Protein AF-A0AAD9YC42-F1 (afdb_monomer_lite)

Structure (mmCIF, N/CA/C/O backbone):
data_AF-A0AAD9YC42-F1
#
_entry.id   AF-A0AAD9YC42-F1
#
loop_
_atom_site.group_PDB
_atom_site.id
_atom_site.type_symbol
_atom_site.label_atom_id
_atom_site.label_alt_id
_atom_site.label_comp_id
_atom_site.label_asym_id
_atom_site.label_entity_id
_atom_site.label_seq_id
_atom_site.pdbx_PDB_ins_code
_atom_site.Cartn_x
_atom_site.Cartn_y
_atom_site.Cartn_z
_atom_site.occupancy
_atom_site.B_iso_or_equiv
_atom_site.auth_seq_id
_atom_site.auth_comp_id
_atom_site.auth_asym_id
_atom_site.auth_atom_id
_atom_site.pdbx_PDB_model_num
ATOM 1 N N . MET A 1 1 ? -56.785 37.568 76.682 1.00 27.95 1 MET A N 1
ATOM 2 C CA . MET A 1 1 ? -55.346 37.255 76.552 1.00 27.95 1 MET A CA 1
ATOM 3 C C . MET A 1 1 ? -55.200 35.738 76.581 1.00 27.95 1 MET A C 1
ATOM 5 O O . MET A 1 1 ? -54.763 35.197 77.586 1.00 27.95 1 MET A O 1
ATOM 9 N N . ASP A 1 2 ? -55.816 34.986 75.665 1.00 27.09 2 ASP A N 1
ATOM 10 C CA . ASP A 1 2 ? -55.742 34.994 74.176 1.00 27.09 2 ASP A CA 1
ATOM 11 C C . ASP A 1 2 ? -54.645 34.018 73.715 1.00 27.09 2 ASP A C 1
ATOM 13 O O . ASP A 1 2 ? -53.563 34.026 74.290 1.00 27.09 2 ASP A O 1
ATOM 17 N N . SER A 1 3 ? -54.828 33.171 72.701 1.00 23.45 3 SER A N 1
ATOM 18 C CA . SER A 1 3 ? -56.046 32.683 72.028 1.00 23.45 3 SER A CA 1
ATOM 19 C C . SER A 1 3 ? -55.670 31.416 71.236 1.00 23.45 3 SER A C 1
ATOM 21 O O . SER A 1 3 ? -54.549 31.303 70.744 1.00 23.45 3 SER A O 1
ATOM 23 N N . HIS A 1 4 ? -56.572 30.435 71.125 1.00 29.48 4 HIS A N 1
ATOM 24 C CA . HIS A 1 4 ? -56.335 29.228 70.316 1.00 29.48 4 HIS A CA 1
ATOM 25 C C . HIS A 1 4 ? -56.480 29.502 68.810 1.00 29.48 4 HIS A C 1
ATOM 27 O O . HIS A 1 4 ? -57.245 30.379 68.417 1.00 29.48 4 HIS A O 1
ATOM 33 N N . GLY A 1 5 ? -55.820 28.687 67.979 1.00 23.06 5 GLY A N 1
ATOM 34 C CA . GLY A 1 5 ? -55.998 28.717 66.525 1.00 23.06 5 GLY A CA 1
ATOM 35 C C . GLY A 1 5 ? -55.047 27.796 65.759 1.00 23.06 5 GLY A C 1
ATOM 36 O O . GLY A 1 5 ? -54.191 28.284 65.033 1.00 23.06 5 GLY A O 1
ATOM 37 N N . ILE A 1 6 ? -55.192 26.473 65.903 1.00 25.25 6 ILE A N 1
ATOM 38 C CA . ILE A 1 6 ? -54.675 25.539 64.888 1.00 25.25 6 ILE A CA 1
ATOM 39 C C . ILE A 1 6 ? -55.717 25.518 63.771 1.00 25.25 6 ILE A C 1
ATOM 41 O O . ILE A 1 6 ? -56.840 25.068 63.997 1.00 25.25 6 ILE A O 1
ATOM 45 N N . ILE A 1 7 ? -55.358 26.036 62.598 1.00 25.20 7 ILE A N 1
ATOM 46 C CA . ILE A 1 7 ? -56.195 25.936 61.402 1.00 25.20 7 ILE A CA 1
ATOM 47 C C . ILE A 1 7 ? -55.996 24.533 60.825 1.00 25.20 7 ILE A C 1
ATOM 49 O O . ILE A 1 7 ? -54.886 24.153 60.459 1.00 25.20 7 ILE A O 1
ATOM 53 N N . LEU A 1 8 ? -57.082 23.762 60.795 1.00 25.58 8 LEU A N 1
ATOM 54 C CA . LEU A 1 8 ? -57.227 22.632 59.886 1.00 25.58 8 LEU A CA 1
ATOM 55 C C . LEU A 1 8 ? -57.531 23.223 58.511 1.00 25.58 8 LEU A C 1
ATOM 57 O O . LEU A 1 8 ? -58.476 24.004 58.406 1.00 25.58 8 LEU A O 1
ATOM 61 N N . ASP A 1 9 ? -56.743 22.873 57.498 1.00 26.53 9 ASP A N 1
ATOM 62 C CA . ASP A 1 9 ? -57.082 23.208 56.115 1.00 26.53 9 ASP A CA 1
ATOM 63 C C . ASP A 1 9 ? -58.060 22.162 55.551 1.00 26.53 9 ASP A C 1
ATOM 65 O O . ASP A 1 9 ? -57.972 20.974 55.883 1.00 26.53 9 ASP A O 1
ATOM 69 N N . ASP A 1 10 ? -59.046 22.612 54.777 1.00 26.47 10 ASP A N 1
ATOM 70 C CA . ASP A 1 10 ? -60.369 21.958 54.687 1.00 26.47 10 ASP A CA 1
ATOM 71 C C . ASP A 1 10 ? -60.655 21.311 53.310 1.00 26.47 10 ASP A C 1
ATOM 73 O O . ASP A 1 10 ? -61.752 20.807 53.056 1.00 26.47 10 ASP A O 1
ATOM 77 N N . ASP A 1 11 ? -59.664 21.271 52.410 1.00 27.06 11 ASP A N 1
ATOM 78 C CA . ASP A 1 11 ? -59.856 20.826 51.017 1.00 27.06 11 ASP A CA 1
ATOM 79 C C . ASP A 1 11 ? -59.804 19.299 50.792 1.00 27.06 11 ASP A C 1
ATOM 81 O O . ASP A 1 11 ? -60.228 18.800 49.748 1.00 27.06 11 ASP A O 1
ATOM 85 N N . ALA A 1 12 ? -59.420 18.501 51.795 1.00 28.16 12 ALA A N 1
ATOM 86 C CA . ALA A 1 12 ? -59.383 17.034 51.687 1.00 28.16 12 ALA A CA 1
ATOM 87 C C . ALA A 1 12 ? -60.769 16.338 51.757 1.00 28.16 12 ALA A C 1
ATOM 89 O O . ALA A 1 12 ? -60.844 15.112 51.854 1.00 28.16 12 ALA A O 1
ATOM 90 N N . ARG A 1 13 ? -61.887 17.086 51.759 1.00 29.00 13 ARG A N 1
ATOM 91 C CA . ARG A 1 13 ? -63.241 16.551 52.044 1.00 29.00 13 ARG A CA 1
ATOM 92 C C . ARG A 1 13 ? -64.279 16.639 50.922 1.00 29.00 13 ARG A C 1
ATOM 94 O O . ARG A 1 13 ? -65.432 16.277 51.153 1.00 29.00 13 ARG A O 1
ATOM 101 N N . ARG A 1 14 ? -63.913 17.044 49.701 1.00 26.34 14 ARG A N 1
ATOM 102 C CA . ARG A 1 14 ? -64.885 17.250 48.601 1.00 26.34 14 ARG A CA 1
ATOM 103 C C . ARG A 1 14 ? -65.164 16.072 47.655 1.00 26.34 14 ARG A C 1
ATOM 105 O O . ARG A 1 14 ? -65.939 16.250 46.723 1.00 26.34 14 ARG A O 1
ATOM 112 N N . LEU A 1 15 ? -64.632 14.873 47.913 1.00 28.23 15 LEU A N 1
ATOM 113 C CA . LEU A 1 15 ? -64.914 13.666 47.104 1.00 28.23 15 LEU A CA 1
ATOM 114 C C . LEU A 1 15 ? -65.457 12.463 47.902 1.00 28.23 15 LEU A C 1
ATOM 116 O O . LEU A 1 15 ? -65.480 11.343 47.403 1.00 28.23 15 LEU A O 1
ATOM 120 N N . ALA A 1 16 ? -65.947 12.681 49.127 1.00 29.05 16 ALA A N 1
ATOM 121 C CA . ALA A 1 16 ? -66.489 11.627 49.994 1.00 29.05 16 ALA A CA 1
ATOM 122 C C . ALA A 1 16 ? -68.022 11.709 50.168 1.00 29.05 16 ALA A C 1
ATOM 124 O O . ALA A 1 16 ? -68.534 11.641 51.286 1.00 29.05 16 ALA A O 1
ATOM 125 N N . SER A 1 17 ? -68.772 11.859 49.069 1.00 27.34 17 SER A N 1
ATOM 126 C CA . SER A 1 17 ? -70.239 11.751 49.093 1.00 27.34 17 SER A CA 1
ATOM 127 C C . SER A 1 17 ? -70.828 11.201 47.786 1.00 27.34 17 SER A C 1
ATOM 129 O O . SER A 1 17 ? -71.165 11.969 46.889 1.00 27.34 17 SER A O 1
ATOM 131 N N . GLY A 1 18 ? -71.019 9.878 47.742 1.00 28.80 18 GLY A N 1
ATOM 132 C CA . GLY A 1 18 ? -71.975 9.202 46.856 1.00 28.80 18 GLY A CA 1
ATOM 133 C C . GLY A 1 18 ? -71.515 8.892 45.428 1.00 28.80 18 GLY A C 1
ATOM 134 O O . GLY A 1 18 ? -71.929 9.587 44.511 1.00 28.80 18 GLY A O 1
ATOM 135 N N . ASP A 1 19 ? -70.763 7.803 45.239 1.00 26.16 19 ASP A N 1
ATOM 136 C CA . ASP A 1 19 ? -71.317 6.565 44.648 1.00 26.16 19 ASP A CA 1
ATOM 137 C C . ASP A 1 19 ? -70.360 5.368 44.870 1.00 26.16 19 ASP A C 1
ATOM 139 O O . ASP A 1 19 ? -69.179 5.563 45.173 1.00 26.16 19 ASP A O 1
ATOM 143 N N . GLU A 1 20 ? -70.845 4.127 44.757 1.00 33.25 20 GLU A N 1
ATOM 144 C CA . GLU A 1 20 ? -70.057 2.901 45.020 1.00 33.25 20 GLU A CA 1
ATOM 145 C C . GLU A 1 20 ? -69.087 2.514 43.875 1.00 33.25 20 GLU A C 1
ATOM 147 O O . GLU A 1 20 ? -69.192 1.438 43.291 1.00 33.25 20 GLU A O 1
ATOM 152 N N . THR A 1 21 ? -68.084 3.350 43.581 1.00 32.50 21 THR A N 1
ATOM 153 C CA . THR A 1 21 ? -66.911 2.968 42.756 1.00 32.50 21 THR A CA 1
ATOM 154 C C . THR A 1 21 ? -65.628 3.685 43.202 1.00 32.50 21 THR A C 1
ATOM 156 O O . THR A 1 21 ? -65.032 4.453 42.445 1.00 32.50 21 THR A O 1
ATOM 159 N N . SER A 1 22 ? -65.170 3.452 44.436 1.00 36.16 22 SER A N 1
ATOM 160 C CA . SER A 1 22 ? -63.857 3.938 44.881 1.00 36.16 22 SER A CA 1
ATOM 161 C C . SER A 1 22 ? -62.729 3.184 44.165 1.00 36.16 22 SER A C 1
ATOM 163 O O . SER A 1 22 ? -62.512 1.991 44.375 1.00 36.16 22 SER A O 1
ATOM 165 N N . CYS A 1 23 ? -61.985 3.884 43.306 1.00 39.91 23 CYS A N 1
ATOM 166 C CA . CYS A 1 23 ? -60.807 3.312 42.664 1.00 39.91 23 CYS A CA 1
ATOM 167 C C . CYS A 1 23 ? -59.734 3.007 43.724 1.00 39.91 23 CYS A C 1
ATOM 169 O O . CYS A 1 23 ? -59.262 3.911 44.420 1.00 39.91 23 CYS A O 1
ATOM 171 N N . SER A 1 24 ? -59.324 1.738 43.810 1.00 46.00 24 SER A N 1
ATOM 172 C CA . SER A 1 24 ? -58.216 1.225 44.636 1.00 46.00 24 SER A CA 1
ATOM 173 C C . SER A 1 24 ? -56.980 2.130 44.586 1.00 46.00 24 SER A C 1
ATOM 175 O O . SER A 1 24 ? -56.369 2.428 45.611 1.00 46.00 24 SER A O 1
ATOM 177 N N . LEU A 1 25 ? -56.656 2.624 43.389 1.00 47.12 25 LEU A N 1
ATOM 178 C CA . LEU A 1 25 ? -55.516 3.488 43.105 1.00 47.12 25 LEU A CA 1
ATOM 179 C C . LEU A 1 25 ? -55.561 4.828 43.860 1.00 47.12 25 LEU A C 1
ATOM 181 O O . LEU A 1 25 ? -54.537 5.271 44.378 1.00 47.12 25 LEU A O 1
ATOM 185 N N . CYS A 1 26 ? -56.738 5.448 43.983 1.00 40.34 26 CYS A N 1
ATOM 186 C CA . CYS A 1 26 ? -56.898 6.713 44.704 1.00 40.34 26 CYS A CA 1
ATOM 187 C C . CYS A 1 26 ? -56.661 6.542 46.213 1.00 40.34 26 CYS A C 1
ATOM 189 O O . CYS A 1 26 ? -56.066 7.416 46.834 1.00 40.34 26 CYS A O 1
ATOM 191 N N . ASN A 1 27 ? -57.050 5.399 46.791 1.00 44.97 27 ASN A N 1
ATOM 192 C CA . ASN A 1 27 ? -56.801 5.083 48.204 1.00 44.97 27 ASN A CA 1
ATOM 193 C C . ASN A 1 27 ? -55.326 4.760 48.501 1.00 44.97 27 ASN A C 1
ATOM 195 O O . ASN A 1 27 ? -54.859 4.982 49.616 1.00 44.97 27 ASN A O 1
ATOM 199 N N . ILE A 1 28 ? -54.572 4.258 47.521 1.00 47.00 28 ILE A N 1
ATOM 200 C CA . ILE A 1 28 ? -53.117 4.070 47.648 1.00 47.00 28 ILE A CA 1
ATOM 201 C C . ILE A 1 28 ? -52.422 5.432 47.663 1.00 47.00 28 ILE A C 1
ATOM 203 O O . ILE A 1 28 ? -51.598 5.706 48.534 1.00 47.00 28 ILE A O 1
ATOM 207 N N . LEU A 1 29 ? -52.779 6.293 46.709 1.00 45.34 29 LEU A N 1
ATOM 208 C CA . LEU A 1 29 ? -52.101 7.566 46.478 1.00 45.34 29 LEU A CA 1
ATOM 209 C C . LEU A 1 29 ? -52.499 8.636 47.511 1.00 45.34 29 LEU A C 1
ATOM 211 O O . LEU A 1 29 ? -51.664 9.463 47.858 1.00 45.34 29 LEU A O 1
ATOM 215 N N . SER A 1 30 ? -53.697 8.565 48.106 1.00 42.91 30 SER A N 1
ATOM 216 C CA . SER A 1 30 ? -54.095 9.432 49.232 1.00 42.91 30 SER A CA 1
ATOM 217 C C . SER A 1 30 ? -53.412 9.090 50.565 1.00 42.91 30 SER A C 1
ATOM 219 O O . SER A 1 30 ? -53.307 9.953 51.435 1.00 42.91 30 SER A O 1
ATOM 221 N N . ASN A 1 31 ? -52.922 7.856 50.734 1.00 40.97 31 ASN A N 1
ATOM 222 C CA . ASN A 1 31 ? -52.145 7.439 51.908 1.00 40.97 31 ASN A CA 1
ATOM 223 C C . ASN A 1 31 ? -50.632 7.692 51.753 1.00 40.97 31 ASN A C 1
ATOM 225 O O . ASN A 1 31 ? -49.897 7.636 52.741 1.00 40.97 31 ASN A O 1
ATOM 229 N N . ALA A 1 32 ? -50.154 7.987 50.540 1.00 39.66 32 ALA A N 1
ATOM 230 C CA . ALA A 1 32 ? -48.786 8.423 50.293 1.00 39.66 32 ALA A CA 1
ATOM 231 C C . ALA A 1 32 ? -48.680 9.941 50.531 1.00 39.66 32 ALA A C 1
ATOM 233 O O . ALA A 1 32 ? -48.994 10.748 49.662 1.00 39.66 32 ALA A O 1
ATOM 234 N N . THR A 1 33 ? -48.236 10.358 51.720 1.00 38.62 33 THR A N 1
ATOM 235 C CA . THR A 1 33 ? -48.042 11.786 52.026 1.00 38.62 33 THR A CA 1
ATOM 236 C C . THR A 1 33 ? -46.946 12.393 51.145 1.00 38.62 33 THR A C 1
ATOM 238 O O . THR A 1 33 ? -45.763 12.127 51.360 1.00 38.62 33 THR A O 1
ATOM 241 N N . PHE A 1 34 ? -47.325 13.253 50.198 1.00 39.59 34 PHE A N 1
ATOM 242 C CA . PHE A 1 34 ? -46.401 13.946 49.287 1.00 39.59 34 PHE A CA 1
ATOM 243 C C . PHE A 1 34 ? -45.515 15.014 49.972 1.00 39.59 34 PHE A C 1
ATOM 245 O O . PHE A 1 34 ? -44.531 15.476 49.396 1.00 39.59 34 PHE A O 1
ATOM 252 N N . SER A 1 35 ? -45.803 15.374 51.225 1.00 32.78 35 SER A N 1
ATOM 253 C CA . SER A 1 35 ? -45.154 16.465 51.960 1.00 32.78 35 SER A CA 1
ATOM 254 C C . SER A 1 35 ? -43.816 16.084 52.627 1.00 32.78 35 SER A C 1
ATOM 256 O O . SER A 1 35 ? -43.756 15.920 53.849 1.00 32.78 35 SER A O 1
ATOM 258 N N . SER A 1 36 ? -42.721 15.989 51.861 1.00 28.77 36 SER A N 1
ATOM 259 C CA . SER A 1 36 ? -41.357 16.143 52.409 1.00 28.77 36 SER A CA 1
ATOM 260 C C . SER A 1 36 ? -40.298 16.424 51.327 1.00 28.77 36 SER A C 1
ATOM 262 O O . SER A 1 36 ? -40.043 15.551 50.495 1.00 28.77 36 SER A O 1
ATOM 264 N N . PRO A 1 37 ? -39.620 17.589 51.349 1.00 29.72 37 PRO A N 1
ATOM 265 C CA . PRO A 1 37 ? -38.417 17.816 50.559 1.00 29.72 37 PRO A CA 1
ATOM 266 C C . PRO A 1 37 ? -37.184 17.297 51.317 1.00 29.72 37 PRO A C 1
ATOM 268 O O . PRO A 1 37 ? -36.712 17.926 52.265 1.00 29.72 37 PRO A O 1
ATOM 271 N N . ILE A 1 38 ? -36.632 16.158 50.891 1.00 30.06 38 ILE A N 1
ATOM 272 C CA . ILE A 1 38 ? -35.315 15.691 51.351 1.00 30.06 38 ILE A CA 1
ATOM 273 C C . ILE A 1 38 ? -34.255 16.228 50.386 1.00 30.06 38 ILE A C 1
ATOM 275 O O . ILE A 1 38 ? -34.182 15.814 49.231 1.00 30.06 38 ILE A O 1
ATOM 279 N N . SER A 1 39 ? -33.434 17.163 50.861 1.00 33.09 39 SER A N 1
ATOM 280 C CA . SER A 1 39 ? -32.326 17.736 50.097 1.00 33.09 39 SER A CA 1
ATOM 281 C C . SER A 1 39 ? -31.078 16.850 50.187 1.00 33.09 39 SER A C 1
ATOM 283 O O . SER A 1 39 ? -30.375 16.902 51.196 1.00 33.09 39 SER A O 1
ATOM 285 N N . ASP A 1 40 ? -30.760 16.098 49.130 1.00 33.41 40 ASP A N 1
ATOM 286 C CA . ASP A 1 40 ? -29.543 15.267 49.059 1.00 33.41 40 ASP A CA 1
ATOM 287 C C . ASP A 1 40 ? -28.684 15.597 47.818 1.00 33.41 40 ASP A C 1
ATOM 289 O O . ASP A 1 40 ? -28.387 14.785 46.943 1.00 33.41 40 ASP A O 1
ATOM 293 N N . SER A 1 41 ? -28.290 16.870 47.722 1.00 35.31 41 SER A N 1
ATOM 294 C CA . SER A 1 41 ? -27.716 17.487 46.515 1.00 35.31 41 SER A CA 1
ATOM 295 C C . SER A 1 41 ? -26.260 17.121 46.189 1.00 35.31 41 SER A C 1
ATOM 297 O O . SER A 1 41 ? -25.701 17.653 45.229 1.00 35.31 41 SER A O 1
ATOM 299 N N . LYS A 1 42 ? -25.607 16.249 46.972 1.00 31.70 42 LYS A N 1
ATOM 300 C CA . LYS A 1 42 ? -24.159 15.971 46.841 1.00 31.70 42 LYS A CA 1
ATOM 301 C C . LYS A 1 42 ? -23.791 14.625 46.221 1.00 31.70 42 LYS A C 1
ATOM 303 O O . LYS A 1 42 ? -22.676 14.514 45.721 1.00 31.70 42 LYS A O 1
ATOM 308 N N . VAL A 1 43 ? -24.689 13.638 46.217 1.00 34.00 43 VAL A N 1
ATOM 309 C CA . VAL A 1 43 ? -24.434 12.326 45.585 1.00 34.00 43 VAL A CA 1
ATOM 310 C C . VAL A 1 43 ? -24.819 12.359 44.100 1.00 34.00 43 VAL A C 1
ATOM 312 O O . VAL A 1 43 ? -24.000 12.030 43.241 1.00 34.00 43 VAL A O 1
ATOM 315 N N . GLN A 1 44 ? -26.000 12.905 43.782 1.00 38.66 44 GLN A N 1
ATOM 316 C CA . GLN A 1 44 ? -26.539 12.959 42.414 1.00 38.66 44 GLN A CA 1
ATOM 317 C C . GLN A 1 44 ? -25.622 13.690 41.409 1.00 38.66 44 GLN A C 1
ATOM 319 O O . GLN A 1 44 ? -25.535 13.310 40.244 1.00 38.66 44 GLN A O 1
ATOM 324 N N . GLY A 1 45 ? -24.884 14.721 41.840 1.00 34.72 45 GLY A N 1
ATOM 325 C CA . GLY A 1 45 ? -24.055 15.550 40.949 1.00 34.72 45 GLY A CA 1
ATOM 326 C C . GLY A 1 45 ? -22.895 14.823 40.248 1.00 34.72 45 GLY A C 1
ATOM 327 O O . GLY A 1 45 ? -22.366 15.340 39.261 1.00 34.72 45 GLY A O 1
ATOM 328 N N . PHE A 1 46 ? -22.493 13.642 40.732 1.00 36.91 46 PHE A N 1
ATOM 329 C CA . PHE A 1 46 ? -21.478 12.801 40.083 1.00 36.91 46 PHE A CA 1
ATOM 330 C C . PHE A 1 46 ? -22.115 11.742 39.170 1.00 36.91 46 PHE A C 1
ATOM 332 O O . PHE A 1 46 ? -21.636 11.524 38.057 1.00 36.91 46 PHE A O 1
ATOM 339 N N . GLU A 1 47 ? -23.236 11.154 39.597 1.00 41.34 47 GLU A N 1
ATOM 340 C CA . GLU A 1 47 ? -24.030 10.191 38.818 1.00 41.34 47 GLU A CA 1
ATOM 341 C C . GLU A 1 47 ? -24.524 10.810 37.502 1.00 41.34 47 GLU A C 1
ATOM 343 O O . GLU A 1 47 ? -24.362 10.208 36.442 1.00 41.34 47 GLU A O 1
ATOM 348 N N . LEU A 1 48 ? -25.003 12.060 37.539 1.00 39.41 48 LEU A N 1
ATOM 349 C CA . LEU A 1 48 ? -25.426 12.822 36.355 1.00 39.41 48 LEU A CA 1
ATOM 350 C C . LEU A 1 48 ? -24.281 13.019 35.340 1.00 39.41 48 LEU A C 1
ATOM 352 O O . LEU A 1 48 ? -24.486 12.917 34.131 1.00 39.41 48 LEU A O 1
ATOM 356 N N . ARG A 1 49 ? -23.040 13.227 35.805 1.00 36.91 49 ARG A N 1
ATOM 357 C CA . ARG A 1 49 ? -21.864 13.339 34.917 1.00 36.91 49 ARG A CA 1
ATOM 358 C C . ARG A 1 49 ? -21.452 11.992 34.333 1.00 36.91 49 ARG A C 1
ATOM 360 O O . ARG A 1 49 ? -21.107 11.931 33.157 1.00 36.91 49 ARG A O 1
ATOM 367 N N . ALA A 1 50 ? -21.513 10.919 35.117 1.00 36.62 50 ALA A N 1
ATOM 368 C CA . ALA A 1 50 ? -21.273 9.567 34.619 1.00 36.62 50 ALA A CA 1
ATOM 369 C C . ALA A 1 50 ? -22.342 9.142 33.589 1.00 36.62 50 ALA A C 1
ATOM 371 O O . ALA A 1 50 ? -22.019 8.498 32.591 1.00 36.62 50 ALA A O 1
ATOM 372 N N . PHE A 1 51 ? -23.592 9.585 33.765 1.00 43.69 51 PHE A N 1
ATOM 373 C CA . PHE A 1 51 ? -24.663 9.391 32.786 1.00 43.69 51 PHE A CA 1
ATOM 374 C C . PHE A 1 51 ? -24.536 10.262 31.541 1.00 43.69 51 PHE A C 1
ATOM 376 O O . PHE A 1 51 ? -24.861 9.785 30.460 1.00 43.69 51 PHE A O 1
ATOM 383 N N . SER A 1 52 ? -23.990 11.475 31.639 1.00 36.97 52 SER A N 1
ATOM 384 C CA . SER A 1 52 ? -23.617 12.263 30.457 1.00 36.97 52 SER A CA 1
ATOM 385 C C . SER A 1 52 ? -22.612 11.508 29.569 1.00 36.97 52 SER A C 1
ATOM 387 O O . SER A 1 52 ? -22.745 11.510 28.346 1.00 36.97 52 SER A O 1
ATOM 389 N N . TYR A 1 53 ? -21.659 10.771 30.154 1.00 36.72 53 TYR A N 1
ATOM 390 C CA . TYR A 1 53 ? -20.781 9.872 29.389 1.00 36.72 53 TYR A CA 1
ATOM 391 C C . TYR A 1 53 ? -21.533 8.683 28.764 1.00 36.72 53 TYR A C 1
ATOM 393 O O . TYR A 1 53 ? -21.239 8.322 27.626 1.00 36.72 53 TYR A O 1
ATOM 401 N N . LEU A 1 54 ? -22.528 8.105 29.450 1.00 37.50 54 LEU A N 1
ATOM 402 C CA . LEU A 1 54 ? -23.376 7.045 28.883 1.00 37.50 54 LEU A CA 1
ATOM 403 C C . LEU A 1 54 ? -24.281 7.563 27.751 1.00 37.50 54 LEU A C 1
ATOM 405 O O . LEU A 1 54 ? -24.354 6.916 26.715 1.00 37.50 54 LEU A O 1
ATOM 409 N N . GLN A 1 55 ? -24.902 8.740 27.881 1.00 38.38 55 GLN A N 1
ATOM 410 C CA . GLN A 1 55 ? -25.704 9.367 26.818 1.00 38.38 55 GLN A CA 1
ATOM 411 C C . GLN A 1 55 ? -24.875 9.712 25.572 1.00 38.38 55 GLN A C 1
ATOM 413 O O . GLN A 1 55 ? -25.375 9.583 24.461 1.00 38.38 55 GLN A O 1
ATOM 418 N N . ASN A 1 56 ? -23.615 10.131 25.732 1.00 36.88 56 ASN A N 1
ATOM 419 C CA . ASN A 1 56 ? -22.726 10.362 24.587 1.00 36.88 56 ASN A CA 1
ATOM 420 C C . ASN A 1 56 ? -22.213 9.047 23.957 1.00 36.88 56 ASN A C 1
ATOM 422 O O . ASN A 1 56 ? -21.841 9.052 22.788 1.00 36.88 56 ASN A O 1
ATOM 426 N N . GLY A 1 57 ? -22.188 7.937 24.708 1.00 34.91 57 GLY A N 1
ATOM 427 C CA . GLY A 1 57 ? -21.744 6.615 24.238 1.00 34.91 57 GLY A CA 1
ATOM 428 C C . GLY A 1 57 ? -22.856 5.668 23.758 1.00 34.91 57 GLY A C 1
ATOM 429 O O . GLY A 1 57 ? -22.557 4.673 23.101 1.00 34.91 57 GLY A O 1
ATOM 430 N N . ILE A 1 58 ? -24.121 5.956 24.078 1.00 36.53 58 ILE A N 1
ATOM 431 C CA . ILE A 1 58 ? -25.320 5.286 23.555 1.00 36.53 58 ILE A CA 1
ATOM 432 C C . ILE A 1 58 ? -25.875 6.197 22.459 1.00 36.53 58 ILE A C 1
ATOM 434 O O . ILE A 1 58 ? -26.591 7.160 22.735 1.00 36.53 58 ILE A O 1
ATOM 438 N N . GLY A 1 59 ? -25.494 5.925 21.211 1.00 34.34 59 GLY A N 1
ATOM 439 C CA . GLY A 1 59 ? -25.755 6.792 20.062 1.00 34.34 59 GLY A CA 1
ATOM 440 C C . GLY A 1 59 ? -27.227 6.889 19.656 1.00 34.34 59 GLY A C 1
ATOM 441 O O . GLY A 1 59 ? -27.625 6.359 18.620 1.00 34.34 59 GLY A O 1
ATOM 442 N N . VAL A 1 60 ? -28.038 7.638 20.406 1.00 35.06 60 VAL A N 1
ATOM 443 C CA . VAL A 1 60 ? -29.391 8.026 19.985 1.00 35.06 60 VAL A CA 1
ATOM 444 C C . VAL A 1 60 ? -29.291 9.132 18.928 1.00 35.06 60 VAL A C 1
ATOM 446 O O . VAL A 1 60 ? -29.472 10.312 19.238 1.00 35.06 60 VAL A O 1
ATOM 449 N N . ARG A 1 61 ? -29.001 8.774 17.664 1.00 31.77 61 ARG A N 1
ATOM 450 C CA . ARG A 1 61 ? -29.303 9.651 16.517 1.00 31.77 61 ARG A CA 1
ATOM 451 C C . ARG A 1 61 ? -29.381 8.975 15.136 1.00 31.77 61 ARG A C 1
ATOM 453 O O . ARG A 1 61 ? -28.447 8.333 14.680 1.00 31.77 61 ARG A O 1
ATOM 460 N N . HIS A 1 62 ? -30.496 9.282 14.466 1.00 30.14 62 HIS A N 1
ATOM 461 C CA . HIS A 1 62 ? -30.795 9.192 13.027 1.00 30.14 62 HIS A CA 1
ATOM 462 C C . HIS A 1 62 ? -30.850 7.814 12.336 1.00 30.14 62 HIS A C 1
ATOM 464 O O . HIS A 1 62 ? -29.874 7.312 11.788 1.00 30.14 62 HIS A O 1
ATOM 470 N N . ALA A 1 63 ? -32.082 7.311 12.196 1.00 25.47 63 ALA A N 1
ATOM 471 C CA . ALA A 1 63 ? -32.475 6.463 11.070 1.00 25.47 63 ALA A CA 1
ATOM 472 C C . ALA A 1 63 ? -32.650 7.298 9.781 1.00 25.47 63 ALA A C 1
ATOM 474 O O . ALA A 1 63 ? -32.958 8.492 9.832 1.00 25.47 63 ALA A O 1
ATOM 475 N N . THR A 1 64 ? -32.475 6.663 8.621 1.00 25.92 64 THR A N 1
ATOM 476 C CA . THR A 1 64 ? -32.522 7.285 7.287 1.00 25.92 64 THR A CA 1
ATOM 477 C C . THR A 1 64 ? -33.939 7.694 6.842 1.00 25.92 64 THR A C 1
ATOM 479 O O . THR A 1 64 ? -34.898 6.945 7.054 1.00 25.92 64 THR A O 1
ATOM 482 N N . PRO A 1 65 ? -34.102 8.838 6.143 1.00 27.41 65 PRO A N 1
ATOM 483 C CA . PRO A 1 65 ? -35.381 9.233 5.557 1.00 27.41 65 PRO A CA 1
ATOM 484 C C . PRO A 1 65 ? -35.687 8.385 4.310 1.00 27.41 65 PRO A C 1
ATOM 486 O O . PRO A 1 65 ? -35.253 8.696 3.204 1.00 27.41 65 PRO A O 1
ATOM 489 N N . GLY A 1 66 ? -36.441 7.297 4.485 1.00 26.48 66 GLY A N 1
ATOM 490 C CA . GLY A 1 66 ? -36.840 6.423 3.370 1.00 26.48 66 GLY A CA 1
ATOM 491 C C . GLY A 1 66 ? -37.779 5.268 3.729 1.00 26.48 66 GLY A C 1
ATOM 492 O O . GLY A 1 66 ? -38.553 4.831 2.881 1.00 26.48 66 GLY A O 1
ATOM 493 N N . ALA A 1 67 ? -37.777 4.800 4.980 1.00 25.77 67 ALA A N 1
ATOM 494 C CA . ALA A 1 67 ? -38.707 3.771 5.443 1.00 25.77 67 ALA A CA 1
ATOM 495 C C . ALA A 1 67 ? -39.995 4.404 6.004 1.00 25.77 67 ALA A C 1
ATOM 497 O O . ALA A 1 67 ? -40.051 4.795 7.171 1.00 25.77 67 ALA A O 1
ATOM 498 N N . GLN A 1 68 ? -41.047 4.501 5.179 1.00 25.86 68 GLN A N 1
ATOM 499 C CA . GLN A 1 68 ? -42.340 5.072 5.602 1.00 25.86 68 GLN A CA 1
ATOM 500 C C . GLN A 1 68 ? -43.046 4.278 6.720 1.00 25.86 68 GLN A C 1
ATOM 502 O O . GLN A 1 68 ? -43.883 4.851 7.410 1.00 25.86 68 GLN A O 1
ATOM 507 N N . ASP A 1 69 ? -42.642 3.029 6.980 1.00 28.11 69 ASP A N 1
ATOM 508 C CA . ASP A 1 69 ? -43.143 2.199 8.090 1.00 28.11 69 ASP A CA 1
ATOM 509 C C . ASP A 1 69 ? -42.265 2.254 9.365 1.00 28.11 69 ASP A C 1
ATOM 511 O O . ASP A 1 69 ? -42.479 1.486 10.301 1.00 28.11 69 ASP A O 1
ATOM 515 N N . SER A 1 70 ? -41.259 3.138 9.436 1.00 27.94 70 SER A N 1
ATOM 516 C CA . SER A 1 70 ? -40.325 3.236 10.584 1.00 27.94 70 SER A CA 1
ATOM 517 C C . SER A 1 70 ? -40.399 4.558 11.360 1.00 27.94 70 SER A C 1
ATOM 519 O O . SER A 1 70 ? -39.630 4.776 12.292 1.00 27.94 70 SER A O 1
ATOM 521 N N . LEU A 1 71 ? -41.340 5.439 11.016 1.00 25.03 71 LEU A N 1
ATOM 522 C CA . LEU A 1 71 ? -41.469 6.799 11.564 1.00 25.03 71 LEU A CA 1
ATOM 523 C C . LEU A 1 71 ? -42.161 6.878 12.946 1.00 25.03 71 LEU A C 1
ATOM 525 O O . LEU A 1 71 ? -42.705 7.918 13.313 1.00 25.03 71 LEU A O 1
ATOM 529 N N . MET A 1 72 ? -42.140 5.793 13.728 1.00 24.95 72 MET A N 1
ATOM 530 C CA . MET A 1 72 ? -42.769 5.720 15.051 1.00 24.95 72 MET A CA 1
ATOM 531 C C . MET A 1 72 ? -41.778 5.318 16.166 1.00 24.95 72 MET A C 1
ATOM 533 O O . MET A 1 72 ? -41.387 4.161 16.302 1.00 24.95 72 MET A O 1
ATOM 537 N N . PHE A 1 73 ? -41.473 6.305 17.020 1.00 30.03 73 PHE A N 1
ATOM 538 C CA . PHE A 1 73 ? -40.883 6.212 18.373 1.00 30.03 73 PHE A CA 1
ATOM 539 C C . PHE A 1 73 ? -39.363 6.050 18.521 1.00 30.03 73 PHE A C 1
ATOM 541 O O . PHE A 1 73 ? -38.849 4.998 18.920 1.00 30.03 73 PHE A O 1
ATOM 548 N N . LEU A 1 74 ? -38.690 7.200 18.394 1.00 31.56 74 LEU A N 1
ATOM 549 C CA . LEU A 1 74 ? -37.491 7.562 19.172 1.00 31.56 74 LEU A CA 1
ATOM 550 C C . LEU A 1 74 ? -37.812 8.040 20.608 1.00 31.56 74 LEU A C 1
ATOM 552 O O . LEU A 1 74 ? -36.914 8.337 21.383 1.00 31.56 74 LEU A O 1
ATOM 556 N N . VAL A 1 75 ? -39.101 8.159 20.921 1.00 36.91 75 VAL A N 1
ATOM 557 C CA . VAL A 1 75 ? -39.682 8.937 22.017 1.00 36.91 75 VAL A CA 1
ATOM 558 C C . VAL A 1 75 ? -41.009 8.239 22.336 1.00 36.91 75 VAL A C 1
ATOM 560 O O . VAL A 1 75 ? -41.830 8.091 21.430 1.00 36.91 75 VAL A O 1
ATOM 563 N N . THR A 1 76 ? -41.182 7.658 23.525 1.00 34.91 76 THR A N 1
ATOM 564 C CA . THR A 1 76 ? -42.295 6.734 23.811 1.00 34.91 76 THR A CA 1
ATOM 565 C C . THR A 1 76 ? -43.302 7.320 24.791 1.00 34.91 76 THR A C 1
ATOM 567 O O . THR A 1 76 ? -43.004 7.416 25.978 1.00 34.91 76 THR A O 1
ATOM 570 N N . LEU A 1 77 ? -44.569 7.436 24.352 1.00 43.62 77 LEU A N 1
ATOM 571 C CA . LEU A 1 77 ? -45.757 7.763 25.176 1.00 43.62 77 LEU A CA 1
ATOM 572 C C . LEU A 1 77 ? -46.004 6.847 26.392 1.00 43.62 77 LEU A C 1
ATOM 574 O O . LEU A 1 77 ? -47.011 6.984 27.093 1.00 43.62 77 LEU A O 1
ATOM 578 N N . LYS A 1 78 ? -45.122 5.876 26.632 1.00 47.16 78 LYS A N 1
ATOM 579 C CA . LYS A 1 78 ? -45.179 5.004 27.793 1.00 47.16 78 LYS A CA 1
ATOM 580 C C . LYS A 1 78 ? -44.702 5.690 29.069 1.00 47.16 78 LYS A C 1
ATOM 582 O O . LYS A 1 78 ? -45.191 5.267 30.109 1.00 47.16 78 LYS A O 1
ATOM 587 N N . ASN A 1 79 ? -43.864 6.730 28.996 1.00 51.59 79 ASN A N 1
ATOM 588 C CA . ASN A 1 79 ? -43.496 7.535 30.160 1.00 51.59 79 ASN A CA 1
ATOM 589 C C . ASN A 1 79 ? -44.007 8.975 30.051 1.00 51.59 79 ASN A C 1
ATOM 591 O O . ASN A 1 79 ? -43.761 9.666 29.069 1.00 51.59 79 ASN A O 1
ATOM 595 N N . GLN A 1 80 ? -44.774 9.406 31.054 1.00 57.44 80 GLN A N 1
ATOM 596 C CA . GLN A 1 80 ? -45.426 10.719 31.075 1.00 57.44 80 GLN A CA 1
ATOM 597 C C . GLN A 1 80 ? -45.230 11.350 32.453 1.00 57.44 80 GLN A C 1
ATOM 599 O O . GLN A 1 80 ? -45.429 10.689 33.474 1.00 57.44 80 GLN A O 1
ATOM 604 N N . VAL A 1 81 ? -44.780 12.601 32.486 1.00 49.72 81 VAL A N 1
ATOM 605 C CA . VAL A 1 81 ? -44.188 13.221 33.677 1.00 49.72 81 VAL A CA 1
ATOM 606 C C . VAL A 1 81 ? -45.101 14.307 34.233 1.00 49.72 81 VAL A C 1
ATOM 608 O O . VAL A 1 81 ? -45.478 15.237 33.525 1.00 49.72 81 VAL A O 1
ATOM 611 N N . ILE A 1 82 ? -45.449 14.196 35.511 1.00 52.78 82 ILE A N 1
ATOM 612 C CA . ILE A 1 82 ? -46.241 15.189 36.241 1.00 52.78 82 ILE A CA 1
ATOM 613 C C . ILE A 1 82 ? -45.309 16.260 36.827 1.00 52.78 82 ILE A C 1
ATOM 615 O O . ILE A 1 82 ? -44.272 15.916 37.397 1.00 52.78 82 ILE A O 1
ATOM 619 N N . PHE A 1 83 ? -45.700 17.534 36.733 1.00 53.00 83 PHE A N 1
ATOM 620 C CA . PHE A 1 83 ? -44.983 18.676 37.321 1.00 53.00 83 PHE A CA 1
ATOM 621 C C . PHE A 1 83 ? -45.894 19.546 38.204 1.00 53.00 83 PHE A C 1
ATOM 623 O O . PHE A 1 83 ? -47.113 19.580 38.014 1.00 53.00 83 PHE A O 1
ATOM 630 N N . ASP A 1 84 ? -45.273 20.259 39.145 1.00 48.50 84 ASP A N 1
ATOM 631 C CA . ASP A 1 84 ? -45.889 21.266 40.023 1.00 48.50 84 ASP A CA 1
ATOM 632 C C . ASP A 1 84 ? -45.606 22.699 39.509 1.00 48.50 84 ASP A C 1
ATOM 634 O O . ASP A 1 84 ? -44.715 22.891 38.675 1.00 48.50 84 ASP A O 1
ATOM 638 N N . GLU A 1 85 ? -46.353 23.704 39.982 1.00 45.66 85 GLU A N 1
ATOM 639 C CA . GLU A 1 85 ? -46.311 25.092 39.474 1.00 45.66 85 GLU A CA 1
ATOM 640 C C . GLU A 1 85 ? -44.927 25.759 39.613 1.00 45.66 85 GLU A C 1
ATOM 642 O O . GLU A 1 85 ? -44.498 26.472 38.701 1.00 45.66 85 GLU A O 1
ATOM 647 N N . ASP A 1 86 ? -44.195 25.489 40.698 1.00 44.88 86 ASP A N 1
ATOM 648 C CA . ASP A 1 86 ? -42.925 26.165 41.012 1.00 44.88 86 ASP A CA 1
ATOM 649 C C . ASP A 1 86 ? -41.760 25.799 40.065 1.00 44.88 86 ASP A C 1
ATOM 651 O O . ASP A 1 86 ? -40.841 26.598 39.873 1.00 44.88 86 ASP A O 1
ATOM 655 N N . PHE A 1 87 ? -41.780 24.622 39.422 1.00 48.16 87 PHE A N 1
ATOM 656 C CA . PHE A 1 87 ? -40.647 24.136 38.611 1.00 48.16 87 PHE A CA 1
ATOM 657 C C . PHE A 1 87 ? -40.356 25.008 37.375 1.00 48.16 87 PHE A C 1
ATOM 659 O O . PHE A 1 87 ? -39.211 25.110 36.929 1.00 48.16 87 PHE A O 1
ATOM 666 N N . PHE A 1 88 ? -41.383 25.651 36.815 1.00 47.91 88 PHE A N 1
ATOM 667 C CA . PHE A 1 88 ? -41.271 26.376 35.546 1.00 47.91 88 PHE A CA 1
ATOM 668 C C . PHE A 1 88 ? -40.627 27.765 35.675 1.00 47.91 88 PHE A C 1
ATOM 670 O O . PHE A 1 88 ? -40.103 28.275 34.684 1.00 47.91 88 PHE A O 1
ATOM 677 N N . TYR A 1 89 ? -40.616 28.361 36.874 1.00 43.34 89 TYR A N 1
ATOM 678 C CA . TYR A 1 89 ? -40.045 29.696 37.100 1.00 43.34 89 TYR A CA 1
ATOM 679 C C . TYR A 1 89 ? -38.514 29.693 37.252 1.00 43.34 89 TYR A C 1
ATOM 681 O O . TYR A 1 89 ? -37.857 30.596 36.734 1.00 43.34 89 TYR A O 1
ATOM 689 N N . ASP A 1 90 ? -37.930 28.682 37.902 1.00 40.78 90 ASP A N 1
ATOM 690 C CA . ASP A 1 90 ? -36.488 28.662 38.221 1.00 40.78 90 ASP A CA 1
ATOM 691 C C . ASP A 1 90 ? -35.579 28.268 37.037 1.00 40.78 90 ASP A C 1
ATOM 693 O O . ASP A 1 90 ? -34.383 28.565 37.049 1.00 40.78 90 ASP A O 1
ATOM 697 N N . TYR A 1 91 ? -36.121 27.625 35.995 1.00 43.03 91 TYR A N 1
ATOM 698 C CA . TYR A 1 91 ? -35.337 27.083 34.869 1.00 43.03 91 TYR A CA 1
ATOM 699 C C . TYR A 1 91 ? -35.363 27.919 33.576 1.00 43.03 91 TYR A C 1
ATOM 701 O O . TYR A 1 91 ? -34.778 27.510 32.574 1.00 43.03 91 TYR A O 1
ATOM 709 N N . GLY A 1 92 ? -35.979 29.107 33.589 1.00 39.66 92 GLY A N 1
ATOM 710 C CA . GLY A 1 92 ? -35.884 30.062 32.475 1.00 39.66 92 GLY A CA 1
ATOM 711 C C . GLY A 1 92 ? -36.599 29.630 31.189 1.00 39.66 92 GLY A C 1
ATOM 712 O O . GLY A 1 92 ? -36.173 30.002 30.097 1.00 39.66 92 GLY A O 1
ATOM 713 N N . TYR A 1 93 ? -37.684 28.861 31.306 1.00 44.81 93 TYR A N 1
ATOM 714 C CA . TYR A 1 93 ? -38.514 28.405 30.186 1.00 44.81 93 TYR A CA 1
ATOM 715 C C . TYR A 1 93 ? -39.432 29.514 29.616 1.00 44.81 93 TYR A C 1
ATOM 717 O O . TYR A 1 93 ? -40.637 29.334 29.432 1.00 44.81 93 TYR A O 1
ATOM 725 N N . GLU A 1 94 ? -38.864 30.683 29.303 1.00 35.03 94 GLU A N 1
ATOM 726 C CA . GLU A 1 94 ? -39.553 31.731 28.542 1.00 35.03 94 GLU A CA 1
ATOM 727 C C . GLU A 1 94 ? -39.535 31.410 27.038 1.00 35.03 94 GLU A C 1
ATOM 729 O O . GLU A 1 94 ? -38.660 31.851 26.293 1.00 35.03 94 GLU A O 1
ATOM 734 N N . GLY A 1 95 ? -40.550 30.674 26.581 1.00 38.19 95 GLY A N 1
ATOM 735 C CA . GLY A 1 95 ? -40.864 30.526 25.158 1.00 38.19 95 GLY A CA 1
ATOM 736 C C . GLY A 1 95 ? -40.818 29.091 24.633 1.00 38.19 95 GLY A C 1
ATOM 737 O O . GLY A 1 95 ? -39.769 28.462 24.593 1.00 38.19 95 GLY A O 1
ATOM 738 N N . ASN A 1 96 ? -41.973 28.672 24.105 1.00 33.88 96 ASN A N 1
ATOM 739 C CA . ASN A 1 96 ? -42.257 27.445 23.353 1.00 33.88 96 ASN A CA 1
ATOM 740 C C . ASN A 1 96 ? -42.281 26.114 24.140 1.00 33.88 96 ASN A C 1
ATOM 742 O O . ASN A 1 96 ? -41.365 25.772 24.877 1.00 33.88 96 ASN A O 1
ATOM 746 N N . SER A 1 97 ? -43.356 25.352 23.874 1.00 36.22 97 SER A N 1
ATOM 747 C CA . SER A 1 97 ? -43.590 23.934 24.221 1.00 36.22 97 SER A CA 1
ATOM 748 C C . SER A 1 97 ? -44.263 23.590 25.569 1.00 36.22 97 SER A C 1
ATOM 750 O O . SER A 1 97 ? -43.797 22.709 26.289 1.00 36.22 97 SER A O 1
ATOM 752 N N . TYR A 1 98 ? -45.446 24.170 25.857 1.00 43.22 98 TYR A N 1
ATOM 753 C CA . TYR A 1 98 ? -46.300 23.760 26.995 1.00 43.22 98 TYR A CA 1
ATOM 754 C C . TYR A 1 98 ? -47.774 23.507 26.625 1.00 43.22 98 TYR A C 1
ATOM 756 O O . TYR A 1 98 ? -48.451 24.388 26.105 1.00 43.22 98 TYR A O 1
ATOM 764 N N . VAL A 1 99 ? -48.253 22.313 27.009 1.00 39.84 99 VAL A N 1
ATOM 765 C CA . VAL A 1 99 ? -49.635 21.779 26.950 1.00 39.84 99 VAL A CA 1
ATOM 766 C C . VAL A 1 99 ? -50.205 21.455 25.556 1.00 39.84 99 VAL A C 1
ATOM 768 O O . VAL A 1 99 ? -50.451 22.331 24.736 1.00 39.84 99 VAL A O 1
ATOM 771 N N . VAL A 1 100 ? -50.552 20.175 25.357 1.00 37.12 100 VAL A N 1
ATOM 772 C CA . VAL A 1 100 ? -51.498 19.686 24.334 1.00 37.12 100 VAL A CA 1
ATOM 773 C C . VAL A 1 100 ? -52.338 18.557 24.964 1.00 37.12 100 VAL A C 1
ATOM 775 O O . VAL A 1 100 ? -51.774 17.564 25.406 1.00 37.12 100 VAL A O 1
ATOM 778 N N . CYS A 1 101 ? -53.670 18.606 25.032 1.00 35.78 101 CYS A N 1
ATOM 779 C CA . CYS A 1 101 ? -54.573 19.735 24.811 1.00 35.78 101 CYS A CA 1
ATOM 780 C C . CYS A 1 101 ? -55.990 19.402 25.315 1.00 35.78 101 CYS A C 1
ATOM 782 O O . CYS A 1 101 ? -56.409 18.246 25.282 1.00 35.78 101 CYS A O 1
ATOM 784 N N . ALA A 1 102 ? -56.754 20.441 25.634 1.00 29.28 102 ALA A N 1
ATOM 785 C CA . ALA A 1 102 ? -58.004 20.690 24.923 1.00 29.28 102 ALA A CA 1
ATOM 786 C C . ALA A 1 102 ? -57.814 22.081 24.271 1.00 29.28 102 ALA A C 1
ATOM 788 O O . ALA A 1 102 ? -57.675 23.053 25.004 1.00 29.28 102 ALA A O 1
ATOM 789 N N . ASP A 1 103 ? -57.597 22.253 22.960 1.00 34.66 103 ASP A N 1
ATOM 790 C CA . ASP A 1 103 ? -57.649 21.291 21.851 1.00 34.66 103 ASP A CA 1
ATOM 791 C C . ASP A 1 103 ? -56.736 21.711 20.664 1.00 34.66 103 ASP A C 1
ATOM 793 O O . ASP A 1 103 ? -56.797 22.833 20.169 1.00 34.66 103 ASP A O 1
ATOM 797 N N . GLY A 1 104 ? -55.923 20.788 20.140 1.00 45.53 104 GLY A N 1
ATOM 798 C CA . GLY A 1 104 ? -55.493 20.789 18.732 1.00 45.53 104 GLY A CA 1
ATOM 799 C C . GLY A 1 104 ? -54.390 21.731 18.201 1.00 45.53 104 GLY A C 1
ATOM 800 O O . GLY A 1 104 ? -53.828 21.367 17.165 1.00 45.53 104 GLY A O 1
ATOM 801 N N . GLN A 1 105 ? -54.031 22.874 18.809 1.00 30.66 105 GLN A N 1
ATOM 802 C CA . GLN A 1 105 ? -52.973 23.789 18.293 1.00 30.66 105 GLN A CA 1
ATOM 803 C C . GLN A 1 105 ? -52.149 24.493 19.400 1.00 30.66 105 GLN A C 1
ATOM 805 O O . GLN A 1 105 ? -52.648 24.660 20.509 1.00 30.66 105 GLN A O 1
ATOM 810 N N . PRO A 1 106 ? -50.890 24.913 19.127 1.00 34.00 106 PRO A N 1
ATOM 811 C CA . PRO A 1 106 ? -49.975 25.416 20.156 1.00 34.00 106 PRO A CA 1
ATOM 812 C C . PRO A 1 106 ? -50.277 26.869 20.567 1.00 34.00 106 PRO A C 1
ATOM 814 O O . PRO A 1 106 ? -49.909 27.820 19.878 1.00 34.00 106 PRO A O 1
ATOM 817 N N . GLY A 1 107 ? -50.904 27.037 21.731 1.00 34.59 107 GLY A N 1
ATOM 818 C CA . GLY A 1 107 ? -51.127 28.333 22.373 1.00 34.59 107 GLY A CA 1
ATOM 819 C C . GLY A 1 107 ? -51.814 28.186 23.733 1.00 34.59 107 GLY A C 1
ATOM 820 O O . GLY A 1 107 ? -52.772 27.432 23.869 1.00 34.59 107 GLY A O 1
ATOM 821 N N . LEU A 1 108 ? -51.324 28.907 24.746 1.00 40.91 108 LEU A N 1
ATOM 822 C CA . LEU A 1 108 ? -51.860 28.898 26.115 1.00 40.91 108 LEU A CA 1
ATOM 823 C C . LEU A 1 108 ? -53.326 29.375 26.155 1.00 40.91 108 LEU A C 1
ATOM 825 O O . LEU A 1 108 ? -53.589 30.547 25.886 1.00 40.91 108 LEU A O 1
ATOM 829 N N . LEU A 1 109 ? -54.261 28.510 26.568 1.00 34.25 109 LEU A N 1
ATOM 830 C CA . LEU A 1 109 ? -55.681 28.847 26.761 1.00 34.25 109 LEU A CA 1
ATOM 831 C C . LEU A 1 109 ? -56.235 28.342 28.102 1.00 34.25 109 LEU A C 1
ATOM 833 O O . LEU A 1 109 ? -55.678 27.444 28.734 1.00 34.25 109 LEU A O 1
ATOM 837 N N . LYS A 1 110 ? -57.319 28.977 28.569 1.00 32.22 110 LYS A N 1
ATOM 838 C CA . LYS A 1 110 ? -57.914 28.769 29.904 1.00 32.22 110 LYS A CA 1
ATOM 839 C C . LYS A 1 110 ? -59.216 27.947 29.841 1.00 32.22 110 LYS A C 1
ATOM 841 O O . LYS A 1 110 ? -59.869 27.940 28.803 1.00 32.22 110 LYS A O 1
ATOM 846 N N . PRO A 1 111 ? -59.658 27.300 30.945 1.00 33.03 111 PRO A N 1
ATOM 847 C CA . PRO A 1 111 ? -60.646 26.202 30.913 1.00 33.03 111 PRO A CA 1
ATOM 848 C C . PRO A 1 111 ? -62.106 26.533 30.527 1.00 33.03 111 PRO A C 1
ATOM 850 O O . PRO A 1 111 ? -63.002 25.752 30.836 1.00 33.03 111 PRO A O 1
ATOM 853 N N . GLN A 1 112 ? -62.386 27.689 29.925 1.00 34.59 112 GLN A N 1
ATOM 854 C CA . GLN A 1 112 ? -63.746 28.206 29.703 1.00 34.59 112 GLN A CA 1
ATOM 855 C C . GLN A 1 112 ? -64.233 28.067 28.246 1.00 34.59 112 GLN A C 1
ATOM 857 O O . GLN A 1 112 ? -65.403 28.322 27.978 1.00 34.59 112 GLN A O 1
ATOM 862 N N . GLU A 1 113 ? -63.369 27.622 27.326 1.00 35.91 113 GLU A N 1
ATOM 863 C CA . GLU A 1 113 ? -63.593 27.648 25.862 1.00 35.91 113 GLU A CA 1
ATOM 864 C C . GLU A 1 113 ? -63.700 26.237 25.225 1.00 35.91 113 GLU A C 1
ATOM 866 O O . GLU A 1 113 ? -63.725 26.080 24.010 1.00 35.91 113 GLU A O 1
ATOM 871 N N . ILE A 1 114 ? -63.812 25.200 26.062 1.00 39.12 114 ILE A N 1
ATOM 872 C CA . ILE A 1 114 ? -63.725 23.759 25.728 1.00 39.12 114 ILE A CA 1
ATOM 873 C C . ILE A 1 114 ? -64.773 23.189 24.717 1.00 39.12 114 ILE A C 1
ATOM 875 O O . ILE A 1 114 ? -64.468 22.175 24.091 1.00 39.12 114 ILE A O 1
ATOM 879 N N . PRO A 1 115 ? -66.002 23.722 24.516 1.00 33.97 115 PRO A N 1
ATOM 880 C CA . PRO A 1 115 ? -67.018 22.991 23.734 1.00 33.97 115 PRO A CA 1
ATOM 881 C C . PRO A 1 115 ? -66.835 22.834 22.207 1.00 33.97 115 PRO A C 1
ATOM 883 O O . PRO A 1 115 ? -67.568 22.029 21.634 1.00 33.97 115 PRO A O 1
ATOM 886 N N . GLU A 1 116 ? -65.957 23.582 21.521 1.00 32.62 116 GLU A N 1
ATOM 887 C CA . GLU A 1 116 ? -66.050 23.753 20.046 1.00 32.62 116 GLU A CA 1
ATOM 888 C C . GLU A 1 116 ? -64.970 23.065 19.175 1.00 32.62 116 GLU A C 1
ATOM 890 O O . GLU A 1 116 ? -65.048 23.145 17.950 1.00 32.62 116 GLU A O 1
ATOM 895 N N . LEU A 1 117 ? -63.980 22.362 19.738 1.00 36.00 117 LEU A N 1
ATOM 896 C CA . LEU A 1 117 ? -62.762 21.975 18.990 1.00 36.00 117 LEU A CA 1
ATOM 897 C C . LEU A 1 117 ? -62.594 20.476 18.626 1.00 36.00 117 LEU A C 1
ATOM 899 O O . LEU A 1 117 ? -61.572 20.088 18.059 1.00 36.00 117 LEU A O 1
ATOM 903 N N . PHE A 1 118 ? -63.584 19.618 18.884 1.00 41.47 118 PHE A N 1
ATOM 904 C CA . PHE A 1 118 ? -63.449 18.151 18.761 1.00 41.47 118 PHE A CA 1
ATOM 905 C C . PHE A 1 118 ? -63.406 17.553 17.329 1.00 41.47 118 PHE A C 1
ATOM 907 O O . PHE A 1 118 ? -63.414 16.329 17.193 1.00 41.47 118 PHE A O 1
ATOM 914 N N . ASP A 1 119 ? -63.367 18.351 16.254 1.00 36.34 119 ASP A N 1
ATOM 915 C CA . ASP A 1 119 ? -63.694 17.852 14.902 1.00 36.34 119 ASP A CA 1
ATOM 916 C C . ASP A 1 119 ? -62.489 17.379 14.038 1.00 36.34 119 ASP A C 1
ATOM 918 O O . ASP A 1 119 ? -62.636 16.446 13.250 1.00 36.34 119 ASP A O 1
ATOM 922 N N . HIS A 1 120 ? -61.279 17.968 14.111 1.00 34.56 120 HIS A N 1
ATOM 923 C CA . HIS A 1 120 ? -60.280 17.790 13.022 1.00 34.56 120 HIS A CA 1
ATOM 924 C C . HIS A 1 120 ? -58.855 17.291 13.400 1.00 34.56 120 HIS A C 1
ATOM 926 O O . HIS A 1 120 ? -57.930 18.054 13.669 1.00 34.56 120 HIS A O 1
ATOM 932 N N . SER A 1 121 ? -58.622 15.995 13.142 1.00 38.41 121 SER A N 1
ATOM 933 C CA . SER A 1 121 ? -57.382 15.400 12.568 1.00 38.41 121 SER A CA 1
ATOM 934 C C . SER A 1 121 ? -56.111 15.101 13.400 1.00 38.41 121 SER A C 1
ATOM 936 O O . SER A 1 121 ? -55.170 14.543 12.832 1.00 38.41 121 SER A O 1
ATOM 938 N N . ARG A 1 122 ? -56.058 15.319 14.722 1.00 44.03 122 ARG A N 1
ATOM 939 C CA . ARG A 1 122 ? -55.026 14.690 15.591 1.00 44.03 122 ARG A CA 1
ATOM 940 C C . ARG A 1 122 ? -55.658 14.008 16.807 1.00 44.03 122 ARG A C 1
ATOM 942 O O . ARG A 1 122 ? -55.810 14.618 17.859 1.00 44.03 122 ARG A O 1
ATOM 949 N N . ALA A 1 123 ? -56.016 12.733 16.663 1.00 48.78 123 ALA A N 1
ATOM 950 C CA . ALA A 1 123 ? -56.523 11.932 17.775 1.00 48.78 123 ALA A CA 1
ATOM 951 C C . ALA A 1 123 ? -55.408 11.664 18.803 1.00 48.78 123 ALA A C 1
ATOM 953 O O . ALA A 1 123 ? -54.365 11.107 18.455 1.00 48.78 123 ALA A O 1
ATOM 954 N N . CYS A 1 124 ? -55.633 12.028 20.069 1.00 53.34 124 CYS A N 1
ATOM 955 C CA . CYS A 1 124 ? -54.800 11.532 21.165 1.00 53.34 124 CYS A CA 1
ATOM 956 C C . CYS A 1 124 ? -54.948 10.010 21.294 1.00 53.34 124 CYS A C 1
ATOM 958 O O . CYS A 1 124 ? -56.021 9.450 21.073 1.00 53.34 124 CYS A O 1
ATOM 960 N N . LEU A 1 125 ? -53.853 9.344 21.647 1.00 64.94 125 LEU A N 1
ATOM 961 C CA . LEU A 1 125 ? -53.775 7.885 21.729 1.00 64.94 125 LEU A CA 1
ATOM 962 C C . LEU A 1 125 ? -54.077 7.398 23.150 1.00 64.94 125 LEU A C 1
ATOM 964 O O . LEU A 1 125 ? -53.881 8.141 24.116 1.00 64.94 125 LEU A O 1
ATOM 968 N N . GLY A 1 126 ? -54.548 6.152 23.269 1.00 68.19 126 GLY A N 1
ATOM 969 C CA . GLY A 1 126 ? -55.127 5.602 24.499 1.00 68.19 126 GLY A CA 1
ATOM 970 C C . GLY A 1 126 ? -54.284 5.849 25.750 1.00 68.19 126 GLY A C 1
ATOM 971 O O . GLY A 1 126 ? -54.785 6.398 26.728 1.00 68.19 126 GLY A O 1
ATOM 972 N N . SER A 1 127 ? -52.985 5.529 25.723 1.00 73.44 127 SER A N 1
ATOM 973 C CA . SER A 1 127 ? -52.128 5.683 26.911 1.00 73.44 127 SER A CA 1
ATOM 974 C C . SER A 1 127 ? -51.920 7.147 27.332 1.00 73.44 127 SER A C 1
ATOM 976 O O . SER A 1 127 ? -51.666 7.402 28.507 1.00 73.44 127 SER A O 1
ATOM 978 N N . THR A 1 128 ? -52.055 8.122 26.426 1.00 71.69 128 THR A N 1
ATOM 979 C CA . THR A 1 128 ? -52.008 9.557 26.771 1.00 71.69 128 THR A CA 1
ATOM 980 C C . THR A 1 128 ? -53.341 10.062 27.301 1.00 71.69 128 THR A C 1
ATOM 982 O O . THR A 1 128 ? -53.349 10.794 28.284 1.00 71.69 128 THR A O 1
ATOM 985 N N . ILE A 1 129 ? -54.469 9.648 26.715 1.00 72.06 129 ILE A N 1
ATOM 986 C CA . ILE A 1 129 ? -55.802 10.000 27.239 1.00 72.06 129 ILE A CA 1
ATOM 987 C C . ILE A 1 129 ? -55.933 9.524 28.690 1.00 72.06 129 ILE A C 1
ATOM 989 O O . ILE A 1 129 ? -56.368 10.274 29.566 1.00 72.06 129 ILE A O 1
ATOM 993 N N . ASP A 1 130 ? -55.501 8.296 28.957 1.00 78.00 130 ASP A N 1
ATOM 994 C CA . ASP A 1 130 ? -55.601 7.695 30.280 1.00 78.00 130 ASP A CA 1
ATOM 995 C C . ASP A 1 130 ? -54.648 8.360 31.279 1.00 78.00 130 ASP A C 1
ATOM 997 O O . ASP A 1 130 ? -55.036 8.626 32.413 1.00 78.00 130 ASP A O 1
ATOM 1001 N N . ALA A 1 131 ? -53.430 8.714 30.866 1.00 77.31 131 ALA A N 1
ATOM 1002 C CA . ALA A 1 131 ? -52.508 9.473 31.707 1.00 77.31 131 ALA A CA 1
ATOM 1003 C C . ALA A 1 131 ? -53.009 10.900 32.001 1.00 77.31 131 ALA A C 1
ATOM 1005 O O . ALA A 1 131 ? -52.913 11.338 33.141 1.00 77.31 131 ALA A O 1
ATOM 1006 N N . ILE A 1 132 ? -53.622 11.600 31.036 1.00 70.81 132 ILE A N 1
ATOM 1007 C CA . ILE A 1 132 ? -54.287 12.897 31.276 1.00 70.81 132 ILE A CA 1
ATOM 1008 C C . ILE A 1 132 ? -55.405 12.738 32.316 1.00 70.81 132 ILE A C 1
ATOM 1010 O O . ILE A 1 132 ? -55.531 13.564 33.223 1.00 70.81 132 ILE A O 1
ATOM 1014 N N . THR A 1 133 ? -56.205 11.674 32.209 1.00 72.25 133 THR A N 1
ATOM 1015 C CA . THR A 1 133 ? -57.236 11.334 33.200 1.00 72.25 133 THR A CA 1
ATOM 1016 C C . THR A 1 133 ? -56.621 11.078 34.578 1.00 72.25 133 THR A C 1
ATOM 1018 O O . THR A 1 133 ? -57.091 11.637 35.567 1.00 72.25 133 THR A O 1
ATOM 1021 N N . LEU A 1 134 ? -55.538 10.301 34.655 1.00 73.00 134 LEU A N 1
ATOM 1022 C CA . LEU A 1 134 ? -54.827 10.005 35.898 1.00 73.00 134 LEU A CA 1
ATOM 1023 C C . LEU A 1 134 ? -54.244 11.265 36.555 1.00 73.00 134 LEU A C 1
ATOM 1025 O O . LEU A 1 134 ? -54.441 11.464 37.749 1.00 73.00 134 LEU A O 1
ATOM 1029 N N . THR A 1 135 ? -53.576 12.134 35.795 1.00 69.88 135 THR A N 1
ATOM 1030 C CA . THR A 1 135 ? -52.996 13.388 36.303 1.00 69.88 135 THR A CA 1
ATOM 1031 C C . THR A 1 135 ? -54.071 14.295 36.903 1.00 69.88 135 THR A C 1
ATOM 1033 O O . THR A 1 135 ? -53.890 14.808 38.008 1.00 69.88 135 THR A O 1
ATOM 1036 N N . LYS A 1 136 ? -55.237 14.401 36.246 1.00 65.00 136 LYS A N 1
ATOM 1037 C CA . LYS A 1 136 ? -56.409 15.119 36.776 1.00 65.00 136 LYS A CA 1
ATOM 1038 C C . LYS A 1 136 ? -56.966 14.475 38.049 1.00 65.00 136 LYS A C 1
ATOM 1040 O O . LYS A 1 136 ? -57.278 15.191 38.996 1.00 65.00 136 LYS A O 1
ATOM 1045 N N . LEU A 1 137 ? -57.068 13.143 38.099 1.00 68.06 137 LEU A N 1
ATOM 1046 C CA . LEU A 1 137 ? -57.497 12.404 39.298 1.00 68.06 137 LEU A CA 1
ATOM 1047 C C . LEU A 1 137 ? -56.517 12.549 40.474 1.00 68.06 137 LEU A C 1
ATOM 1049 O O . LEU A 1 137 ? -56.928 12.406 41.623 1.00 68.06 137 LEU A O 1
ATOM 1053 N N . LEU A 1 138 ? -55.246 12.848 40.195 1.00 63.69 138 LEU A N 1
ATOM 1054 C CA . LEU A 1 138 ? -54.216 13.136 41.196 1.00 63.69 138 LEU A CA 1
ATOM 1055 C C . LEU A 1 138 ? -54.148 14.613 41.609 1.00 63.69 138 LEU A C 1
ATOM 1057 O O . LEU A 1 138 ? -53.348 14.954 42.473 1.00 63.69 138 LEU A O 1
ATOM 1061 N N . GLY A 1 139 ? -54.986 15.480 41.031 1.00 61.84 139 GLY A N 1
ATOM 1062 C CA . GLY A 1 139 ? -55.050 16.904 41.371 1.00 61.84 139 GLY A CA 1
ATOM 1063 C C . GLY A 1 139 ? -53.982 17.781 40.711 1.00 61.84 139 GLY A C 1
ATOM 1064 O O . GLY A 1 139 ? -53.928 18.973 41.001 1.00 61.84 139 GLY A O 1
ATOM 1065 N N . TYR A 1 140 ? -53.163 17.236 39.807 1.00 62.38 140 TYR A N 1
ATOM 1066 C CA . TYR A 1 140 ? -52.120 17.994 39.114 1.00 62.38 140 TYR A CA 1
ATOM 1067 C C . TYR A 1 140 ? -52.627 18.610 37.805 1.00 62.38 140 TYR A C 1
ATOM 1069 O O . TYR A 1 140 ? -53.476 18.049 37.109 1.00 62.38 140 TYR A O 1
ATOM 1077 N N . GLN A 1 141 ? -52.072 19.772 37.453 1.00 58.03 141 GLN A N 1
ATOM 1078 C CA . GLN A 1 141 ? -52.453 20.523 36.251 1.00 58.03 141 GLN A CA 1
ATOM 1079 C C . GLN A 1 141 ? -51.558 20.223 35.037 1.00 58.03 141 GLN A C 1
ATOM 1081 O O . GLN A 1 141 ? -52.025 20.316 33.901 1.00 58.03 141 GLN A O 1
ATOM 1086 N N . TYR A 1 142 ? -50.294 19.840 35.256 1.00 61.38 142 TYR A N 1
ATOM 1087 C CA . TYR A 1 142 ? -49.290 19.707 34.197 1.00 61.38 142 TYR A CA 1
ATOM 1088 C C . TYR A 1 142 ? -48.896 18.251 33.953 1.00 61.38 142 TYR A C 1
ATOM 1090 O O . TYR A 1 142 ? -48.525 17.523 34.874 1.00 61.38 142 TYR A O 1
ATOM 1098 N N . LEU A 1 143 ? -48.937 17.855 32.681 1.00 66.12 143 LEU A N 1
ATOM 1099 C CA . LEU A 1 143 ? -48.428 16.584 32.182 1.00 66.12 143 LEU A CA 1
ATOM 1100 C C . LEU A 1 143 ? -47.498 16.864 31.002 1.00 66.12 143 LEU A C 1
ATOM 1102 O O . LEU A 1 143 ? -47.929 17.394 29.977 1.00 66.12 143 LEU A O 1
ATOM 1106 N N . TRP A 1 144 ? -46.229 16.509 31.154 1.00 72.69 144 TRP A N 1
ATOM 1107 C CA . TRP A 1 144 ? -45.238 16.540 30.091 1.00 72.69 144 TRP A CA 1
ATOM 1108 C C . TRP A 1 144 ? -45.176 15.175 29.412 1.00 72.69 144 TRP A C 1
ATOM 1110 O O . TRP A 1 144 ? -45.115 14.130 30.067 1.00 72.69 144 TRP A O 1
ATOM 1120 N N . VAL A 1 145 ? -45.214 15.195 28.084 1.00 71.50 145 VAL A N 1
ATOM 1121 C CA . VAL A 1 145 ? -45.256 14.001 27.246 1.00 71.50 145 VAL A CA 1
ATOM 1122 C C . VAL A 1 145 ? -44.263 14.191 26.115 1.00 71.50 145 VAL A C 1
ATOM 1124 O O . VAL A 1 145 ? -44.484 14.993 25.208 1.00 71.50 145 VAL A O 1
ATOM 1127 N N . ASP A 1 146 ? -43.174 13.441 26.186 1.00 65.25 146 ASP A N 1
ATOM 1128 C CA . ASP A 1 146 ? -41.993 13.511 25.328 1.00 65.25 146 ASP A CA 1
ATOM 1129 C C . ASP A 1 146 ? -42.299 13.714 23.820 1.00 65.25 146 ASP A C 1
ATOM 1131 O O . ASP A 1 146 ? -41.754 14.618 23.186 1.00 65.25 146 ASP A O 1
ATOM 1135 N N . LYS A 1 147 ? -43.245 12.953 23.256 1.00 64.44 147 LYS A N 1
ATOM 1136 C CA . LYS A 1 147 ? -43.667 12.994 21.838 1.00 64.44 147 LYS A CA 1
ATOM 1137 C C . LYS A 1 147 ? -44.367 14.291 21.422 1.00 64.44 147 LYS A C 1
ATOM 1139 O O . LYS A 1 147 ? -44.354 14.627 20.239 1.00 64.44 147 LYS A O 1
ATOM 1144 N N . TYR A 1 148 ? -45.032 14.971 22.355 1.00 65.62 148 TYR A N 1
ATOM 1145 C CA . TYR A 1 148 ? -45.841 16.167 22.084 1.00 65.62 148 TYR A CA 1
ATOM 1146 C C . TYR A 1 148 ? -45.195 17.456 22.602 1.00 65.62 148 TYR A C 1
ATOM 1148 O O . TYR A 1 148 ? -45.490 18.527 22.080 1.00 65.62 148 TYR A O 1
ATOM 1156 N N . CYS A 1 149 ? -44.326 17.355 23.610 1.00 62.69 149 CYS A N 1
ATOM 1157 C CA . CYS A 1 149 ? -43.615 18.478 24.220 1.00 62.69 149 CYS A CA 1
ATOM 1158 C C . CYS A 1 149 ? -42.228 18.738 23.609 1.00 62.69 149 CYS A C 1
ATOM 1160 O O . CYS A 1 149 ? -41.598 19.726 23.969 1.00 62.69 149 CYS A O 1
ATOM 1162 N N . ILE A 1 150 ? -41.749 17.876 22.707 1.00 60.34 150 ILE A N 1
ATOM 1163 C CA . ILE A 1 150 ? -40.510 18.073 21.944 1.00 60.34 150 ILE A CA 1
ATOM 1164 C C . ILE A 1 150 ? -40.847 18.022 20.453 1.00 60.34 150 ILE A C 1
ATOM 1166 O O . ILE A 1 150 ? -41.410 17.021 19.992 1.00 60.34 150 ILE A O 1
ATOM 1170 N N . ASP A 1 151 ? -40.462 19.046 19.684 1.00 63.34 151 ASP A N 1
ATOM 1171 C CA . ASP A 1 151 ? -40.577 19.001 18.224 1.00 63.34 151 ASP A CA 1
ATOM 1172 C C . ASP A 1 151 ? -39.634 17.939 17.629 1.00 63.34 151 ASP A C 1
ATOM 1174 O O . ASP A 1 151 ? -38.434 18.141 17.445 1.00 63.34 151 ASP A O 1
ATOM 1178 N N . GLN A 1 152 ? -40.217 16.789 17.282 1.00 55.62 152 GLN A N 1
ATOM 1179 C CA . GLN A 1 152 ? -39.531 15.648 16.669 1.00 55.62 152 GLN A CA 1
ATOM 1180 C C . GLN A 1 152 ? -38.937 15.956 15.281 1.00 55.62 152 GLN A C 1
ATOM 1182 O O . GLN A 1 152 ? -38.131 15.173 14.778 1.00 55.62 152 GLN A O 1
ATOM 1187 N N . SER A 1 153 ? -39.344 17.058 14.640 1.00 53.41 153 SER A N 1
ATOM 1188 C CA . SER A 1 153 ? -38.812 17.508 13.349 1.00 53.41 153 SER A CA 1
ATOM 1189 C C . SER A 1 153 ? -37.639 18.487 13.484 1.00 53.41 153 SER A C 1
ATOM 1191 O O . SER A 1 153 ? -36.823 18.601 12.567 1.00 53.41 153 SER A O 1
ATOM 1193 N N . ASN A 1 154 ? -37.493 19.135 14.644 1.00 58.84 154 ASN A N 1
ATOM 1194 C CA . ASN A 1 154 ? -36.421 20.078 14.937 1.00 58.84 154 ASN A CA 1
ATOM 1195 C C . ASN A 1 154 ? -35.253 19.372 15.642 1.00 58.84 154 ASN A C 1
ATOM 1197 O O . ASN A 1 154 ? -35.204 19.261 16.866 1.00 58.84 154 ASN A O 1
ATOM 1201 N N . VAL A 1 155 ? -34.263 18.925 14.863 1.00 55.91 155 VAL A N 1
ATOM 1202 C CA . VAL A 1 155 ? -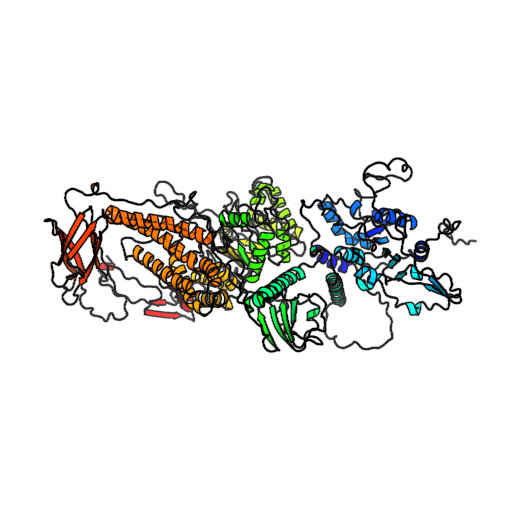33.094 18.179 15.373 1.00 55.91 155 VAL A CA 1
ATOM 1203 C C . VAL A 1 155 ? -32.313 18.948 16.451 1.00 55.91 155 VAL A C 1
ATOM 1205 O O . VAL A 1 155 ? -31.746 18.321 17.345 1.00 55.91 155 VAL A O 1
ATOM 1208 N N . SER A 1 156 ? -32.292 20.286 16.410 1.00 52.78 156 SER A N 1
ATOM 1209 C CA . SER A 1 156 ? -31.584 21.097 17.411 1.00 52.78 156 SER A CA 1
ATOM 1210 C C . SER A 1 156 ? -32.339 21.175 18.740 1.00 52.78 156 SER A C 1
ATOM 1212 O O . SER A 1 156 ? -31.719 21.080 19.795 1.00 52.78 156 SER A O 1
ATOM 1214 N N . GLU A 1 157 ? -33.663 21.317 18.703 1.00 54.00 157 GLU A N 1
ATOM 1215 C CA . GLU A 1 157 ? -34.510 21.317 19.904 1.00 54.00 157 GLU A CA 1
ATOM 1216 C C . GLU A 1 157 ? -34.593 19.917 20.514 1.00 54.00 157 GLU A C 1
ATOM 1218 O O . GLU A 1 157 ? -34.366 19.756 21.709 1.00 54.00 157 GLU A O 1
ATOM 1223 N N . LEU A 1 158 ? -34.790 18.884 19.688 1.00 54.44 158 LEU A N 1
ATOM 1224 C CA . LEU A 1 158 ? -34.718 17.484 20.105 1.00 54.44 158 LEU A CA 1
ATOM 1225 C C . LEU A 1 158 ? -33.374 17.169 20.783 1.00 54.44 158 LEU A C 1
ATOM 1227 O O . LEU A 1 158 ? -33.344 16.512 21.820 1.00 54.44 158 LEU A O 1
ATOM 1231 N N . SER A 1 159 ? -32.264 17.679 20.241 1.00 51.47 159 SER A N 1
ATOM 1232 C CA . SER A 1 159 ? -30.929 17.552 20.837 1.00 51.47 159 SER A CA 1
ATOM 1233 C C . SER A 1 159 ? -30.825 18.204 22.218 1.00 51.47 159 SER A C 1
ATOM 1235 O O . SER A 1 159 ? -30.299 17.588 23.145 1.00 51.47 159 SER A O 1
ATOM 1237 N N . ASP A 1 160 ? -31.296 19.444 22.350 1.00 58.28 160 ASP A N 1
ATOM 1238 C CA . ASP A 1 160 ? -31.265 20.204 23.602 1.00 58.28 160 ASP A CA 1
ATOM 1239 C C . ASP A 1 160 ? -32.154 19.550 24.676 1.00 58.28 160 ASP A C 1
ATOM 1241 O O . ASP A 1 160 ? -31.701 19.322 25.798 1.00 58.28 160 ASP A O 1
ATOM 1245 N N . GLN A 1 161 ? -33.366 19.123 24.313 1.00 60.72 161 GLN A N 1
ATOM 1246 C CA . GLN A 1 161 ? -34.291 18.425 25.211 1.00 60.72 161 GLN A CA 1
ATOM 1247 C C . GLN A 1 161 ? -33.756 17.049 25.646 1.00 60.72 161 GLN A C 1
ATOM 1249 O O . GLN A 1 161 ? -33.815 16.719 26.829 1.00 60.72 161 GLN A O 1
ATOM 1254 N N . ILE A 1 162 ? -33.139 16.269 24.744 1.00 59.69 162 ILE A N 1
ATOM 1255 C CA . ILE A 1 162 ? -32.462 15.003 25.101 1.00 59.69 162 ILE A CA 1
ATOM 1256 C C . ILE A 1 162 ? -31.330 15.239 26.117 1.00 59.69 162 ILE A C 1
ATOM 1258 O O . ILE A 1 162 ? -31.167 14.449 27.051 1.00 59.69 162 ILE A O 1
ATOM 1262 N N . SER A 1 163 ? -30.586 16.343 25.980 1.00 55.31 163 SER A N 1
ATOM 1263 C CA . SER A 1 163 ? -29.507 16.715 26.910 1.00 55.31 163 SER A CA 1
ATOM 1264 C C . SER A 1 163 ? -29.985 17.179 28.294 1.00 55.31 163 SER A C 1
ATOM 1266 O O . SER A 1 163 ? -29.160 17.344 29.186 1.00 55.31 163 SER A O 1
ATOM 1268 N N . LYS A 1 164 ? -31.303 17.366 28.469 1.00 62.44 164 LYS A N 1
ATOM 1269 C CA . LYS A 1 164 ? -31.972 17.788 29.714 1.00 62.44 164 LYS A CA 1
ATOM 1270 C C . LYS A 1 164 ? -32.877 16.702 30.311 1.00 62.44 164 LYS A C 1
ATOM 1272 O O . LYS A 1 164 ? -33.561 16.951 31.303 1.00 62.44 164 LYS A O 1
ATOM 1277 N N . MET A 1 165 ? -32.910 15.501 29.726 1.00 65.06 165 MET A N 1
ATOM 1278 C CA . MET A 1 165 ? -33.759 14.388 30.188 1.00 65.06 165 MET A CA 1
ATOM 1279 C C . MET A 1 165 ? -33.497 14.011 31.648 1.00 65.06 165 MET A C 1
ATOM 1281 O O . MET A 1 165 ? -34.407 13.618 32.372 1.00 65.06 165 MET A O 1
ATOM 1285 N N . ASP A 1 166 ? -32.257 14.161 32.100 1.00 57.44 166 ASP A N 1
ATOM 1286 C CA . ASP A 1 166 ? -31.864 13.976 33.488 1.00 57.44 166 ASP A CA 1
ATOM 1287 C C . ASP A 1 166 ? -32.545 14.973 34.439 1.00 57.44 166 ASP A C 1
ATOM 1289 O O . ASP A 1 166 ? -33.091 14.569 35.467 1.00 57.44 166 ASP A O 1
ATOM 1293 N N . LEU A 1 167 ? -32.598 16.252 34.062 1.00 65.06 167 LEU A N 1
ATOM 1294 C CA . LEU A 1 167 ? -33.309 17.297 34.795 1.00 65.06 167 LEU A CA 1
ATOM 1295 C C . LEU A 1 167 ? -34.827 17.082 34.756 1.00 65.06 167 LEU A C 1
ATOM 1297 O O . LEU A 1 167 ? -35.484 17.281 35.776 1.00 65.06 167 LEU A O 1
ATOM 1301 N N . ILE A 1 168 ? -35.376 16.654 33.616 1.00 69.50 168 ILE A N 1
ATOM 1302 C CA . ILE A 1 168 ? -36.813 16.390 33.436 1.00 69.50 168 ILE A CA 1
ATOM 1303 C C . ILE A 1 168 ? -37.267 15.252 34.364 1.00 69.50 168 ILE A C 1
ATOM 1305 O O . ILE A 1 168 ? -38.181 15.443 35.166 1.00 69.50 168 ILE A O 1
ATOM 1309 N N . TYR A 1 169 ? -36.603 14.091 34.325 1.00 70.81 169 TYR A N 1
ATOM 1310 C CA . TYR A 1 169 ? -36.990 12.939 35.149 1.00 70.81 169 TYR A CA 1
ATOM 1311 C C . TYR A 1 169 ? -36.633 13.096 36.634 1.00 70.81 169 TYR A C 1
ATOM 1313 O O . TYR A 1 169 ? -37.393 12.629 37.483 1.00 70.81 169 TYR A O 1
ATOM 1321 N N . ASN A 1 170 ? -35.532 13.774 36.985 1.00 67.25 170 ASN A N 1
ATOM 1322 C CA . ASN A 1 170 ? -35.195 13.993 38.396 1.00 67.25 170 ASN A CA 1
ATOM 1323 C C . ASN A 1 170 ? -36.120 15.028 39.056 1.00 67.25 170 ASN A C 1
ATOM 1325 O O . ASN A 1 170 ? -36.455 14.862 40.223 1.00 67.25 170 ASN A O 1
ATOM 1329 N N . ASN A 1 171 ? -36.584 16.062 38.342 1.00 68.12 171 ASN A N 1
ATOM 1330 C CA . ASN A 1 171 ? -37.489 17.071 38.916 1.00 68.12 171 ASN A CA 1
ATOM 1331 C C . ASN A 1 171 ? -38.984 16.751 38.749 1.00 68.12 171 ASN A C 1
ATOM 1333 O O . ASN A 1 171 ? -39.809 17.398 39.391 1.00 68.12 171 ASN A O 1
ATOM 1337 N N . ALA A 1 172 ? -39.329 15.717 37.975 1.00 69.88 172 ALA A N 1
ATOM 1338 C CA . ALA A 1 172 ? -40.650 15.093 37.950 1.00 69.88 172 ALA A CA 1
ATOM 1339 C C . ALA A 1 172 ? -41.250 14.940 39.355 1.00 69.88 172 ALA A C 1
ATOM 1341 O O . ALA A 1 172 ? -40.574 14.454 40.272 1.00 69.88 172 ALA A O 1
ATOM 1342 N N . GLU A 1 173 ? -42.532 15.262 39.522 1.00 71.62 173 GLU A N 1
ATOM 1343 C CA . GLU A 1 173 ? -43.246 14.926 40.753 1.00 71.62 173 GLU A CA 1
ATOM 1344 C C . GLU A 1 173 ? -43.619 13.439 40.770 1.00 71.62 173 GLU A C 1
ATOM 1346 O O . GLU A 1 173 ? -43.393 12.763 41.778 1.00 71.62 173 GLU A O 1
ATOM 1351 N N . ALA A 1 174 ? -44.055 12.901 39.622 1.00 73.31 174 ALA A N 1
ATOM 1352 C CA . ALA A 1 174 ? -44.111 11.465 39.347 1.00 73.31 174 ALA A CA 1
ATOM 1353 C C . ALA A 1 174 ? -44.037 11.152 37.841 1.00 73.31 174 ALA A C 1
ATOM 1355 O O . ALA A 1 174 ? -44.591 11.881 37.019 1.00 73.31 174 ALA A O 1
ATOM 1356 N N . THR A 1 175 ? -43.421 10.018 37.498 1.00 82.56 175 THR A N 1
ATOM 1357 C CA . THR A 1 175 ? -43.399 9.457 36.137 1.00 82.56 175 THR A CA 1
ATOM 1358 C C . THR A 1 175 ? -44.396 8.302 36.027 1.00 82.56 175 THR A C 1
ATOM 1360 O O . THR A 1 175 ? -44.274 7.289 36.718 1.00 82.56 175 THR A O 1
ATOM 1363 N N . ILE A 1 176 ? -45.394 8.441 35.160 1.00 83.00 176 ILE A N 1
ATOM 1364 C CA . ILE A 1 176 ? -46.382 7.406 34.830 1.00 83.00 176 ILE A CA 1
ATOM 1365 C C . ILE A 1 176 ? -45.746 6.432 33.835 1.00 83.00 176 ILE A C 1
ATOM 1367 O O . ILE A 1 176 ? -45.331 6.886 32.779 1.00 83.00 176 ILE A O 1
ATOM 1371 N N . VAL A 1 177 ? -45.706 5.128 34.134 1.00 84.56 177 VAL A N 1
ATOM 1372 C CA . VAL A 1 177 ? -45.075 4.082 33.304 1.00 84.56 177 VAL A CA 1
ATOM 1373 C C . VAL A 1 177 ? -46.114 3.091 32.761 1.00 84.56 177 VAL A C 1
ATOM 1375 O O . VAL A 1 177 ? -46.655 2.258 33.493 1.00 84.56 177 VAL A O 1
ATOM 1378 N N . ALA A 1 178 ? -46.368 3.117 31.454 1.00 84.50 178 ALA A N 1
ATOM 1379 C CA . ALA A 1 178 ? -47.267 2.198 30.748 1.00 84.50 178 ALA A CA 1
ATOM 1380 C C . ALA A 1 178 ? -46.562 0.878 30.370 1.00 84.50 178 ALA A C 1
ATOM 1382 O O . ALA A 1 178 ? -46.232 0.626 29.205 1.00 84.50 178 ALA A O 1
ATOM 1383 N N . ALA A 1 179 ? -46.319 0.016 31.360 1.00 82.94 179 ALA A N 1
ATOM 1384 C CA . ALA A 1 179 ? -45.648 -1.271 31.158 1.00 82.94 179 ALA A CA 1
ATOM 1385 C C . ALA A 1 179 ? -46.524 -2.344 30.470 1.00 82.94 179 ALA A C 1
ATOM 1387 O O . ALA A 1 179 ? -45.989 -3.291 29.895 1.00 82.94 179 ALA A O 1
ATOM 1388 N N . ALA A 1 180 ? -47.849 -2.200 30.512 1.00 82.81 180 ALA A N 1
ATOM 1389 C CA . ALA A 1 180 ? -48.815 -3.025 29.785 1.00 82.81 180 ALA A CA 1
ATOM 1390 C C . ALA A 1 180 ? -48.839 -2.736 28.270 1.00 82.81 180 ALA A C 1
ATOM 1392 O O . ALA A 1 180 ? -48.438 -1.655 27.832 1.00 82.81 180 ALA A O 1
ATOM 1393 N N . GLY A 1 181 ? -49.357 -3.676 27.478 1.00 79.31 181 GLY A N 1
ATOM 1394 C CA . GLY A 1 181 ? -49.681 -3.473 26.066 1.00 79.31 181 GLY A CA 1
ATOM 1395 C C . GLY A 1 181 ? -48.509 -3.414 25.071 1.00 79.31 181 GLY A C 1
ATOM 1396 O O . GLY A 1 181 ? -47.387 -3.013 25.416 1.00 79.31 181 GLY A O 1
ATOM 1397 N N . PRO A 1 182 ? -48.764 -3.754 23.790 1.00 70.62 182 PRO A N 1
ATOM 1398 C CA . PRO A 1 182 ? -47.750 -3.732 22.737 1.00 70.62 182 PRO A CA 1
ATOM 1399 C C . PRO A 1 182 ? -47.309 -2.311 22.342 1.00 70.62 182 PRO A C 1
ATOM 1401 O O . PRO A 1 182 ? -46.161 -2.124 21.934 1.00 70.62 182 PRO A O 1
ATOM 1404 N N . ASP A 1 183 ? -48.177 -1.310 22.464 1.00 70.75 183 ASP A N 1
ATOM 1405 C CA . ASP A 1 183 ? -47.943 0.056 21.987 1.00 70.75 183 ASP A CA 1
ATOM 1406 C C . ASP A 1 183 ? -48.822 1.084 22.730 1.00 70.75 183 ASP A C 1
ATOM 1408 O O . ASP A 1 183 ? -49.502 0.763 23.703 1.00 70.75 183 ASP A O 1
ATOM 1412 N N . GLU A 1 184 ? -48.746 2.340 22.295 1.00 67.50 184 GLU A N 1
ATOM 1413 C CA . GLU A 1 184 ? -49.420 3.518 22.860 1.00 67.50 184 GLU A CA 1
ATOM 1414 C C . GLU A 1 184 ? -50.943 3.583 22.633 1.00 67.50 184 GLU A C 1
ATOM 1416 O O . GLU A 1 184 ? -51.628 4.389 23.270 1.00 67.50 184 GLU A O 1
ATOM 1421 N N . THR A 1 185 ? -51.500 2.746 21.749 1.00 75.44 185 THR A N 1
ATOM 1422 C CA . THR A 1 185 ? -52.959 2.649 21.567 1.00 75.44 185 THR A CA 1
ATOM 1423 C C . THR A 1 185 ? -53.627 1.888 22.710 1.00 75.44 185 THR A C 1
ATOM 1425 O O . THR A 1 185 ? -54.827 2.041 22.925 1.00 75.44 185 THR A O 1
ATOM 1428 N N . TYR A 1 186 ? -52.853 1.104 23.471 1.00 80.88 186 TYR A N 1
ATOM 1429 C CA . TYR A 1 186 ? -53.371 0.144 24.443 1.00 80.88 186 TYR A CA 1
ATOM 1430 C C . TYR A 1 186 ? -54.009 0.766 25.693 1.00 80.88 186 TYR A C 1
ATOM 1432 O O . TYR A 1 186 ? -54.781 0.089 26.364 1.00 80.88 186 TYR A O 1
ATOM 1440 N N . GLY A 1 187 ? -53.715 2.026 26.030 1.00 78.44 187 GLY A N 1
ATOM 1441 C CA . GLY A 1 187 ? -54.218 2.662 27.257 1.00 78.44 187 GLY A CA 1
ATOM 1442 C C . GLY A 1 187 ? -53.412 2.317 28.511 1.00 78.44 187 GLY A C 1
ATOM 1443 O O . GLY A 1 187 ? -52.349 1.693 28.440 1.00 78.44 187 GLY A O 1
ATOM 1444 N N . LEU A 1 188 ? -53.903 2.761 29.668 1.00 84.00 188 LEU A N 1
ATOM 1445 C CA . LEU A 1 188 ? -53.420 2.359 30.990 1.00 84.00 188 LEU A CA 1
ATOM 1446 C C . LEU A 1 188 ? -54.489 1.449 31.619 1.00 84.00 188 LEU A C 1
ATOM 1448 O O . LEU A 1 188 ? -55.556 1.946 31.997 1.00 84.00 188 LEU A O 1
ATOM 1452 N N . PRO A 1 189 ? -54.249 0.127 31.754 1.00 85.69 189 PRO A N 1
ATOM 1453 C CA . PRO A 1 189 ? -55.260 -0.794 32.266 1.00 85.69 189 PRO A CA 1
ATOM 1454 C C . PRO A 1 189 ? -55.827 -0.331 33.604 1.00 85.69 189 PRO A C 1
ATOM 1456 O O . PRO A 1 189 ? -55.066 -0.127 34.544 1.00 85.69 189 PRO A O 1
ATOM 1459 N N . GLY A 1 190 ? -57.146 -0.192 33.717 1.00 77.81 190 GLY A N 1
ATOM 1460 C CA . GLY A 1 190 ? -57.844 0.214 34.940 1.00 77.81 190 GLY A CA 1
ATOM 1461 C C . GLY A 1 190 ? -57.940 1.723 35.196 1.00 77.81 190 GLY A C 1
ATOM 1462 O O . GLY A 1 190 ? -58.347 2.093 36.292 1.00 77.81 190 GLY A O 1
ATOM 1463 N N . VAL A 1 191 ? -57.576 2.586 34.238 1.00 77.50 191 VAL A N 1
ATOM 1464 C CA . VAL A 1 191 ? -57.775 4.047 34.362 1.00 77.50 191 VAL A CA 1
ATOM 1465 C C . VAL A 1 191 ? -59.030 4.533 33.628 1.00 77.50 191 VAL A C 1
ATOM 1467 O O . VAL A 1 191 ? -59.731 5.403 34.136 1.00 77.50 191 VAL A O 1
ATOM 1470 N N . ASN A 1 192 ? -59.327 3.977 32.450 1.00 77.44 192 ASN A N 1
ATOM 1471 C CA . ASN A 1 192 ? -60.441 4.411 31.599 1.00 77.44 192 ASN A CA 1
ATOM 1472 C C . ASN A 1 192 ? -60.970 3.241 30.737 1.00 77.44 192 ASN A C 1
ATOM 1474 O O . ASN A 1 192 ? -61.521 2.289 31.286 1.00 77.44 192 ASN A O 1
ATOM 1478 N N . THR A 1 193 ? -60.800 3.263 29.407 1.00 69.12 193 THR A N 1
ATOM 1479 C CA . THR A 1 193 ? -61.391 2.262 28.498 1.00 69.12 193 THR A CA 1
ATOM 1480 C C . THR A 1 193 ? -60.696 0.904 28.544 1.00 69.12 193 THR A C 1
ATOM 1482 O O . THR A 1 193 ? -61.321 -0.117 28.258 1.00 69.12 193 THR A O 1
ATOM 1485 N N . THR A 1 194 ? -59.411 0.867 28.898 1.00 80.44 194 THR A N 1
ATOM 1486 C CA . THR A 1 194 ? -58.636 -0.377 28.956 1.00 80.44 194 THR A CA 1
ATOM 1487 C C . THR A 1 194 ? -58.935 -1.114 30.252 1.00 80.44 194 THR A C 1
ATOM 1489 O O . THR A 1 194 ? -58.504 -0.716 31.333 1.00 80.44 194 THR A O 1
ATOM 1492 N N . THR A 1 195 ? -59.681 -2.212 30.163 1.00 78.00 195 THR A N 1
ATOM 1493 C CA . THR A 1 195 ? -60.039 -3.033 31.325 1.00 78.00 195 THR A CA 1
ATOM 1494 C C . THR A 1 195 ? -58.819 -3.759 31.890 1.00 78.00 195 THR A C 1
ATOM 1496 O O . THR A 1 195 ? -58.131 -4.470 31.160 1.00 78.00 195 THR A O 1
ATOM 1499 N N . ARG A 1 196 ? -58.585 -3.641 33.200 1.00 77.62 196 ARG A N 1
ATOM 1500 C CA . ARG A 1 196 ? -57.580 -4.440 33.920 1.00 77.62 196 ARG A CA 1
ATOM 1501 C C . ARG A 1 196 ? -58.070 -5.879 34.109 1.00 77.62 196 ARG A C 1
ATOM 1503 O O . ARG A 1 196 ? -59.267 -6.106 34.294 1.00 77.62 196 ARG A O 1
ATOM 1510 N N . SER A 1 197 ? -57.153 -6.847 34.097 1.00 69.75 197 SER A N 1
ATOM 1511 C CA . SER A 1 197 ? -57.483 -8.246 34.402 1.00 69.75 197 SER A CA 1
ATOM 1512 C C . SER A 1 197 ? -58.046 -8.360 35.821 1.00 69.75 197 SER A C 1
ATOM 1514 O O . SER A 1 197 ? -57.448 -7.850 36.766 1.00 69.75 197 SER A O 1
ATOM 1516 N N . LYS A 1 198 ? -59.199 -9.018 35.987 1.00 63.91 198 LYS A N 1
ATOM 1517 C CA . LYS A 1 198 ? -59.860 -9.115 37.295 1.00 63.91 198 LYS A CA 1
ATOM 1518 C C . LYS A 1 198 ? -59.043 -9.985 38.252 1.00 63.91 198 LYS A C 1
ATOM 1520 O O . LYS A 1 198 ? -58.710 -11.119 37.926 1.00 63.91 198 LYS A O 1
ATOM 1525 N N . GLN A 1 199 ? -58.779 -9.466 39.447 1.00 69.94 199 GLN A N 1
ATOM 1526 C CA . GLN A 1 199 ? -58.122 -10.213 40.512 1.00 69.94 199 GLN A CA 1
ATOM 1527 C C . GLN A 1 199 ? -59.091 -11.231 41.134 1.00 69.94 199 GLN A C 1
ATOM 1529 O O . GLN A 1 199 ? -60.185 -10.869 41.575 1.00 69.94 199 GLN A O 1
ATOM 1534 N N . ASP A 1 200 ? -58.697 -12.506 41.174 1.00 70.31 200 ASP A N 1
ATOM 1535 C CA . ASP A 1 200 ? -59.472 -13.549 41.850 1.00 70.31 200 ASP A CA 1
ATOM 1536 C C . ASP A 1 200 ? -59.388 -13.375 43.369 1.00 70.31 200 ASP A C 1
ATOM 1538 O O . ASP A 1 200 ? -58.290 -13.313 43.928 1.00 70.31 200 ASP A O 1
ATOM 1542 N N . VAL A 1 201 ? -60.547 -13.342 44.036 1.00 72.25 201 VAL A N 1
ATOM 1543 C CA . VAL A 1 201 ? -60.668 -13.261 45.499 1.00 72.25 201 VAL A CA 1
ATOM 1544 C C . VAL A 1 201 ? -61.613 -14.353 45.996 1.00 72.25 201 VAL A C 1
ATOM 1546 O O . VAL A 1 201 ? -62.780 -14.409 45.606 1.00 72.25 201 VAL A O 1
ATOM 1549 N N . VAL A 1 202 ? -61.121 -15.206 46.891 1.00 76.81 202 VAL A N 1
ATOM 1550 C CA . VAL A 1 202 ? -61.862 -16.298 47.529 1.00 76.81 202 VAL A CA 1
ATOM 1551 C C . VAL A 1 202 ? -61.955 -16.019 49.024 1.00 76.81 202 VAL A C 1
ATOM 1553 O O . VAL A 1 202 ? -60.948 -15.758 49.674 1.00 76.81 202 VAL A O 1
ATOM 1556 N N . HIS A 1 203 ? -63.161 -16.093 49.585 1.00 75.44 203 HIS A N 1
ATOM 1557 C CA . HIS A 1 203 ? -63.381 -15.917 51.019 1.00 75.44 203 HIS A CA 1
ATOM 1558 C C . HIS A 1 203 ? -63.532 -17.284 51.695 1.00 75.44 203 HIS A C 1
ATOM 1560 O O . HIS A 1 203 ? -64.415 -18.058 51.325 1.00 75.44 203 HIS A O 1
ATOM 1566 N N . VAL A 1 204 ? -62.688 -17.573 52.687 1.00 78.06 204 VAL A N 1
ATOM 1567 C CA . VAL A 1 204 ? -62.705 -18.814 53.481 1.00 78.06 204 VAL A CA 1
ATOM 1568 C C . VAL A 1 204 ? -62.703 -18.435 54.960 1.00 78.06 204 VAL A C 1
ATOM 1570 O O . VAL A 1 204 ? -61.800 -17.734 55.407 1.00 78.06 204 VAL A O 1
ATOM 1573 N N . ASP A 1 205 ? -63.729 -18.846 55.708 1.00 70.94 205 ASP A N 1
ATOM 1574 C CA . ASP A 1 205 ? -63.875 -18.612 57.157 1.00 70.94 205 ASP A CA 1
ATOM 1575 C C . ASP A 1 205 ? -63.582 -17.164 57.613 1.00 70.94 205 ASP A C 1
ATOM 1577 O O . ASP A 1 205 ? -62.914 -16.912 58.614 1.00 70.94 205 ASP A O 1
ATOM 1581 N N . GLY A 1 206 ? -64.077 -16.183 56.848 1.00 72.31 206 GLY A N 1
ATOM 1582 C CA . GLY A 1 206 ? -63.884 -14.751 57.121 1.00 72.31 206 GLY A CA 1
ATOM 1583 C C . GLY A 1 206 ? -62.532 -14.177 56.677 1.00 72.31 206 GLY A C 1
ATOM 1584 O O . GLY A 1 206 ? -62.310 -12.980 56.831 1.00 72.31 206 GLY A O 1
ATOM 1585 N N . THR A 1 207 ? -61.653 -14.992 56.091 1.00 66.38 207 THR A N 1
ATOM 1586 C CA . THR A 1 207 ? -60.372 -14.571 55.507 1.00 66.38 207 THR A CA 1
ATOM 1587 C C . THR A 1 207 ? -60.513 -14.415 53.994 1.00 66.38 207 THR A C 1
ATOM 1589 O O . THR A 1 207 ? -60.957 -15.341 53.315 1.00 66.38 207 THR A O 1
ATOM 1592 N N . ALA A 1 208 ? -60.119 -13.261 53.452 1.00 70.06 208 ALA A N 1
ATOM 1593 C CA . ALA A 1 208 ? -60.012 -13.050 52.010 1.00 70.06 208 ALA A CA 1
ATOM 1594 C C . ALA A 1 208 ? -58.633 -13.513 51.510 1.00 70.06 208 ALA A C 1
ATOM 1596 O O . ALA A 1 208 ? -57.603 -13.014 51.959 1.00 70.06 208 ALA A O 1
ATOM 1597 N N . ILE A 1 209 ? -58.618 -14.460 50.573 1.00 69.81 209 ILE A N 1
ATOM 1598 C CA . ILE A 1 209 ? -57.429 -14.934 49.860 1.00 69.81 209 ILE A CA 1
ATOM 1599 C C . ILE A 1 209 ? -57.522 -14.396 48.434 1.00 69.81 209 ILE A C 1
ATOM 1601 O O . ILE A 1 209 ? -58.498 -14.675 47.740 1.00 69.81 209 ILE A O 1
ATOM 1605 N N . PHE A 1 210 ? -56.522 -13.643 47.987 1.00 70.62 210 PHE A N 1
ATOM 1606 C CA . PHE A 1 210 ? -56.511 -13.017 46.665 1.00 70.62 210 PHE A CA 1
ATOM 1607 C C . PHE A 1 210 ? -55.258 -13.386 45.866 1.00 70.62 210 PHE A C 1
ATOM 1609 O O . PHE A 1 210 ? -54.172 -13.573 46.417 1.00 70.62 210 PHE A O 1
ATOM 1616 N N . ASN A 1 211 ? -55.413 -13.513 44.550 1.00 70.56 211 ASN A N 1
ATOM 1617 C CA . ASN A 1 211 ? -54.314 -13.826 43.642 1.00 70.56 211 ASN A CA 1
ATOM 1618 C C . ASN A 1 211 ? -53.476 -12.566 43.363 1.00 70.56 211 ASN A C 1
ATOM 1620 O O . ASN A 1 211 ? -53.900 -11.701 42.606 1.00 70.56 211 ASN A O 1
ATOM 1624 N N . MET A 1 212 ? -52.272 -12.468 43.932 1.00 62.47 212 MET A N 1
ATOM 1625 C CA . MET A 1 212 ? -51.350 -11.325 43.757 1.00 62.47 212 MET A CA 1
ATOM 1626 C C . MET A 1 212 ? -50.888 -11.071 42.304 1.00 62.47 212 MET A C 1
ATOM 1628 O O . MET A 1 212 ? -50.279 -10.033 42.037 1.00 62.47 212 MET A O 1
ATOM 1632 N N . GLY A 1 213 ? -51.134 -12.003 41.375 1.00 65.19 213 GLY A N 1
ATOM 1633 C CA . GLY A 1 213 ? -50.607 -11.948 40.011 1.00 65.19 213 GLY A CA 1
ATOM 1634 C C . GLY A 1 213 ? -49.081 -12.136 39.945 1.00 65.19 213 GLY A C 1
ATOM 1635 O O . GLY A 1 213 ? -48.440 -12.454 40.952 1.00 65.19 213 GLY A O 1
ATOM 1636 N N . PRO A 1 214 ? -48.463 -11.969 38.760 1.00 66.12 214 PRO A N 1
ATOM 1637 C CA . PRO A 1 214 ? -47.010 -11.948 38.643 1.00 66.12 214 PRO A CA 1
ATOM 1638 C C . PRO A 1 214 ? -46.424 -10.736 39.383 1.00 66.12 214 PRO A C 1
ATOM 1640 O O . PRO A 1 214 ? -46.969 -9.631 39.345 1.00 66.12 214 PRO A O 1
ATOM 1643 N N . HIS A 1 215 ? -45.279 -10.943 40.038 1.00 66.00 215 HIS A N 1
ATOM 1644 C CA . HIS A 1 215 ? -44.565 -9.886 40.754 1.00 66.00 215 HIS A CA 1
ATOM 1645 C C . HIS A 1 215 ? -44.198 -8.734 39.795 1.00 66.00 215 HIS A C 1
ATOM 1647 O O . HIS A 1 215 ? -43.636 -9.019 38.733 1.00 66.00 215 HIS A O 1
ATOM 1653 N N . PRO A 1 216 ? -44.439 -7.450 40.135 1.00 65.62 216 PRO A N 1
ATOM 1654 C CA . PRO A 1 216 ? -44.367 -6.369 39.150 1.00 65.62 216 PRO A CA 1
ATOM 1655 C C . PRO A 1 216 ? -43.015 -6.228 38.438 1.00 65.62 216 PRO A C 1
ATOM 1657 O O . PRO A 1 216 ? -42.983 -6.086 37.218 1.00 65.62 216 PRO A O 1
ATOM 1660 N N . ALA A 1 217 ? -41.898 -6.366 39.162 1.00 62.34 217 ALA A N 1
ATOM 1661 C CA . ALA A 1 217 ? -40.561 -6.348 38.560 1.00 62.34 217 ALA A CA 1
ATOM 1662 C C . ALA A 1 217 ? -40.342 -7.503 37.559 1.00 62.34 217 ALA A C 1
ATOM 1664 O O . ALA A 1 217 ? -39.778 -7.291 36.491 1.00 62.34 217 ALA A O 1
ATOM 1665 N N . VAL A 1 218 ? -40.863 -8.701 37.858 1.00 67.69 218 VAL A N 1
ATOM 1666 C CA . VAL A 1 218 ? -40.741 -9.896 36.999 1.00 67.69 218 VAL A CA 1
ATOM 1667 C C . VAL A 1 218 ? -41.618 -9.761 35.753 1.00 67.69 218 VAL A C 1
ATOM 1669 O O . VAL A 1 218 ? -41.208 -10.158 34.664 1.00 67.69 218 VAL A O 1
ATOM 1672 N N . TYR A 1 219 ? -42.810 -9.171 35.895 1.00 74.62 219 TYR A N 1
ATOM 1673 C CA . TYR A 1 219 ? -43.660 -8.828 34.755 1.00 74.62 219 TYR A CA 1
ATOM 1674 C C . TYR A 1 219 ? -42.961 -7.818 33.832 1.00 74.62 219 TYR A C 1
ATOM 1676 O O . TYR A 1 219 ? -42.939 -7.992 32.617 1.00 74.62 219 TYR A O 1
ATOM 1684 N N . ILE A 1 220 ? -42.352 -6.774 34.400 1.00 75.38 220 ILE A N 1
ATOM 1685 C CA . ILE A 1 220 ? -41.676 -5.728 33.625 1.00 75.38 220 ILE A CA 1
ATOM 1686 C C . ILE A 1 220 ? -40.451 -6.276 32.895 1.00 75.38 220 ILE A C 1
ATOM 1688 O O . ILE A 1 220 ? -40.325 -6.050 31.697 1.00 75.38 220 ILE A O 1
ATOM 1692 N N . GLU A 1 221 ? -39.601 -7.040 33.578 1.00 70.81 221 GLU A N 1
ATOM 1693 C CA . GLU A 1 221 ? -38.406 -7.648 32.988 1.00 70.81 221 GLU A CA 1
ATOM 1694 C C . GLU A 1 221 ? -38.738 -8.533 31.770 1.00 70.81 221 GLU A C 1
ATOM 1696 O O . GLU A 1 221 ? -38.067 -8.471 30.735 1.00 70.81 221 GLU A O 1
ATOM 1701 N N . ARG A 1 222 ? -39.787 -9.357 31.888 1.00 73.94 222 ARG A N 1
ATOM 1702 C CA . ARG A 1 222 ? -40.109 -10.410 30.913 1.00 73.94 222 ARG A CA 1
ATOM 1703 C C . ARG A 1 222 ? -41.071 -9.960 29.825 1.00 73.94 222 ARG A C 1
ATOM 1705 O O . ARG A 1 222 ? -40.814 -10.214 28.647 1.00 73.94 222 ARG A O 1
ATOM 1712 N N . GLU A 1 223 ? -42.144 -9.272 30.198 1.00 78.69 223 GLU A N 1
ATOM 1713 C CA . GLU A 1 223 ? -43.287 -8.999 29.320 1.00 78.69 223 GLU A CA 1
ATOM 1714 C C . GLU A 1 223 ? -43.311 -7.552 28.806 1.00 78.69 223 GLU A C 1
ATOM 1716 O O . GLU A 1 223 ? -43.738 -7.301 27.677 1.00 78.69 223 GLU A O 1
ATOM 1721 N N . SER A 1 224 ? -42.812 -6.581 29.581 1.00 79.81 224 SER A N 1
ATOM 1722 C CA . SER A 1 224 ? -42.917 -5.168 29.202 1.00 79.81 224 SER A CA 1
ATOM 1723 C C . SER A 1 224 ? -41.981 -4.788 28.054 1.00 79.81 224 SER A C 1
ATOM 1725 O O . SER A 1 224 ? -40.757 -4.884 28.147 1.00 79.81 224 SER A O 1
ATOM 1727 N N . ARG A 1 225 ? -42.558 -4.233 26.981 1.00 77.69 225 ARG A N 1
ATOM 1728 C CA . ARG A 1 225 ? -41.796 -3.579 25.902 1.00 77.69 225 ARG A CA 1
ATOM 1729 C C . ARG A 1 225 ? -41.045 -2.327 26.359 1.00 77.69 225 ARG A C 1
ATOM 1731 O O . ARG A 1 225 ? -40.080 -1.960 25.701 1.00 77.69 225 ARG A O 1
ATOM 1738 N N . TRP A 1 226 ? -41.460 -1.691 27.459 1.00 79.75 226 TRP A N 1
ATOM 1739 C CA . TRP A 1 226 ? -40.737 -0.550 28.029 1.00 79.75 226 TRP A CA 1
ATOM 1740 C C . TRP A 1 226 ? -39.340 -0.992 28.490 1.00 79.75 226 TRP A C 1
ATOM 1742 O O . TRP A 1 226 ? -38.349 -0.473 27.995 1.00 79.75 226 TRP A O 1
ATOM 1752 N N . TRP A 1 227 ? -39.240 -2.060 29.290 1.00 76.94 227 TRP A N 1
ATOM 1753 C CA . TRP A 1 227 ? -37.959 -2.580 29.805 1.00 76.94 227 TRP A CA 1
ATOM 1754 C C . TRP A 1 227 ? -36.928 -2.929 28.715 1.00 76.94 227 TRP A C 1
ATOM 1756 O O . TRP A 1 227 ? -35.719 -2.868 28.942 1.00 76.94 227 TRP A O 1
ATOM 1766 N N . LYS A 1 228 ? -37.408 -3.273 27.515 1.00 74.38 228 LYS A N 1
ATOM 1767 C CA . LYS A 1 228 ? -36.614 -3.742 26.371 1.00 74.38 228 LYS A CA 1
ATOM 1768 C C . LYS A 1 228 ? -36.118 -2.612 25.453 1.00 74.38 228 LYS A C 1
ATOM 1770 O O . LYS A 1 228 ? -35.731 -2.887 24.320 1.00 74.38 228 LYS A O 1
ATOM 1775 N N . ARG A 1 229 ? -36.132 -1.349 25.892 1.00 74.62 229 ARG A N 1
ATOM 1776 C CA . ARG A 1 229 ? -35.547 -0.194 25.172 1.00 74.62 229 ARG A CA 1
ATOM 1777 C C . ARG A 1 229 ? -34.462 0.462 26.020 1.00 74.62 229 ARG A C 1
ATOM 1779 O O . ARG A 1 229 ? -34.647 0.614 27.226 1.00 74.62 229 ARG A O 1
ATOM 1786 N N . GLY A 1 230 ? -33.361 0.879 25.401 1.00 66.25 230 GLY A N 1
ATOM 1787 C CA . GLY A 1 230 ? -32.184 1.409 26.094 1.00 66.25 230 GLY A CA 1
ATOM 1788 C C . GLY A 1 230 ? -32.495 2.642 26.938 1.00 66.25 230 GLY A C 1
ATOM 1789 O O . GLY A 1 230 ? -32.292 2.636 28.150 1.00 66.25 230 GLY A O 1
ATOM 1790 N N . TRP A 1 231 ? -33.053 3.683 26.322 1.00 69.38 231 TRP A N 1
ATOM 1791 C CA . TRP A 1 231 ? -33.337 4.961 26.989 1.00 69.38 231 TRP A CA 1
ATOM 1792 C C . TRP A 1 231 ? -34.266 4.850 28.201 1.00 69.38 231 TRP A C 1
ATOM 1794 O O . TRP A 1 231 ? -34.106 5.602 29.156 1.00 69.38 231 TRP A O 1
ATOM 1804 N N . THR A 1 232 ? -35.162 3.862 28.243 1.00 71.69 232 THR A N 1
ATOM 1805 C CA . THR A 1 232 ? -36.047 3.636 29.402 1.00 71.69 232 THR A CA 1
ATOM 1806 C C . THR A 1 232 ? -35.295 3.306 30.691 1.00 71.69 232 THR A C 1
ATOM 1808 O O . THR A 1 232 ? -35.852 3.430 31.781 1.00 71.69 232 THR A O 1
ATOM 1811 N N . PHE A 1 233 ? -34.021 2.906 30.598 1.00 71.56 233 PHE A N 1
ATOM 1812 C CA . PHE A 1 233 ? -33.143 2.801 31.760 1.00 71.56 233 PHE A CA 1
ATOM 1813 C C . PHE A 1 233 ? -32.926 4.169 32.411 1.00 71.56 233 PHE A C 1
ATOM 1815 O O . PHE A 1 233 ? -33.033 4.268 33.627 1.00 71.56 233 PHE A O 1
ATOM 1822 N N . GLN A 1 234 ? -32.712 5.224 31.616 1.00 66.50 234 GLN A N 1
ATOM 1823 C CA . GLN A 1 234 ? -32.588 6.603 32.096 1.00 66.50 234 GLN A CA 1
ATOM 1824 C C . GLN A 1 234 ? -33.902 7.085 32.722 1.00 66.50 234 GLN A C 1
ATOM 1826 O O . GLN A 1 234 ? -33.898 7.561 33.855 1.00 66.50 234 GLN A O 1
ATOM 1831 N N . GLU A 1 235 ? -35.024 6.915 32.016 1.00 73.00 235 GLU A N 1
ATOM 1832 C CA . GLU A 1 235 ? -36.349 7.327 32.502 1.00 73.00 235 GLU A CA 1
ATOM 1833 C C . GLU A 1 235 ? -36.682 6.642 33.836 1.00 73.00 235 GLU A C 1
ATOM 1835 O O . GLU A 1 235 ? -37.106 7.277 34.800 1.00 73.00 235 GLU A O 1
ATOM 1840 N N . GLY A 1 236 ? -36.453 5.327 33.903 1.00 71.00 236 GLY A N 1
ATOM 1841 C CA . GLY A 1 236 ? -36.688 4.520 35.087 1.00 71.00 236 GLY A CA 1
ATOM 1842 C C . GLY A 1 236 ? -35.771 4.906 36.243 1.00 71.00 236 GLY A C 1
ATOM 1843 O O . GLY A 1 236 ? -36.271 5.149 37.340 1.00 71.00 236 GLY A O 1
ATOM 1844 N N . LEU A 1 237 ? -34.456 4.972 36.012 1.00 70.94 237 LEU A N 1
ATOM 1845 C CA . LEU A 1 237 ? -33.451 5.274 37.034 1.00 70.94 237 LEU A CA 1
ATOM 1846 C C . LEU A 1 237 ? -33.639 6.669 37.635 1.00 70.94 237 LEU A C 1
ATOM 1848 O O . LEU A 1 237 ? -33.640 6.790 38.859 1.00 70.94 237 LEU A O 1
ATOM 1852 N N . LEU A 1 238 ? -33.779 7.701 36.797 1.00 70.88 238 LEU A N 1
ATOM 1853 C CA . LEU A 1 238 ? -33.732 9.101 37.235 1.00 70.88 238 LEU A CA 1
ATOM 1854 C C . LEU A 1 238 ? -35.063 9.604 37.816 1.00 70.88 238 LEU A C 1
ATOM 1856 O O . LEU A 1 238 ? -35.077 10.606 38.525 1.00 70.88 238 LEU A O 1
ATOM 1860 N N . SER A 1 239 ? -36.170 8.892 37.588 1.00 73.44 239 SER A N 1
ATOM 1861 C CA . SER A 1 239 ? -37.469 9.219 38.187 1.00 73.44 239 SER A CA 1
ATOM 1862 C C . SER A 1 239 ? -37.487 8.972 39.701 1.00 73.44 239 SER A C 1
ATOM 1864 O O . SER A 1 239 ? -37.513 7.820 40.143 1.00 73.44 239 SER A O 1
ATOM 1866 N N . ARG A 1 240 ? -37.575 10.046 40.504 1.00 72.56 240 ARG A N 1
ATOM 1867 C CA . ARG A 1 240 ? -37.711 9.985 41.982 1.00 72.56 240 ARG A CA 1
ATOM 1868 C C . ARG A 1 240 ? -38.958 9.229 42.455 1.00 72.56 240 ARG A C 1
ATOM 1870 O O . ARG A 1 240 ? -38.963 8.653 43.546 1.00 72.56 240 ARG A O 1
ATOM 1877 N N . ARG A 1 241 ? -40.030 9.282 41.658 1.00 72.56 241 ARG A N 1
ATOM 1878 C CA . ARG A 1 241 ? -41.320 8.626 41.906 1.00 72.56 241 ARG A CA 1
ATOM 1879 C C . ARG A 1 241 ? -41.883 8.063 40.600 1.00 72.56 241 ARG A C 1
ATOM 1881 O O . ARG A 1 241 ? -41.822 8.724 39.567 1.00 72.56 241 ARG A O 1
ATOM 1888 N N . ARG A 1 242 ? -42.435 6.850 40.644 1.00 78.62 242 ARG A N 1
ATOM 1889 C CA . ARG A 1 242 ? -42.926 6.089 39.484 1.00 78.62 242 ARG A CA 1
ATOM 1890 C C . ARG A 1 242 ? -44.319 5.525 39.774 1.00 78.62 242 ARG A C 1
ATOM 1892 O O . ARG A 1 242 ? -44.504 4.897 40.812 1.00 78.62 242 ARG A O 1
ATOM 1899 N N . ILE A 1 243 ? -45.278 5.692 38.862 1.00 79.56 243 ILE A N 1
ATOM 1900 C CA . ILE A 1 243 ? -46.608 5.052 38.914 1.00 79.56 243 ILE A CA 1
ATOM 1901 C C . ILE A 1 243 ? -46.708 4.104 37.721 1.00 79.56 243 ILE A C 1
ATOM 1903 O O . ILE A 1 243 ? -46.889 4.549 36.592 1.00 79.56 243 ILE A O 1
ATOM 1907 N N . THR A 1 244 ? -46.569 2.800 37.941 1.00 80.56 244 THR A N 1
ATOM 1908 C CA . THR A 1 244 ? -46.438 1.822 36.853 1.00 80.56 244 THR A CA 1
ATOM 1909 C C . THR A 1 244 ? -47.690 0.966 36.687 1.00 80.56 244 THR A C 1
ATOM 1911 O O . THR A 1 244 ? -48.213 0.415 37.655 1.00 80.56 244 THR A O 1
ATOM 1914 N N . PHE A 1 245 ? -48.144 0.822 35.441 1.00 84.19 245 PHE A N 1
ATOM 1915 C CA . PHE A 1 245 ? -49.352 0.098 35.044 1.00 84.19 245 PHE A CA 1
ATOM 1916 C C . PHE A 1 245 ? -49.005 -1.188 34.289 1.00 84.19 245 PHE A C 1
ATOM 1918 O O . PHE A 1 245 ? -48.396 -1.144 33.220 1.00 84.19 245 PHE A O 1
ATOM 1925 N N . THR A 1 246 ? -49.425 -2.333 34.831 1.00 81.94 246 THR A N 1
ATOM 1926 C CA . THR A 1 246 ? -49.321 -3.664 34.202 1.00 81.94 246 THR A CA 1
ATOM 1927 C C . THR A 1 246 ? -50.713 -4.200 33.839 1.00 81.94 246 THR A C 1
ATOM 1929 O O . THR A 1 246 ? -51.723 -3.604 34.209 1.00 81.94 246 THR A O 1
ATOM 1932 N N . GLU A 1 247 ? -50.790 -5.336 33.139 1.00 82.56 247 GLU A N 1
ATOM 1933 C CA . GLU A 1 247 ? -52.065 -5.972 32.740 1.00 82.56 247 GLU A CA 1
ATOM 1934 C C . GLU A 1 247 ? -52.948 -6.395 33.927 1.00 82.56 247 GLU A C 1
ATOM 1936 O O . GLU A 1 247 ? -54.170 -6.525 33.794 1.00 82.56 247 GLU A O 1
ATOM 1941 N N . THR A 1 248 ? -52.329 -6.646 35.086 1.00 75.62 248 THR A N 1
ATOM 1942 C CA . THR A 1 248 ? -52.992 -7.219 36.266 1.00 75.62 248 THR A CA 1
ATOM 1943 C C . THR A 1 248 ? -53.097 -6.257 37.441 1.00 75.62 248 THR A C 1
ATOM 1945 O O . THR A 1 248 ? -54.032 -6.388 38.219 1.00 75.62 248 THR A O 1
ATOM 1948 N N . GLN A 1 249 ? -52.164 -5.310 37.598 1.00 75.81 249 GLN A N 1
ATOM 1949 C CA . GLN A 1 249 ? -52.172 -4.342 38.703 1.00 75.81 249 GLN A CA 1
ATOM 1950 C C . GLN A 1 249 ? -51.395 -3.058 38.389 1.00 75.81 249 GLN A C 1
ATOM 1952 O O . GLN A 1 249 ? -50.522 -3.035 37.515 1.00 75.81 249 GLN A O 1
ATOM 1957 N N . ALA A 1 250 ? -51.674 -2.001 39.148 1.00 77.81 250 ALA A N 1
ATOM 1958 C CA . ALA A 1 250 ? -50.819 -0.819 39.226 1.00 77.81 250 ALA A CA 1
ATOM 1959 C C . ALA A 1 250 ? -50.052 -0.777 40.551 1.00 77.81 250 ALA A C 1
ATOM 1961 O O . ALA A 1 250 ? -50.475 -1.343 41.564 1.00 77.81 250 ALA A O 1
ATOM 1962 N N . PHE A 1 251 ? -48.910 -0.101 40.538 1.00 74.31 251 PHE A N 1
ATOM 1963 C CA . PHE A 1 251 ? -48.096 0.105 41.727 1.00 74.31 251 PHE A CA 1
ATOM 1964 C C . PHE A 1 251 ? -47.362 1.443 41.668 1.00 74.31 251 PHE A C 1
ATOM 1966 O O . PHE A 1 251 ? -47.022 1.943 40.595 1.00 74.31 251 PHE A O 1
ATOM 1973 N N . PHE A 1 252 ? -47.135 2.018 42.840 1.00 73.94 252 PHE A N 1
ATOM 1974 C CA . PHE A 1 252 ? -46.406 3.260 43.038 1.00 73.94 252 PHE A CA 1
ATOM 1975 C C . PHE A 1 252 ? -45.094 2.972 43.765 1.00 73.94 252 PHE A C 1
ATOM 1977 O O . PHE A 1 252 ? -45.042 2.128 44.660 1.00 73.94 252 PHE A O 1
ATOM 1984 N N . GLU A 1 253 ? -44.031 3.669 43.388 1.00 67.38 253 GLU A N 1
ATOM 1985 C CA . GLU A 1 253 ? -42.713 3.501 43.984 1.00 67.38 253 GLU A CA 1
ATOM 1986 C C . GLU A 1 253 ? -41.968 4.831 44.057 1.00 67.38 253 GLU A C 1
ATOM 1988 O O . GLU A 1 253 ? -41.963 5.604 43.100 1.00 67.38 253 GLU A O 1
ATOM 1993 N N . CYS A 1 254 ? -41.291 5.070 45.174 1.00 65.69 254 CYS A N 1
ATOM 1994 C CA . CYS A 1 254 ? -40.339 6.158 45.354 1.00 65.69 254 CYS A CA 1
ATOM 1995 C C . CYS A 1 254 ? -39.041 5.629 45.984 1.00 65.69 254 CYS A C 1
ATOM 1997 O O . CYS A 1 254 ? -38.955 4.467 46.382 1.00 65.69 254 CYS A O 1
ATOM 1999 N N . ASN A 1 255 ? -38.038 6.495 46.134 1.00 58.03 255 ASN A N 1
ATOM 2000 C CA . ASN A 1 255 ? -36.730 6.138 46.705 1.00 58.03 255 ASN A CA 1
ATOM 2001 C C . ASN A 1 255 ? -36.756 5.669 48.181 1.00 58.03 255 ASN A C 1
ATOM 2003 O O . ASN A 1 255 ? -35.704 5.365 48.738 1.00 58.03 255 ASN A O 1
ATOM 2007 N N . THR A 1 256 ? -37.920 5.613 48.840 1.00 50.66 256 THR A N 1
ATOM 2008 C CA . THR A 1 256 ? -38.056 5.193 50.249 1.00 50.66 256 THR A CA 1
ATOM 2009 C C . THR A 1 256 ? -39.121 4.123 50.505 1.00 50.66 256 THR A C 1
ATOM 2011 O O . THR A 1 256 ? -39.127 3.551 51.595 1.00 50.66 256 THR A O 1
ATOM 2014 N N . ALA A 1 257 ? -40.013 3.838 49.550 1.00 58.19 257 ALA A N 1
ATOM 2015 C CA . ALA A 1 257 ? -41.111 2.885 49.722 1.00 58.19 257 ALA A CA 1
ATOM 2016 C C . ALA A 1 257 ? -41.758 2.475 48.384 1.00 58.19 257 ALA A C 1
ATOM 2018 O O . ALA A 1 257 ? -41.665 3.179 47.378 1.00 58.19 257 ALA A O 1
ATOM 2019 N N . SER A 1 258 ? -42.461 1.339 48.394 1.00 61.97 258 SER A N 1
ATOM 2020 C CA . SER A 1 258 ? -43.303 0.881 47.287 1.00 61.97 258 SER A CA 1
ATOM 2021 C C . SER A 1 258 ? -44.679 0.436 47.789 1.00 61.97 258 SER A C 1
ATOM 2023 O O . SER A 1 258 ? -44.817 -0.078 48.900 1.00 61.97 258 SER A O 1
ATOM 2025 N N . TRP A 1 259 ? -45.704 0.640 46.964 1.00 66.94 259 TRP A N 1
ATOM 2026 C CA . TRP A 1 259 ? -47.092 0.286 47.244 1.00 66.94 259 TRP A CA 1
ATOM 2027 C C . TRP A 1 259 ? -47.693 -0.405 46.026 1.00 66.94 259 TRP A C 1
ATOM 2029 O O . TRP A 1 259 ? -47.693 0.147 44.928 1.00 66.94 259 TRP A O 1
ATOM 2039 N N . THR A 1 260 ? -48.240 -1.603 46.219 1.00 66.69 260 THR A N 1
ATOM 2040 C CA . THR A 1 260 ? -48.924 -2.364 45.166 1.00 66.69 260 THR A CA 1
ATOM 2041 C C . THR A 1 260 ? -50.422 -2.384 45.425 1.00 66.69 260 THR A C 1
ATOM 2043 O O . THR A 1 260 ? -50.861 -2.467 46.574 1.00 66.69 260 THR A O 1
ATOM 2046 N N . GLU A 1 261 ? -51.219 -2.332 44.360 1.00 67.62 261 GLU A N 1
ATOM 2047 C CA . GLU A 1 261 ? -52.680 -2.362 44.460 1.00 67.62 261 GLU A CA 1
ATOM 2048 C C . GLU A 1 261 ? -53.210 -3.561 45.243 1.00 67.62 261 GLU A C 1
ATOM 2050 O O . GLU A 1 261 ? -54.050 -3.386 46.126 1.00 67.62 261 GLU A O 1
ATOM 2055 N N . SER A 1 262 ? -52.649 -4.746 44.996 1.00 61.22 262 SER A N 1
ATOM 2056 C CA . SER A 1 262 ? -53.032 -5.979 45.689 1.00 61.22 262 SER A CA 1
ATOM 2057 C C . SER A 1 262 ? -52.893 -5.893 47.219 1.00 61.22 262 SER A C 1
ATOM 2059 O O . SER A 1 262 ? -53.584 -6.608 47.934 1.00 61.22 262 SER A O 1
ATOM 2061 N N . LEU A 1 263 ? -52.020 -5.023 47.745 1.00 56.00 263 LEU A N 1
ATOM 2062 C CA . LEU A 1 263 ? -51.814 -4.835 49.189 1.00 56.00 263 LEU A CA 1
ATOM 2063 C C . LEU A 1 263 ? -52.550 -3.608 49.759 1.00 56.00 263 LEU A C 1
ATOM 2065 O O . LEU A 1 263 ? -52.698 -3.500 50.975 1.00 56.00 263 LEU A O 1
ATOM 2069 N N . GLY A 1 264 ? -53.036 -2.698 48.908 1.00 48.09 264 GLY A N 1
ATOM 2070 C CA . GLY A 1 264 ? -53.743 -1.480 49.324 1.00 48.09 264 GLY A CA 1
ATOM 2071 C C . GLY A 1 264 ? -55.174 -1.708 49.829 1.00 48.09 264 GLY A C 1
ATOM 2072 O O . GLY A 1 264 ? -55.727 -0.842 50.499 1.00 48.09 264 GLY A O 1
ATOM 2073 N N . GLY A 1 265 ? -55.774 -2.869 49.540 1.00 41.38 265 GLY A N 1
ATOM 2074 C CA . GLY A 1 265 ? -57.166 -3.198 49.884 1.00 41.38 265 GLY A CA 1
ATOM 2075 C C . GLY A 1 265 ? -57.414 -3.741 51.301 1.00 41.38 265 GLY A C 1
ATOM 2076 O O . GLY A 1 265 ? -58.519 -4.200 51.587 1.00 41.38 265 GLY A O 1
ATOM 2077 N N . ILE A 1 266 ? -56.418 -3.744 52.196 1.00 38.75 266 ILE A N 1
ATOM 2078 C CA . ILE A 1 266 ? -56.539 -4.346 53.539 1.00 38.75 266 ILE A CA 1
ATOM 2079 C C . ILE A 1 266 ? -57.223 -3.373 54.525 1.00 38.75 266 ILE A C 1
ATOM 2081 O O . ILE A 1 266 ? -56.616 -2.885 55.475 1.00 38.75 266 ILE A O 1
ATOM 2085 N N . GLU A 1 267 ? -58.523 -3.118 54.340 1.00 38.28 267 GLU A N 1
ATOM 2086 C CA . GLU A 1 267 ? -59.336 -2.308 55.274 1.00 38.28 267 GLU A CA 1
ATOM 2087 C C . GLU A 1 267 ? -59.776 -3.058 56.554 1.00 38.28 267 GLU A C 1
ATOM 2089 O O . GLU A 1 267 ? -60.386 -2.470 57.449 1.00 38.28 267 GLU A O 1
ATOM 2094 N N . PHE A 1 268 ? -59.438 -4.346 56.704 1.00 34.88 268 PHE A N 1
ATOM 2095 C CA . PHE A 1 268 ? -59.869 -5.183 57.836 1.00 34.88 268 PHE A CA 1
ATOM 2096 C C . PHE A 1 268 ? -58.727 -5.702 58.726 1.00 34.88 268 PHE A C 1
ATOM 2098 O O . PHE A 1 268 ? -58.623 -6.894 59.006 1.00 34.88 268 PHE A O 1
ATOM 2105 N N . VAL A 1 269 ? -57.932 -4.788 59.293 1.00 33.38 269 VAL A N 1
ATOM 2106 C CA . VAL A 1 269 ? -57.191 -5.050 60.544 1.00 33.38 269 VAL A CA 1
ATOM 2107 C C . VAL A 1 269 ? -57.522 -3.955 61.558 1.00 33.38 269 VAL A C 1
ATOM 2109 O O . VAL A 1 269 ? -56.921 -2.885 61.572 1.00 33.38 269 VAL A O 1
ATOM 2112 N N . LYS A 1 270 ? -58.499 -4.228 62.436 1.00 32.91 270 LYS A N 1
ATOM 2113 C CA . LYS A 1 270 ? -58.966 -3.286 63.478 1.00 32.91 270 LYS A CA 1
ATOM 2114 C C . LYS A 1 270 ? -57.944 -2.991 64.583 1.00 32.91 270 LYS A C 1
ATOM 2116 O O . LYS A 1 270 ? -58.224 -2.157 65.440 1.00 32.91 270 LYS A O 1
ATOM 2121 N N . ASP A 1 271 ? -56.789 -3.651 64.572 1.00 33.59 271 ASP A N 1
ATOM 2122 C CA . ASP A 1 271 ? -55.775 -3.529 65.613 1.00 33.59 271 ASP A CA 1
ATOM 2123 C C . ASP A 1 271 ? -54.424 -3.074 65.037 1.00 33.59 271 ASP A C 1
ATOM 2125 O O . ASP A 1 271 ? -53.597 -3.870 64.584 1.00 33.59 271 ASP A O 1
ATOM 2129 N N . ARG A 1 272 ? -54.197 -1.752 65.056 1.00 32.78 272 ARG A N 1
ATOM 2130 C CA . ARG A 1 272 ? -52.952 -1.117 64.582 1.00 32.78 272 ARG A CA 1
ATOM 2131 C C . ARG A 1 272 ? -51.703 -1.541 65.374 1.00 32.78 272 ARG A C 1
ATOM 2133 O O . ARG A 1 272 ? -50.608 -1.174 64.960 1.00 32.78 272 ARG A O 1
ATOM 2140 N N . GLN A 1 273 ? -51.833 -2.281 66.481 1.00 35.84 273 GLN A N 1
ATOM 2141 C CA . GLN A 1 273 ? -50.695 -2.719 67.301 1.00 35.84 273 GLN A CA 1
ATOM 2142 C C . GLN A 1 273 ? -50.105 -4.080 66.892 1.00 35.84 273 GLN A C 1
ATOM 2144 O O . GLN A 1 273 ? -49.021 -4.423 67.358 1.00 35.84 273 GLN A O 1
ATOM 2149 N N . LEU A 1 274 ? -50.770 -4.848 66.017 1.00 33.81 274 LEU A N 1
ATOM 2150 C CA . LEU A 1 274 ? -50.300 -6.179 65.590 1.00 33.81 274 LEU A CA 1
ATOM 2151 C C . LEU A 1 274 ? -49.546 -6.192 64.250 1.00 33.81 274 LEU A C 1
ATOM 2153 O O . LEU A 1 274 ? -48.864 -7.170 63.945 1.00 33.81 274 LEU A O 1
ATOM 2157 N N . LEU A 1 275 ? -49.605 -5.106 63.473 1.00 36.44 275 LEU A N 1
ATOM 2158 C CA . LEU A 1 275 ? -48.728 -4.912 62.317 1.00 36.44 275 LEU A CA 1
ATOM 2159 C C . LEU A 1 275 ? -47.405 -4.295 62.776 1.00 36.44 275 LEU A C 1
ATOM 2161 O O . LEU A 1 275 ? -47.242 -3.079 62.856 1.00 36.44 275 LEU A O 1
ATOM 2165 N N . ASP A 1 276 ? -46.445 -5.167 63.072 1.00 33.97 276 ASP A N 1
ATOM 2166 C CA . ASP A 1 276 ? -45.050 -4.795 63.290 1.00 33.97 276 ASP A CA 1
ATOM 2167 C C . ASP A 1 276 ? -44.400 -4.383 61.958 1.00 33.97 276 ASP A C 1
ATOM 2169 O O . ASP A 1 276 ? -43.684 -5.152 61.310 1.00 33.97 276 ASP A O 1
ATOM 2173 N N . TRP A 1 277 ? -44.649 -3.137 61.549 1.00 34.66 277 TRP A N 1
ATOM 2174 C CA . TRP A 1 277 ? -44.053 -2.527 60.357 1.00 34.66 277 TRP A CA 1
ATOM 2175 C C . TRP A 1 277 ? -42.516 -2.518 60.396 1.00 34.66 277 TRP A C 1
ATOM 2177 O O . TRP A 1 277 ? -41.886 -2.385 59.350 1.00 34.66 277 TRP A O 1
ATOM 2187 N N . THR A 1 278 ? -41.882 -2.715 61.562 1.00 31.28 278 THR A N 1
ATOM 2188 C CA . THR A 1 278 ? -40.418 -2.823 61.646 1.00 31.28 278 THR A CA 1
ATOM 2189 C C . THR A 1 278 ? -39.885 -4.172 61.163 1.00 31.28 278 THR A C 1
ATOM 2191 O O . THR A 1 278 ? -38.749 -4.225 60.703 1.00 31.28 278 THR A O 1
ATOM 2194 N N . LYS A 1 279 ? -40.713 -5.226 61.118 1.00 29.72 279 LYS A N 1
ATOM 2195 C CA . LYS A 1 279 ? -40.377 -6.495 60.438 1.00 29.72 279 LYS A CA 1
ATOM 2196 C C . LYS A 1 279 ? -40.549 -6.451 58.919 1.00 29.72 279 LYS A C 1
ATOM 2198 O O . LYS A 1 279 ? -39.985 -7.294 58.232 1.00 29.72 279 LYS A O 1
ATOM 2203 N N . TRP A 1 280 ? -41.271 -5.461 58.394 1.00 33.16 280 TRP A N 1
ATOM 2204 C CA . TRP A 1 280 ? -41.386 -5.195 56.953 1.00 33.16 280 TRP A CA 1
ATOM 2205 C C . TRP A 1 280 ? -40.405 -4.123 56.445 1.00 33.16 280 TRP A C 1
ATOM 2207 O O . TRP A 1 280 ? -40.420 -3.795 55.262 1.00 33.16 280 TRP A O 1
ATOM 2217 N N . LYS A 1 281 ? -39.481 -3.629 57.286 1.00 28.80 281 LYS A N 1
ATOM 2218 C CA . LYS A 1 281 ? -38.447 -2.653 56.879 1.00 28.80 281 LYS A CA 1
ATOM 2219 C C . LYS A 1 281 ? -37.404 -3.170 55.876 1.00 28.80 281 LYS A C 1
ATOM 2221 O O . LYS A 1 281 ? -36.649 -2.362 55.353 1.00 28.80 281 LYS A O 1
ATOM 2226 N N . ASN A 1 282 ? -37.412 -4.465 55.554 1.00 33.66 282 ASN A N 1
ATOM 2227 C CA . ASN A 1 282 ? -36.606 -5.055 54.475 1.00 33.66 282 ASN A CA 1
ATOM 2228 C C . ASN A 1 282 ? -37.452 -5.365 53.215 1.00 33.66 282 ASN A C 1
ATOM 2230 O O . ASN A 1 282 ? -37.075 -6.201 52.395 1.00 33.66 282 ASN A O 1
ATOM 2234 N N . GLY A 1 283 ? -38.627 -4.738 53.078 1.00 31.22 283 GLY A N 1
ATOM 2235 C CA . GLY A 1 283 ? -39.575 -4.939 51.980 1.00 31.22 283 GLY A CA 1
ATOM 2236 C C . GLY A 1 283 ? -39.134 -4.331 50.645 1.00 31.22 283 GLY A C 1
ATOM 2237 O O . GLY A 1 283 ? -39.673 -3.311 50.239 1.00 31.22 283 GLY A O 1
ATOM 2238 N N . VAL A 1 284 ? -38.174 -4.991 49.989 1.00 37.56 284 VAL A N 1
ATOM 2239 C CA . VAL A 1 284 ? -37.857 -4.981 48.543 1.00 37.56 284 VAL A CA 1
ATOM 2240 C C . VAL A 1 284 ? -38.223 -3.698 47.771 1.00 37.56 284 VAL A C 1
ATOM 2242 O O . VAL A 1 284 ? -39.351 -3.506 47.321 1.00 37.56 284 VAL A O 1
ATOM 2245 N N . PHE A 1 285 ? -37.207 -2.883 47.494 1.00 42.56 285 PHE A N 1
ATOM 2246 C CA . PHE A 1 285 ? -37.229 -1.783 46.525 1.00 42.56 285 PHE A CA 1
ATOM 2247 C C . PHE A 1 285 ? -37.477 -2.305 45.088 1.00 42.56 285 PHE A C 1
ATOM 2249 O O . PHE A 1 285 ? -36.540 -2.677 44.387 1.00 42.56 285 PHE A O 1
ATOM 2256 N N . LEU A 1 286 ? -38.741 -2.402 44.655 1.00 52.53 286 LEU A N 1
ATOM 2257 C CA . LEU A 1 286 ? -39.160 -3.276 43.540 1.00 52.53 286 LEU A CA 1
ATOM 2258 C C . LEU A 1 286 ? -38.478 -2.991 42.189 1.00 52.53 286 LEU A C 1
ATOM 2260 O O . LEU A 1 286 ? -37.926 -3.915 41.595 1.00 52.53 286 LEU A O 1
ATOM 2264 N N . LEU A 1 287 ? -38.500 -1.750 41.697 1.00 48.50 287 LEU A N 1
ATOM 2265 C CA . LEU A 1 287 ? -37.796 -1.330 40.477 1.00 48.50 287 LEU A CA 1
ATOM 2266 C C . LEU A 1 287 ? -36.443 -0.678 40.797 1.00 48.50 287 LEU A C 1
ATOM 2268 O O . LEU A 1 287 ? -35.500 -0.802 40.023 1.00 48.50 287 LEU A O 1
ATOM 2272 N N . SER A 1 288 ? -36.321 -0.017 41.947 1.00 49.22 288 SER A N 1
ATOM 2273 C CA . SER A 1 288 ? -35.115 0.692 42.402 1.00 49.22 288 SER A CA 1
ATOM 2274 C C . SER A 1 288 ? -33.949 -0.233 42.764 1.00 49.22 288 SER A C 1
ATOM 2276 O O . SER A 1 288 ? -32.808 0.138 42.507 1.00 49.22 288 SER A O 1
ATOM 2278 N N . HIS A 1 289 ? -34.191 -1.450 43.261 1.00 47.97 289 HIS A N 1
ATOM 2279 C CA . HIS A 1 289 ? -33.140 -2.463 43.448 1.00 47.97 289 HIS A CA 1
ATOM 2280 C C . HIS A 1 289 ? -32.659 -3.025 42.094 1.00 47.97 289 HIS A C 1
ATOM 2282 O O . HIS A 1 289 ? -31.461 -3.207 41.883 1.00 47.97 289 HIS A O 1
ATOM 2288 N N . TYR A 1 290 ? -33.581 -3.216 41.139 1.00 49.31 290 TYR A N 1
ATOM 2289 C CA . TYR A 1 290 ? -33.291 -3.717 39.785 1.00 49.31 290 TYR A CA 1
ATOM 2290 C C . TYR A 1 290 ? -32.655 -2.678 38.845 1.00 49.31 290 TYR A C 1
ATOM 2292 O O . TYR A 1 290 ? -31.912 -3.058 37.946 1.00 49.31 290 TYR A O 1
ATOM 2300 N N . MET A 1 291 ? -32.944 -1.386 39.032 1.00 48.78 291 MET A N 1
ATOM 2301 C CA . MET A 1 291 ? -32.360 -0.271 38.265 1.00 48.78 291 MET A CA 1
ATOM 2302 C C . MET A 1 291 ? -31.278 0.493 39.031 1.00 48.78 291 MET A C 1
ATOM 2304 O O . MET A 1 291 ? -30.686 1.414 38.490 1.00 48.78 291 MET A O 1
ATOM 2308 N N . GLY A 1 292 ? -31.017 0.118 40.281 1.00 48.41 292 GLY A N 1
ATOM 2309 C CA . GLY A 1 292 ? -29.788 0.464 40.975 1.00 48.41 292 GLY A CA 1
ATOM 2310 C C . GLY A 1 292 ? -29.732 1.822 41.678 1.00 48.41 292 GLY A C 1
ATOM 2311 O O . GLY A 1 292 ? -28.655 2.405 41.758 1.00 48.41 292 GLY A O 1
ATOM 2312 N N . GLN A 1 293 ? -30.825 2.293 42.278 1.00 47.00 293 GLN A N 1
ATOM 2313 C CA . GLN A 1 293 ? -30.762 3.424 43.220 1.00 47.00 293 GLN A CA 1
ATOM 2314 C C . GLN A 1 293 ? -29.895 3.079 44.461 1.00 47.00 293 GLN A C 1
ATOM 2316 O O . GLN A 1 293 ? -29.814 1.898 44.826 1.00 47.00 293 GLN A O 1
ATOM 2321 N N . PRO A 1 294 ? -29.234 4.058 45.116 1.00 36.12 294 PRO A N 1
ATOM 2322 C CA . PRO A 1 294 ? -28.442 3.813 46.323 1.00 36.12 294 PRO A CA 1
ATOM 2323 C C . PRO A 1 294 ? -29.303 3.367 47.512 1.00 36.12 294 PRO A C 1
ATOM 2325 O O . PRO A 1 294 ? -30.336 3.966 47.815 1.00 36.12 294 PRO A O 1
ATOM 2328 N N . GLU A 1 295 ? -28.847 2.356 48.254 1.00 39.53 295 GLU A N 1
ATOM 2329 C CA . GLU A 1 295 ? -29.456 2.008 49.539 1.00 39.53 295 GLU A CA 1
ATOM 2330 C C . GLU A 1 295 ? -29.070 3.055 50.596 1.00 39.53 295 GLU A C 1
ATOM 2332 O O . GLU A 1 295 ? -27.928 3.090 51.068 1.00 39.53 295 GLU A O 1
ATOM 2337 N N . ASN A 1 296 ? -30.034 3.890 50.998 1.00 37.03 296 ASN A N 1
ATOM 2338 C CA . ASN A 1 296 ? -29.900 4.823 52.121 1.00 37.03 296 ASN A CA 1
ATOM 2339 C C . ASN A 1 296 ? -29.889 4.071 53.467 1.00 37.03 296 ASN A C 1
ATOM 2341 O O . ASN A 1 296 ? -30.829 4.135 54.264 1.00 37.03 296 ASN A O 1
ATOM 2345 N N . HIS A 1 297 ? -28.792 3.358 53.733 1.00 33.50 297 HIS A N 1
ATOM 2346 C CA . HIS A 1 297 ? -28.499 2.748 55.030 1.00 33.50 297 HIS A CA 1
ATOM 2347 C C . HIS A 1 297 ? -28.209 3.824 56.075 1.00 33.50 297 HIS A C 1
ATOM 2349 O O . HIS A 1 297 ? -27.061 4.203 56.316 1.00 33.50 297 HIS A O 1
ATOM 2355 N N . ALA A 1 298 ? -29.263 4.287 56.746 1.00 28.80 298 ALA A N 1
ATOM 2356 C CA . ALA A 1 298 ? -29.121 4.887 58.064 1.00 28.80 298 ALA A CA 1
ATOM 2357 C C . ALA A 1 298 ? -28.443 3.864 58.993 1.00 28.80 298 ALA A C 1
ATOM 2359 O O . ALA A 1 298 ? -28.870 2.713 59.062 1.00 28.80 298 ALA A O 1
ATOM 2360 N N . ALA A 1 299 ? -27.376 4.280 59.677 1.00 28.14 299 ALA A N 1
ATOM 2361 C CA . ALA A 1 299 ? -26.483 3.384 60.405 1.00 28.14 299 ALA A CA 1
ATOM 2362 C C . ALA A 1 299 ? -27.220 2.463 61.398 1.00 28.14 299 ALA A C 1
ATOM 2364 O O . ALA A 1 299 ? -27.695 2.909 62.443 1.00 28.14 299 ALA A O 1
ATOM 2365 N N . THR A 1 300 ? -27.252 1.164 61.099 1.00 25.88 300 THR A N 1
ATOM 2366 C CA . THR A 1 300 ? -27.639 0.116 62.047 1.00 25.88 300 THR A CA 1
ATOM 2367 C C . THR A 1 300 ? -26.404 -0.618 62.542 1.00 25.88 300 THR A C 1
ATOM 2369 O O . THR A 1 300 ? -25.840 -1.470 61.854 1.00 25.88 300 THR A O 1
ATOM 2372 N N . GLU A 1 301 ? -25.998 -0.294 63.768 1.00 31.73 301 GLU A N 1
ATOM 2373 C CA . GLU A 1 301 ? -25.130 -1.163 64.556 1.00 31.73 301 GLU A CA 1
ATOM 2374 C C . GLU A 1 301 ? -25.805 -2.528 64.798 1.00 31.73 301 GLU A C 1
ATOM 2376 O O . GLU A 1 301 ? -27.030 -2.642 64.823 1.00 31.73 301 GLU A O 1
ATOM 2381 N N . ALA A 1 302 ? -24.980 -3.549 65.049 1.00 32.22 302 ALA A N 1
ATOM 2382 C CA . ALA A 1 302 ? -25.359 -4.900 65.472 1.00 32.22 302 ALA A CA 1
ATOM 2383 C C . ALA A 1 302 ? -26.106 -5.797 64.455 1.00 32.22 302 ALA A C 1
ATOM 2385 O O . ALA A 1 302 ? -27.298 -6.070 64.564 1.00 32.22 302 ALA A O 1
ATOM 2386 N N . THR A 1 303 ? -25.333 -6.487 63.613 1.00 27.06 303 THR A N 1
ATOM 2387 C CA . THR A 1 303 ? -25.219 -7.962 63.713 1.00 27.06 303 THR A CA 1
ATOM 2388 C C . THR A 1 303 ? -23.922 -8.434 63.044 1.00 27.06 303 THR A C 1
ATOM 2390 O O . THR A 1 303 ? -23.680 -8.169 61.873 1.00 27.06 303 THR A O 1
ATOM 2393 N N . GLY A 1 304 ? -23.035 -9.085 63.804 1.00 30.55 304 GLY A N 1
ATOM 2394 C CA . GLY A 1 304 ? -21.725 -9.517 63.300 1.00 30.55 304 GLY A CA 1
ATOM 2395 C C . GLY A 1 304 ? -21.818 -10.786 62.448 1.00 30.55 304 GLY A C 1
ATOM 2396 O O . GLY A 1 304 ? -22.454 -11.749 62.871 1.00 30.55 304 GLY A O 1
ATOM 2397 N N . GLY A 1 305 ? -21.167 -10.803 61.278 1.00 26.09 305 GLY A N 1
ATOM 2398 C CA . GLY A 1 305 ? -21.339 -11.907 60.324 1.00 26.09 305 GLY A CA 1
ATOM 2399 C C . GLY A 1 305 ? -20.417 -11.950 59.098 1.00 26.09 305 GLY A C 1
ATOM 2400 O O . GLY A 1 305 ? -20.849 -12.432 58.063 1.00 26.09 305 GLY A O 1
ATOM 2401 N N . GLY A 1 306 ? -19.163 -11.494 59.201 1.00 30.36 306 GLY A N 1
ATOM 2402 C CA . GLY A 1 306 ? -18.078 -11.972 58.327 1.00 30.36 306 GLY A CA 1
ATOM 2403 C C . GLY A 1 306 ? -18.013 -11.483 56.870 1.00 30.36 306 GLY A C 1
ATOM 2404 O O . GLY A 1 306 ? -18.201 -12.274 55.954 1.00 30.36 306 GLY A O 1
ATOM 2405 N N . VAL A 1 307 ? -17.539 -10.250 56.661 1.00 28.88 307 VAL A N 1
ATOM 2406 C CA . VAL A 1 307 ? -16.629 -9.927 55.542 1.00 28.88 307 VAL A CA 1
ATOM 2407 C C . VAL A 1 307 ? -15.574 -8.956 56.075 1.00 28.88 307 VAL A C 1
ATOM 2409 O O . VAL A 1 307 ? -15.920 -7.837 56.439 1.00 28.88 307 VAL A O 1
ATOM 2412 N N . ASN A 1 308 ? -14.313 -9.384 56.192 1.00 27.11 308 ASN A N 1
ATOM 2413 C CA . ASN A 1 308 ? -13.188 -8.487 56.486 1.00 27.11 308 ASN A CA 1
ATOM 2414 C C . ASN A 1 308 ? -11.842 -9.186 56.231 1.00 27.11 308 ASN A C 1
ATOM 2416 O O . ASN A 1 308 ? -11.236 -9.726 57.150 1.00 27.11 308 ASN A O 1
ATOM 2420 N N . GLU A 1 309 ? -11.381 -9.175 54.979 1.00 30.16 309 GLU A N 1
ATOM 2421 C CA . GLU A 1 309 ? -9.961 -9.357 54.640 1.00 30.16 309 GLU A CA 1
ATOM 2422 C C . GLU A 1 309 ? -9.705 -8.864 53.202 1.00 30.16 309 GLU A C 1
ATOM 2424 O O . GLU A 1 309 ? -9.693 -9.650 52.263 1.00 30.16 309 GLU A O 1
ATOM 2429 N N . LEU A 1 310 ? -9.601 -7.536 53.028 1.00 29.73 310 LEU A N 1
ATOM 2430 C CA . LEU A 1 310 ? -9.009 -6.833 51.866 1.00 29.73 310 LEU A CA 1
ATOM 2431 C C . LEU A 1 310 ? -9.060 -5.302 52.096 1.00 29.73 310 LEU A C 1
ATOM 2433 O O . LEU A 1 310 ? -9.797 -4.582 51.427 1.00 29.73 310 LEU A O 1
ATOM 2437 N N . ALA A 1 311 ? -8.322 -4.787 53.090 1.00 30.84 311 ALA A N 1
ATOM 2438 C CA . ALA A 1 311 ? -8.311 -3.345 53.391 1.00 30.84 311 ALA A CA 1
ATOM 2439 C C . ALA A 1 311 ? -7.012 -2.832 54.051 1.00 30.84 311 ALA A C 1
ATOM 2441 O O . ALA A 1 311 ? -7.047 -2.209 55.107 1.00 30.84 311 ALA A O 1
ATOM 2442 N N . GLU A 1 312 ? -5.875 -3.026 53.382 1.00 32.66 312 GLU A N 1
ATOM 2443 C CA . GLU A 1 312 ? -4.649 -2.234 53.572 1.00 32.66 312 GLU A CA 1
ATOM 2444 C C . GLU A 1 312 ? -3.907 -2.134 52.226 1.00 32.66 312 GLU A C 1
ATOM 2446 O O . GLU A 1 312 ? -3.829 -3.138 51.524 1.00 32.66 312 GLU A O 1
ATOM 2451 N N . THR A 1 313 ? -3.298 -1.029 51.778 1.00 30.31 313 THR A N 1
ATOM 2452 C CA . THR A 1 313 ? -3.468 0.440 51.962 1.00 30.31 313 THR A CA 1
ATOM 2453 C C . THR A 1 313 ? -2.856 1.116 50.696 1.00 30.31 313 THR A C 1
ATOM 2455 O O . THR A 1 313 ? -2.235 0.395 49.909 1.00 30.31 313 THR A O 1
ATOM 2458 N N . PRO A 1 314 ? -2.900 2.452 50.456 1.00 38.22 314 PRO A N 1
ATOM 2459 C CA . PRO A 1 314 ? -3.727 3.537 51.010 1.00 38.22 314 PRO A CA 1
ATOM 2460 C C . PRO A 1 314 ? -4.469 4.396 49.941 1.00 38.22 314 PRO A C 1
ATOM 2462 O O . PRO A 1 314 ? -4.082 4.466 48.781 1.00 38.22 314 PRO A O 1
ATOM 2465 N N . ALA A 1 315 ? -5.460 5.176 50.393 1.00 35.00 315 ALA A N 1
ATOM 2466 C CA . ALA A 1 315 ? -5.870 6.471 49.814 1.00 35.00 315 ALA A CA 1
ATOM 2467 C C . ALA A 1 315 ? -6.223 6.560 48.305 1.00 35.00 315 ALA A C 1
ATOM 2469 O O . ALA A 1 315 ? -5.713 7.421 47.589 1.00 35.00 315 ALA A O 1
ATOM 2470 N N . VAL A 1 316 ? -7.226 5.795 47.862 1.00 32.28 316 VAL A N 1
ATOM 2471 C CA . VAL A 1 316 ? -8.217 6.345 46.914 1.00 32.28 316 VAL A CA 1
ATOM 2472 C C . VAL A 1 316 ? -9.374 6.888 47.749 1.00 32.28 316 VAL A C 1
ATOM 2474 O O . VAL A 1 316 ? -9.784 6.245 48.716 1.00 32.28 316 VAL A O 1
ATOM 2477 N N . ASP A 1 317 ? -9.871 8.079 47.413 1.00 39.19 317 ASP A N 1
ATOM 2478 C CA . ASP A 1 317 ? -11.016 8.686 48.093 1.00 39.19 317 ASP A CA 1
ATOM 2479 C C . ASP A 1 317 ? -12.200 7.702 48.103 1.00 39.19 317 ASP A C 1
ATOM 2481 O O . ASP A 1 317 ? -12.632 7.216 47.054 1.00 39.19 317 ASP A O 1
ATOM 2485 N N . SER A 1 318 ? -12.712 7.385 49.296 1.00 47.91 318 SER A N 1
ATOM 2486 C CA . SER A 1 318 ? -13.796 6.411 49.475 1.00 47.91 318 SER A CA 1
ATOM 2487 C C . SER A 1 318 ? -15.077 6.777 48.715 1.00 47.91 318 SER A C 1
ATOM 2489 O O . SER A 1 318 ? -15.863 5.887 48.394 1.00 47.91 318 SER A O 1
ATOM 2491 N N . SER A 1 319 ? -15.262 8.059 48.375 1.00 39.19 319 SER A N 1
ATOM 2492 C CA . SER A 1 319 ? -16.332 8.507 47.482 1.00 39.19 319 SER A CA 1
ATOM 2493 C C . SER A 1 319 ? -16.108 8.041 46.040 1.00 39.19 319 SER A C 1
ATOM 2495 O O . SER A 1 319 ? -17.018 7.480 45.445 1.00 39.19 319 SER A O 1
ATOM 2497 N N . ILE A 1 320 ? -14.890 8.164 45.500 1.00 37.69 320 ILE A N 1
ATOM 2498 C CA . ILE A 1 320 ? -14.542 7.752 44.128 1.00 37.69 320 ILE A CA 1
ATOM 2499 C C . ILE A 1 320 ? -14.663 6.235 43.969 1.00 37.69 320 ILE A C 1
ATOM 2501 O O . ILE A 1 320 ? -15.236 5.766 42.988 1.00 37.69 320 ILE A O 1
ATOM 2505 N N . ALA A 1 321 ? -14.169 5.459 44.938 1.00 39.97 321 ALA A N 1
ATOM 2506 C CA . ALA A 1 321 ? -14.281 3.999 44.903 1.00 39.97 321 ALA A CA 1
ATOM 2507 C C . ALA A 1 321 ? -15.751 3.531 44.896 1.00 39.97 321 ALA A C 1
ATOM 2509 O O . ALA A 1 321 ? -16.097 2.593 44.177 1.00 39.97 321 ALA A O 1
ATOM 2510 N N . ARG A 1 322 ? -16.622 4.219 45.648 1.00 44.53 322 ARG A N 1
ATOM 2511 C CA . ARG A 1 322 ? -18.063 3.944 45.691 1.00 44.53 322 ARG A CA 1
ATOM 2512 C C . ARG A 1 322 ? -18.768 4.383 44.403 1.00 44.53 322 ARG A C 1
ATOM 2514 O O . ARG A 1 322 ? -19.466 3.574 43.809 1.00 44.53 322 ARG A O 1
ATOM 2521 N N . SER A 1 323 ? -18.475 5.581 43.893 1.00 42.22 323 SER A N 1
ATOM 2522 C CA . SER A 1 323 ? -18.992 6.063 42.603 1.00 42.22 323 SER A CA 1
ATOM 2523 C C . SER A 1 323 ? -18.605 5.163 41.425 1.00 42.22 323 SER A C 1
ATOM 2525 O O . SER A 1 323 ? -19.408 4.959 40.520 1.00 42.22 323 SER A O 1
ATOM 2527 N N . LEU A 1 324 ? -17.389 4.601 41.423 1.00 40.66 324 LEU A N 1
ATOM 2528 C CA . LEU A 1 324 ? -16.965 3.623 40.415 1.00 40.66 324 LEU A CA 1
ATOM 2529 C C . LEU A 1 324 ? -17.739 2.306 40.547 1.00 40.66 324 LEU A C 1
ATOM 2531 O O . LEU A 1 324 ? -18.171 1.756 39.537 1.00 40.66 324 LEU A O 1
ATOM 2535 N N . PHE A 1 325 ? -17.946 1.813 41.771 1.00 45.22 325 PHE A N 1
ATOM 2536 C CA . PHE A 1 325 ? -18.742 0.610 42.021 1.00 45.22 325 PHE A CA 1
ATOM 2537 C C . PHE A 1 325 ? -20.191 0.773 41.532 1.00 45.22 325 PHE A C 1
ATOM 2539 O O . PHE A 1 325 ? -20.702 -0.095 40.824 1.00 45.22 325 PHE A O 1
ATOM 2546 N N . ASP A 1 326 ? -20.823 1.909 41.834 1.00 48.44 326 ASP A N 1
ATOM 2547 C CA . ASP A 1 326 ? -22.176 2.217 41.368 1.00 48.44 326 ASP A CA 1
ATOM 2548 C C . ASP A 1 326 ? -22.241 2.403 39.843 1.00 48.44 326 ASP A C 1
ATOM 2550 O O . ASP A 1 326 ? -23.126 1.843 39.199 1.00 48.44 326 ASP A O 1
ATOM 2554 N N . PHE A 1 327 ? -21.253 3.058 39.226 1.00 47.19 327 PHE A N 1
ATOM 2555 C CA . PHE A 1 327 ? -21.150 3.160 37.765 1.00 47.19 327 PHE A CA 1
ATOM 2556 C C . PHE A 1 327 ? -21.052 1.790 37.071 1.00 47.19 327 PHE A C 1
ATOM 2558 O O . PHE A 1 327 ? -21.800 1.520 36.128 1.00 47.19 327 PHE A O 1
ATOM 2565 N N . PHE A 1 328 ? -20.184 0.890 37.549 1.00 47.25 328 PHE A N 1
ATOM 2566 C CA . PHE A 1 328 ? -20.061 -0.457 36.979 1.00 47.25 328 PHE A CA 1
ATOM 2567 C C . PHE A 1 328 ? -21.325 -1.301 37.185 1.00 47.25 328 PHE A C 1
ATOM 2569 O O . PHE A 1 328 ? -21.708 -2.053 36.288 1.00 47.25 328 PHE A O 1
ATOM 2576 N N . ARG A 1 329 ? -22.012 -1.142 38.324 1.00 52.91 329 ARG A N 1
ATOM 2577 C CA . ARG A 1 329 ? -23.300 -1.793 38.608 1.00 52.91 329 ARG A CA 1
ATOM 2578 C C . ARG A 1 329 ? -24.399 -1.328 37.647 1.00 52.91 329 ARG A C 1
ATOM 2580 O O . ARG A 1 329 ? -25.144 -2.161 37.135 1.00 52.91 329 ARG A O 1
ATOM 2587 N N . LEU A 1 330 ? -24.462 -0.030 37.347 1.00 53.09 330 LEU A N 1
ATOM 2588 C CA . LEU A 1 330 ? -25.420 0.537 36.391 1.00 53.09 330 LEU A CA 1
ATOM 2589 C C . LEU A 1 330 ? -25.113 0.097 34.950 1.00 53.09 330 LEU A C 1
ATOM 2591 O O . LEU A 1 330 ? -26.036 -0.265 34.223 1.00 53.09 330 LEU A O 1
ATOM 2595 N N . ILE A 1 331 ? -23.834 0.014 34.555 1.00 53.94 331 ILE A N 1
ATOM 2596 C CA . ILE A 1 331 ? -23.438 -0.597 33.273 1.00 53.94 331 ILE A CA 1
ATOM 2597 C C . ILE A 1 331 ? -23.879 -2.063 33.203 1.00 53.94 331 ILE A C 1
ATOM 2599 O O . ILE A 1 331 ? -24.491 -2.456 32.215 1.00 53.94 331 ILE A O 1
ATOM 2603 N N . GLN A 1 332 ? -23.633 -2.863 34.244 1.00 51.75 332 GLN A N 1
ATOM 2604 C CA . GLN A 1 332 ? -24.030 -4.274 34.277 1.00 51.75 332 GLN A CA 1
ATOM 2605 C C . GLN A 1 332 ? -25.554 -4.450 34.156 1.00 51.75 332 GLN A C 1
ATOM 2607 O O . GLN A 1 332 ? -26.023 -5.326 33.427 1.00 51.75 332 GLN A O 1
ATOM 2612 N N . GLN A 1 333 ? -26.339 -3.614 34.841 1.00 55.91 333 GLN A N 1
ATOM 2613 C CA . GLN A 1 333 ? -27.804 -3.611 34.737 1.00 55.91 333 GLN A CA 1
ATOM 2614 C C . GLN A 1 333 ? -28.291 -3.163 33.353 1.00 55.91 333 GLN A C 1
ATOM 2616 O O . GLN A 1 333 ? -29.291 -3.681 32.861 1.00 55.91 333 GLN A O 1
ATOM 2621 N N . TYR A 1 334 ? -27.577 -2.246 32.698 1.00 59.66 334 TYR A N 1
ATOM 2622 C CA . TYR A 1 334 ? -27.874 -1.841 31.329 1.00 59.66 334 TYR A CA 1
ATOM 2623 C C . TYR A 1 334 ? -27.589 -2.959 30.319 1.00 59.66 334 TYR A C 1
ATOM 2625 O O . TYR A 1 334 ? -28.454 -3.306 29.516 1.00 59.66 334 TYR A O 1
ATOM 2633 N N . THR A 1 335 ? -26.398 -3.567 30.374 1.00 56.44 335 THR A N 1
ATOM 2634 C CA . THR A 1 335 ? -25.962 -4.572 29.389 1.00 56.44 335 THR A CA 1
ATOM 2635 C C . THR A 1 335 ? -26.699 -5.902 29.504 1.00 56.44 335 THR A C 1
ATOM 2637 O O . THR A 1 335 ? -26.794 -6.612 28.509 1.00 56.44 335 THR A O 1
ATOM 2640 N N . THR A 1 336 ? -27.247 -6.227 30.679 1.00 58.44 336 THR A N 1
ATOM 2641 C CA . THR A 1 336 ? -28.049 -7.446 30.904 1.00 58.44 336 THR A CA 1
ATOM 2642 C C . THR A 1 336 ? -29.501 -7.336 30.422 1.00 58.44 336 THR A C 1
ATOM 2644 O O . THR A 1 336 ? -30.223 -8.335 30.424 1.00 58.44 336 THR A O 1
ATOM 2647 N N . ARG A 1 337 ? -29.957 -6.159 29.964 1.00 62.91 337 ARG A N 1
ATOM 2648 C CA . ARG A 1 337 ? -31.290 -6.008 29.358 1.00 62.91 337 ARG A CA 1
ATOM 2649 C C . ARG A 1 337 ? -31.365 -6.709 28.000 1.00 62.91 337 ARG 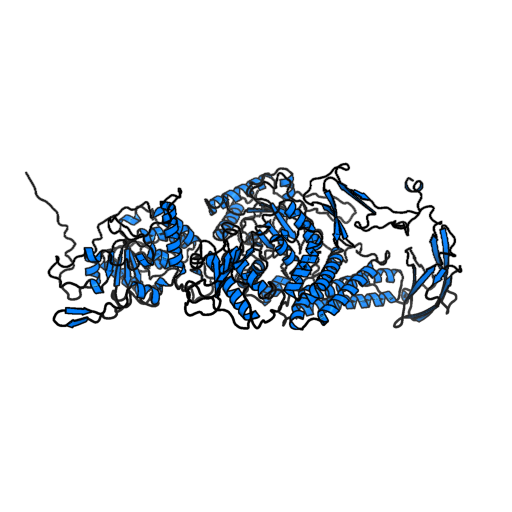A C 1
ATOM 2651 O O . ARG A 1 337 ? -30.491 -6.568 27.149 1.00 62.91 337 ARG A O 1
ATOM 2658 N N . SER A 1 338 ? -32.478 -7.399 27.751 1.00 67.50 338 SER A N 1
ATOM 2659 C CA . SER A 1 338 ? -32.824 -7.914 26.420 1.00 67.50 338 SER A CA 1
ATOM 2660 C C . SER A 1 338 ? -33.384 -6.771 25.563 1.00 67.50 338 SER A C 1
ATOM 2662 O O . SER A 1 338 ? -34.593 -6.549 25.506 1.00 67.50 338 SER A O 1
ATOM 2664 N N . LEU A 1 339 ? -32.479 -5.984 24.982 1.00 67.38 339 LEU A N 1
ATOM 2665 C CA . LEU A 1 339 ? -32.794 -4.783 24.207 1.00 67.38 339 LEU A CA 1
ATOM 2666 C C . LEU A 1 339 ? -33.402 -5.130 22.836 1.00 67.38 339 LEU A C 1
ATOM 2668 O O . LEU A 1 339 ? -33.049 -6.130 22.218 1.00 67.38 339 LEU A O 1
ATOM 2672 N N . THR A 1 340 ? -34.333 -4.294 22.369 1.00 59.78 340 THR A N 1
ATOM 2673 C CA . THR A 1 340 ? -35.099 -4.504 21.122 1.00 59.78 340 THR A CA 1
ATOM 2674 C C . THR A 1 340 ? -34.356 -3.994 19.881 1.00 59.78 340 THR A C 1
ATOM 2676 O O . THR A 1 340 ? -34.667 -4.424 18.774 1.00 59.78 340 THR A O 1
ATOM 2679 N N . TYR A 1 341 ? -33.393 -3.083 20.054 1.00 52.09 341 TYR A N 1
ATOM 2680 C CA . TYR A 1 341 ? -32.616 -2.465 18.977 1.00 52.09 341 TYR A CA 1
ATOM 2681 C C . TYR A 1 341 ? -31.125 -2.490 19.330 1.00 52.09 341 TYR A C 1
ATOM 2683 O O . TYR A 1 341 ? -30.752 -2.127 20.442 1.00 52.09 341 TYR A O 1
ATOM 2691 N N . ASP A 1 342 ? -30.265 -2.873 18.383 1.00 46.12 342 ASP A N 1
ATOM 2692 C CA . ASP A 1 342 ? -28.813 -2.976 18.616 1.00 46.12 342 ASP A CA 1
ATOM 2693 C C . ASP A 1 342 ? -28.145 -1.614 18.895 1.00 46.12 342 ASP A C 1
ATOM 2695 O O . ASP A 1 342 ? -27.132 -1.552 19.596 1.00 46.12 342 ASP A O 1
ATOM 2699 N N . SER A 1 343 ? -28.756 -0.518 18.419 1.00 46.84 343 SER A N 1
ATOM 2700 C CA . SER A 1 343 ? -28.382 0.876 18.719 1.00 46.84 343 SER A CA 1
ATOM 2701 C C . SER A 1 343 ? -28.443 1.228 20.206 1.00 46.84 343 SER A C 1
ATOM 2703 O O . SER A 1 343 ? -27.841 2.207 20.633 1.00 46.84 343 SER A O 1
ATOM 2705 N N . ASP A 1 344 ? -29.174 0.438 20.993 1.00 43.00 344 ASP A N 1
ATOM 2706 C CA . ASP A 1 344 ? -29.285 0.607 22.438 1.00 43.00 344 ASP A CA 1
ATOM 2707 C C . ASP A 1 344 ? -28.092 -0.052 23.176 1.00 43.00 344 ASP A C 1
ATOM 2709 O O . ASP A 1 344 ? -28.081 -0.112 24.399 1.00 43.00 344 ASP A O 1
ATOM 2713 N N . SER A 1 345 ? -27.088 -0.603 22.481 1.00 52.34 345 SER A N 1
ATOM 2714 C CA . SER A 1 345 ? -25.922 -1.239 23.114 1.00 52.34 345 SER A CA 1
ATOM 2715 C C . SER A 1 345 ? -24.714 -0.298 23.249 1.00 52.34 345 SER A C 1
ATOM 2717 O O . SER A 1 345 ? -24.536 0.632 22.472 1.00 52.34 345 SER A O 1
ATOM 2719 N N . LEU A 1 346 ? -23.852 -0.534 24.248 1.00 55.91 346 LEU A N 1
ATOM 2720 C CA . LEU A 1 346 ? -22.621 0.249 24.434 1.00 55.91 346 LEU A CA 1
ATOM 2721 C C . LEU A 1 346 ? -21.597 -0.070 23.327 1.00 55.91 346 LEU A C 1
ATOM 2723 O O . LEU A 1 346 ? -21.168 -1.224 23.217 1.00 55.91 346 LEU A O 1
ATOM 2727 N N . ASN A 1 347 ? -21.120 0.944 22.590 1.00 49.09 347 ASN A N 1
ATOM 2728 C CA . ASN A 1 347 ? -20.165 0.792 21.471 1.00 49.09 347 ASN A CA 1
ATOM 2729 C C . ASN A 1 347 ? -18.919 -0.052 21.818 1.00 49.09 347 ASN A C 1
ATOM 2731 O O . ASN A 1 347 ? -18.424 -0.817 20.990 1.00 49.09 347 ASN A O 1
ATOM 2735 N N . ALA A 1 348 ? -18.429 0.024 23.063 1.00 49.78 348 ALA A N 1
ATOM 2736 C CA . ALA A 1 348 ? -17.292 -0.772 23.539 1.00 49.78 348 ALA A CA 1
ATOM 2737 C C . ALA A 1 348 ? -17.537 -2.295 23.502 1.00 49.78 348 ALA A C 1
ATOM 2739 O O . ALA A 1 348 ? -16.597 -3.064 23.299 1.00 49.78 348 ALA A O 1
ATOM 2740 N N . ALA A 1 349 ? -18.787 -2.735 23.675 1.00 63.78 349 ALA A N 1
ATOM 2741 C CA . ALA A 1 349 ? -19.182 -4.133 23.542 1.00 63.78 349 ALA A CA 1
ATOM 2742 C C . ALA A 1 349 ? -19.507 -4.504 22.086 1.00 63.78 349 ALA A C 1
ATOM 2744 O O . ALA A 1 349 ? -19.279 -5.645 21.688 1.00 63.78 349 ALA A O 1
ATOM 2745 N N . ALA A 1 350 ? -20.018 -3.564 21.287 1.00 71.75 350 ALA A N 1
ATOM 2746 C CA . ALA A 1 350 ? -20.479 -3.813 19.923 1.00 71.75 350 ALA A CA 1
ATOM 2747 C C . ALA A 1 350 ? -19.364 -4.340 18.993 1.00 71.75 350 ALA A C 1
ATOM 2749 O O . ALA A 1 350 ? -19.536 -5.399 18.384 1.00 71.75 350 ALA A O 1
ATOM 2750 N N . ALA A 1 351 ? -18.181 -3.709 18.986 1.00 80.31 351 ALA A N 1
ATOM 2751 C CA . ALA A 1 351 ? -17.010 -4.180 18.229 1.00 80.31 351 ALA A CA 1
ATOM 2752 C C . ALA A 1 351 ? -16.650 -5.643 18.551 1.00 80.31 351 ALA A C 1
ATOM 2754 O O . ALA A 1 351 ? -16.439 -6.471 17.662 1.00 80.31 351 ALA A O 1
ATOM 2755 N N . VAL A 1 352 ? -16.625 -5.973 19.848 1.00 85.81 352 VAL A N 1
ATOM 2756 C CA . VAL A 1 352 ? -16.279 -7.305 20.362 1.00 85.81 352 VAL A CA 1
ATOM 2757 C C . VAL A 1 352 ? -17.359 -8.328 19.999 1.00 85.81 352 VAL A C 1
ATOM 2759 O O . VAL A 1 352 ? -17.027 -9.429 19.564 1.00 85.81 352 VAL A O 1
ATOM 2762 N N . LYS A 1 353 ? -18.646 -7.963 20.098 1.00 83.44 353 LYS A N 1
ATOM 2763 C CA . LYS A 1 353 ? -19.783 -8.796 19.664 1.00 83.44 353 LYS A CA 1
ATOM 2764 C C . LYS A 1 353 ? -19.727 -9.095 18.163 1.00 83.44 353 LYS A C 1
ATOM 2766 O O . LYS A 1 353 ? -19.902 -10.250 17.766 1.00 83.44 353 LYS A O 1
ATOM 2771 N N . ARG A 1 354 ? -19.429 -8.091 17.327 1.00 86.25 354 ARG A N 1
ATOM 2772 C CA . ARG A 1 354 ? -19.254 -8.263 15.875 1.00 86.25 354 ARG A CA 1
ATOM 2773 C C . ARG A 1 354 ? -18.078 -9.181 15.564 1.00 86.25 354 ARG A C 1
ATOM 2775 O O . ARG A 1 354 ? -18.278 -10.184 14.888 1.00 86.25 354 ARG A O 1
ATOM 2782 N N . ALA A 1 355 ? -16.895 -8.918 16.119 1.0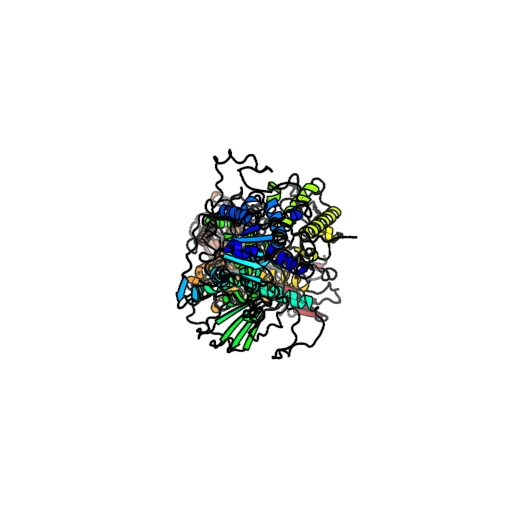0 92.62 355 ALA A N 1
ATOM 2783 C CA . ALA A 1 355 ? -15.719 -9.762 15.911 1.00 92.62 355 ALA A CA 1
ATOM 2784 C C . ALA A 1 355 ? -15.943 -11.211 16.392 1.00 92.62 355 ALA A C 1
ATOM 2786 O O . ALA A 1 355 ? -15.591 -12.151 15.683 1.00 92.62 355 ALA A O 1
ATOM 2787 N N . ALA A 1 356 ? -16.584 -11.423 17.548 1.00 90.06 356 ALA A N 1
ATOM 2788 C CA . ALA A 1 356 ? -16.929 -12.761 18.038 1.00 90.06 356 ALA A CA 1
ATOM 2789 C C . ALA A 1 356 ? -17.940 -13.485 17.125 1.00 90.06 356 ALA A C 1
ATOM 2791 O O . ALA A 1 356 ? -17.853 -14.700 16.940 1.00 90.06 356 ALA A O 1
ATOM 2792 N N . THR A 1 357 ? -18.861 -12.744 16.503 1.00 88.19 357 THR A N 1
ATOM 2793 C CA . THR A 1 357 ? -19.784 -13.274 15.487 1.00 88.19 357 THR A CA 1
ATOM 2794 C C . THR A 1 357 ? -19.041 -13.637 14.196 1.00 88.19 357 THR A C 1
ATOM 2796 O O . THR A 1 357 ? -19.259 -14.720 13.656 1.00 88.19 357 THR A O 1
ATOM 2799 N N . SER A 1 358 ? -18.096 -12.805 13.743 1.00 92.44 358 SER A N 1
ATOM 2800 C CA . SER A 1 358 ? -17.194 -13.130 12.628 1.00 92.44 358 SER A CA 1
ATOM 2801 C C . SER A 1 358 ? -16.378 -14.394 12.912 1.00 92.44 358 SER A C 1
ATOM 2803 O O . SER A 1 358 ? -16.335 -15.283 12.068 1.00 92.44 358 SER A O 1
ATOM 2805 N N . LEU A 1 359 ? -15.822 -14.539 14.121 1.00 95.50 359 LEU A N 1
ATOM 2806 C CA . LEU A 1 359 ? -15.110 -15.748 14.549 1.00 95.50 359 LEU A CA 1
ATOM 2807 C C . LEU A 1 359 ? -16.028 -16.986 14.582 1.00 95.50 359 LEU A C 1
ATOM 2809 O O . LEU A 1 359 ? -15.601 -18.077 14.215 1.00 95.50 359 LEU A O 1
ATOM 2813 N N . SER A 1 360 ? -17.298 -16.845 14.978 1.00 94.00 360 SER A N 1
ATOM 2814 C CA . SER A 1 360 ? -18.288 -17.933 14.895 1.00 94.00 360 SER A CA 1
ATOM 2815 C C . SER A 1 360 ? -18.522 -18.396 13.452 1.00 94.00 360 SER A C 1
ATOM 2817 O O . SER A 1 360 ? -18.585 -19.601 13.194 1.00 94.00 360 SER A O 1
ATOM 2819 N N . ILE A 1 361 ? -18.583 -17.458 12.502 1.00 94.94 361 ILE A N 1
ATOM 2820 C CA . ILE A 1 361 ? -18.667 -17.755 11.067 1.00 94.94 361 ILE A CA 1
ATOM 2821 C C . ILE A 1 361 ? -17.350 -18.367 10.560 1.00 94.94 361 ILE A C 1
ATOM 2823 O O . ILE A 1 361 ? -17.390 -19.291 9.750 1.00 94.94 361 ILE A O 1
ATOM 2827 N N . ASP A 1 362 ? -16.196 -17.935 11.070 1.00 97.19 362 ASP A N 1
ATOM 2828 C CA . ASP A 1 362 ? -14.881 -18.498 10.738 1.00 97.19 362 ASP A CA 1
ATOM 2829 C C . ASP A 1 362 ? -14.734 -19.950 11.229 1.00 97.19 362 ASP A C 1
ATOM 2831 O O . ASP A 1 362 ? -14.299 -20.810 10.463 1.00 97.19 362 ASP A O 1
ATOM 2835 N N . PHE A 1 363 ? -15.236 -20.289 12.423 1.00 94.69 363 PHE A N 1
ATOM 2836 C CA . PHE A 1 363 ? -15.418 -21.691 12.825 1.00 94.69 363 PHE A CA 1
ATOM 2837 C C . PHE A 1 363 ? -16.363 -22.447 11.881 1.00 94.69 363 PHE A C 1
ATOM 2839 O O . PHE A 1 363 ? -16.119 -23.615 11.589 1.00 94.69 363 PHE A O 1
ATOM 2846 N N . GLY A 1 364 ? -17.402 -21.795 11.353 1.00 95.19 364 GLY A N 1
ATOM 2847 C CA . GLY A 1 364 ? -18.264 -22.357 10.310 1.00 95.19 364 GLY A CA 1
ATOM 2848 C C . GLY A 1 364 ? -17.520 -22.693 9.017 1.00 95.19 364 GLY A C 1
ATOM 2849 O O . GLY A 1 364 ? -17.730 -23.767 8.457 1.00 95.19 364 GLY A O 1
ATOM 2850 N N . ARG A 1 365 ? -16.610 -21.813 8.583 1.00 95.25 365 ARG A N 1
ATOM 2851 C CA . ARG A 1 365 ? -15.759 -21.993 7.394 1.00 95.25 365 ARG A CA 1
ATOM 2852 C C . ARG A 1 365 ? -14.755 -23.139 7.572 1.00 95.25 365 ARG A C 1
ATOM 2854 O O . ARG A 1 365 ? -14.552 -23.903 6.636 1.00 95.25 365 ARG A O 1
ATOM 2861 N N . VAL A 1 366 ? -14.174 -23.287 8.766 1.00 96.62 366 VAL A N 1
ATOM 2862 C CA . VAL A 1 366 ? -13.148 -24.307 9.064 1.00 96.62 366 VAL A CA 1
ATOM 2863 C C . VAL A 1 366 ? -13.749 -25.669 9.442 1.00 96.62 366 VAL A C 1
ATOM 2865 O O . VAL A 1 366 ? -13.319 -26.693 8.922 1.00 96.62 366 VAL A O 1
ATOM 2868 N N . LEU A 1 367 ? -14.734 -25.708 10.345 1.00 94.62 367 LEU A N 1
ATOM 2869 C CA . LEU A 1 367 ? -15.304 -26.942 10.919 1.00 94.62 367 LEU A CA 1
ATOM 2870 C C . LEU A 1 367 ? -16.623 -27.385 10.257 1.00 94.62 367 LEU A C 1
ATOM 2872 O O . LEU A 1 367 ? -17.203 -28.397 10.650 1.00 94.62 367 LEU A O 1
ATOM 2876 N N . GLY A 1 368 ? -17.157 -26.610 9.309 1.00 93.69 368 GLY A N 1
ATOM 2877 C CA . GLY A 1 368 ? -18.447 -26.872 8.658 1.00 93.69 368 GLY A CA 1
ATOM 2878 C C . GLY A 1 368 ? -19.687 -26.537 9.502 1.00 93.69 368 GLY A C 1
ATOM 2879 O O . GLY A 1 368 ? -20.809 -26.801 9.066 1.00 93.69 368 GLY A O 1
ATOM 2880 N N . LYS A 1 369 ? -19.525 -25.962 10.704 1.00 89.38 369 LYS A N 1
ATOM 2881 C CA . LYS A 1 369 ? -20.635 -25.505 11.556 1.00 89.38 369 LYS A CA 1
ATOM 2882 C C . LYS A 1 369 ? -20.228 -24.316 12.427 1.00 89.38 369 LYS A C 1
ATOM 2884 O O . LYS A 1 369 ? -19.245 -24.394 13.157 1.00 89.38 369 LYS A O 1
ATOM 2889 N N . ASN A 1 370 ? -21.024 -23.247 12.391 1.00 89.69 370 ASN A N 1
ATOM 2890 C CA . ASN A 1 370 ? -20.813 -22.061 13.222 1.00 89.69 370 ASN A CA 1
ATOM 2891 C C . ASN A 1 370 ? -20.864 -22.406 14.721 1.00 89.69 370 ASN A C 1
ATOM 2893 O O . ASN A 1 370 ? -21.691 -23.219 15.153 1.00 89.69 370 ASN A O 1
ATOM 2897 N N . SER A 1 371 ? -20.028 -21.746 15.524 1.00 86.25 371 SER A N 1
ATOM 2898 C CA . SER A 1 371 ? -20.115 -21.826 16.987 1.00 86.25 371 SER A CA 1
ATOM 2899 C C . SER A 1 371 ? -21.273 -20.973 17.524 1.00 86.25 371 SER A C 1
ATOM 2901 O O . SER A 1 371 ? -21.744 -20.046 16.863 1.00 86.25 371 SER A O 1
ATOM 2903 N N . THR A 1 372 ? -21.758 -21.266 18.730 1.00 84.12 372 THR A N 1
ATOM 2904 C CA . THR A 1 372 ? -22.794 -20.449 19.381 1.00 84.12 372 THR A CA 1
ATOM 2905 C C . THR A 1 372 ? -22.141 -19.355 20.219 1.00 84.12 372 THR A C 1
ATOM 2907 O O . THR A 1 372 ? -21.386 -19.659 21.139 1.00 84.12 372 THR A O 1
ATOM 2910 N N . VAL A 1 373 ? -22.451 -18.091 19.922 1.00 82.81 373 VAL A N 1
ATOM 2911 C CA . VAL A 1 373 ? -22.074 -16.946 20.764 1.00 82.81 373 VAL A CA 1
ATOM 2912 C C . VAL A 1 373 ? -23.169 -16.741 21.813 1.00 82.81 373 VAL A C 1
ATOM 2914 O O . VAL A 1 373 ? -24.351 -16.721 21.474 1.00 82.81 373 VAL A O 1
ATOM 2917 N N . VAL A 1 374 ? -22.782 -16.615 23.083 1.00 77.00 374 VAL A N 1
ATOM 2918 C CA . VAL A 1 374 ? -23.689 -16.392 24.220 1.00 77.00 374 VAL A CA 1
ATOM 2919 C C . VAL A 1 374 ? -23.154 -15.222 25.040 1.00 77.00 374 VAL A C 1
ATOM 2921 O O . VAL A 1 374 ? -21.941 -15.085 25.201 1.00 77.00 374 VAL A O 1
ATOM 2924 N N . TYR A 1 375 ? -24.056 -14.387 25.551 1.00 72.00 375 TYR A N 1
ATOM 2925 C CA . TYR A 1 375 ? -23.733 -13.218 26.368 1.00 72.00 375 TYR A CA 1
ATOM 2926 C C . TYR A 1 375 ? -24.233 -13.417 27.803 1.00 72.00 375 TYR A C 1
ATOM 2928 O O . TYR A 1 375 ? -25.297 -14.006 28.012 1.00 72.00 375 TYR A O 1
ATOM 2936 N N . ASP A 1 376 ? -23.440 -12.948 28.770 1.00 54.16 376 ASP A N 1
ATOM 2937 C CA . ASP A 1 376 ? -23.740 -12.765 30.204 1.00 54.16 376 ASP A CA 1
ATOM 2938 C C . ASP A 1 376 ? -24.238 -13.979 31.018 1.00 54.16 376 ASP A C 1
ATOM 2940 O O . ASP A 1 376 ? -24.328 -13.912 32.242 1.00 54.16 376 ASP A O 1
ATOM 2944 N N . THR A 1 377 ? -24.504 -15.120 30.380 1.00 55.78 377 THR A N 1
ATOM 2945 C CA . THR A 1 377 ? -25.035 -16.333 31.011 1.00 55.78 377 THR A CA 1
ATOM 2946 C C . THR A 1 377 ? -24.243 -17.568 30.594 1.00 55.78 377 THR A C 1
ATOM 2948 O O . THR A 1 377 ? -24.017 -17.831 29.414 1.00 55.78 377 THR A O 1
ATOM 2951 N N . LEU A 1 378 ? -23.822 -18.355 31.584 1.00 61.62 378 LEU A N 1
ATOM 2952 C CA . LEU A 1 378 ? -23.074 -19.593 31.384 1.00 61.62 378 LEU A CA 1
ATOM 2953 C C . LEU A 1 378 ? -23.983 -20.783 31.697 1.00 61.62 378 LEU A C 1
ATOM 2955 O O . LEU A 1 378 ? -24.359 -21.008 32.847 1.00 61.62 378 LEU A O 1
ATOM 2959 N N . ASN A 1 379 ? -24.350 -21.555 30.673 1.00 56.41 379 ASN A N 1
ATOM 2960 C CA . ASN A 1 379 ? -25.123 -22.774 30.876 1.00 56.41 379 ASN A CA 1
ATOM 2961 C C . ASN A 1 379 ? -24.202 -23.880 31.424 1.00 56.41 379 ASN A C 1
ATOM 2963 O O . ASN A 1 379 ? -23.402 -24.468 30.693 1.00 56.41 379 ASN A O 1
ATOM 2967 N N . THR A 1 380 ? -24.338 -24.172 32.718 1.00 55.50 380 THR A N 1
ATOM 2968 C CA . THR A 1 380 ? -23.499 -25.107 33.493 1.00 55.50 380 THR A CA 1
ATOM 2969 C C . THR A 1 380 ? -23.652 -26.585 33.108 1.00 55.50 380 THR A C 1
ATOM 2971 O O . THR A 1 380 ? -22.968 -27.437 33.666 1.00 55.50 380 THR A O 1
ATOM 2974 N N . SER A 1 381 ? -24.504 -26.907 32.128 1.00 58.56 381 SER A N 1
ATOM 2975 C CA . SER A 1 381 ? -24.601 -28.244 31.516 1.00 58.56 381 SER A CA 1
ATOM 2976 C C . SER A 1 381 ? -23.562 -28.513 30.408 1.00 58.56 381 SER A C 1
ATOM 2978 O O . SER A 1 381 ? -23.540 -29.600 29.831 1.00 58.56 381 SER A O 1
ATOM 2980 N N . THR A 1 382 ? -22.693 -27.545 30.104 1.00 62.47 382 THR A N 1
ATOM 2981 C CA . THR A 1 382 ? -21.696 -27.629 29.023 1.00 62.47 382 THR A CA 1
ATOM 2982 C C . THR A 1 382 ? -20.484 -28.475 29.431 1.00 62.47 382 THR A C 1
ATOM 2984 O O . THR A 1 382 ? -19.706 -28.065 30.285 1.00 62.47 382 THR A O 1
ATOM 2987 N N . THR A 1 383 ? -20.282 -29.635 28.795 1.00 64.88 383 THR A N 1
ATOM 2988 C CA . THR A 1 383 ? -19.180 -30.577 29.108 1.00 64.88 383 THR A CA 1
ATOM 2989 C C . THR A 1 383 ? -18.002 -30.528 28.124 1.00 64.88 383 THR A C 1
ATOM 2991 O O . THR A 1 383 ? -17.205 -31.464 28.071 1.00 64.88 383 THR A O 1
ATOM 2994 N N . PHE A 1 384 ? -17.915 -29.493 27.287 1.00 72.00 384 PHE A N 1
ATOM 2995 C CA . PHE A 1 384 ? -16.877 -29.324 26.263 1.00 72.00 384 PHE A CA 1
ATOM 2996 C C . PHE A 1 384 ? -16.143 -27.981 26.432 1.00 72.00 384 PHE A C 1
ATOM 2998 O O . PHE A 1 384 ? -16.689 -27.081 27.074 1.00 72.00 384 PHE A O 1
ATOM 3005 N N . PRO A 1 385 ? -14.914 -27.826 25.895 1.00 80.62 385 PRO A N 1
ATOM 3006 C CA . PRO A 1 385 ? -14.150 -26.590 26.045 1.00 80.62 385 PRO A CA 1
ATOM 3007 C C . PRO A 1 385 ? -14.863 -25.381 25.433 1.00 80.62 385 PRO A C 1
ATOM 3009 O O . PRO A 1 385 ? -15.456 -25.489 24.358 1.00 80.62 385 PRO A O 1
ATOM 3012 N N . ILE A 1 386 ? -14.767 -24.228 26.096 1.00 86.75 386 ILE A N 1
ATOM 3013 C CA . ILE A 1 386 ? -15.382 -22.970 25.640 1.00 86.75 386 ILE A CA 1
ATOM 3014 C C . ILE A 1 386 ? -14.336 -21.901 25.298 1.00 86.75 386 ILE A C 1
ATOM 3016 O O . ILE A 1 386 ? -13.165 -22.004 25.665 1.00 86.75 386 ILE A O 1
ATOM 3020 N N . LEU A 1 387 ? -14.784 -20.842 24.628 1.00 90.06 387 LEU A N 1
ATOM 3021 C CA . LEU A 1 387 ? -14.045 -19.590 24.486 1.00 90.06 387 LEU A CA 1
ATOM 3022 C C . LEU A 1 387 ? -14.624 -18.562 25.458 1.00 90.06 387 LEU A C 1
ATOM 3024 O O . LEU A 1 387 ? -15.841 -18.397 25.519 1.00 90.06 387 LEU A O 1
ATOM 3028 N N . VAL A 1 388 ? -13.762 -17.866 26.197 1.00 90.06 388 VAL A N 1
ATOM 3029 C CA . VAL A 1 388 ? -14.144 -16.735 27.052 1.00 90.06 388 VAL A CA 1
ATOM 3030 C C . VAL A 1 388 ? -13.498 -15.488 26.471 1.00 90.06 388 VAL A C 1
ATOM 3032 O O . VAL A 1 388 ? -12.279 -15.392 26.421 1.00 90.06 388 VAL A O 1
ATOM 3035 N N . ILE A 1 389 ? -14.304 -14.545 25.996 1.00 90.44 389 ILE A N 1
ATOM 3036 C CA . ILE A 1 389 ? -13.828 -13.339 25.311 1.00 90.44 389 ILE A CA 1
ATOM 3037 C C . ILE A 1 389 ? -14.204 -12.126 26.163 1.00 90.44 389 ILE A C 1
ATOM 3039 O O . ILE A 1 389 ? -15.335 -12.040 26.645 1.00 90.44 389 ILE A O 1
ATOM 3043 N N . GLY A 1 390 ? -13.289 -11.174 26.349 1.00 87.25 390 GLY A N 1
ATOM 3044 C CA . GLY A 1 390 ? -13.630 -9.933 27.039 1.00 87.25 390 GLY A CA 1
ATOM 3045 C C . GLY A 1 390 ? -12.530 -8.880 27.075 1.00 87.25 390 GLY A C 1
ATOM 3046 O O . GLY A 1 390 ? -11.349 -9.168 26.901 1.00 87.25 390 GLY A O 1
ATOM 3047 N N . THR A 1 391 ? -12.940 -7.651 27.369 1.00 86.75 391 THR A N 1
ATOM 3048 C CA . THR A 1 391 ? -12.044 -6.510 27.579 1.00 86.75 391 THR A CA 1
ATOM 3049 C C . THR A 1 391 ? -11.809 -6.298 29.075 1.00 86.75 391 THR A C 1
ATOM 3051 O O . THR A 1 391 ? -12.757 -6.358 29.871 1.00 86.75 391 THR A O 1
ATOM 3054 N N . LEU A 1 392 ? -10.565 -6.017 29.476 1.00 82.38 392 LEU A N 1
ATOM 3055 C CA . LEU A 1 392 ? -10.234 -5.659 30.859 1.00 82.38 392 LEU A CA 1
ATOM 3056 C C . LEU A 1 392 ? -11.059 -4.463 31.349 1.00 82.38 392 LEU A C 1
ATOM 3058 O O . LEU A 1 392 ? -11.227 -3.479 30.639 1.00 82.38 392 LEU A O 1
ATOM 3062 N N . GLY A 1 393 ? -11.572 -4.553 32.578 1.00 71.94 393 GLY A N 1
ATOM 3063 C CA . GLY A 1 393 ? -12.407 -3.512 33.191 1.00 71.94 393 GLY A CA 1
ATOM 3064 C C . GLY A 1 393 ? -13.868 -3.474 32.722 1.00 71.94 393 GLY A C 1
ATOM 3065 O O . GLY A 1 393 ? -14.667 -2.810 33.371 1.00 71.94 393 GLY A O 1
ATOM 3066 N N . TYR A 1 394 ? -14.241 -4.209 31.664 1.00 71.88 394 TYR A N 1
ATOM 3067 C CA . TYR A 1 394 ? -15.598 -4.175 31.089 1.00 71.88 394 TYR A CA 1
ATOM 3068 C C . TYR A 1 394 ? -16.330 -5.528 31.076 1.00 71.88 394 TYR A C 1
ATOM 3070 O O . TYR A 1 394 ? -17.523 -5.556 30.792 1.00 71.88 394 TYR A O 1
ATOM 3078 N N . SER A 1 395 ? -15.658 -6.649 31.368 1.00 71.06 395 SER A N 1
ATOM 3079 C CA . SER A 1 395 ? -16.274 -7.987 31.351 1.00 71.06 395 SER A CA 1
ATOM 3080 C C . SER A 1 395 ? -16.330 -8.627 32.749 1.00 71.06 395 SER A C 1
ATOM 3082 O O . SER A 1 395 ? -15.297 -9.090 33.247 1.00 71.06 395 SER A O 1
ATOM 3084 N N . PRO A 1 396 ? -17.521 -8.725 33.380 1.00 69.75 396 PRO A N 1
ATOM 3085 C CA . PRO A 1 396 ? -17.700 -9.424 34.655 1.00 69.75 396 PRO A CA 1
ATOM 3086 C C . PRO A 1 396 ? -17.324 -10.911 34.596 1.00 69.75 396 PRO A C 1
ATOM 3088 O O . PRO A 1 396 ? -16.876 -11.466 35.592 1.00 69.75 396 PRO A O 1
ATOM 3091 N N . LEU A 1 397 ? -17.432 -11.557 33.428 1.00 71.69 397 LEU A N 1
ATOM 3092 C CA . LEU A 1 397 ? -17.027 -12.958 33.246 1.00 71.69 397 LEU A CA 1
ATOM 3093 C C . LEU A 1 397 ? -15.528 -13.185 33.503 1.00 71.69 397 LEU A C 1
ATOM 3095 O O . LEU A 1 397 ? -15.138 -14.285 33.888 1.00 71.69 397 LEU A O 1
ATOM 3099 N N . LEU A 1 398 ? -14.689 -12.157 33.323 1.00 76.81 398 LEU A N 1
ATOM 3100 C CA . LEU A 1 398 ? -13.253 -12.249 33.588 1.00 76.81 398 LEU A CA 1
ATOM 3101 C C . LEU A 1 398 ? -12.911 -12.140 35.082 1.00 76.81 398 LEU A C 1
ATOM 3103 O O . LEU A 1 398 ? -11.881 -12.666 35.491 1.00 76.81 398 LEU A O 1
ATOM 3107 N N . SER A 1 399 ? -13.746 -11.504 35.916 1.00 69.88 399 SER A N 1
ATOM 3108 C CA . SER A 1 399 ? -13.423 -11.291 37.341 1.00 69.88 399 SER A CA 1
ATOM 3109 C C . SER A 1 399 ? -13.484 -12.574 38.179 1.00 69.88 399 SER A C 1
ATOM 3111 O O . SER A 1 399 ? -12.818 -12.667 39.209 1.00 69.88 399 SER A O 1
ATOM 3113 N N . GLY A 1 400 ? -14.230 -13.585 37.721 1.00 71.25 400 GLY A N 1
ATOM 3114 C CA . GLY A 1 400 ? -14.250 -14.923 38.318 1.00 71.25 400 GLY A CA 1
ATOM 3115 C C . GLY A 1 400 ? -13.050 -15.805 37.944 1.00 71.25 400 GLY A C 1
ATOM 3116 O O . GLY A 1 400 ? -12.907 -16.895 38.497 1.00 71.25 400 GLY A O 1
ATOM 3117 N N . LEU A 1 401 ? -12.194 -15.365 37.015 1.00 82.19 401 LEU A N 1
ATOM 3118 C CA . LEU A 1 401 ? -11.114 -16.165 36.439 1.00 82.19 401 LEU A CA 1
ATOM 3119 C C . LEU A 1 401 ? -9.736 -15.693 36.918 1.00 82.19 401 LEU A C 1
ATOM 3121 O O . LEU A 1 401 ? -9.438 -14.502 36.979 1.00 82.19 401 LEU A O 1
ATOM 3125 N N . LYS A 1 402 ? -8.849 -16.648 37.216 1.00 84.88 402 LYS A N 1
ATOM 3126 C CA . LYS A 1 402 ? -7.440 -16.368 37.528 1.00 84.88 402 LYS A CA 1
ATOM 3127 C C . LYS A 1 402 ? -6.656 -16.246 36.222 1.00 84.88 402 LYS A C 1
ATOM 3129 O O . LYS A 1 402 ? -6.254 -17.261 35.665 1.00 84.88 402 LYS A O 1
ATOM 3134 N N . LEU A 1 403 ? -6.494 -15.011 35.751 1.00 86.94 403 LEU A N 1
ATOM 3135 C CA . LEU A 1 403 ? -5.910 -14.663 34.452 1.00 86.94 403 LEU A CA 1
ATOM 3136 C C . LEU A 1 403 ? -4.569 -13.927 34.593 1.00 86.94 403 LEU A C 1
ATOM 3138 O O . LEU A 1 403 ? -4.383 -13.124 35.509 1.00 86.94 403 LEU A O 1
ATOM 3142 N N . GLN A 1 404 ? -3.654 -14.142 33.649 1.00 88.88 404 GLN A N 1
ATOM 3143 C CA . GLN A 1 404 ? -2.342 -13.490 33.586 1.00 88.88 404 GLN A CA 1
ATOM 3144 C C . GLN A 1 404 ? -2.370 -12.237 32.696 1.00 88.88 404 GLN A C 1
ATOM 3146 O O . GLN A 1 404 ? -1.842 -12.221 31.588 1.00 88.88 404 GLN A O 1
ATOM 3151 N N . THR A 1 405 ? -2.996 -11.166 33.190 1.00 90.38 405 THR A N 1
ATOM 3152 C CA . THR A 1 405 ? -3.301 -9.948 32.406 1.00 90.38 405 THR A CA 1
ATOM 3153 C C . THR A 1 405 ? -2.467 -8.712 32.763 1.00 90.38 405 THR A C 1
ATOM 3155 O O . THR A 1 405 ? -2.630 -7.653 32.154 1.00 90.38 405 THR A O 1
ATOM 3158 N N . SER A 1 406 ? -1.544 -8.815 33.723 1.00 90.38 406 SER A N 1
ATOM 3159 C CA . SER A 1 406 ? -0.713 -7.687 34.183 1.00 90.38 406 SER A CA 1
ATOM 3160 C C . SER A 1 406 ? 0.211 -7.112 33.099 1.00 90.38 406 SER A C 1
ATOM 3162 O O . SER A 1 406 ? 0.571 -5.939 33.160 1.00 90.38 406 SER A O 1
ATOM 3164 N N . SER A 1 407 ? 0.565 -7.909 32.088 1.00 91.75 407 SER A N 1
ATOM 3165 C CA . SER A 1 407 ? 1.360 -7.501 30.922 1.00 91.75 407 SER A CA 1
ATOM 3166 C C . SER A 1 407 ? 0.626 -6.533 29.985 1.00 91.75 407 SER A C 1
ATOM 3168 O O . SER A 1 407 ? 1.277 -5.706 29.343 1.00 91.75 407 SER A O 1
ATOM 3170 N N . ILE A 1 408 ? -0.708 -6.617 29.921 1.00 93.81 408 ILE A N 1
ATOM 3171 C CA . ILE A 1 408 ? -1.561 -5.849 28.999 1.00 93.81 408 ILE A CA 1
ATOM 3172 C C . ILE A 1 408 ? -2.376 -4.745 29.694 1.00 93.81 408 ILE A C 1
ATOM 3174 O O . ILE A 1 408 ? -2.945 -3.885 29.026 1.00 93.81 408 ILE A O 1
ATOM 3178 N N . GLN A 1 409 ? -2.440 -4.724 31.028 1.00 90.00 409 GLN A N 1
ATOM 3179 C CA . GLN A 1 409 ? -3.225 -3.729 31.762 1.00 90.00 409 GLN A CA 1
ATOM 3180 C C . GLN A 1 409 ? -2.738 -2.294 31.485 1.00 90.00 409 GLN A C 1
ATOM 3182 O O . GLN A 1 409 ? -1.561 -1.971 31.653 1.00 90.00 409 GLN A O 1
ATOM 3187 N N . GLY A 1 410 ? -3.657 -1.423 31.053 1.00 83.50 410 GLY A N 1
ATOM 3188 C CA . GLY A 1 410 ? -3.353 -0.031 30.696 1.00 83.50 410 GLY A CA 1
ATOM 3189 C C . GLY A 1 410 ? -2.487 0.134 29.439 1.00 83.50 410 GLY A C 1
ATOM 3190 O O . GLY A 1 410 ? -1.978 1.226 29.192 1.00 83.50 410 GLY A O 1
ATOM 3191 N N . LYS A 1 411 ? -2.281 -0.933 28.655 1.00 93.44 411 LYS A N 1
ATOM 3192 C CA . LYS A 1 411 ? -1.576 -0.880 27.371 1.00 93.44 411 LYS A CA 1
ATOM 3193 C C . LYS A 1 411 ? -2.536 -0.561 26.231 1.00 93.44 411 LYS A C 1
ATOM 3195 O O . LYS A 1 411 ? -3.699 -0.951 26.261 1.00 93.44 411 LYS A O 1
ATOM 3200 N N . TRP A 1 412 ? -2.021 0.106 25.205 1.00 94.56 412 TRP A N 1
ATOM 3201 C CA . TRP A 1 412 ? -2.744 0.333 23.957 1.00 94.56 412 TRP A CA 1
ATOM 3202 C C . TRP A 1 412 ? -2.794 -0.966 23.149 1.00 94.56 412 TRP A C 1
ATOM 3204 O O . TRP A 1 412 ? -1.751 -1.591 22.936 1.00 94.56 412 TRP A O 1
ATOM 3214 N N . GLU A 1 413 ? -3.990 -1.366 22.722 1.00 96.88 413 GLU A N 1
ATOM 3215 C CA . GLU A 1 413 ? -4.264 -2.396 21.713 1.00 96.88 413 GLU A CA 1
ATOM 3216 C C . GLU A 1 413 ? -3.602 -3.769 21.945 1.00 96.88 413 GLU A C 1
ATOM 3218 O O . GLU A 1 413 ? -3.322 -4.510 21.003 1.00 96.88 413 GLU A O 1
ATOM 3223 N N . SER A 1 414 ? -3.348 -4.126 23.203 1.00 96.56 414 SER A N 1
ATOM 3224 C CA . SER A 1 414 ? -2.671 -5.371 23.584 1.00 96.56 414 SER A CA 1
ATOM 3225 C C . SER A 1 414 ? -3.678 -6.474 23.905 1.00 96.56 414 SER A C 1
ATOM 3227 O O . SER A 1 414 ? -4.810 -6.192 24.308 1.00 96.56 414 SER A O 1
ATOM 3229 N N . CYS A 1 415 ? -3.279 -7.740 23.779 1.00 96.81 415 CYS A N 1
ATOM 3230 C CA . CYS A 1 415 ? -4.134 -8.859 24.177 1.00 96.81 415 CYS A CA 1
ATOM 3231 C C . CYS A 1 415 ? -3.360 -10.073 24.688 1.00 96.81 415 CYS A C 1
ATOM 3233 O O . CYS A 1 415 ? -2.172 -10.242 24.415 1.00 96.81 415 CYS A O 1
ATOM 3235 N N . THR A 1 416 ? -4.057 -10.939 25.415 1.00 96.50 416 THR A N 1
ATOM 3236 C CA . THR A 1 416 ? -3.536 -12.205 25.923 1.00 96.50 416 THR A CA 1
ATOM 3237 C C . THR A 1 416 ? -4.516 -13.334 25.626 1.00 96.50 416 THR A C 1
ATOM 3239 O O . THR A 1 416 ? -5.706 -13.248 25.937 1.00 96.50 416 THR A O 1
ATOM 3242 N N . HIS A 1 417 ? -3.986 -14.419 25.069 1.00 96.38 417 HIS A N 1
ATOM 3243 C CA . HIS A 1 417 ? -4.633 -15.721 24.961 1.00 96.38 417 HIS A CA 1
ATOM 3244 C C . HIS A 1 417 ? -4.127 -16.616 26.096 1.00 96.38 417 HIS A C 1
ATOM 3246 O O . HIS A 1 417 ? -2.917 -16.796 26.231 1.00 96.38 417 HIS A O 1
ATOM 3252 N N . GLU A 1 418 ? -5.018 -17.193 26.901 1.00 95.00 418 GLU A N 1
ATOM 3253 C CA . GLU A 1 418 ? -4.647 -18.092 28.009 1.00 95.00 418 GLU A CA 1
ATOM 3254 C C . GLU A 1 418 ? -5.558 -19.323 28.053 1.00 95.00 418 GLU A C 1
ATOM 3256 O O . GLU A 1 418 ? -6.784 -19.196 28.075 1.00 95.00 418 GLU A O 1
ATOM 3261 N N . VAL A 1 419 ? -4.974 -20.526 28.087 1.00 93.62 419 VAL A N 1
ATOM 3262 C CA . VAL A 1 419 ? -5.746 -21.766 28.273 1.00 93.62 419 VAL A CA 1
ATOM 3263 C C . VAL A 1 419 ? -5.929 -22.041 29.764 1.00 93.62 419 VAL A C 1
ATOM 3265 O O . VAL A 1 419 ? -5.001 -22.475 30.449 1.00 93.62 419 VAL A O 1
ATOM 3268 N N . ILE A 1 420 ? -7.145 -21.835 30.261 1.00 91.38 420 ILE A N 1
ATOM 3269 C CA . ILE A 1 420 ? -7.524 -22.045 31.661 1.00 91.38 420 ILE A CA 1
ATOM 3270 C C . ILE A 1 420 ? -8.020 -23.479 31.852 1.00 91.38 420 ILE A C 1
ATOM 3272 O O . ILE A 1 420 ? -8.770 -24.003 31.024 1.00 91.38 420 ILE A O 1
ATOM 3276 N N . LYS A 1 421 ? -7.652 -24.099 32.976 1.00 89.44 421 LYS A N 1
ATOM 3277 C CA . LYS A 1 421 ? -8.219 -25.371 33.439 1.00 89.44 421 LYS A CA 1
ATOM 3278 C C . LYS A 1 421 ? -9.300 -25.125 34.490 1.00 89.44 421 LYS A C 1
ATOM 3280 O O . LYS A 1 421 ? -9.122 -24.262 35.343 1.00 89.44 421 LYS A O 1
ATOM 3285 N N . ASP A 1 422 ? -10.369 -25.917 34.448 1.00 86.31 422 ASP A N 1
ATOM 3286 C CA . ASP A 1 422 ? -11.483 -25.883 35.402 1.00 86.31 422 ASP A CA 1
ATOM 3287 C C . ASP A 1 422 ? -12.060 -24.450 35.630 1.00 86.31 422 ASP A C 1
ATOM 3289 O O . ASP A 1 422 ? -12.272 -24.056 36.778 1.00 86.31 422 ASP A O 1
ATOM 3293 N N . PRO A 1 423 ? -12.279 -23.629 34.569 1.00 85.25 423 PRO A N 1
ATOM 3294 C CA . PRO A 1 423 ? -12.585 -22.193 34.687 1.00 85.25 423 PRO A CA 1
ATOM 3295 C C . PRO A 1 423 ? -13.916 -21.890 35.385 1.00 85.25 423 PRO A C 1
ATOM 3297 O O . PRO A 1 423 ? -14.044 -20.875 36.063 1.00 85.25 423 PRO A O 1
ATOM 3300 N N . PHE A 1 424 ? -14.907 -22.766 35.217 1.00 83.25 424 PHE A N 1
ATOM 3301 C CA . PHE A 1 424 ? -16.232 -22.664 35.821 1.00 83.25 424 PHE A CA 1
ATOM 3302 C C . PHE A 1 424 ? -16.714 -24.069 36.216 1.00 83.25 424 PHE A C 1
ATOM 3304 O O . PHE A 1 424 ? -16.320 -25.045 35.569 1.00 83.25 424 PHE A O 1
ATOM 3311 N N . PRO A 1 425 ? -17.590 -24.215 37.229 1.00 80.56 425 PRO A N 1
ATOM 3312 C CA . PRO A 1 425 ? -18.149 -25.513 37.602 1.00 80.56 425 PRO A CA 1
ATOM 3313 C C . PRO A 1 425 ? -18.780 -26.243 36.404 1.00 80.56 425 PRO A C 1
ATOM 3315 O O . PRO A 1 425 ? -19.658 -25.705 35.735 1.00 80.56 425 PRO A O 1
ATOM 3318 N N . GLY A 1 426 ? -18.326 -27.474 36.147 1.00 79.00 426 GLY A N 1
ATOM 3319 C CA . GLY A 1 426 ? -18.781 -28.318 35.032 1.00 79.00 426 GLY A CA 1
ATOM 3320 C C . GLY A 1 426 ? -17.941 -28.225 33.750 1.00 79.00 426 GLY A C 1
ATOM 3321 O O . GLY A 1 426 ? -17.993 -29.147 32.939 1.00 79.00 426 GLY A O 1
ATOM 3322 N N . ILE A 1 427 ? -17.115 -27.186 33.591 1.00 82.62 427 ILE A N 1
ATOM 3323 C CA . ILE A 1 427 ? -16.283 -26.966 32.398 1.00 82.62 427 ILE A CA 1
ATOM 3324 C C . ILE A 1 427 ? -14.831 -27.328 32.705 1.00 82.62 427 ILE A C 1
ATOM 3326 O O . ILE A 1 427 ? -14.230 -26.769 33.615 1.00 82.62 427 ILE A O 1
ATOM 3330 N N . THR A 1 428 ? -14.240 -28.234 31.923 1.00 83.50 428 THR A N 1
ATOM 3331 C CA . THR A 1 428 ? -12.869 -28.734 32.153 1.00 83.50 428 THR A CA 1
ATOM 3332 C C . THR A 1 428 ? -11.773 -27.780 31.680 1.00 83.50 428 THR A C 1
ATOM 3334 O O . THR A 1 428 ? -10.664 -27.789 32.217 1.00 83.50 428 THR A O 1
ATOM 3337 N N . SER A 1 429 ? -12.043 -26.974 30.651 1.00 88.00 429 SER A N 1
ATOM 3338 C CA . SER A 1 429 ? -11.083 -26.013 30.101 1.00 88.00 429 SER A CA 1
ATOM 3339 C C . SER A 1 429 ? -11.754 -24.907 29.286 1.00 88.00 429 SER A C 1
ATOM 3341 O O . SER A 1 429 ? -12.851 -25.083 28.754 1.00 88.00 429 SER A O 1
ATOM 3343 N N . ALA A 1 430 ? -11.075 -23.768 29.165 1.00 89.62 430 ALA A N 1
ATOM 3344 C CA . ALA A 1 430 ? -11.448 -22.697 28.248 1.00 89.62 430 ALA A CA 1
ATOM 3345 C C . ALA A 1 430 ? -10.213 -22.041 27.626 1.00 89.62 430 ALA A C 1
ATOM 3347 O O . ALA A 1 430 ? -9.161 -21.978 28.261 1.00 89.62 430 ALA A O 1
ATOM 3348 N N . LEU A 1 431 ? -10.363 -21.501 26.416 1.00 93.56 431 LEU A N 1
ATOM 3349 C CA . LEU A 1 431 ? -9.437 -20.509 25.874 1.00 93.56 431 LEU A CA 1
ATOM 3350 C C . LEU A 1 431 ? -9.977 -19.114 26.190 1.00 93.56 431 LEU A C 1
ATOM 3352 O O . LEU A 1 431 ? -11.028 -18.722 25.685 1.00 93.56 431 LEU A O 1
ATOM 3356 N N . SER A 1 432 ? -9.259 -18.377 27.028 1.00 93.75 432 SER A N 1
ATOM 3357 C CA . SER A 1 432 ? -9.531 -16.969 27.292 1.00 93.75 432 SER A CA 1
ATOM 3358 C C . SER A 1 432 ? -8.875 -16.095 26.227 1.00 93.75 432 SER A C 1
ATOM 3360 O O . SER A 1 432 ? -7.725 -16.341 25.863 1.00 93.75 432 SER A O 1
ATOM 3362 N N . VAL A 1 433 ? -9.589 -15.079 25.748 1.00 95.38 433 VAL A N 1
ATOM 3363 C CA . VAL A 1 433 ? -9.110 -14.036 24.834 1.00 95.38 433 VAL A CA 1
ATOM 3364 C C . VAL A 1 433 ? -9.402 -12.692 25.491 1.00 95.38 433 VAL A C 1
ATOM 3366 O O . VAL A 1 433 ? -10.550 -12.244 25.525 1.00 95.38 433 VAL A O 1
ATOM 3369 N N . VAL A 1 434 ? -8.364 -12.073 26.052 1.00 94.81 434 VAL A N 1
ATOM 3370 C CA . VAL A 1 434 ? -8.492 -10.865 26.873 1.00 94.81 434 VAL A CA 1
ATOM 3371 C C . VAL A 1 434 ? -7.757 -9.704 26.225 1.00 94.81 434 VAL A C 1
ATOM 3373 O O . VAL A 1 434 ? -6.541 -9.771 26.062 1.00 94.81 434 VAL A O 1
ATOM 3376 N N . GLY A 1 435 ? -8.466 -8.632 25.880 1.00 94.81 435 GLY A N 1
ATOM 3377 C CA . GLY A 1 435 ? -7.847 -7.392 25.409 1.00 94.81 435 GLY A CA 1
ATOM 3378 C C . GLY A 1 435 ? -7.689 -6.341 26.504 1.00 94.81 435 GLY A C 1
ATOM 3379 O O . GLY A 1 435 ? -8.468 -6.289 27.459 1.00 94.81 435 GLY A O 1
ATOM 3380 N N . SER A 1 436 ? -6.694 -5.469 26.342 1.00 92.75 436 SER A N 1
ATOM 3381 C CA . SER A 1 436 ? -6.511 -4.278 27.178 1.00 92.75 436 SER A CA 1
ATOM 3382 C C . SER A 1 436 ? -7.593 -3.220 26.941 1.00 92.75 436 SER A C 1
ATOM 3384 O O . SER A 1 436 ? -7.975 -2.514 27.871 1.00 92.75 436 SER A O 1
ATOM 3386 N N . ASP A 1 437 ? -8.102 -3.147 25.709 1.00 86.75 437 ASP A N 1
ATOM 3387 C CA . ASP A 1 437 ? -9.143 -2.232 25.244 1.00 86.75 437 ASP A CA 1
ATOM 3388 C C . ASP A 1 437 ? -10.024 -2.872 24.140 1.00 86.75 437 ASP A C 1
ATOM 3390 O O . ASP A 1 437 ? -9.896 -4.064 23.819 1.00 86.75 437 ASP A O 1
ATOM 3394 N N . LYS A 1 438 ? -10.948 -2.074 23.575 1.00 86.69 438 LYS A N 1
ATOM 3395 C CA . LYS A 1 438 ? -11.878 -2.447 22.490 1.00 86.69 438 LYS A CA 1
ATOM 3396 C C . LYS A 1 438 ? -11.152 -3.153 21.336 1.00 86.69 438 LYS A C 1
ATOM 3398 O O . LYS A 1 438 ? -11.551 -4.246 20.938 1.00 86.69 438 LYS A O 1
ATOM 3403 N N . ARG A 1 439 ? -10.066 -2.559 20.830 1.00 95.12 439 ARG A N 1
ATOM 3404 C CA . ARG A 1 439 ? -9.327 -3.056 19.660 1.00 95.12 439 ARG A CA 1
ATOM 3405 C C . ARG A 1 439 ? -8.362 -4.181 20.010 1.00 95.12 439 ARG A C 1
ATOM 3407 O O . ARG A 1 439 ? -8.296 -5.143 19.254 1.00 95.12 439 ARG A O 1
ATOM 3414 N N . GLY A 1 440 ? -7.715 -4.141 21.176 1.00 96.56 440 GLY A N 1
ATOM 3415 C CA . GLY A 1 440 ? -6.923 -5.268 21.679 1.00 96.56 440 GLY A CA 1
ATOM 3416 C C . GLY A 1 440 ? -7.740 -6.566 21.717 1.00 96.56 440 GLY A C 1
ATOM 3417 O O . GLY A 1 440 ? -7.290 -7.604 21.234 1.00 96.56 440 GLY A O 1
ATOM 3418 N N . THR A 1 441 ? -8.991 -6.503 22.186 1.00 95.44 441 THR A N 1
ATOM 3419 C CA . THR A 1 441 ? -9.887 -7.674 22.205 1.00 95.44 441 THR A CA 1
ATOM 3420 C C . THR A 1 441 ? -10.229 -8.144 20.786 1.00 95.44 441 THR A C 1
ATOM 3422 O O . THR A 1 441 ? -10.160 -9.339 20.503 1.00 95.44 441 THR A O 1
ATOM 3425 N N . VAL A 1 442 ? -10.528 -7.217 19.867 1.00 97.00 442 VAL A N 1
ATOM 3426 C CA . VAL A 1 442 ? -10.798 -7.522 18.449 1.00 97.00 442 VAL A CA 1
ATOM 3427 C C . VAL A 1 442 ? -9.590 -8.166 17.753 1.00 97.00 442 VAL A C 1
ATOM 3429 O O . VAL A 1 442 ? -9.763 -9.169 17.059 1.00 97.00 442 VAL A O 1
ATOM 3432 N N . TYR A 1 443 ? -8.365 -7.681 17.977 1.00 98.19 443 TYR A N 1
ATOM 3433 C CA . TYR A 1 443 ? -7.158 -8.317 17.434 1.00 98.19 443 TYR A CA 1
ATOM 3434 C C . TYR A 1 443 ? -6.916 -9.700 18.032 1.00 98.19 443 TYR A C 1
ATOM 3436 O O . TYR A 1 443 ? -6.533 -10.606 17.299 1.00 98.19 443 TYR A O 1
ATOM 3444 N N . GLY A 1 444 ? -7.209 -9.910 19.319 1.00 97.44 444 GLY A N 1
ATOM 3445 C CA . GLY A 1 444 ? -7.167 -11.242 19.927 1.00 97.44 444 GLY A CA 1
ATOM 3446 C C . GLY A 1 444 ? -8.115 -12.235 19.240 1.00 97.44 444 GLY A C 1
ATOM 3447 O O . GLY A 1 444 ? -7.745 -13.387 19.000 1.00 97.44 444 GLY A O 1
ATOM 3448 N N . ILE A 1 445 ? -9.312 -11.782 18.860 1.00 97.62 445 ILE A N 1
ATOM 3449 C CA . ILE A 1 445 ? -10.314 -12.580 18.137 1.00 97.62 445 ILE A CA 1
ATOM 3450 C C . ILE A 1 445 ? -9.869 -12.870 16.693 1.00 97.62 445 ILE A C 1
ATOM 3452 O O . ILE A 1 445 ? -9.920 -14.020 16.245 1.00 97.62 445 ILE A O 1
ATOM 3456 N N . TYR A 1 446 ? -9.392 -11.862 15.956 1.00 98.06 446 TYR A N 1
ATOM 3457 C CA . TYR A 1 446 ? -8.940 -12.065 14.576 1.00 98.06 446 TYR A CA 1
ATOM 3458 C C . TYR A 1 446 ? -7.596 -12.797 14.477 1.00 98.06 446 TYR A C 1
ATOM 3460 O O . TYR A 1 446 ? -7.407 -13.559 13.535 1.00 98.06 446 TYR A O 1
ATOM 3468 N N . ALA A 1 447 ? -6.714 -12.698 15.475 1.00 96.25 447 ALA A N 1
ATOM 3469 C CA . ALA A 1 447 ? -5.520 -13.538 15.570 1.00 96.25 447 ALA A CA 1
ATOM 3470 C C . ALA A 1 447 ? -5.875 -15.023 15.762 1.00 96.25 447 ALA A C 1
ATOM 3472 O O . ALA A 1 447 ? -5.212 -15.884 15.190 1.00 96.25 447 ALA A O 1
ATOM 3473 N N . LEU A 1 448 ? -6.943 -15.338 16.507 1.00 95.38 448 LEU A N 1
ATOM 3474 C CA . LEU A 1 448 ? -7.462 -16.707 16.568 1.00 95.38 448 LEU A CA 1
ATOM 3475 C C . LEU A 1 448 ? -8.071 -17.135 15.221 1.00 95.38 448 LEU A C 1
ATOM 3477 O O . LEU A 1 448 ? -7.866 -18.268 14.801 1.00 95.38 448 LEU A O 1
ATOM 3481 N N . SER A 1 449 ? -8.758 -16.226 14.522 1.00 96.94 449 SER A N 1
ATOM 3482 C CA . SER A 1 449 ? -9.308 -16.480 13.177 1.00 96.94 449 SER A CA 1
ATOM 3483 C C . SER A 1 449 ? -8.199 -16.810 12.158 1.00 96.94 449 SER A C 1
ATOM 3485 O O . SER A 1 449 ? -8.317 -17.769 11.398 1.00 96.94 449 SER A O 1
ATOM 3487 N N . GLU A 1 450 ? -7.085 -16.071 12.208 1.00 95.69 450 GLU A N 1
ATOM 3488 C CA . GLU A 1 450 ? -5.860 -16.325 11.438 1.00 95.69 450 GLU A CA 1
ATOM 3489 C C . GLU A 1 450 ? -5.258 -17.699 11.798 1.00 95.69 450 GLU A C 1
ATOM 3491 O O . GLU A 1 450 ? -4.970 -18.502 10.912 1.00 95.69 450 GLU A O 1
ATOM 3496 N N . GLN A 1 451 ? -5.136 -18.017 13.096 1.00 94.00 451 GLN A N 1
ATOM 3497 C CA . GLN A 1 451 ? -4.579 -19.290 13.582 1.00 94.00 451 GLN A CA 1
ATOM 3498 C C . GLN A 1 451 ? -5.401 -20.529 13.199 1.00 94.00 451 GLN A C 1
ATOM 3500 O O . GLN A 1 451 ? -4.814 -21.593 13.008 1.00 94.00 451 GLN A O 1
ATOM 3505 N N . ILE A 1 452 ? -6.730 -20.423 13.078 1.00 94.62 452 ILE A N 1
ATOM 3506 C CA . ILE A 1 452 ? -7.578 -21.539 12.616 1.00 94.62 452 ILE A CA 1
ATOM 3507 C C . ILE A 1 452 ? -7.614 -21.677 11.083 1.00 94.62 452 ILE A C 1
ATOM 3509 O O . ILE A 1 452 ? -8.260 -22.593 10.583 1.00 94.62 452 ILE A O 1
ATOM 3513 N N . GLY A 1 453 ? -6.912 -20.807 10.345 1.00 93.88 453 GLY A N 1
ATOM 3514 C CA . GLY A 1 453 ? -6.746 -20.895 8.891 1.00 93.88 453 GLY A CA 1
ATOM 3515 C C . GLY A 1 453 ? -7.607 -19.937 8.062 1.00 93.88 453 GLY A C 1
ATOM 3516 O O . GLY A 1 453 ? -7.715 -20.131 6.853 1.00 93.88 453 GLY A O 1
ATOM 3517 N N . VAL A 1 454 ? -8.221 -18.905 8.658 1.00 97.31 454 VAL A N 1
ATOM 3518 C CA . VAL A 1 454 ? -8.949 -17.872 7.898 1.00 97.31 454 VAL A CA 1
ATOM 3519 C C . VAL A 1 454 ? -8.055 -16.660 7.645 1.00 97.31 454 VAL A C 1
ATOM 3521 O O . VAL A 1 454 ? -7.847 -15.816 8.517 1.00 97.31 454 VAL A O 1
ATOM 3524 N N . SER A 1 455 ? -7.551 -16.554 6.414 1.00 97.50 455 SER A N 1
ATOM 3525 C CA . SER A 1 455 ? -6.766 -15.403 5.956 1.00 97.50 455 SER A CA 1
ATOM 3526 C C . SER A 1 455 ? -7.571 -14.091 6.023 1.00 97.50 455 SER A C 1
ATOM 3528 O O . SER A 1 455 ? -8.750 -14.090 5.657 1.00 97.50 455 SER A O 1
ATOM 3530 N N . PRO A 1 456 ? -6.951 -12.939 6.364 1.00 97.88 456 PRO A N 1
ATOM 3531 C CA . PRO A 1 456 ? -7.547 -11.608 6.168 1.00 97.88 456 PRO A CA 1
ATOM 3532 C C . PRO A 1 456 ? -8.102 -11.380 4.752 1.00 97.88 456 PRO A C 1
ATOM 3534 O O . PRO A 1 456 ? -9.059 -10.632 4.560 1.00 97.88 456 PRO A O 1
ATOM 3537 N N . TRP A 1 457 ? -7.533 -12.075 3.765 1.00 98.25 457 TRP A N 1
ATOM 3538 C CA . TRP A 1 457 ? -7.852 -11.957 2.346 1.00 98.25 457 TRP A CA 1
ATOM 3539 C C . TRP A 1 457 ? -8.937 -12.930 1.857 1.00 98.25 457 TRP A C 1
ATOM 3541 O O . TRP A 1 457 ? -9.199 -12.973 0.655 1.00 98.25 457 TRP A O 1
ATOM 3551 N N . TYR A 1 458 ? -9.609 -13.673 2.750 1.00 97.75 458 TYR A N 1
ATOM 3552 C CA . TYR A 1 458 ? -10.652 -14.643 2.369 1.00 97.75 458 TYR A CA 1
ATOM 3553 C C . TYR A 1 458 ? -11.748 -14.020 1.483 1.00 97.75 458 TYR A C 1
ATOM 3555 O O . TYR A 1 458 ? -12.215 -14.624 0.519 1.00 97.75 458 TYR A O 1
ATOM 3563 N N . PHE A 1 459 ? -12.141 -12.776 1.786 1.00 97.31 459 PHE A N 1
ATOM 3564 C CA . PHE A 1 459 ? -13.056 -12.009 0.950 1.00 97.31 459 PHE A CA 1
ATOM 3565 C C . PHE A 1 459 ? -12.306 -11.189 -0.100 1.00 97.31 459 PHE A C 1
ATOM 3567 O O . PHE A 1 459 ? -12.657 -11.256 -1.276 1.00 97.31 459 PHE A O 1
ATOM 3574 N N . TRP A 1 460 ? -11.293 -10.414 0.293 1.00 98.19 460 TRP A N 1
ATOM 3575 C CA . TRP A 1 460 ? -10.699 -9.403 -0.587 1.00 98.19 460 TRP A CA 1
ATOM 3576 C C . TRP A 1 460 ? -9.766 -9.945 -1.677 1.00 98.19 460 TRP A C 1
ATOM 3578 O O . TRP A 1 460 ? -9.515 -9.225 -2.640 1.00 98.19 460 TRP A O 1
ATOM 3588 N N . ALA A 1 461 ? -9.312 -11.199 -1.594 1.00 98.19 461 ALA A N 1
ATOM 3589 C CA . ALA A 1 461 ? -8.574 -11.864 -2.670 1.00 98.19 461 ALA A CA 1
ATOM 3590 C C . ALA A 1 461 ? -8.877 -13.372 -2.802 1.00 98.19 461 ALA A C 1
ATOM 3592 O O . ALA A 1 461 ? -8.006 -14.145 -3.186 1.00 98.19 461 ALA A O 1
ATOM 3593 N N . ASP A 1 462 ? -10.107 -13.785 -2.470 1.00 97.94 462 ASP A N 1
ATOM 3594 C CA . ASP A 1 462 ? -10.626 -15.158 -2.645 1.00 97.94 462 ASP A CA 1
ATOM 3595 C C . ASP A 1 462 ? -9.784 -16.275 -2.011 1.00 97.94 462 ASP A C 1
ATOM 3597 O O . ASP A 1 462 ? -9.833 -17.416 -2.464 1.00 97.94 462 ASP A O 1
ATOM 3601 N N . VAL A 1 463 ? -9.006 -15.971 -0.968 1.00 97.94 463 VAL A N 1
ATOM 3602 C CA . VAL A 1 463 ? -8.155 -16.977 -0.320 1.00 97.94 463 VAL A CA 1
ATOM 3603 C C . VAL A 1 463 ? -9.044 -18.052 0.321 1.00 97.94 463 VAL A C 1
ATOM 3605 O O . VAL A 1 463 ? -9.825 -17.724 1.222 1.00 97.94 463 VAL A O 1
ATOM 3608 N N . PRO A 1 464 ? -8.974 -19.320 -0.126 1.00 95.75 464 PRO A N 1
ATOM 3609 C CA . PRO A 1 464 ? -9.844 -20.365 0.386 1.00 95.75 464 PRO A CA 1
ATOM 3610 C C . PRO A 1 464 ? -9.496 -20.694 1.841 1.00 95.75 464 PRO A C 1
ATOM 3612 O O . PRO A 1 464 ? -8.357 -20.559 2.285 1.00 95.75 464 PRO A O 1
ATOM 3615 N N . VAL A 1 465 ? -10.498 -21.153 2.588 1.00 95.31 465 VAL A N 1
ATOM 3616 C CA . VAL A 1 465 ? -10.320 -21.652 3.955 1.00 95.31 465 VAL A CA 1
ATOM 3617 C C . VAL A 1 465 ? -10.215 -23.170 3.895 1.00 95.31 465 VAL A C 1
ATOM 3619 O O . VAL A 1 465 ? -11.144 -23.830 3.430 1.00 95.31 465 VAL A O 1
ATOM 3622 N N . THR A 1 466 ? -9.103 -23.726 4.371 1.00 91.69 466 THR A N 1
ATOM 3623 C CA . THR A 1 466 ? -8.902 -25.179 4.442 1.00 91.69 466 THR A CA 1
ATOM 3624 C C . THR A 1 466 ? -9.800 -25.784 5.529 1.00 91.69 466 THR A C 1
ATOM 3626 O O . THR A 1 466 ? -9.653 -25.417 6.698 1.00 91.69 466 THR A O 1
ATOM 3629 N N . PRO A 1 467 ? -10.705 -26.728 5.204 1.00 93.50 467 PRO A N 1
ATOM 3630 C CA . PRO A 1 467 ? -11.521 -27.389 6.215 1.00 93.50 467 PRO A CA 1
ATOM 3631 C C . PRO A 1 467 ? -10.671 -28.260 7.148 1.00 93.50 467 PRO A C 1
ATOM 3633 O O . PRO A 1 467 ? -9.777 -28.977 6.697 1.00 93.50 467 PRO A O 1
ATOM 3636 N N . SER A 1 468 ? -10.995 -28.265 8.440 1.00 94.50 468 SER A N 1
ATOM 3637 C CA . SER A 1 468 ? -10.376 -29.140 9.438 1.00 94.50 468 SER A CA 1
ATOM 3638 C C . SER A 1 468 ? -11.435 -29.978 10.163 1.00 94.50 468 SER A C 1
ATOM 3640 O O . SER A 1 468 ? -12.464 -29.439 10.569 1.00 94.50 468 SER A O 1
ATOM 3642 N N . PRO A 1 469 ? -11.204 -31.283 10.406 1.00 92.12 469 PRO A N 1
ATOM 3643 C CA . PRO A 1 469 ? -12.133 -32.112 11.174 1.00 92.12 469 PRO A CA 1
ATOM 3644 C C . PRO A 1 469 ? -12.129 -31.793 12.679 1.00 92.12 469 PRO A C 1
ATOM 3646 O O . PRO A 1 469 ? -13.036 -32.213 13.395 1.00 92.12 469 PRO A O 1
ATOM 3649 N N . SER A 1 470 ? -11.099 -31.106 13.190 1.00 91.00 470 SER A N 1
ATOM 3650 C CA . SER A 1 470 ? -10.979 -30.765 14.612 1.00 91.00 470 SER A CA 1
ATOM 3651 C C . SER A 1 470 ? -9.998 -29.618 14.849 1.00 91.00 470 SER A C 1
ATOM 3653 O O . SER A 1 470 ? -9.048 -29.435 14.090 1.00 91.00 470 SER A O 1
ATOM 3655 N N . LEU A 1 471 ? -10.186 -28.891 15.948 1.00 90.88 471 LEU A N 1
ATOM 3656 C CA . LEU A 1 471 ? -9.228 -27.920 16.472 1.00 90.88 471 LEU A CA 1
ATOM 3657 C C . LEU A 1 471 ? -8.907 -28.295 17.921 1.00 90.88 471 LEU A C 1
ATOM 3659 O O . LEU A 1 471 ? -9.774 -28.792 18.641 1.00 90.88 471 LEU A O 1
ATOM 3663 N N . HIS A 1 472 ? -7.660 -28.078 18.334 1.00 89.94 472 HIS A N 1
ATOM 3664 C CA . HIS A 1 472 ? -7.143 -28.504 19.636 1.00 89.94 472 HIS A CA 1
ATOM 3665 C C . HIS A 1 472 ? -6.564 -27.305 20.378 1.00 89.94 472 HIS A C 1
ATOM 3667 O O . HIS A 1 472 ? -5.884 -26.474 19.780 1.00 89.94 472 HIS A O 1
ATOM 3673 N N . LEU A 1 473 ? -6.828 -27.218 21.682 1.00 88.38 473 LEU A N 1
ATOM 3674 C CA . LEU A 1 473 ? -6.214 -26.206 22.537 1.00 88.38 473 LEU A CA 1
ATOM 3675 C C . LEU A 1 473 ? -4.797 -26.634 22.935 1.00 88.38 473 LEU A C 1
ATOM 3677 O O . LEU A 1 473 ? -4.541 -27.815 23.181 1.00 88.38 473 LEU A O 1
ATOM 3681 N N . SER A 1 474 ? -3.903 -25.656 23.073 1.00 89.69 474 SER A N 1
ATOM 3682 C CA . SER A 1 474 ? -2.612 -25.836 23.745 1.00 89.69 474 SER A CA 1
ATOM 3683 C C . SER A 1 474 ? -2.797 -26.328 25.194 1.00 89.69 474 SER A C 1
ATOM 3685 O O . SER A 1 474 ? -3.879 -26.169 25.765 1.00 89.69 474 SER A O 1
ATOM 3687 N N . PRO A 1 475 ? -1.761 -26.901 25.837 1.00 90.25 475 PRO A N 1
ATOM 3688 C CA . PRO A 1 475 ? -1.839 -27.322 27.236 1.00 90.25 475 PRO A CA 1
ATOM 3689 C C . PRO A 1 475 ? -2.294 -26.197 28.178 1.00 90.25 475 PRO A C 1
ATOM 3691 O O . PRO A 1 475 ? -1.952 -25.030 27.978 1.00 90.25 475 PRO A O 1
ATOM 3694 N N . ALA A 1 476 ? -3.032 -26.541 29.236 1.00 86.56 476 ALA A N 1
ATOM 3695 C CA . ALA A 1 476 ? -3.474 -25.560 30.226 1.00 86.56 476 ALA A CA 1
ATOM 3696 C C . ALA A 1 476 ? -2.288 -24.833 30.887 1.00 86.56 476 ALA A C 1
ATOM 3698 O O . ALA A 1 476 ? -1.251 -25.439 31.157 1.00 86.56 476 ALA A O 1
ATOM 3699 N N . GLY A 1 477 ? -2.451 -23.533 31.139 1.00 85.25 477 GLY A N 1
ATOM 3700 C CA . GLY A 1 477 ? -1.374 -22.634 31.560 1.00 85.25 477 GLY A CA 1
ATOM 3701 C C . GLY A 1 477 ? -0.504 -22.108 30.410 1.00 85.25 477 GLY A C 1
ATOM 3702 O O . GLY A 1 477 ? 0.407 -21.324 30.664 1.00 85.25 477 GLY A O 1
ATOM 3703 N N . THR A 1 478 ? -0.770 -22.491 29.153 1.00 91.94 478 THR A N 1
ATOM 3704 C CA . THR A 1 478 ? -0.169 -21.810 27.994 1.00 91.94 478 THR A CA 1
ATOM 3705 C C . THR A 1 478 ? -0.735 -20.397 27.900 1.00 91.94 478 THR A C 1
ATOM 3707 O O . THR A 1 478 ? -1.948 -20.229 27.758 1.00 91.94 478 THR A O 1
ATOM 3710 N N . VAL A 1 479 ? 0.155 -19.404 27.939 1.00 93.31 479 VAL A N 1
ATOM 3711 C CA . VAL A 1 479 ? -0.154 -17.980 27.775 1.00 93.31 479 VAL A CA 1
ATOM 3712 C C . VAL A 1 479 ? 0.590 -17.449 26.556 1.00 93.31 479 VAL A C 1
ATOM 3714 O O . VAL A 1 479 ? 1.795 -17.656 26.423 1.00 93.31 479 VAL A O 1
ATOM 3717 N N . HIS A 1 480 ? -0.113 -16.729 25.689 1.00 94.75 480 HIS A N 1
ATOM 3718 C CA . HIS A 1 480 ? 0.463 -15.990 24.572 1.00 94.75 480 HIS A CA 1
ATOM 3719 C C . HIS A 1 480 ? -0.009 -14.536 24.650 1.00 94.75 480 HIS A C 1
ATOM 3721 O O . HIS A 1 480 ? -1.204 -14.272 24.577 1.00 94.75 480 HIS A O 1
ATOM 3727 N N . THR A 1 481 ? 0.915 -13.588 24.814 1.00 95.06 481 THR A N 1
ATOM 3728 C CA . THR A 1 481 ? 0.597 -12.153 24.893 1.00 95.06 481 THR A CA 1
ATOM 3729 C C . THR A 1 481 ? 1.094 -11.432 23.647 1.00 95.06 481 THR A C 1
ATOM 3731 O O . THR A 1 481 ? 2.263 -11.552 23.292 1.00 95.06 481 THR A O 1
ATOM 3734 N N . GLN A 1 482 ? 0.217 -10.648 23.027 1.00 94.88 482 GLN A N 1
ATOM 3735 C CA . GLN A 1 482 ? 0.548 -9.642 22.024 1.00 94.88 482 GLN A CA 1
ATOM 3736 C C . GLN A 1 482 ? 0.661 -8.288 22.738 1.00 94.88 482 GLN A C 1
ATOM 3738 O O . GLN A 1 482 ? -0.273 -7.861 23.422 1.00 94.88 482 GLN A O 1
ATOM 3743 N N . GLY A 1 483 ? 1.827 -7.647 22.628 1.00 94.62 483 GLY A N 1
ATOM 3744 C CA . GLY A 1 483 ? 2.078 -6.328 23.215 1.00 94.62 483 GLY A CA 1
ATOM 3745 C C . GLY A 1 483 ? 1.406 -5.191 22.440 1.00 94.62 483 GLY A C 1
ATOM 3746 O O . GLY A 1 483 ? 0.661 -5.422 21.490 1.00 94.62 483 GLY A O 1
ATOM 3747 N N . SER A 1 484 ? 1.695 -3.948 22.834 1.00 97.00 484 SER A N 1
ATOM 3748 C CA . SER A 1 484 ? 1.232 -2.779 22.082 1.00 97.00 484 SER A CA 1
ATOM 3749 C C . SER A 1 484 ? 1.858 -2.744 20.684 1.00 97.00 484 SER A C 1
ATOM 3751 O O . SER A 1 484 ? 3.061 -2.999 20.573 1.00 97.00 484 SER A O 1
ATOM 3753 N N . PRO A 1 485 ? 1.092 -2.368 19.644 1.00 98.38 485 PRO A N 1
ATOM 3754 C CA . PRO A 1 485 ? 1.622 -2.182 18.300 1.00 98.38 485 PRO A CA 1
ATOM 3755 C C . PRO A 1 485 ? 2.799 -1.199 18.243 1.00 98.38 485 PRO A C 1
ATOM 3757 O O . PRO A 1 485 ? 2.855 -0.220 18.991 1.00 98.38 485 PRO A O 1
ATOM 3760 N N . SER A 1 486 ? 3.721 -1.439 17.312 1.00 98.56 486 SER A N 1
ATOM 3761 C CA . SER A 1 486 ? 4.924 -0.625 17.086 1.00 98.56 486 SER A CA 1
ATOM 3762 C C . SER A 1 486 ? 4.625 0.801 16.620 1.00 98.56 486 SER A C 1
ATOM 3764 O O . SER A 1 486 ? 5.430 1.705 16.859 1.00 98.56 486 SER A O 1
ATOM 3766 N N . VAL A 1 487 ? 3.477 0.992 15.967 1.00 98.75 487 VAL A N 1
ATOM 3767 C CA . VAL A 1 487 ? 2.930 2.280 15.537 1.00 98.75 487 VAL A CA 1
ATOM 3768 C C . VAL A 1 487 ? 1.485 2.387 16.022 1.00 98.75 487 VAL A C 1
ATOM 3770 O O . VAL A 1 487 ? 0.709 1.438 15.899 1.00 98.75 487 VAL A O 1
ATOM 3773 N N . LYS A 1 488 ? 1.104 3.533 16.592 1.00 98.38 488 LYS A N 1
ATOM 3774 C CA . LYS A 1 488 ? -0.161 3.682 17.334 1.00 98.38 488 LYS A CA 1
ATOM 3775 C C . LYS A 1 488 ? -1.404 3.780 16.442 1.00 98.38 488 LYS A C 1
ATOM 3777 O O . LYS A 1 488 ? -2.384 3.086 16.712 1.00 98.38 488 LYS A O 1
ATOM 3782 N N . TYR A 1 489 ? -1.354 4.584 15.381 1.00 98.88 489 TYR A N 1
ATOM 3783 C CA . TYR A 1 489 ? -2.373 4.645 14.330 1.00 98.88 489 TYR A CA 1
ATOM 3784 C C . TYR A 1 489 ? -1.808 4.057 13.036 1.00 98.88 489 TYR A C 1
ATOM 3786 O O . TYR A 1 489 ? -0.771 4.502 12.545 1.00 98.88 489 TYR A O 1
ATOM 3794 N N . ARG A 1 490 ? -2.469 3.032 12.498 1.00 98.81 490 ARG A N 1
ATOM 3795 C CA . ARG A 1 490 ? -1.988 2.203 11.383 1.00 98.81 490 ARG A CA 1
ATOM 3796 C C . ARG A 1 490 ? -3.114 2.060 10.379 1.00 98.81 490 ARG A C 1
ATOM 3798 O O . ARG A 1 490 ? -4.167 1.522 10.729 1.00 98.81 490 ARG A O 1
ATOM 3805 N N . GLY A 1 491 ? -2.926 2.558 9.165 1.00 98.56 491 GLY A N 1
ATOM 3806 C CA . GLY A 1 491 ? -4.059 2.726 8.269 1.00 98.56 491 GLY A CA 1
ATOM 3807 C C . GLY A 1 491 ? -3.764 2.755 6.789 1.00 98.56 491 GLY A C 1
ATOM 3808 O O . GLY A 1 491 ? -2.619 2.741 6.337 1.00 98.56 491 GLY A O 1
ATOM 3809 N N . ILE A 1 492 ? -4.860 2.837 6.047 1.00 98.81 492 ILE A N 1
ATOM 3810 C CA . ILE A 1 492 ? -4.881 2.966 4.596 1.00 98.81 492 ILE A CA 1
ATOM 3811 C C . ILE A 1 492 ? -5.614 4.245 4.199 1.00 98.81 492 ILE A C 1
ATOM 3813 O O . ILE A 1 492 ? -6.487 4.727 4.922 1.00 98.81 492 ILE A O 1
ATOM 3817 N N . PHE A 1 493 ? -5.266 4.774 3.036 1.00 98.81 493 PHE A N 1
ATOM 3818 C CA . PHE A 1 493 ? -6.017 5.805 2.343 1.00 98.81 493 PHE A CA 1
ATOM 3819 C C . PHE A 1 493 ? -6.567 5.199 1.055 1.00 98.81 493 PHE A C 1
ATOM 3821 O O . PHE A 1 493 ? -5.794 4.812 0.174 1.00 98.81 493 PHE A O 1
ATOM 3828 N N . ILE A 1 494 ? -7.896 5.098 0.979 1.00 98.56 494 ILE A N 1
ATOM 3829 C CA . ILE A 1 494 ? -8.599 4.829 -0.274 1.00 98.56 494 ILE A CA 1
ATOM 3830 C C . ILE A 1 494 ? -8.627 6.153 -1.030 1.00 98.56 494 ILE A C 1
ATOM 3832 O O . ILE A 1 494 ? -9.358 7.070 -0.668 1.00 98.56 494 ILE A O 1
ATOM 3836 N N . ASN A 1 495 ? -7.793 6.242 -2.049 1.00 95.44 495 ASN A N 1
ATOM 3837 C CA . ASN A 1 495 ? -7.666 7.385 -2.938 1.00 95.44 495 ASN A CA 1
ATOM 3838 C C . ASN A 1 495 ? -7.630 6.853 -4.363 1.00 95.44 495 ASN A C 1
ATOM 3840 O O . ASN A 1 495 ? -7.592 5.644 -4.572 1.00 95.44 495 ASN A O 1
ATOM 3844 N N . ASP A 1 496 ? -7.591 7.747 -5.341 1.00 92.00 496 ASP A N 1
ATOM 3845 C CA . ASP A 1 496 ? -7.411 7.365 -6.735 1.00 92.00 496 ASP A CA 1
ATOM 3846 C C . ASP A 1 496 ? -8.502 6.383 -7.230 1.00 92.00 496 ASP A C 1
ATOM 3848 O O . ASP A 1 496 ? -8.353 5.699 -8.227 1.00 92.00 496 ASP A O 1
ATOM 3852 N N . GLU A 1 497 ? -9.668 6.411 -6.566 1.00 93.88 497 GLU A N 1
ATOM 3853 C CA . GLU A 1 497 ? -10.734 5.401 -6.612 1.00 93.88 497 GLU A CA 1
ATOM 3854 C C . GLU A 1 497 ? -11.685 5.509 -7.820 1.00 93.88 497 GLU A C 1
ATOM 3856 O O . GLU A 1 497 ? -12.660 4.757 -7.959 1.00 93.88 497 GLU A O 1
ATOM 3861 N N . GLU A 1 498 ? -11.451 6.514 -8.659 1.00 91.12 498 GLU A N 1
ATOM 3862 C CA . GLU A 1 498 ? -12.163 6.770 -9.905 1.00 91.12 498 GLU A CA 1
ATOM 3863 C C . GLU A 1 498 ? -11.188 6.448 -11.047 1.00 91.12 498 GLU A C 1
ATOM 3865 O O . GLU A 1 498 ? -10.187 7.137 -11.191 1.00 91.12 498 GLU A O 1
ATOM 3870 N N . THR A 1 499 ? -11.437 5.445 -11.891 1.00 90.81 499 THR A N 1
ATOM 3871 C CA . THR A 1 499 ? -12.768 4.866 -12.174 1.00 90.81 499 THR A CA 1
ATOM 3872 C C . THR A 1 499 ? -13.032 3.486 -11.544 1.00 90.81 499 THR A C 1
ATOM 3874 O O . THR A 1 499 ? -14.198 3.107 -11.400 1.00 90.81 499 THR A O 1
ATOM 3877 N N . CYS A 1 500 ? -12.016 2.700 -11.181 1.00 95.38 500 CYS A N 1
ATOM 3878 C CA . CYS A 1 500 ? -12.182 1.241 -11.107 1.00 95.38 500 CYS A CA 1
ATOM 3879 C C . CYS A 1 500 ? -12.835 0.711 -9.828 1.00 95.38 500 CYS A C 1
ATOM 3881 O O . CYS A 1 500 ? -13.823 -0.026 -9.922 1.00 95.38 500 CYS A O 1
ATOM 3883 N N . LEU A 1 501 ? -12.384 1.123 -8.643 1.00 97.50 501 LEU A N 1
ATOM 3884 C CA . LEU A 1 501 ? -13.041 0.777 -7.382 1.00 97.50 501 LEU A CA 1
ATOM 3885 C C . LEU A 1 501 ? -14.472 1.317 -7.358 1.00 97.50 501 LEU A C 1
ATOM 3887 O O . LEU A 1 501 ? -15.394 0.594 -6.979 1.00 97.50 501 LEU A O 1
ATOM 3891 N N . THR A 1 502 ? -14.687 2.543 -7.846 1.00 95.81 502 THR A N 1
ATOM 3892 C CA . THR A 1 502 ? -16.031 3.121 -7.989 1.00 95.81 502 THR A CA 1
ATOM 3893 C C . THR A 1 502 ? -16.912 2.298 -8.943 1.00 95.81 502 THR A C 1
ATOM 3895 O O . THR A 1 502 ? -18.086 2.066 -8.649 1.00 95.81 502 THR A O 1
ATOM 3898 N N . SER A 1 503 ? -16.374 1.827 -10.072 1.00 94.44 503 SER A N 1
ATOM 3899 C CA . SER A 1 503 ? -17.087 0.987 -11.049 1.00 94.44 503 SER A CA 1
ATOM 3900 C C . SER A 1 503 ? -17.484 -0.370 -10.459 1.00 94.44 503 SER A C 1
ATOM 3902 O O . SER A 1 503 ? -18.656 -0.753 -10.516 1.00 94.44 503 SER A O 1
ATOM 3904 N N . TRP A 1 504 ? -16.537 -1.057 -9.813 1.00 97.19 504 TRP A N 1
ATOM 3905 C CA . TRP A 1 504 ? -16.780 -2.318 -9.112 1.00 97.19 504 TRP A CA 1
ATOM 3906 C C . TRP A 1 504 ? -17.822 -2.158 -7.995 1.00 97.19 504 TRP A C 1
ATOM 3908 O O . TRP A 1 504 ? -18.804 -2.902 -7.940 1.00 97.19 504 TRP A O 1
ATOM 3918 N N . ALA A 1 505 ? -17.659 -1.145 -7.139 1.00 96.69 505 ALA A N 1
ATOM 3919 C CA . ALA A 1 505 ? -18.538 -0.920 -6.000 1.00 96.69 505 ALA A CA 1
ATOM 3920 C C . ALA A 1 505 ? -19.972 -0.556 -6.438 1.00 96.69 505 ALA A C 1
ATOM 3922 O O . ALA A 1 505 ? -20.931 -1.079 -5.868 1.00 96.69 505 ALA A O 1
ATOM 3923 N N . ARG A 1 506 ? -20.145 0.242 -7.508 1.00 94.06 506 ARG A N 1
ATOM 3924 C CA . ARG A 1 506 ? -21.463 0.525 -8.124 1.00 94.06 506 ARG A CA 1
ATOM 3925 C C . ARG A 1 506 ? -22.197 -0.735 -8.582 1.00 94.06 506 ARG A C 1
ATOM 3927 O O . ARG A 1 506 ? -23.422 -0.763 -8.557 1.00 94.06 506 ARG A O 1
ATOM 3934 N N . GLY A 1 507 ? -21.469 -1.768 -9.004 1.00 91.50 507 GLY A N 1
ATOM 3935 C CA . GLY A 1 507 ? -22.049 -3.055 -9.389 1.00 91.50 507 GLY A CA 1
ATOM 3936 C C . GLY A 1 507 ? -22.433 -3.957 -8.211 1.00 91.50 507 GLY A C 1
ATOM 3937 O O . GLY A 1 507 ? -23.037 -5.005 -8.443 1.00 91.50 507 GLY A O 1
ATOM 3938 N N . ARG A 1 508 ? -22.066 -3.599 -6.969 1.00 91.75 508 ARG A N 1
ATOM 3939 C CA . ARG A 1 508 ? -22.065 -4.532 -5.829 1.00 91.75 508 ARG A CA 1
ATOM 3940 C C . ARG A 1 508 ? -22.762 -4.043 -4.557 1.00 91.75 508 ARG A C 1
ATOM 3942 O O . ARG A 1 508 ? -23.212 -4.900 -3.787 1.00 91.75 508 ARG A O 1
ATOM 3949 N N . PHE A 1 509 ? -22.855 -2.731 -4.342 1.00 92.44 509 PHE A N 1
ATOM 3950 C CA . PHE A 1 509 ? -23.401 -2.109 -3.130 1.00 92.44 509 PHE A CA 1
ATOM 3951 C C . PHE A 1 509 ? -24.561 -1.151 -3.440 1.00 92.44 509 PHE A C 1
ATOM 3953 O O . PHE A 1 509 ? -24.645 -0.638 -4.559 1.00 92.44 509 PHE A O 1
ATOM 3960 N N . PRO A 1 510 ? -25.450 -0.878 -2.464 1.00 88.69 510 PRO A N 1
ATOM 3961 C CA . PRO A 1 510 ? -26.411 0.213 -2.569 1.00 88.69 510 PRO A CA 1
ATOM 3962 C C . PRO A 1 510 ? -25.697 1.545 -2.811 1.00 88.69 510 PRO A C 1
ATOM 3964 O O . PRO A 1 510 ? -24.645 1.809 -2.221 1.00 88.69 510 PRO A O 1
ATOM 3967 N N . LEU A 1 511 ? -26.289 2.386 -3.658 1.00 91.06 511 LEU A N 1
ATOM 3968 C CA . LEU A 1 511 ? -25.821 3.752 -3.865 1.00 91.06 511 LEU A CA 1
ATOM 3969 C C . LEU A 1 511 ? -26.337 4.656 -2.740 1.00 91.06 511 LEU A C 1
ATOM 3971 O O . LEU A 1 511 ? -27.469 4.507 -2.280 1.00 91.06 511 LEU A O 1
ATOM 3975 N N . ALA A 1 512 ? -25.497 5.601 -2.338 1.00 84.88 512 ALA A N 1
ATOM 3976 C CA . ALA A 1 512 ? -25.817 6.714 -1.464 1.00 84.88 512 ALA A CA 1
ATOM 3977 C C . ALA A 1 512 ? -27.048 7.481 -1.959 1.00 84.88 512 ALA A C 1
ATOM 3979 O O . ALA A 1 512 ? -27.190 7.720 -3.158 1.00 84.88 512 ALA A O 1
ATOM 3980 N N . SER A 1 513 ? -27.875 7.957 -1.028 1.00 71.31 513 SER A N 1
ATOM 3981 C CA . SER A 1 513 ? -28.974 8.888 -1.318 1.00 71.31 513 SER A CA 1
ATOM 3982 C C . SER A 1 513 ? -28.503 10.332 -1.551 1.00 71.31 513 SER A C 1
ATOM 3984 O O . SER A 1 513 ? -29.334 11.231 -1.675 1.00 71.31 513 SER A O 1
ATOM 3986 N N . SER A 1 514 ? -27.187 10.574 -1.570 1.00 70.12 514 SER A N 1
ATOM 3987 C CA . SER A 1 514 ? -26.595 11.866 -1.913 1.00 70.12 514 SER A CA 1
ATOM 3988 C C . SER A 1 514 ? -26.805 12.209 -3.392 1.00 70.12 514 SER A C 1
ATOM 3990 O O . SER A 1 514 ? -26.992 11.341 -4.248 1.00 70.12 514 SER A O 1
ATOM 3992 N N . ASP A 1 515 ? -26.703 13.498 -3.714 1.00 67.81 515 ASP A N 1
ATOM 3993 C CA . ASP A 1 515 ? -26.787 14.058 -5.070 1.00 67.81 515 ASP A CA 1
ATOM 3994 C C . ASP A 1 515 ? -25.831 13.390 -6.080 1.00 67.81 515 ASP A C 1
ATOM 3996 O O . ASP A 1 515 ? -26.077 13.412 -7.289 1.00 67.81 515 ASP A O 1
ATOM 4000 N N . ARG A 1 516 ? -24.757 12.757 -5.589 1.00 73.69 516 ARG A N 1
ATOM 4001 C CA . ARG A 1 516 ? -23.707 12.120 -6.397 1.00 73.69 516 ARG A CA 1
ATOM 4002 C C . ARG A 1 516 ? -23.864 10.601 -6.573 1.00 73.69 516 ARG A C 1
ATOM 4004 O O . ARG A 1 516 ? -23.061 10.020 -7.307 1.00 73.69 516 ARG A O 1
ATOM 4011 N N . ASN A 1 517 ? -24.871 9.960 -5.959 1.00 81.56 517 ASN A N 1
ATOM 4012 C CA . ASN A 1 517 ? -25.172 8.518 -6.073 1.00 81.56 517 ASN A CA 1
ATOM 4013 C C . ASN A 1 517 ? -23.916 7.616 -5.953 1.00 81.56 517 ASN A C 1
ATOM 4015 O O . ASN A 1 517 ? -23.598 6.817 -6.846 1.00 81.56 517 ASN A O 1
ATOM 4019 N N . ARG A 1 518 ? -23.137 7.794 -4.879 1.00 90.38 518 ARG A N 1
ATOM 4020 C CA . ARG A 1 518 ? -21.845 7.112 -4.673 1.00 90.38 518 ARG A CA 1
ATOM 4021 C C . ARG A 1 518 ? -22.001 5.716 -4.064 1.00 90.38 518 ARG A C 1
ATOM 4023 O O . ARG A 1 518 ? -22.873 5.521 -3.230 1.00 90.38 518 ARG A O 1
ATOM 4030 N N . PRO A 1 519 ? -21.167 4.729 -4.436 1.00 93.94 519 PRO A N 1
ATOM 4031 C CA . PRO A 1 519 ? -21.302 3.355 -3.940 1.00 93.94 519 PRO A CA 1
ATOM 4032 C C . PRO A 1 519 ? -20.668 3.127 -2.556 1.00 93.94 519 PRO A C 1
ATOM 4034 O O . PRO A 1 519 ? -20.749 2.027 -2.013 1.00 93.94 519 PRO A O 1
ATOM 4037 N N . PHE A 1 520 ? -20.008 4.142 -1.992 1.00 96.06 520 PHE A N 1
ATOM 4038 C CA . PHE A 1 520 ? -19.245 4.064 -0.745 1.00 96.06 520 PHE A CA 1
ATOM 4039 C C . PHE A 1 520 ? -20.146 4.276 0.483 1.00 96.06 520 PHE A C 1
ATOM 4041 O O . PHE A 1 520 ? -19.976 5.204 1.273 1.00 96.06 520 PHE A O 1
ATOM 4048 N N . THR A 1 521 ? -21.151 3.413 0.601 1.00 91.56 521 THR A N 1
ATOM 4049 C CA . THR A 1 521 ? -22.090 3.361 1.728 1.00 91.56 521 THR A CA 1
ATOM 4050 C C . THR A 1 521 ? -21.537 2.514 2.878 1.00 91.56 521 THR A C 1
ATOM 4052 O O . THR A 1 521 ? -20.520 1.827 2.738 1.00 91.56 521 THR A O 1
ATOM 4055 N N . SER A 1 522 ? -22.239 2.495 4.008 1.00 89.44 522 SER A N 1
ATOM 4056 C CA . SER A 1 522 ? -21.886 1.701 5.195 1.00 89.44 522 SER A CA 1
ATOM 4057 C C . SER A 1 522 ? -21.718 0.208 4.887 1.00 89.44 522 SER A C 1
ATOM 4059 O O . SER A 1 522 ? -20.864 -0.461 5.467 1.00 89.44 522 SER A O 1
ATOM 4061 N N . SER A 1 523 ? -22.454 -0.308 3.896 1.00 88.88 523 SER A N 1
ATOM 4062 C CA . SER A 1 523 ? -22.326 -1.686 3.400 1.00 88.88 523 SER A CA 1
ATOM 4063 C C . SER A 1 523 ? -20.996 -1.971 2.688 1.00 88.88 523 SER A C 1
ATOM 4065 O O . SER A 1 523 ? -20.490 -3.089 2.773 1.00 88.88 523 SER A O 1
ATOM 4067 N N . PHE A 1 524 ? -20.426 -0.983 1.991 1.00 97.00 524 PHE A N 1
ATOM 4068 C CA . PHE A 1 524 ? -19.077 -1.074 1.425 1.00 97.00 524 PHE A CA 1
ATOM 4069 C C . PHE A 1 524 ? -18.034 -0.966 2.544 1.00 97.00 524 PHE A C 1
ATOM 4071 O O . PHE A 1 524 ? -17.155 -1.822 2.666 1.00 97.00 524 PHE A O 1
ATOM 4078 N N . TYR A 1 525 ? -18.163 0.051 3.402 1.00 97.81 525 TYR A N 1
ATOM 4079 C CA . TYR A 1 525 ? -17.172 0.320 4.440 1.00 97.81 525 TYR A CA 1
ATOM 4080 C C . TYR A 1 525 ? -17.101 -0.763 5.521 1.00 97.81 525 TYR A C 1
ATOM 4082 O O . TYR A 1 525 ? -16.005 -1.026 6.001 1.00 97.81 525 TYR A O 1
ATOM 4090 N N . ALA A 1 526 ? -18.182 -1.493 5.818 1.00 94.69 526 ALA A N 1
ATOM 4091 C CA . ALA A 1 526 ? -18.142 -2.664 6.703 1.00 94.69 526 ALA A CA 1
ATOM 4092 C C . ALA A 1 526 ? -17.062 -3.693 6.298 1.00 94.69 526 ALA A C 1
ATOM 4094 O O . ALA A 1 526 ? -16.346 -4.217 7.152 1.00 94.69 526 ALA A O 1
ATOM 4095 N N . LEU A 1 527 ? -16.902 -3.948 4.992 1.00 97.69 527 LEU A N 1
ATOM 4096 C CA . LEU A 1 527 ? -15.898 -4.879 4.459 1.00 97.69 527 LEU A CA 1
ATOM 4097 C C . LEU A 1 527 ? -14.481 -4.292 4.484 1.00 97.69 527 LEU A C 1
ATOM 4099 O O . LEU A 1 527 ? -13.509 -5.040 4.600 1.00 97.69 527 LEU A O 1
ATOM 4103 N N . VAL A 1 528 ? -14.355 -2.966 4.383 1.00 98.81 528 VAL A N 1
ATOM 4104 C CA . VAL A 1 528 ? -13.082 -2.245 4.547 1.00 98.81 528 VAL A CA 1
ATOM 4105 C C . VAL A 1 528 ? -12.651 -2.260 6.016 1.00 98.81 528 VAL A C 1
ATOM 4107 O O . VAL A 1 528 ? -11.496 -2.555 6.309 1.00 98.81 528 VAL A O 1
ATOM 4110 N N . PHE A 1 529 ? -13.573 -2.017 6.951 1.00 98.50 529 PHE A N 1
ATOM 4111 C CA . PHE A 1 529 ? -13.307 -2.063 8.387 1.00 98.50 529 PHE A CA 1
ATOM 4112 C C . PHE A 1 529 ? -12.919 -3.474 8.848 1.00 98.50 529 PHE A C 1
ATOM 4114 O O . PHE A 1 529 ? -11.950 -3.620 9.592 1.00 98.50 529 PHE A O 1
ATOM 4121 N N . GLU A 1 530 ? -13.608 -4.522 8.370 1.00 98.25 530 GLU A N 1
ATOM 4122 C CA . GLU A 1 530 ? -13.206 -5.912 8.633 1.00 98.25 530 GLU A CA 1
ATOM 4123 C C . GLU A 1 530 ? -11.781 -6.188 8.121 1.00 98.25 530 GLU A C 1
ATOM 4125 O O . GLU A 1 530 ? -10.976 -6.758 8.858 1.00 98.25 530 GLU A O 1
ATOM 4130 N N . LEU A 1 531 ? -11.442 -5.749 6.901 1.00 98.75 531 LEU A N 1
ATOM 4131 C CA . LEU A 1 531 ? -10.100 -5.924 6.336 1.00 98.75 531 LEU A CA 1
ATOM 4132 C C . LEU A 1 531 ? -9.028 -5.225 7.181 1.00 98.75 531 LEU A C 1
ATOM 4134 O O . LEU A 1 531 ? -8.039 -5.856 7.546 1.00 98.75 531 LEU A O 1
ATOM 4138 N N . ILE A 1 532 ? -9.237 -3.950 7.523 1.00 98.81 532 ILE A N 1
ATOM 4139 C CA . ILE A 1 532 ? -8.307 -3.156 8.339 1.00 98.81 532 ILE A CA 1
ATOM 4140 C C . ILE A 1 532 ? -8.050 -3.847 9.683 1.00 98.81 532 ILE A C 1
ATOM 4142 O O . ILE A 1 532 ? -6.894 -4.046 10.051 1.00 98.81 532 ILE A O 1
ATOM 4146 N N . LEU A 1 533 ? -9.103 -4.290 10.379 1.00 98.62 533 LEU A N 1
ATOM 4147 C CA . LEU A 1 533 ? -8.981 -4.939 11.688 1.00 98.62 533 LEU A CA 1
ATOM 4148 C C . LEU A 1 533 ? -8.360 -6.344 11.606 1.00 98.62 533 LEU A C 1
ATOM 4150 O O . LEU A 1 533 ? -7.589 -6.714 12.493 1.00 98.62 533 LEU A O 1
ATOM 4154 N N . ARG A 1 534 ? -8.633 -7.122 10.547 1.00 98.56 534 ARG A N 1
ATOM 4155 C CA . ARG A 1 534 ? -7.963 -8.417 10.306 1.00 98.56 534 ARG A CA 1
ATOM 4156 C C . ARG A 1 534 ? -6.478 -8.251 9.958 1.00 98.56 534 ARG A C 1
ATOM 4158 O O . ARG A 1 534 ? -5.679 -9.100 10.341 1.00 98.56 534 ARG A O 1
ATOM 4165 N N . LEU A 1 535 ? -6.104 -7.147 9.308 1.00 98.31 535 LEU A N 1
ATOM 4166 C CA . LEU A 1 535 ? -4.713 -6.712 9.098 1.00 98.31 535 LEU A CA 1
ATOM 4167 C C . LEU A 1 535 ? -4.134 -5.930 10.295 1.00 98.31 535 LEU A C 1
ATOM 4169 O O . LEU A 1 535 ? -3.059 -5.346 10.190 1.00 98.31 535 LEU A O 1
ATOM 4173 N N . LYS A 1 536 ? -4.840 -5.902 11.437 1.00 98.19 536 LYS A N 1
ATOM 4174 C CA . LYS A 1 536 ? -4.419 -5.277 12.707 1.00 98.19 536 LYS A CA 1
ATOM 4175 C C . LYS A 1 536 ? -4.146 -3.766 12.599 1.00 98.19 536 LYS A C 1
ATOM 4177 O O . LYS A 1 536 ? -3.516 -3.168 13.477 1.00 98.19 536 LYS A O 1
ATOM 4182 N N . GLY A 1 537 ? -4.654 -3.132 11.544 1.00 98.62 537 GLY A N 1
ATOM 4183 C CA . GLY A 1 537 ? -4.784 -1.687 11.422 1.00 98.62 537 GLY A CA 1
ATOM 4184 C C . GLY A 1 537 ? -5.973 -1.158 12.227 1.00 98.62 537 GLY A C 1
ATOM 4185 O O . GLY A 1 537 ? -6.846 -1.913 12.651 1.00 98.62 537 GLY A O 1
ATOM 4186 N N . ASN A 1 538 ? -6.007 0.158 12.423 1.00 98.62 538 ASN A N 1
ATOM 4187 C CA . ASN A 1 538 ? -7.072 0.862 13.140 1.00 98.62 538 ASN A CA 1
ATOM 4188 C C . ASN A 1 538 ? -7.472 2.202 12.520 1.00 98.62 538 ASN A C 1
ATOM 4190 O O . ASN A 1 538 ? -8.321 2.867 13.098 1.00 98.62 538 ASN A O 1
ATOM 4194 N N . TYR A 1 539 ? -6.871 2.624 11.407 1.00 98.88 539 TYR A N 1
ATOM 4195 C CA . TYR A 1 539 ? -7.024 3.980 10.881 1.00 98.88 539 TYR A CA 1
ATOM 4196 C C . TYR A 1 539 ? -7.421 3.975 9.399 1.00 98.88 539 TYR A C 1
ATOM 4198 O O . TYR A 1 539 ? -6.936 3.148 8.623 1.00 98.88 539 TYR A O 1
ATOM 4206 N N . LEU A 1 540 ? -8.297 4.896 8.994 1.00 98.88 540 LEU A N 1
ATOM 4207 C CA . LEU A 1 540 ? -8.757 5.025 7.608 1.00 98.88 540 LEU A CA 1
ATOM 4208 C C . LEU A 1 540 ? -8.852 6.493 7.180 1.00 98.88 540 LEU A C 1
ATOM 4210 O O . LEU A 1 540 ? -9.512 7.296 7.840 1.00 98.88 540 LEU A O 1
ATOM 4214 N N . TRP A 1 541 ? -8.279 6.805 6.016 1.00 98.81 541 TRP A N 1
ATOM 4215 C CA . TRP A 1 541 ? -8.732 7.921 5.182 1.00 98.81 541 TRP A CA 1
ATOM 4216 C C . TRP A 1 541 ? -9.666 7.365 4.089 1.00 98.81 541 TRP A C 1
ATOM 4218 O O . TRP A 1 541 ? -9.251 6.484 3.327 1.00 98.81 541 TRP A O 1
ATOM 4228 N N . PRO A 1 542 ? -10.936 7.799 4.037 1.00 98.44 542 PRO A N 1
ATOM 4229 C CA . PRO A 1 542 ? -11.934 7.255 3.121 1.00 98.44 542 PRO A CA 1
ATOM 4230 C C . PRO A 1 542 ? -11.792 7.812 1.697 1.00 98.44 542 PRO A C 1
ATOM 4232 O O . PRO A 1 542 ? -11.142 8.835 1.484 1.00 98.44 542 PRO A O 1
ATOM 4235 N N . ALA A 1 543 ? -12.482 7.170 0.747 1.00 97.19 543 ALA A N 1
ATOM 4236 C CA . ALA A 1 543 ? -12.647 7.667 -0.619 1.00 97.19 543 ALA A CA 1
ATOM 4237 C C . ALA A 1 543 ? -13.179 9.111 -0.616 1.00 97.19 543 ALA A C 1
ATOM 4239 O O . ALA A 1 543 ? -14.163 9.409 0.072 1.00 97.19 543 ALA A O 1
ATOM 4240 N N . MET A 1 544 ? -12.539 9.993 -1.387 1.00 94.44 544 MET A N 1
ATOM 4241 C CA . MET A 1 544 ? -12.731 11.445 -1.286 1.00 94.44 544 MET A CA 1
ATOM 4242 C C . MET A 1 544 ? -12.662 12.217 -2.611 1.00 94.44 544 MET A C 1
ATOM 4244 O O . MET A 1 544 ? -13.137 13.357 -2.662 1.00 94.44 544 MET A O 1
ATOM 4248 N N . LYS A 1 545 ? -12.162 11.630 -3.717 1.00 90.25 545 LYS A N 1
ATOM 4249 C CA . LYS A 1 545 ? -12.031 12.353 -5.003 1.00 90.25 545 LYS A CA 1
ATOM 4250 C C . LYS A 1 545 ? -13.365 12.891 -5.479 1.00 90.25 545 LYS A C 1
ATOM 4252 O O . LYS A 1 545 ? -13.431 13.920 -6.154 1.00 90.25 545 LYS A O 1
ATOM 4257 N N . ASN A 1 546 ? -14.431 12.167 -5.170 1.00 90.38 546 ASN A N 1
ATOM 4258 C CA . ASN A 1 546 ? -15.766 12.412 -5.691 1.00 90.38 546 ASN A CA 1
ATOM 4259 C C . ASN A 1 546 ? -16.882 12.064 -4.685 1.00 90.38 546 ASN A C 1
ATOM 4261 O O . ASN A 1 546 ? -18.063 12.080 -5.049 1.00 90.38 546 ASN A O 1
ATOM 4265 N N . SER A 1 547 ? -16.484 11.790 -3.442 1.00 92.69 547 SER A N 1
ATOM 4266 C CA . SER A 1 547 ? -17.252 11.126 -2.386 1.00 92.69 547 SER A CA 1
ATOM 4267 C C . SER A 1 547 ? -17.078 11.881 -1.062 1.00 92.69 547 SER A C 1
ATOM 4269 O O . SER A 1 547 ? -16.146 12.670 -0.910 1.00 92.69 547 SER A O 1
ATOM 4271 N N . MET A 1 548 ? -17.999 11.694 -0.119 1.00 94.38 548 MET A N 1
ATOM 4272 C CA . MET A 1 548 ? -18.085 12.456 1.131 1.00 94.38 548 MET A CA 1
ATOM 4273 C C . MET A 1 548 ? -18.506 11.518 2.263 1.00 94.38 548 MET A C 1
ATOM 4275 O O . MET A 1 548 ? -19.694 11.371 2.533 1.00 94.38 548 MET A O 1
ATOM 4279 N N . PHE A 1 549 ? -17.538 10.878 2.925 1.00 95.75 549 PHE A N 1
ATOM 4280 C CA . PHE A 1 549 ? -17.761 9.774 3.873 1.00 95.75 549 PHE A CA 1
ATOM 4281 C C . PHE A 1 549 ? -18.934 9.976 4.848 1.00 95.75 549 PHE A C 1
ATOM 4283 O O . PHE A 1 549 ? -19.830 9.142 4.888 1.00 95.75 549 PHE A O 1
ATOM 4290 N N . TYR A 1 550 ? -18.980 11.095 5.577 1.00 92.38 550 TYR A N 1
ATOM 4291 C CA . TYR A 1 550 ? -20.028 11.373 6.573 1.00 92.38 550 TYR A CA 1
ATOM 4292 C C . TYR A 1 550 ? -21.393 11.794 5.992 1.00 92.38 550 TYR A C 1
ATOM 4294 O O . TYR A 1 550 ? -22.303 12.098 6.761 1.00 92.38 550 TYR A O 1
ATOM 4302 N N . VAL A 1 551 ? -21.532 11.886 4.664 1.00 92.75 551 VAL A N 1
ATOM 4303 C CA . VAL A 1 551 ? -22.718 12.462 4.001 1.00 92.75 551 VAL A CA 1
ATOM 4304 C C . VAL A 1 551 ? -23.294 11.571 2.901 1.00 92.75 551 VAL A C 1
ATOM 4306 O O . VAL A 1 551 ? -24.508 11.545 2.724 1.00 92.75 551 VAL A O 1
ATOM 4309 N N . ASP A 1 552 ? -22.458 10.809 2.192 1.00 91.69 552 ASP A N 1
ATOM 4310 C CA . ASP A 1 552 ? -22.926 9.776 1.259 1.00 91.69 552 ASP A CA 1
ATOM 4311 C C . ASP A 1 552 ? -23.734 8.690 1.997 1.00 91.69 552 ASP A C 1
ATOM 4313 O O . ASP A 1 552 ? -24.744 8.206 1.489 1.00 91.69 552 ASP A O 1
ATOM 4317 N N . ASP A 1 553 ? -23.344 8.360 3.229 1.00 87.19 553 ASP A N 1
ATOM 4318 C CA . ASP A 1 553 ? -24.161 7.578 4.155 1.00 87.19 553 ASP A CA 1
ATOM 4319 C C . ASP A 1 553 ? -23.898 8.053 5.591 1.00 87.19 553 ASP A C 1
ATOM 4321 O O . ASP A 1 553 ? -22.773 7.977 6.087 1.00 87.19 553 ASP A O 1
ATOM 4325 N N . VAL A 1 554 ? -24.935 8.542 6.275 1.00 85.88 554 VAL A N 1
ATOM 4326 C CA . VAL A 1 554 ? -24.828 9.037 7.660 1.00 85.88 554 VAL A CA 1
ATOM 4327 C C . VAL A 1 554 ? -24.436 7.938 8.654 1.00 85.88 554 VAL A C 1
ATOM 4329 O O . VAL A 1 554 ? -23.873 8.240 9.706 1.00 85.88 554 VAL A O 1
ATOM 4332 N N . ALA A 1 555 ? -24.661 6.663 8.316 1.00 84.06 555 ALA A N 1
ATOM 4333 C CA . ALA A 1 555 ? -24.248 5.533 9.140 1.00 84.06 555 ALA A CA 1
ATOM 4334 C C . ALA A 1 555 ? -22.730 5.269 9.091 1.00 84.06 555 ALA A C 1
ATOM 4336 O O . ALA A 1 555 ? -22.215 4.590 9.977 1.00 84.06 555 ALA A O 1
ATOM 4337 N N . ASN A 1 556 ? -21.995 5.808 8.106 1.00 86.75 556 ASN A N 1
ATOM 4338 C CA . ASN A 1 556 ? -20.558 5.552 7.930 1.00 86.75 556 ASN A CA 1
ATOM 4339 C C . ASN A 1 556 ? -19.724 5.896 9.178 1.00 86.75 556 ASN A C 1
ATOM 4341 O O . ASN A 1 556 ? -18.880 5.101 9.589 1.00 86.75 556 ASN A O 1
ATOM 4345 N N . GLY A 1 557 ? -19.973 7.058 9.796 1.00 86.19 557 GLY A N 1
ATOM 4346 C CA . GLY A 1 557 ? -19.234 7.513 10.981 1.00 86.19 557 GLY A CA 1
ATOM 4347 C C . GLY A 1 557 ? -19.503 6.659 12.218 1.00 86.19 557 GLY A C 1
ATOM 4348 O O . GLY A 1 557 ? -18.568 6.175 12.853 1.00 86.19 557 GLY A O 1
ATOM 4349 N N . ALA A 1 558 ? -20.781 6.405 12.510 1.00 82.31 558 ALA A N 1
ATOM 4350 C CA . ALA A 1 558 ? -21.183 5.560 13.631 1.00 82.31 558 ALA A CA 1
ATOM 4351 C C . ALA A 1 558 ? -20.681 4.115 13.469 1.00 82.31 558 ALA A C 1
ATOM 4353 O O . ALA A 1 558 ? -20.167 3.539 14.423 1.00 82.31 558 ALA A O 1
ATOM 4354 N N . LEU A 1 559 ? -20.758 3.551 12.257 1.00 84.12 559 LEU A N 1
ATOM 4355 C CA . LEU A 1 559 ? -20.286 2.195 11.979 1.00 84.12 559 LEU A CA 1
ATOM 4356 C C . LEU A 1 559 ? -18.762 2.064 12.129 1.00 84.12 559 LEU A C 1
ATOM 4358 O O . LEU A 1 559 ? -18.291 1.027 12.594 1.00 84.12 559 LEU A O 1
ATOM 4362 N N . ALA A 1 560 ? -17.992 3.097 11.772 1.00 88.81 560 ALA A N 1
ATOM 4363 C CA . ALA A 1 560 ? -16.546 3.111 11.987 1.00 88.81 560 ALA A CA 1
ATOM 4364 C C . ALA A 1 560 ? -16.205 3.034 13.484 1.00 88.81 560 ALA A C 1
ATOM 4366 O O . ALA A 1 560 ? -15.460 2.141 13.896 1.00 88.81 560 ALA A O 1
ATOM 4367 N N . ASP A 1 561 ? -16.816 3.894 14.309 1.00 84.62 561 ASP A N 1
ATOM 4368 C CA . ASP A 1 561 ? -16.625 3.890 15.766 1.00 84.62 561 ASP A CA 1
ATOM 4369 C C . ASP A 1 561 ? -17.060 2.560 16.409 1.00 84.62 561 ASP A C 1
ATOM 4371 O O . ASP A 1 561 ? -16.353 2.014 17.268 1.00 84.62 561 ASP A O 1
ATOM 4375 N N . GLU A 1 562 ? -18.175 1.997 15.930 1.00 80.81 562 GLU A N 1
ATOM 4376 C CA . GLU A 1 562 ? -18.730 0.719 16.379 1.00 80.81 562 GLU A CA 1
ATOM 4377 C C . GLU A 1 562 ? -17.826 -0.474 16.029 1.00 80.81 562 GLU A C 1
ATOM 4379 O O . GLU A 1 562 ? -17.655 -1.375 16.846 1.00 80.81 562 GLU A O 1
ATOM 4384 N N . PHE A 1 563 ? -17.198 -0.485 14.848 1.00 87.81 563 PHE A N 1
ATOM 4385 C CA . PHE A 1 563 ? -16.129 -1.439 14.516 1.00 87.81 563 PHE A CA 1
ATOM 4386 C C . PHE A 1 563 ? -14.840 -1.156 15.307 1.00 87.81 563 PHE A C 1
ATOM 4388 O O . PHE A 1 563 ? -14.016 -2.049 15.507 1.00 87.81 563 PHE A O 1
ATOM 4395 N N . GLY A 1 564 ? -14.662 0.084 15.762 1.00 87.94 564 GLY A N 1
ATOM 4396 C CA . GLY A 1 564 ? -13.444 0.587 16.379 1.00 87.94 564 GLY A CA 1
ATOM 4397 C C . GLY A 1 564 ? -12.403 1.087 15.381 1.00 87.94 564 GLY A C 1
ATOM 4398 O O . GLY A 1 564 ? -11.257 1.257 15.782 1.00 87.94 564 GLY A O 1
ATOM 4399 N N . VAL A 1 565 ? -12.752 1.331 14.117 1.00 97.44 565 VAL A N 1
ATOM 4400 C CA . VAL A 1 565 ? -11.852 1.985 13.157 1.00 97.44 565 VAL A CA 1
ATOM 4401 C C . VAL A 1 565 ? -11.882 3.492 13.397 1.00 97.44 565 VAL A C 1
ATOM 4403 O O . VAL A 1 565 ? -12.917 4.138 13.275 1.00 97.44 565 VAL A O 1
ATOM 4406 N N . VAL A 1 566 ? -10.722 4.043 13.740 1.00 98.12 566 VAL A N 1
ATOM 4407 C CA . VAL A 1 566 ? -10.494 5.474 13.925 1.00 98.12 566 VAL A CA 1
ATOM 4408 C C . VAL A 1 566 ? -10.527 6.151 12.557 1.00 98.12 566 VAL A C 1
ATOM 4410 O O . VAL A 1 566 ? -9.813 5.748 11.634 1.00 98.12 566 VAL A O 1
ATOM 4413 N N . MET A 1 567 ? -11.331 7.198 12.417 1.00 98.56 567 MET A N 1
ATOM 4414 C CA . MET A 1 567 ? -11.461 7.918 11.152 1.00 98.56 567 MET A CA 1
ATOM 4415 C C . MET A 1 567 ? -10.498 9.100 11.068 1.00 98.56 567 MET A C 1
ATOM 4417 O O . MET A 1 567 ? -10.218 9.777 12.056 1.00 98.56 567 MET A O 1
ATOM 4421 N N . GLY A 1 568 ? -10.013 9.377 9.864 1.00 98.25 568 GLY A N 1
ATOM 4422 C CA . GLY A 1 568 ? -9.298 10.602 9.528 1.00 98.25 568 GLY A CA 1
ATOM 4423 C C . GLY A 1 568 ? -9.647 11.071 8.119 1.00 98.25 568 GLY A C 1
ATOM 4424 O O . GLY A 1 568 ? -10.446 10.455 7.415 1.00 98.25 568 GLY A O 1
ATOM 4425 N N . THR A 1 569 ? -9.022 12.162 7.702 1.00 97.88 569 THR A N 1
ATOM 4426 C CA . THR A 1 569 ? -9.188 12.776 6.379 1.00 97.88 569 THR A CA 1
ATOM 4427 C C . THR A 1 569 ? -7.823 13.155 5.811 1.00 97.88 569 THR A C 1
ATOM 4429 O O . THR A 1 569 ? -6.873 13.359 6.575 1.00 97.88 569 THR A O 1
ATOM 4432 N N . SER A 1 570 ? -7.689 13.257 4.486 1.00 95.25 570 SER A N 1
ATOM 4433 C CA . SER A 1 570 ? -6.391 13.563 3.878 1.00 95.25 570 SER A CA 1
ATOM 4434 C C . SER A 1 570 ? -5.893 14.965 4.256 1.00 95.25 570 SER A C 1
ATOM 4436 O O . SER A 1 570 ? -6.625 15.828 4.738 1.00 95.25 570 SER A O 1
ATOM 4438 N N . HIS A 1 571 ? -4.614 15.233 4.012 1.00 92.69 571 HIS A N 1
ATOM 4439 C CA . HIS A 1 571 ? -3.906 16.444 4.452 1.00 92.69 571 HIS A CA 1
ATOM 4440 C C . HIS A 1 571 ? -4.442 17.804 3.958 1.00 92.69 571 HIS A C 1
ATOM 4442 O O . HIS A 1 571 ? -3.888 18.841 4.324 1.00 92.69 571 HIS A O 1
ATOM 4448 N N . HIS A 1 572 ? -5.443 17.828 3.076 1.00 92.19 572 HIS A N 1
ATOM 4449 C CA . HIS A 1 572 ? -6.085 19.059 2.598 1.00 92.19 572 HIS A CA 1
ATOM 4450 C C . HIS A 1 572 ? -7.582 19.135 2.961 1.00 92.19 572 HIS A C 1
ATOM 4452 O O . HIS A 1 572 ? -8.307 19.992 2.455 1.00 92.19 572 HIS A O 1
ATOM 4458 N N . GLU A 1 573 ? -8.023 18.259 3.864 1.00 96.06 573 GLU A N 1
ATOM 4459 C CA . GLU A 1 573 ? -9.405 18.051 4.297 1.00 96.06 573 GLU A CA 1
ATOM 4460 C C . GLU A 1 573 ? -9.513 18.245 5.824 1.00 96.06 573 GLU A C 1
ATOM 4462 O O . GLU A 1 573 ? -9.693 17.280 6.571 1.00 96.06 573 GLU A O 1
ATOM 4467 N N . PRO A 1 574 ? -9.296 19.466 6.345 1.00 96.62 574 PRO A N 1
ATOM 4468 C CA . PRO A 1 574 ? -9.181 19.678 7.782 1.00 96.62 574 PRO A CA 1
ATOM 4469 C C . PRO A 1 574 ? -10.508 19.462 8.522 1.00 96.62 574 PRO A C 1
ATOM 4471 O O . PRO A 1 574 ? -11.590 19.613 7.958 1.00 96.62 574 PRO A O 1
ATOM 4474 N N . MET A 1 575 ? -10.419 19.172 9.823 1.00 97.50 575 MET A N 1
ATOM 4475 C CA . MET A 1 575 ? -11.565 19.177 10.749 1.00 97.50 575 MET A CA 1
ATOM 4476 C C . MET A 1 575 ? -12.736 18.253 10.349 1.00 97.50 575 MET A C 1
ATOM 4478 O O . MET A 1 575 ? -13.901 18.634 10.444 1.00 97.50 575 MET A O 1
ATOM 4482 N N . ALA A 1 576 ? -12.427 17.027 9.909 1.00 96.75 576 ALA A N 1
ATOM 4483 C CA . ALA A 1 576 ? -13.410 15.992 9.548 1.00 96.75 576 ALA A CA 1
ATOM 4484 C C . ALA A 1 576 ? -14.391 16.392 8.415 1.00 96.75 576 ALA A C 1
ATOM 4486 O O . ALA A 1 576 ? -15.516 15.880 8.330 1.00 96.75 576 ALA A O 1
ATOM 4487 N N . ARG A 1 577 ? -13.951 17.295 7.525 1.00 96.75 577 ARG A N 1
ATOM 4488 C CA . ARG A 1 577 ? -14.658 17.717 6.308 1.00 96.75 577 ARG A CA 1
ATOM 4489 C C . ARG A 1 577 ? -13.994 17.150 5.061 1.00 96.75 577 ARG A C 1
ATOM 4491 O O . ARG A 1 577 ? -12.850 17.492 4.779 1.00 96.75 577 ARG A O 1
ATOM 4498 N N . ALA A 1 578 ? -14.723 16.347 4.290 1.00 94.56 578 ALA A N 1
ATOM 4499 C CA . ALA A 1 578 ? -14.238 15.855 3.003 1.00 94.56 578 ALA A CA 1
ATOM 4500 C C . ALA A 1 578 ? -14.154 16.993 1.969 1.00 94.56 578 ALA A C 1
ATOM 4502 O O . ALA A 1 578 ? -14.946 17.938 2.003 1.00 94.56 578 ALA A O 1
ATOM 4503 N N . TYR A 1 579 ? -13.234 16.889 1.009 1.00 91.56 579 TYR A N 1
ATOM 4504 C CA . TYR A 1 579 ? -12.972 17.918 -0.003 1.00 91.56 579 TYR A CA 1
ATOM 4505 C C . TYR A 1 579 ? -14.247 18.359 -0.736 1.00 91.56 579 TYR A C 1
ATOM 4507 O O . TYR A 1 579 ? -14.518 19.553 -0.851 1.00 91.56 579 TYR A O 1
ATOM 4515 N N . ARG A 1 580 ? -15.084 17.409 -1.169 1.00 92.12 580 ARG A N 1
ATOM 4516 C CA . ARG A 1 580 ? -16.321 17.712 -1.908 1.00 92.12 580 ARG A CA 1
ATOM 4517 C C . ARG A 1 580 ? -17.417 18.380 -1.073 1.00 92.12 580 ARG A C 1
ATOM 4519 O O . ARG A 1 580 ? -18.350 18.922 -1.655 1.00 92.12 580 ARG A O 1
ATOM 4526 N N . GLU A 1 581 ? -17.289 18.430 0.254 1.00 93.81 581 GLU A N 1
ATOM 4527 C CA . GLU A 1 581 ? -18.175 19.254 1.084 1.00 93.81 581 GLU A CA 1
ATOM 4528 C C . GLU A 1 581 ? -17.911 20.755 0.893 1.00 93.81 581 GLU A C 1
ATOM 4530 O O . GLU A 1 581 ? -18.827 21.549 1.084 1.00 93.81 581 GLU A O 1
ATOM 4535 N N . GLN A 1 582 ? -16.709 21.156 0.454 1.00 92.69 582 GLN A N 1
ATOM 4536 C CA . GLN A 1 582 ? -16.399 22.559 0.139 1.00 92.69 582 GLN A CA 1
ATOM 4537 C C . GLN A 1 582 ? -17.281 23.083 -1.004 1.00 92.69 582 GLN A C 1
ATOM 4539 O O . GLN A 1 582 ? -17.741 24.215 -0.956 1.00 92.69 582 GLN A O 1
ATOM 4544 N N . GLU A 1 583 ? -17.577 22.251 -2.008 1.00 88.50 583 GLU A N 1
ATOM 4545 C CA . GLU A 1 583 ? -18.459 22.612 -3.131 1.00 88.50 583 GLU A CA 1
ATOM 4546 C C . GLU A 1 583 ? -19.944 22.685 -2.740 1.00 88.50 583 GLU A C 1
ATOM 4548 O O . GLU A 1 583 ? -20.742 23.246 -3.491 1.00 88.50 583 GLU A O 1
ATOM 4553 N N . ARG A 1 584 ? -20.327 22.058 -1.618 1.00 89.75 584 ARG A N 1
ATOM 4554 C CA . ARG A 1 584 ? -21.725 21.848 -1.215 1.00 89.75 584 ARG A CA 1
ATOM 4555 C C . ARG A 1 584 ? -22.168 22.777 -0.084 1.00 89.75 584 ARG A C 1
ATOM 4557 O O . ARG A 1 584 ? -23.264 23.321 -0.161 1.00 89.75 584 ARG A O 1
ATOM 4564 N N . ASP A 1 585 ? -21.330 22.942 0.941 1.00 92.38 585 ASP A N 1
ATOM 4565 C CA . ASP A 1 585 ? -21.701 23.598 2.204 1.00 92.38 585 ASP A CA 1
ATOM 4566 C C . ASP A 1 585 ? -20.981 24.932 2.444 1.00 92.38 585 ASP A C 1
ATOM 4568 O O . ASP A 1 585 ? -21.469 25.755 3.217 1.00 92.38 585 ASP A O 1
ATOM 4572 N N . LEU A 1 586 ? -19.804 25.158 1.845 1.00 94.94 586 LEU A N 1
ATOM 4573 C CA . LEU A 1 586 ? -19.043 26.381 2.101 1.00 94.94 586 LEU A CA 1
ATOM 4574 C C . LEU A 1 586 ? -19.576 27.540 1.254 1.00 94.94 586 LEU A C 1
ATOM 4576 O O . LEU A 1 586 ? -19.419 27.559 0.035 1.00 94.94 586 LEU A O 1
ATOM 4580 N N . ASP A 1 587 ? -20.108 28.566 1.915 1.00 93.19 587 ASP A N 1
ATOM 4581 C CA . ASP A 1 587 ? -20.322 29.861 1.274 1.00 93.19 587 ASP A CA 1
ATOM 4582 C C . ASP A 1 587 ? -18.982 30.596 1.079 1.00 93.19 587 ASP A C 1
ATOM 4584 O O . ASP A 1 587 ? -18.173 30.725 2.005 1.00 93.19 587 ASP A O 1
ATOM 4588 N N . GLY A 1 588 ? -18.742 31.101 -0.131 1.00 91.88 588 GLY A N 1
ATOM 4589 C CA . GLY A 1 588 ? -17.511 31.791 -0.522 1.00 91.88 588 GLY A CA 1
ATOM 4590 C C . GLY A 1 588 ? -16.372 30.874 -0.998 1.00 91.88 588 GLY A C 1
ATOM 4591 O O . GLY A 1 588 ? -16.557 29.713 -1.343 1.00 91.88 588 GLY A O 1
ATOM 4592 N N . ARG A 1 589 ? -15.154 31.426 -1.101 1.00 91.00 589 ARG A N 1
ATOM 4593 C CA . ARG A 1 589 ? -13.976 30.708 -1.637 1.00 91.00 589 ARG A CA 1
ATOM 4594 C C . ARG A 1 589 ? -13.162 30.022 -0.539 1.00 91.00 589 ARG A C 1
ATOM 4596 O O . ARG A 1 589 ? -13.103 30.516 0.585 1.00 91.00 589 ARG A O 1
ATOM 4603 N N . TRP A 1 590 ? -12.405 28.984 -0.901 1.00 92.94 590 TRP A N 1
ATOM 4604 C CA . TRP A 1 590 ? -11.406 28.322 -0.043 1.00 92.94 590 TRP A CA 1
ATOM 4605 C C . TRP A 1 590 ? -10.133 29.181 0.184 1.00 92.94 590 TRP A C 1
ATOM 4607 O O . TRP A 1 590 ? -9.001 28.739 -0.004 1.00 92.94 590 TRP A O 1
ATOM 4617 N N . PHE A 1 591 ? -10.301 30.454 0.564 1.00 91.81 591 PHE A N 1
ATOM 4618 C CA . PHE A 1 591 ? -9.220 31.417 0.799 1.00 91.81 591 PHE A CA 1
ATOM 4619 C C . PHE A 1 591 ? -9.369 32.077 2.174 1.00 91.81 591 PHE A C 1
ATOM 4621 O O . PHE A 1 591 ? -10.198 32.970 2.352 1.00 91.81 591 PHE A O 1
ATOM 4628 N N . TRP A 1 592 ? -8.512 31.697 3.127 1.00 93.69 592 TRP A N 1
ATOM 4629 C CA . TRP A 1 592 ? -8.541 32.205 4.507 1.00 93.69 592 TRP A CA 1
ATOM 4630 C C . TRP A 1 592 ? -8.586 33.737 4.605 1.00 93.69 592 TRP A C 1
ATOM 4632 O O . TRP A 1 592 ? -9.404 34.292 5.326 1.00 93.69 592 TRP A O 1
ATOM 4642 N N . SER A 1 593 ? -7.779 34.435 3.802 1.00 91.56 593 SER A N 1
ATOM 4643 C CA . SER A 1 593 ? -7.699 35.902 3.793 1.00 91.56 593 SER A CA 1
ATOM 4644 C C . SER A 1 593 ? -8.949 36.632 3.285 1.00 91.56 593 SER A C 1
ATOM 4646 O O . SER A 1 593 ? -8.981 37.856 3.352 1.00 91.56 593 SER A O 1
ATOM 4648 N N . LEU A 1 594 ? -9.920 35.921 2.700 1.00 91.88 594 LEU A N 1
ATOM 4649 C CA . LEU A 1 594 ? -11.126 36.501 2.093 1.00 91.88 594 LEU A CA 1
ATOM 4650 C C . LEU A 1 594 ? -12.435 35.896 2.620 1.00 91.88 594 LEU A C 1
ATOM 4652 O O . LEU A 1 594 ? -13.494 36.416 2.286 1.00 91.88 594 LEU A O 1
ATOM 4656 N N . ASN A 1 595 ? -12.374 34.791 3.369 1.00 95.12 595 ASN A N 1
ATOM 4657 C CA . ASN A 1 595 ? -13.546 33.993 3.737 1.00 95.12 595 ASN A CA 1
ATOM 4658 C C . ASN A 1 595 ? -13.404 33.325 5.121 1.00 95.12 595 ASN A C 1
ATOM 4660 O O . ASN A 1 595 ? -13.879 32.210 5.339 1.00 95.12 595 ASN A O 1
ATOM 4664 N N . LYS A 1 596 ? -12.667 33.966 6.039 1.00 96.06 596 LYS A N 1
ATOM 4665 C CA . LYS A 1 596 ? -12.277 33.407 7.344 1.00 96.06 596 LYS A CA 1
ATOM 4666 C C . LYS A 1 596 ? -13.477 32.934 8.163 1.00 96.06 596 LYS A C 1
ATOM 4668 O O . LYS A 1 596 ? -13.437 31.848 8.740 1.00 96.06 596 LYS A O 1
ATOM 4673 N N . GLU A 1 597 ? -14.529 33.739 8.221 1.00 97.44 597 GLU A N 1
ATOM 4674 C CA . GLU A 1 597 ? -15.714 33.511 9.045 1.00 97.44 597 GLU A CA 1
ATOM 4675 C C . GLU A 1 597 ? -16.452 32.242 8.596 1.00 97.44 597 GLU A C 1
ATOM 4677 O O . GLU A 1 597 ? -16.632 31.322 9.395 1.00 97.44 597 GLU A O 1
ATOM 4682 N N . ASN A 1 598 ? -16.773 32.138 7.303 1.00 98.00 598 ASN A N 1
ATOM 4683 C CA . ASN A 1 598 ? -17.445 30.970 6.728 1.00 98.00 598 ASN A CA 1
ATOM 4684 C C . ASN A 1 598 ? -16.571 29.708 6.813 1.00 98.00 598 ASN A C 1
ATOM 4686 O O . ASN A 1 598 ? -17.067 28.642 7.167 1.00 98.00 598 ASN A O 1
ATOM 4690 N N . LEU A 1 599 ? -15.256 29.821 6.579 1.00 97.19 599 LEU A N 1
ATOM 4691 C CA . LEU A 1 599 ? -14.310 28.710 6.763 1.00 97.19 599 LEU A CA 1
ATOM 4692 C C . LEU A 1 599 ? -14.262 28.216 8.217 1.00 97.19 599 LEU A C 1
ATOM 4694 O O . LEU A 1 599 ? -14.163 27.014 8.456 1.00 97.19 599 LEU A O 1
ATOM 4698 N N . THR A 1 600 ? -14.359 29.129 9.187 1.00 98.06 600 THR A N 1
ATOM 4699 C CA . THR A 1 600 ? -14.394 28.805 10.621 1.00 98.06 600 THR A CA 1
ATOM 4700 C C . THR A 1 600 ? -15.684 28.070 10.994 1.00 98.06 600 THR A C 1
ATOM 4702 O O . THR A 1 600 ? -15.627 27.084 11.727 1.00 98.06 600 THR A O 1
ATOM 4705 N N . VAL A 1 601 ? -16.837 28.501 10.468 1.00 98.12 601 VAL A N 1
ATOM 4706 C CA . VAL A 1 601 ? -18.129 27.811 10.661 1.00 98.12 601 VAL A CA 1
ATOM 4707 C C . VAL A 1 601 ? -18.104 26.422 10.017 1.00 98.12 601 VAL A C 1
ATOM 4709 O O . VAL A 1 601 ? -18.357 25.432 10.700 1.00 98.12 601 VAL A O 1
ATOM 4712 N N . PHE A 1 602 ? -17.682 26.326 8.753 1.00 98.06 602 PHE A N 1
ATOM 4713 C CA . PHE A 1 602 ? -17.557 25.064 8.020 1.00 98.06 602 PHE A CA 1
ATOM 4714 C C . PHE A 1 602 ? -16.683 24.039 8.765 1.00 98.06 602 PHE A C 1
ATOM 4716 O O . PHE A 1 602 ? -17.074 22.877 8.912 1.00 98.06 602 PHE A O 1
ATOM 4723 N N . MET A 1 603 ? -15.526 24.466 9.286 1.00 98.19 603 MET A N 1
ATOM 4724 C CA . MET A 1 603 ? -14.641 23.617 10.094 1.00 98.19 603 MET A CA 1
ATOM 4725 C C . MET A 1 603 ? -15.245 23.233 11.454 1.00 98.19 603 MET A C 1
ATOM 4727 O O . MET A 1 603 ? -15.032 22.108 11.908 1.00 98.19 603 MET A O 1
ATOM 4731 N N . ARG A 1 604 ? -16.013 24.123 12.098 1.00 98.44 604 ARG A N 1
ATOM 4732 C CA . ARG A 1 604 ? -16.690 23.831 13.371 1.00 98.44 604 ARG A CA 1
ATOM 4733 C C . ARG A 1 604 ? -17.751 22.749 13.213 1.00 98.44 604 ARG A C 1
ATOM 4735 O O . ARG A 1 604 ? -17.702 21.760 13.933 1.00 98.44 604 ARG A O 1
ATOM 4742 N N . GLU A 1 605 ? -18.640 22.896 12.237 1.00 97.81 605 GLU A N 1
ATOM 4743 C CA . GLU A 1 605 ? -19.701 21.924 11.941 1.00 97.81 605 GLU A CA 1
ATOM 4744 C C . GLU A 1 605 ? -19.142 20.518 11.650 1.00 97.81 605 GLU A C 1
ATOM 4746 O O . GLU A 1 605 ? -19.735 19.513 12.038 1.00 97.81 605 GLU A O 1
ATOM 4751 N N . GLY A 1 606 ? -17.972 20.430 11.001 1.00 96.81 606 GLY A N 1
ATOM 4752 C CA . GLY A 1 606 ? -17.278 19.158 10.774 1.00 96.81 606 GLY A CA 1
ATOM 4753 C C . GLY A 1 606 ? -16.829 18.494 12.079 1.00 96.81 606 GLY A C 1
ATOM 4754 O O . GLY A 1 606 ? -17.101 17.312 12.299 1.00 96.81 606 GLY A O 1
ATOM 4755 N N . ALA A 1 607 ? -16.212 19.272 12.974 1.00 95.88 607 ALA A N 1
ATOM 4756 C CA . ALA A 1 607 ? -15.778 18.801 14.286 1.00 95.88 607 ALA A CA 1
ATOM 4757 C C . ALA A 1 607 ? -16.947 18.458 15.224 1.00 95.88 607 ALA A C 1
ATOM 4759 O O . ALA A 1 607 ? -16.861 17.482 15.968 1.00 95.88 607 ALA A O 1
ATOM 4760 N N . GLU A 1 608 ? -18.040 19.224 15.174 1.00 94.81 608 GLU A N 1
ATOM 4761 C CA . GLU A 1 608 ? -19.280 18.958 15.912 1.00 94.81 608 GLU A CA 1
ATOM 4762 C C . GLU A 1 608 ? -19.949 17.666 15.435 1.00 94.81 608 GLU A C 1
ATOM 4764 O O . GLU A 1 608 ? -20.327 16.835 16.260 1.00 94.81 608 GLU A O 1
ATOM 4769 N N . ARG A 1 609 ? -20.017 17.444 14.115 1.00 92.88 609 ARG A N 1
ATOM 4770 C CA . ARG A 1 609 ? -20.556 16.213 13.521 1.00 92.88 609 ARG A CA 1
ATOM 4771 C C . ARG A 1 609 ? -19.763 14.969 13.922 1.00 92.88 609 ARG A C 1
ATOM 4773 O O . ARG A 1 609 ? -20.372 13.936 14.172 1.00 92.88 609 ARG A O 1
ATOM 4780 N N . SER A 1 610 ? -18.433 15.054 14.001 1.00 88.00 610 SER A N 1
ATOM 4781 C CA . SER A 1 610 ? -17.581 13.919 14.387 1.00 88.00 610 SER A CA 1
ATOM 4782 C C . SER A 1 610 ? -17.306 13.814 15.895 1.00 88.00 610 SER A C 1
ATOM 4784 O O . SER A 1 610 ? -16.540 12.949 16.313 1.00 88.00 610 SER A O 1
ATOM 4786 N N . LYS A 1 611 ? -17.914 14.676 16.727 1.00 83.88 611 LYS A N 1
ATOM 4787 C CA . LYS A 1 611 ? -17.603 14.812 18.162 1.00 83.88 611 LYS A CA 1
ATOM 4788 C C . LYS A 1 611 ? -17.707 13.502 18.955 1.00 83.88 611 LYS A C 1
ATOM 4790 O O . LYS A 1 611 ? -16.950 13.309 19.901 1.00 83.88 611 LYS A O 1
ATOM 4795 N N . GLY A 1 612 ? -18.656 12.637 18.597 1.00 75.06 612 GLY A N 1
ATOM 4796 C CA . GLY A 1 612 ? -18.944 11.385 19.304 1.00 75.06 612 GLY A CA 1
ATOM 4797 C C . GLY A 1 612 ? -18.158 10.157 18.833 1.00 75.06 612 GLY A C 1
ATOM 4798 O O . GLY A 1 612 ? -18.441 9.068 19.320 1.00 75.06 612 GLY A O 1
ATOM 4799 N N . TRP A 1 613 ? -17.224 10.294 17.885 1.00 84.56 613 TRP A N 1
ATOM 4800 C CA . TRP A 1 613 ? -16.534 9.163 17.249 1.00 84.56 613 TRP A CA 1
ATOM 4801 C C . TRP A 1 613 ? -15.015 9.280 17.368 1.00 84.56 613 TRP A C 1
ATOM 4803 O O . TRP A 1 613 ? -14.463 10.382 17.288 1.00 84.56 613 TRP A O 1
ATOM 4813 N N . GLU A 1 614 ? -14.316 8.146 17.479 1.00 88.19 614 GLU A N 1
ATOM 4814 C CA . GLU A 1 614 ? -12.849 8.116 17.436 1.00 88.19 614 GLU A CA 1
ATOM 4815 C C . GLU A 1 614 ? -12.309 8.712 16.116 1.00 88.19 614 GLU A C 1
ATOM 4817 O O . GLU A 1 614 ? -12.309 8.073 15.063 1.00 88.19 614 GLU A O 1
ATOM 4822 N N . THR A 1 615 ? -11.828 9.958 16.187 1.00 94.31 615 THR A N 1
ATOM 4823 C CA . THR A 1 615 ? -11.417 10.772 15.032 1.00 94.31 615 THR A CA 1
ATOM 4824 C C . THR A 1 615 ? -10.016 11.346 15.242 1.00 94.31 615 THR A C 1
ATOM 4826 O O . THR A 1 615 ? -9.763 11.996 16.257 1.00 94.31 615 THR A O 1
ATOM 4829 N N . VAL A 1 616 ? -9.119 11.173 14.264 1.00 98.25 616 VAL A N 1
ATOM 4830 C CA . VAL A 1 616 ? -7.877 11.957 14.155 1.00 98.25 616 VAL A CA 1
ATOM 4831 C C . VAL A 1 616 ? -8.166 13.210 13.340 1.00 98.25 616 VAL A C 1
ATOM 4833 O O . VAL A 1 616 ? -8.482 13.140 12.153 1.00 98.25 616 VAL A O 1
ATOM 4836 N N . TYR A 1 617 ? -8.042 14.371 13.974 1.00 98.38 617 TYR A N 1
ATOM 4837 C CA . TYR A 1 617 ? -8.328 15.644 13.326 1.00 98.38 617 TYR A CA 1
ATOM 4838 C C . TYR A 1 617 ? -7.143 16.110 12.480 1.00 98.38 617 TYR A C 1
ATOM 4840 O O . TYR A 1 617 ? -6.063 16.401 13.000 1.00 98.38 617 TYR A O 1
ATOM 4848 N N . THR A 1 618 ? -7.354 16.211 11.167 1.00 98.25 618 THR A N 1
ATOM 4849 C CA . THR A 1 618 ? -6.410 16.875 10.264 1.00 98.25 618 THR A CA 1
ATOM 4850 C C . THR A 1 618 ? -6.427 18.383 10.511 1.00 98.25 618 THR A C 1
ATOM 4852 O O . THR A 1 618 ? -7.476 19.026 10.439 1.00 98.25 618 THR A O 1
ATOM 4855 N N . MET A 1 619 ? -5.247 18.926 10.801 1.00 97.00 619 MET A N 1
ATOM 4856 C CA . MET A 1 619 ? -4.988 20.330 11.120 1.00 97.00 619 MET A CA 1
ATOM 4857 C C . MET A 1 619 ? -4.404 21.081 9.911 1.00 97.00 619 MET A C 1
ATOM 4859 O O . MET A 1 619 ? -3.993 20.483 8.915 1.00 97.00 619 MET A O 1
ATOM 4863 N N . GLY A 1 620 ? -4.310 22.406 10.016 1.00 94.25 620 GLY A N 1
ATOM 4864 C CA . GLY A 1 620 ? -3.802 23.296 8.974 1.00 94.25 620 GLY A CA 1
ATOM 4865 C C . GLY A 1 620 ? -4.767 23.466 7.797 1.00 94.25 620 GLY A C 1
ATOM 4866 O O . GLY A 1 620 ? -5.957 23.170 7.888 1.00 94.25 620 GLY A O 1
ATOM 4867 N N . MET A 1 621 ? -4.255 23.989 6.683 1.00 92.25 621 MET A N 1
ATOM 4868 C CA . MET A 1 621 ? -5.004 24.212 5.442 1.00 92.25 621 MET A CA 1
ATOM 4869 C C . MET A 1 621 ? -4.038 24.138 4.252 1.00 92.25 621 MET A C 1
ATOM 4871 O O . MET A 1 621 ? -2.907 24.616 4.337 1.00 92.25 621 MET A O 1
ATOM 4875 N N . ARG A 1 622 ? -4.479 23.566 3.130 1.00 89.00 622 ARG A N 1
ATOM 4876 C CA . ARG A 1 622 ? -3.788 23.637 1.827 1.00 89.00 622 ARG A CA 1
ATOM 4877 C C . ARG A 1 622 ? -4.735 24.243 0.783 1.00 89.00 622 ARG A C 1
ATOM 4879 O O . ARG A 1 622 ? -5.815 24.715 1.138 1.00 89.00 622 ARG A O 1
ATOM 4886 N N . GLY A 1 623 ? -4.308 24.322 -0.475 1.00 83.56 623 GLY A N 1
ATOM 4887 C CA . GLY A 1 623 ? -5.175 24.756 -1.569 1.00 83.56 623 GLY A CA 1
ATOM 4888 C C . GLY A 1 623 ? -6.306 23.763 -1.844 1.00 83.56 623 GLY A C 1
ATOM 4889 O O . GLY A 1 623 ? -6.359 22.670 -1.281 1.00 83.56 623 GLY A O 1
ATOM 4890 N N . GLU A 1 624 ? -7.225 24.178 -2.704 1.00 81.06 624 GLU A N 1
ATOM 4891 C CA . GLU A 1 624 ? -8.381 23.386 -3.127 1.00 81.06 624 GLU A CA 1
ATOM 4892 C C . GLU A 1 624 ? -7.932 22.166 -3.961 1.00 81.06 624 GLU A C 1
ATOM 4894 O O . GLU A 1 624 ? -7.051 22.301 -4.804 1.00 81.06 624 GLU A O 1
ATOM 4899 N N . GLY A 1 625 ? -8.505 20.976 -3.740 1.00 77.12 625 GLY A N 1
ATOM 4900 C CA . GLY A 1 625 ? -8.237 19.780 -4.564 1.00 77.12 625 GLY A CA 1
ATOM 4901 C C . GLY A 1 625 ? -6.763 19.337 -4.651 1.00 77.12 625 GLY A C 1
ATOM 4902 O O . GLY A 1 625 ? -6.229 19.207 -5.750 1.00 77.12 625 GLY A O 1
ATOM 4903 N N . ASP A 1 626 ? -6.096 19.138 -3.507 1.00 81.25 626 ASP A N 1
ATOM 4904 C CA . ASP A 1 626 ? -4.653 18.827 -3.382 1.00 81.25 626 ASP A CA 1
ATOM 4905 C C . ASP A 1 626 ? -3.698 19.820 -4.093 1.00 81.25 626 ASP A C 1
ATOM 4907 O O . ASP A 1 626 ? -2.587 19.477 -4.511 1.00 81.25 626 ASP A O 1
ATOM 4911 N N . THR A 1 627 ? -4.075 21.097 -4.213 1.00 79.81 627 THR A N 1
ATOM 4912 C CA . THR A 1 627 ? -3.146 22.130 -4.700 1.00 79.81 627 THR A CA 1
ATOM 4913 C C . THR A 1 627 ? -2.434 22.874 -3.571 1.00 79.81 627 THR A C 1
ATOM 4915 O O . THR A 1 627 ? -2.793 22.835 -2.394 1.00 79.81 627 THR A O 1
ATOM 4918 N N . GLU A 1 628 ? -1.389 23.618 -3.929 1.00 77.56 628 GLU A N 1
ATOM 4919 C CA . GLU A 1 628 ? -0.918 24.726 -3.095 1.00 77.56 628 GLU A CA 1
ATOM 4920 C C . GLU A 1 628 ? -1.988 25.828 -3.026 1.00 77.56 628 GLU A C 1
ATOM 4922 O O . GLU A 1 628 ? -2.761 26.012 -3.974 1.00 77.56 628 GLU A O 1
ATOM 4927 N N . SER A 1 629 ? -2.026 26.586 -1.930 1.00 82.38 629 SER A N 1
ATOM 4928 C CA . SER A 1 629 ? -2.841 27.801 -1.870 1.00 82.38 629 SER A CA 1
ATOM 4929 C C . SER A 1 629 ? -2.043 28.990 -2.422 1.00 82.38 629 SER A C 1
ATOM 4931 O O . SER A 1 629 ? -0.910 29.203 -1.988 1.00 82.38 629 SER A O 1
ATOM 4933 N N . PRO A 1 630 ? -2.602 29.796 -3.345 1.00 78.44 630 PRO A N 1
ATOM 4934 C CA . PRO A 1 630 ? -1.898 30.933 -3.940 1.00 78.44 630 PRO A CA 1
ATOM 4935 C C . PRO A 1 630 ? -1.763 32.141 -2.998 1.00 78.44 630 PRO A C 1
ATOM 4937 O O . PRO A 1 630 ? -1.027 33.073 -3.318 1.00 78.44 630 PRO A O 1
ATOM 4940 N N . THR A 1 631 ? -2.486 32.161 -1.872 1.00 81.62 631 THR A N 1
ATOM 4941 C CA . THR A 1 631 ? -2.558 33.310 -0.950 1.00 81.62 631 THR A CA 1
ATOM 4942 C C . THR A 1 631 ? -2.109 33.000 0.475 1.00 81.62 631 THR A C 1
ATOM 4944 O O . THR A 1 631 ? -2.011 33.924 1.279 1.00 81.62 631 THR A O 1
ATOM 4947 N N . LEU A 1 632 ? -1.876 31.729 0.812 1.00 87.00 632 LEU A N 1
ATOM 4948 C CA . LEU A 1 632 ? -1.599 31.309 2.182 1.00 87.00 632 LEU A CA 1
ATOM 4949 C C . LEU A 1 632 ? -0.145 31.591 2.574 1.00 87.00 632 LEU A C 1
ATOM 4951 O O . LEU A 1 632 ? 0.785 31.348 1.807 1.00 87.00 632 LEU A O 1
ATOM 4955 N N . THR A 1 633 ? 0.047 32.089 3.791 1.00 88.56 633 THR A N 1
ATOM 4956 C CA . THR A 1 633 ? 1.357 32.434 4.357 1.00 88.56 633 THR A CA 1
ATOM 4957 C C . THR A 1 633 ? 1.596 31.705 5.678 1.00 88.56 633 THR A C 1
ATOM 4959 O O . THR A 1 633 ? 0.654 31.223 6.306 1.00 88.56 633 THR A O 1
ATOM 4962 N N . ALA A 1 634 ? 2.853 31.645 6.129 1.00 89.94 634 ALA A N 1
ATOM 4963 C CA . ALA A 1 634 ? 3.198 30.993 7.393 1.00 89.94 634 ALA A CA 1
ATOM 4964 C C . ALA A 1 634 ? 2.418 31.550 8.614 1.00 89.94 634 ALA A C 1
ATOM 4966 O O . ALA A 1 634 ? 1.813 30.738 9.310 1.00 89.94 634 ALA A O 1
ATOM 4967 N N . PRO A 1 635 ? 2.293 32.879 8.834 1.00 92.69 635 PRO A N 1
ATOM 4968 C CA . PRO A 1 635 ? 1.512 33.404 9.964 1.00 92.69 635 PRO A CA 1
ATOM 4969 C C . PRO A 1 635 ? 0.011 33.089 9.883 1.00 92.69 635 PRO A C 1
ATOM 4971 O O . PRO A 1 635 ? -0.645 32.919 10.904 1.00 92.69 635 PRO A O 1
ATOM 4974 N N . GLN A 1 636 ? -0.550 32.978 8.673 1.00 93.38 636 GLN A N 1
ATOM 4975 C CA . GLN A 1 636 ? -1.948 32.569 8.496 1.00 93.38 636 GLN A CA 1
ATOM 4976 C C . GLN A 1 636 ? -2.152 31.081 8.791 1.00 93.38 636 GLN A C 1
ATOM 4978 O O . GLN A 1 636 ? -3.208 30.707 9.279 1.00 93.38 636 GLN A O 1
ATOM 4983 N N . LEU A 1 637 ? -1.161 30.224 8.530 1.00 93.56 637 LEU A N 1
ATOM 4984 C CA . LEU A 1 637 ? -1.217 28.821 8.949 1.00 93.56 637 LEU A CA 1
ATOM 4985 C C . LEU A 1 637 ? -1.171 28.678 10.473 1.00 93.56 637 LEU A C 1
ATOM 4987 O O . LEU A 1 637 ? -1.923 27.875 11.017 1.00 93.56 637 LEU A O 1
ATOM 4991 N N . GLU A 1 638 ? -0.352 29.480 11.156 1.00 94.88 638 GLU A N 1
ATOM 4992 C CA . GLU A 1 638 ? -0.336 29.550 12.624 1.00 94.88 638 GLU A CA 1
ATOM 4993 C C . GLU A 1 638 ? -1.701 30.011 13.170 1.00 94.88 638 GLU A C 1
ATOM 4995 O O . GLU A 1 638 ? -2.245 29.383 14.077 1.00 94.88 638 GLU A O 1
ATOM 5000 N N . GLU A 1 639 ? -2.306 31.039 12.560 1.00 96.25 639 GLU A N 1
ATOM 5001 C CA . GLU A 1 639 ? -3.660 31.510 12.886 1.00 96.25 639 GLU A CA 1
ATOM 5002 C C . GLU A 1 639 ? -4.735 30.431 12.658 1.00 96.25 639 GLU A C 1
ATOM 5004 O O . GLU A 1 639 ? -5.581 30.213 13.523 1.00 96.25 639 GLU A O 1
ATOM 5009 N N . ILE A 1 640 ? -4.701 29.724 11.523 1.00 96.88 640 ILE A N 1
ATOM 5010 C CA . ILE A 1 640 ? -5.645 28.640 11.205 1.00 96.88 640 ILE A CA 1
ATOM 5011 C C . ILE A 1 640 ? -5.537 27.507 12.226 1.00 96.88 640 ILE A C 1
ATOM 5013 O O . ILE A 1 640 ? -6.558 27.038 12.725 1.00 96.88 640 ILE A O 1
ATOM 5017 N N . ILE A 1 641 ? -4.317 27.079 12.562 1.00 96.69 641 ILE A N 1
ATOM 5018 C CA . ILE A 1 641 ? -4.087 26.013 13.545 1.00 96.69 641 ILE A CA 1
ATOM 5019 C C . ILE A 1 641 ? -4.578 26.450 14.935 1.00 96.69 641 ILE A C 1
ATOM 5021 O O . ILE A 1 641 ? -5.168 25.638 15.650 1.00 96.69 641 ILE A O 1
ATOM 5025 N N . ALA A 1 642 ? -4.406 27.724 15.307 1.00 96.94 642 ALA A N 1
ATOM 5026 C CA . ALA A 1 642 ? -4.961 28.271 16.544 1.00 96.94 642 ALA A CA 1
ATOM 5027 C C . ALA A 1 642 ? -6.503 28.244 16.549 1.00 96.94 642 ALA A C 1
ATOM 5029 O O . ALA A 1 642 ? -7.091 27.716 17.490 1.00 96.94 642 ALA A O 1
ATOM 5030 N N . VAL A 1 643 ? -7.162 28.704 15.478 1.00 98.25 643 VAL A N 1
ATOM 5031 C CA . VAL A 1 643 ? -8.634 28.657 15.356 1.00 98.25 643 VAL A CA 1
ATOM 5032 C C . VAL A 1 643 ? -9.161 27.215 15.368 1.00 98.25 643 VAL A C 1
ATOM 5034 O O . VAL A 1 643 ? -10.195 26.938 15.969 1.00 98.25 643 VAL A O 1
ATOM 5037 N N . GLN A 1 644 ? -8.450 26.263 14.763 1.00 98.38 644 GLN A N 1
ATOM 5038 C CA . GLN A 1 644 ? -8.815 24.843 14.816 1.00 98.38 644 GLN A CA 1
ATOM 5039 C C . GLN A 1 644 ? -8.693 24.265 16.234 1.00 98.38 644 GLN A C 1
ATOM 5041 O O . GLN A 1 644 ? -9.574 23.523 16.664 1.00 98.38 644 GLN A O 1
ATOM 5046 N N . GLN A 1 645 ? -7.656 24.638 16.992 1.00 97.31 645 GLN A N 1
ATOM 5047 C CA . GLN A 1 645 ? -7.543 24.283 18.413 1.00 97.31 645 GLN A CA 1
ATOM 5048 C C . GLN A 1 645 ? -8.675 24.923 19.242 1.00 97.31 645 GLN A C 1
ATOM 5050 O O . GLN A 1 645 ? -9.254 24.256 20.095 1.00 97.31 645 GLN A O 1
ATOM 5055 N N . GLU A 1 646 ? -9.052 26.180 18.980 1.00 97.75 646 GLU A N 1
ATOM 5056 C CA . GLU A 1 646 ? -10.210 26.834 19.617 1.00 97.75 646 GLU A CA 1
ATOM 5057 C C . GLU A 1 646 ? -11.529 26.109 19.311 1.00 97.75 646 GLU A C 1
ATOM 5059 O O . GLU A 1 646 ? -12.311 25.866 20.230 1.00 97.75 646 GLU A O 1
ATOM 5064 N N . ILE A 1 647 ? -11.750 25.701 18.054 1.00 98.50 647 ILE A N 1
ATOM 5065 C CA . ILE A 1 647 ? -12.896 24.874 17.651 1.00 98.50 647 ILE A CA 1
ATOM 5066 C C . ILE A 1 647 ? -12.910 23.566 18.446 1.00 98.50 647 ILE A C 1
ATOM 5068 O O . ILE A 1 647 ? -13.915 23.264 19.079 1.00 98.50 647 ILE A O 1
ATOM 5072 N N . LEU A 1 648 ? -11.804 22.814 18.480 1.00 97.06 648 LEU A N 1
ATOM 5073 C CA . LEU A 1 648 ? -11.749 21.543 19.211 1.00 97.06 648 LEU A CA 1
ATOM 5074 C C . LEU A 1 648 ? -11.985 21.729 20.716 1.00 97.06 648 LEU A C 1
ATOM 5076 O O . LEU A 1 648 ? -12.743 20.961 21.305 1.00 97.06 648 LEU A O 1
ATOM 5080 N N . ASN A 1 649 ? -11.414 22.772 21.323 1.00 96.25 649 ASN A N 1
ATOM 5081 C CA . ASN A 1 649 ? -11.646 23.122 22.727 1.00 96.25 649 ASN A CA 1
ATOM 5082 C C . ASN A 1 649 ? -13.118 23.470 23.007 1.00 96.25 649 ASN A C 1
ATOM 5084 O O . ASN A 1 649 ? -13.668 23.018 24.010 1.00 96.25 649 ASN A O 1
ATOM 5088 N N . ALA A 1 650 ? -13.778 24.228 22.127 1.00 96.38 650 ALA A N 1
ATOM 5089 C CA . ALA A 1 650 ? -15.197 24.558 22.262 1.00 96.38 650 ALA A CA 1
ATOM 5090 C C . ALA A 1 650 ? -16.104 23.330 22.054 1.00 96.38 650 ALA A C 1
ATOM 5092 O O . ALA A 1 650 ? -17.052 23.122 22.810 1.00 96.38 650 ALA A O 1
ATOM 5093 N N . THR A 1 651 ? -15.794 22.489 21.065 1.00 92.69 651 THR A N 1
ATOM 5094 C CA . THR A 1 651 ? -16.574 21.292 20.730 1.00 92.69 651 THR A CA 1
ATOM 5095 C C . THR A 1 651 ? -16.444 20.204 21.801 1.00 92.69 651 THR A C 1
ATOM 5097 O O . THR A 1 651 ? -17.453 19.618 22.196 1.00 92.69 651 THR A O 1
ATOM 5100 N N . HIS A 1 652 ? -15.231 19.932 22.297 1.00 83.56 652 HIS A N 1
ATOM 5101 C CA . HIS A 1 652 ? -14.917 18.777 23.157 1.00 83.56 652 HIS A CA 1
ATOM 5102 C C . HIS A 1 652 ? -14.633 19.119 24.627 1.00 83.56 652 HIS A C 1
ATOM 5104 O O . HIS A 1 652 ? -14.523 18.217 25.461 1.00 83.56 652 HIS A O 1
ATOM 5110 N N . GLY A 1 653 ? -14.521 20.402 24.977 1.00 90.69 653 GLY A N 1
ATOM 5111 C CA . GLY A 1 653 ? -14.256 20.845 26.344 1.00 90.69 653 GLY A CA 1
ATOM 5112 C C . GLY A 1 653 ? -12.970 20.235 26.912 1.00 90.69 653 GLY A C 1
ATOM 5113 O O . GLY A 1 653 ? -11.916 20.258 26.281 1.00 90.69 653 GLY A O 1
ATOM 5114 N N . SER A 1 654 ? -13.057 19.640 28.105 1.00 78.88 654 SER A N 1
ATOM 5115 C CA . SER A 1 654 ? -11.911 19.029 28.795 1.00 78.88 654 SER A CA 1
ATOM 5116 C C . SER A 1 654 ? -11.257 17.855 28.055 1.00 78.88 654 SER A C 1
ATOM 5118 O O . SER A 1 654 ? -10.142 17.486 28.409 1.00 78.88 654 SER A O 1
ATOM 5120 N N . LEU A 1 655 ? -11.927 17.252 27.065 1.00 77.06 655 LEU A N 1
ATOM 5121 C CA . LEU A 1 655 ? -11.384 16.132 26.287 1.00 77.06 655 LEU A CA 1
ATOM 5122 C C . LEU A 1 655 ? -10.469 16.584 25.135 1.00 77.06 655 LEU A C 1
ATOM 5124 O O . LEU A 1 655 ? -9.682 15.781 24.637 1.00 77.06 655 LEU A O 1
ATOM 5128 N N . ALA A 1 656 ? -10.521 17.861 24.736 1.00 84.25 656 ALA A N 1
ATOM 5129 C CA . ALA A 1 656 ? -9.830 18.382 23.552 1.00 84.25 656 ALA A CA 1
ATOM 5130 C C . ALA A 1 656 ? -8.297 18.196 23.574 1.00 84.25 656 ALA A C 1
ATOM 5132 O O . ALA A 1 656 ? -7.675 17.943 22.538 1.00 84.25 656 ALA A O 1
ATOM 5133 N N . SER A 1 657 ? -7.688 18.259 24.762 1.00 80.38 657 SER A N 1
ATOM 5134 C CA . SER A 1 657 ? -6.249 18.040 24.962 1.00 80.38 657 SER A CA 1
ATOM 5135 C C . SER A 1 657 ? -5.806 16.596 24.700 1.00 80.38 657 SER A C 1
ATOM 5137 O O . SER A 1 657 ? -4.650 16.373 24.354 1.00 80.38 657 SER A O 1
ATOM 5139 N N . GLY A 1 658 ? -6.712 15.621 24.831 1.00 83.25 658 GLY A N 1
ATOM 5140 C CA . GLY A 1 658 ? -6.454 14.207 24.547 1.00 83.25 658 GLY A CA 1
ATOM 5141 C C . GLY A 1 658 ? -6.729 13.791 23.099 1.00 83.25 658 GLY A C 1
ATOM 5142 O O . GLY A 1 658 ? -6.404 12.664 22.727 1.00 83.25 658 GLY A O 1
ATOM 5143 N N . LEU A 1 659 ? -7.326 14.666 22.280 1.00 91.56 659 LEU A N 1
ATOM 5144 C CA . LEU A 1 659 ? -7.678 14.334 20.898 1.00 91.56 659 LEU A CA 1
ATOM 5145 C C . LEU A 1 659 ? -6.426 14.176 20.023 1.00 91.56 659 LEU A C 1
ATOM 5147 O O . LEU A 1 659 ? -5.566 15.070 20.033 1.00 91.56 659 LEU A O 1
ATOM 5151 N N . PRO A 1 660 ? -6.339 13.107 19.210 1.00 95.56 660 PRO A N 1
ATOM 5152 C CA . PRO A 1 660 ? -5.278 12.966 18.229 1.00 95.56 660 PRO A CA 1
ATOM 5153 C C . PRO A 1 660 ? -5.462 13.992 17.105 1.00 95.56 660 PRO A C 1
ATOM 5155 O O . PRO A 1 660 ? -6.532 14.119 16.507 1.00 95.56 660 PRO A O 1
ATOM 5158 N N . LYS A 1 661 ? -4.394 14.741 16.830 1.00 97.62 661 LYS A N 1
ATOM 5159 C CA . LYS A 1 661 ? -4.363 15.848 15.871 1.00 97.62 661 LYS A CA 1
ATOM 5160 C C . LYS A 1 661 ? -3.142 15.684 14.984 1.00 97.62 661 LYS A C 1
ATOM 5162 O O . LYS A 1 661 ? -2.039 15.511 15.497 1.00 97.62 661 LYS A O 1
ATOM 5167 N N . VAL A 1 662 ? -3.317 15.745 13.669 1.00 97.75 662 VAL A N 1
ATOM 5168 C CA . VAL A 1 662 ? -2.251 15.465 12.700 1.00 97.75 662 VAL A CA 1
ATOM 5169 C C . VAL A 1 662 ? -2.108 16.601 11.700 1.00 97.75 662 VAL A C 1
ATOM 5171 O O . VAL A 1 662 ? -3.098 17.126 11.197 1.00 97.75 662 VAL A O 1
ATOM 5174 N N . TRP A 1 663 ? -0.873 16.976 11.373 1.00 95.88 663 TRP A N 1
ATOM 5175 C CA . TRP A 1 663 ? -0.598 17.881 10.261 1.00 95.88 663 TRP A CA 1
ATOM 5176 C C . TRP A 1 663 ? 0.423 17.260 9.317 1.00 95.88 663 TRP A C 1
ATOM 5178 O O . TRP A 1 663 ? 1.537 16.926 9.729 1.00 95.88 663 TRP A O 1
ATOM 5188 N N . ALA A 1 664 ? 0.048 17.097 8.047 1.00 91.94 664 ALA A N 1
ATOM 5189 C CA . ALA A 1 664 ? 0.974 16.588 7.047 1.00 91.94 664 ALA A CA 1
ATOM 5190 C C . ALA A 1 664 ? 1.868 17.702 6.514 1.00 91.94 664 ALA A C 1
ATOM 5192 O O . ALA A 1 664 ? 1.412 18.659 5.883 1.00 91.94 664 ALA A O 1
ATOM 5193 N N . LEU A 1 665 ? 3.166 17.523 6.722 1.00 85.50 665 LEU A N 1
ATOM 5194 C CA . LEU A 1 665 ? 4.212 18.371 6.178 1.00 85.50 665 LEU A CA 1
ATOM 5195 C C . LEU A 1 665 ? 4.475 17.924 4.737 1.00 85.50 665 LEU A C 1
ATOM 5197 O O . LEU A 1 665 ? 5.442 17.214 4.449 1.00 85.50 665 LEU A O 1
ATOM 5201 N N . TYR A 1 666 ? 3.533 18.275 3.856 1.00 77.19 666 TYR A N 1
ATOM 5202 C CA . TYR A 1 666 ? 3.526 17.858 2.457 1.00 77.19 666 TYR A CA 1
ATOM 5203 C C . TYR A 1 666 ? 4.703 18.460 1.664 1.00 77.19 666 TYR A C 1
ATOM 5205 O O . TYR A 1 666 ? 5.550 19.198 2.183 1.00 77.19 666 TYR A O 1
ATOM 5213 N N . LYS A 1 667 ? 4.827 18.044 0.401 1.00 65.94 667 LYS A N 1
ATOM 5214 C CA . LYS A 1 667 ? 6.031 18.266 -0.400 1.00 65.94 667 LYS A CA 1
ATOM 5215 C C . LYS A 1 667 ? 5.995 19.551 -1.218 1.00 65.94 667 LYS A C 1
ATOM 5217 O O . LYS A 1 667 ? 5.000 19.887 -1.854 1.00 65.94 667 LYS A O 1
ATOM 5222 N N . VAL A 1 668 ? 7.160 20.188 -1.338 1.00 53.25 668 VAL A N 1
ATOM 5223 C CA . VAL A 1 668 ? 7.398 21.266 -2.309 1.00 53.25 668 VAL A CA 1
ATOM 5224 C C . VAL A 1 668 ? 7.209 20.738 -3.734 1.00 53.25 668 VAL A C 1
ATOM 5226 O O . VAL A 1 668 ? 7.989 19.915 -4.215 1.00 53.25 668 VAL A O 1
ATOM 5229 N N . SER A 1 669 ? 6.201 21.253 -4.440 1.00 48.31 669 SER A N 1
ATOM 5230 C CA . SER A 1 669 ? 5.963 20.911 -5.844 1.00 48.31 669 SER A CA 1
ATOM 5231 C C . SER A 1 669 ? 6.956 21.627 -6.766 1.00 48.31 669 SER A C 1
ATOM 5233 O O . SER A 1 669 ? 6.894 22.844 -6.967 1.00 48.31 669 SER A O 1
ATOM 5235 N N . LEU A 1 670 ? 7.875 20.866 -7.368 1.00 43.69 670 LEU A N 1
ATOM 5236 C CA . LEU A 1 670 ? 8.725 21.346 -8.459 1.00 43.69 670 LEU A CA 1
ATOM 5237 C C . LEU A 1 670 ? 7.920 21.388 -9.765 1.00 43.69 670 LEU A C 1
ATOM 5239 O O . LEU A 1 670 ? 7.934 20.443 -10.556 1.00 43.69 670 LEU A O 1
ATOM 5243 N N . THR A 1 671 ? 7.239 22.503 -10.037 1.00 43.50 671 THR A N 1
ATOM 5244 C CA . THR A 1 671 ? 6.672 22.727 -11.373 1.00 43.50 671 THR A CA 1
ATOM 5245 C C . THR A 1 671 ? 7.760 23.162 -12.349 1.00 43.50 671 THR A C 1
ATOM 5247 O O . THR A 1 671 ? 8.087 24.347 -12.447 1.00 43.50 671 THR A O 1
ATOM 5250 N N . THR A 1 672 ? 8.275 22.221 -13.137 1.00 41.41 672 THR A N 1
ATOM 5251 C CA . THR A 1 672 ? 8.963 22.547 -14.390 1.00 41.41 672 THR A CA 1
ATOM 5252 C C . THR A 1 672 ? 7.930 23.090 -15.377 1.00 41.41 672 THR A C 1
ATOM 5254 O O . THR A 1 672 ? 6.989 22.389 -15.762 1.00 41.41 672 THR A O 1
ATOM 5257 N N . LYS A 1 673 ? 8.074 24.352 -15.793 1.00 38.34 673 LYS A N 1
ATOM 5258 C CA . LYS A 1 673 ? 7.260 24.910 -16.877 1.00 38.34 673 LYS A CA 1
ATOM 5259 C C . LYS A 1 673 ? 7.815 24.385 -18.201 1.00 38.34 673 LYS A C 1
ATOM 5261 O O . LYS A 1 673 ? 8.864 24.843 -18.639 1.00 38.34 673 LYS A O 1
ATOM 5266 N N . TYR A 1 674 ? 7.115 23.448 -18.838 1.00 40.34 674 TYR A N 1
ATOM 5267 C CA . TYR A 1 674 ? 7.426 23.032 -20.208 1.00 40.34 674 TYR A CA 1
ATOM 5268 C C . TYR A 1 674 ? 7.135 24.195 -21.170 1.00 40.34 674 TYR A C 1
ATOM 5270 O O . TYR A 1 674 ? 5.997 24.415 -21.579 1.00 40.34 674 TYR A O 1
ATOM 5278 N N . GLY A 1 675 ? 8.171 24.974 -21.483 1.00 35.72 675 GLY A N 1
ATOM 5279 C CA . GLY A 1 675 ? 8.202 25.861 -22.642 1.00 35.72 675 GLY A CA 1
ATOM 5280 C C . GLY A 1 675 ? 8.661 25.091 -23.880 1.00 35.72 675 GLY A C 1
ATOM 5281 O O . GLY A 1 675 ? 9.429 24.140 -23.767 1.00 35.72 675 GLY A O 1
ATOM 5282 N N . TYR A 1 676 ? 8.217 25.516 -25.063 1.00 38.19 676 TYR A N 1
ATOM 5283 C CA . TYR A 1 676 ? 8.577 24.893 -26.349 1.00 38.19 676 TYR A CA 1
ATOM 5284 C C . TYR A 1 676 ? 10.031 25.158 -26.799 1.00 38.19 676 TYR A C 1
ATOM 5286 O O . TYR A 1 676 ? 10.428 24.770 -27.894 1.00 38.19 676 TYR A O 1
ATOM 5294 N N . GLU A 1 677 ? 10.826 25.811 -25.950 1.00 36.41 677 GLU A N 1
ATOM 5295 C CA . GLU A 1 677 ? 12.229 26.155 -26.162 1.00 36.41 677 GLU A CA 1
ATOM 5296 C C . GLU A 1 677 ? 13.009 25.820 -24.879 1.00 36.41 677 GLU A C 1
ATOM 5298 O O . GLU A 1 677 ? 12.487 25.983 -23.774 1.00 36.41 677 GLU A O 1
ATOM 5303 N N . ASN A 1 678 ? 14.239 25.313 -25.023 1.00 39.12 678 ASN A N 1
ATOM 5304 C CA . ASN A 1 678 ? 15.009 24.624 -23.974 1.00 39.12 678 ASN A CA 1
ATOM 5305 C C . ASN A 1 678 ? 15.501 25.540 -22.827 1.00 39.12 678 ASN A C 1
ATOM 5307 O O . ASN A 1 678 ? 16.702 25.763 -22.675 1.00 39.12 678 ASN A O 1
ATOM 5311 N N . VAL A 1 679 ? 14.590 26.050 -21.994 1.00 34.62 679 VAL A N 1
ATOM 5312 C CA . VAL A 1 679 ? 14.898 26.911 -20.840 1.00 34.62 679 VAL A CA 1
ATOM 5313 C C . VAL A 1 679 ? 14.301 26.326 -19.558 1.00 34.62 679 VAL A C 1
ATOM 5315 O O . VAL A 1 679 ? 13.118 26.492 -19.260 1.00 34.62 679 VAL A O 1
ATOM 5318 N N . PHE A 1 680 ? 15.143 25.662 -18.762 1.00 40.41 680 PHE A N 1
ATOM 5319 C CA . PHE A 1 680 ? 14.785 25.154 -17.435 1.00 40.41 680 PHE A CA 1
ATOM 5320 C C . PHE A 1 680 ? 14.713 26.293 -16.405 1.00 40.41 680 PHE A C 1
ATOM 5322 O O . PHE A 1 680 ? 15.665 26.551 -15.671 1.00 40.41 680 PHE A O 1
ATOM 5329 N N . ALA A 1 681 ? 13.566 26.965 -16.322 1.00 35.12 681 ALA A N 1
ATOM 5330 C CA . ALA A 1 681 ? 13.246 27.830 -15.188 1.00 35.12 681 ALA A CA 1
ATOM 5331 C C . ALA A 1 681 ? 12.613 26.998 -14.054 1.00 35.12 681 ALA A C 1
ATOM 5333 O O . ALA A 1 681 ? 11.418 26.692 -14.092 1.00 35.12 681 ALA A O 1
ATOM 5334 N N . GLU A 1 682 ? 13.405 26.629 -13.039 1.00 42.12 682 GLU A N 1
ATOM 5335 C CA . GLU A 1 682 ? 12.882 26.055 -11.790 1.00 42.12 682 GLU A CA 1
ATOM 5336 C C . GLU A 1 682 ? 12.079 27.106 -11.008 1.00 42.12 682 GLU A C 1
ATOM 5338 O O . GLU A 1 682 ? 12.635 27.923 -10.271 1.00 42.12 682 GLU A O 1
ATOM 5343 N N . TYR A 1 683 ? 10.751 27.046 -11.093 1.00 41.62 683 TYR A N 1
ATOM 5344 C CA . TYR A 1 683 ? 9.893 27.742 -10.138 1.00 41.62 683 TYR A CA 1
ATOM 5345 C C . TYR A 1 683 ? 9.739 26.889 -8.875 1.00 41.62 683 TYR A C 1
ATOM 5347 O O . TYR A 1 683 ? 8.855 26.037 -8.786 1.00 41.62 683 TYR A O 1
ATOM 5355 N N . LYS A 1 684 ? 10.605 27.134 -7.883 1.00 44.09 684 LYS A N 1
ATOM 5356 C CA . LYS A 1 684 ? 10.457 26.606 -6.516 1.00 44.09 684 LYS A CA 1
ATOM 5357 C C . LYS A 1 684 ? 9.286 27.294 -5.818 1.00 44.09 684 LYS A C 1
ATOM 5359 O O . LYS A 1 684 ? 9.459 28.328 -5.169 1.00 44.09 684 LYS A O 1
ATOM 5364 N N . LYS A 1 685 ? 8.098 26.711 -5.962 1.00 52.41 685 LYS A N 1
ATOM 5365 C CA . LYS A 1 685 ? 6.898 27.107 -5.220 1.00 52.41 685 LYS A CA 1
ATOM 5366 C C . LYS A 1 685 ? 7.097 26.898 -3.713 1.00 52.41 685 LYS A C 1
ATOM 5368 O O . LYS A 1 685 ? 7.949 26.117 -3.287 1.00 52.41 685 LYS A O 1
ATOM 5373 N N . GLN A 1 686 ? 6.390 27.681 -2.905 1.00 49.94 686 GLN A N 1
ATOM 5374 C CA . GLN A 1 686 ? 6.424 27.563 -1.444 1.00 49.94 686 GLN A CA 1
ATOM 5375 C C . GLN A 1 686 ? 5.299 26.628 -0.999 1.00 49.94 686 GLN A C 1
ATOM 5377 O O . GLN A 1 686 ? 4.251 26.596 -1.631 1.00 49.94 686 GLN A O 1
ATOM 5382 N N . GLU A 1 687 ? 5.532 25.843 0.049 1.00 72.19 687 GLU A N 1
ATOM 5383 C CA . GLU A 1 687 ? 4.608 24.795 0.491 1.00 72.19 687 GLU A CA 1
ATOM 5384 C C . GLU A 1 687 ? 4.741 24.611 2.016 1.00 72.19 687 GLU A C 1
ATOM 5386 O O . GLU A 1 687 ? 5.737 25.051 2.601 1.00 72.19 687 GLU A O 1
ATOM 5391 N N . VAL A 1 688 ? 3.751 24.005 2.678 1.00 79.81 688 VAL A N 1
ATOM 5392 C CA . VAL A 1 688 ? 3.667 23.897 4.142 1.00 79.81 688 VAL A CA 1
ATOM 5393 C C . VAL A 1 688 ? 4.890 23.234 4.778 1.00 79.81 688 VAL A C 1
ATOM 5395 O O . VAL A 1 688 ? 5.405 23.747 5.775 1.00 79.81 688 VAL A O 1
ATOM 5398 N N . GLY A 1 689 ? 5.449 22.190 4.153 1.00 80.88 689 GLY A N 1
ATOM 5399 C CA . GLY A 1 689 ? 6.678 21.553 4.638 1.00 80.88 689 GLY A CA 1
ATOM 5400 C C . GLY A 1 689 ? 7.887 22.503 4.654 1.00 80.88 689 GLY A C 1
ATOM 5401 O O . GLY A 1 689 ? 8.774 22.380 5.502 1.00 80.88 689 GLY A O 1
ATOM 5402 N N . LYS A 1 690 ? 7.906 23.505 3.763 1.00 81.38 690 LYS A N 1
ATOM 5403 C CA . LYS A 1 690 ? 8.931 24.559 3.725 1.00 81.38 690 LYS A CA 1
ATOM 5404 C C . LYS A 1 690 ? 8.697 25.626 4.796 1.00 81.38 690 LYS A C 1
ATOM 5406 O O . LYS A 1 690 ? 9.671 26.101 5.368 1.00 81.38 690 LYS A O 1
ATOM 5411 N N . TYR A 1 691 ? 7.449 25.993 5.093 1.00 86.88 691 TYR A N 1
ATOM 5412 C CA . TYR A 1 691 ? 7.159 26.963 6.156 1.00 86.88 691 TYR A CA 1
ATOM 5413 C C . TYR A 1 691 ? 7.612 26.450 7.524 1.00 86.88 691 TYR A C 1
ATOM 5415 O O . TYR A 1 691 ? 8.276 27.183 8.256 1.00 86.88 691 TYR A O 1
ATOM 5423 N N . TYR A 1 692 ? 7.371 25.169 7.817 1.00 88.88 692 TYR A N 1
ATOM 5424 C CA . TYR A 1 692 ? 7.896 24.525 9.022 1.00 88.88 692 TYR A CA 1
ATOM 5425 C C . TYR A 1 692 ? 9.437 24.560 9.078 1.00 88.88 692 TYR A C 1
ATOM 5427 O O . TYR A 1 692 ? 10.016 24.996 10.070 1.00 88.88 692 TYR A O 1
ATOM 5435 N N . GLN A 1 693 ? 10.123 24.232 7.974 1.00 84.69 693 GLN A N 1
ATOM 5436 C CA . GLN A 1 693 ? 11.590 24.363 7.869 1.00 84.69 693 GLN A CA 1
ATOM 5437 C C . GLN A 1 693 ? 12.108 25.804 8.044 1.00 84.69 693 GLN A C 1
ATOM 5439 O O . GLN A 1 693 ? 13.278 25.993 8.370 1.00 84.69 693 GLN A O 1
ATOM 5444 N N . GLN A 1 694 ? 11.269 26.814 7.807 1.00 87.56 694 GLN A N 1
ATOM 5445 C CA . GLN A 1 694 ? 11.599 28.233 7.965 1.00 87.56 694 GLN A CA 1
ATOM 5446 C C . GLN A 1 694 ? 11.233 28.797 9.350 1.00 87.56 694 GLN A C 1
ATOM 5448 O O . GLN A 1 694 ? 11.451 29.984 9.583 1.00 87.56 694 GLN A O 1
ATOM 5453 N N . GLY A 1 695 ? 10.743 27.959 10.272 1.00 89.19 695 GLY A N 1
ATOM 5454 C CA . GLY A 1 695 ? 10.491 28.326 11.667 1.00 89.19 695 GLY A CA 1
ATOM 5455 C C . GLY A 1 695 ? 9.027 28.580 12.036 1.00 89.19 695 GLY A C 1
ATOM 5456 O O . GLY A 1 695 ? 8.791 29.110 13.120 1.00 89.19 695 GLY A O 1
ATOM 5457 N N . LEU A 1 696 ? 8.061 28.202 11.187 1.00 90.69 696 LEU A N 1
ATOM 5458 C CA . LEU A 1 696 ? 6.640 28.181 11.562 1.00 90.69 696 LEU A CA 1
ATOM 5459 C C . LEU A 1 696 ? 6.431 27.307 12.808 1.00 90.69 696 LEU A C 1
ATOM 5461 O O . LEU A 1 696 ? 6.924 26.177 12.871 1.00 90.69 696 LEU A O 1
ATOM 5465 N N . GLN A 1 697 ? 5.694 27.827 13.785 1.00 90.56 697 GLN A N 1
ATOM 5466 C CA . GLN A 1 697 ? 5.429 27.153 15.053 1.00 90.56 697 GLN A CA 1
ATOM 5467 C C . GLN A 1 697 ? 4.211 26.228 14.956 1.00 90.56 697 GLN A C 1
ATOM 5469 O O . GLN A 1 697 ? 3.165 26.596 14.427 1.00 90.56 697 GLN A O 1
ATOM 5474 N N . VAL A 1 698 ? 4.337 25.016 15.504 1.00 92.94 698 VAL A N 1
ATOM 5475 C CA . VAL A 1 698 ? 3.263 24.010 15.547 1.00 92.94 698 VAL A CA 1
ATOM 5476 C C . VAL A 1 698 ? 3.072 23.562 17.000 1.00 92.94 698 VAL A C 1
ATOM 5478 O O . VAL A 1 698 ? 4.067 23.139 17.606 1.00 92.94 698 VAL A O 1
ATOM 5481 N N . PRO A 1 699 ? 1.841 23.605 17.559 1.00 95.06 699 PRO A N 1
ATOM 5482 C CA . PRO A 1 699 ? 1.549 23.131 18.914 1.00 95.06 699 PRO A CA 1
ATOM 5483 C C . PRO A 1 699 ? 2.134 21.741 19.167 1.00 95.06 699 PRO A C 1
ATOM 5485 O O . PRO A 1 699 ? 2.133 20.896 18.271 1.00 95.06 699 PRO A O 1
ATOM 5488 N N . ASP A 1 700 ? 2.706 21.521 20.350 1.00 95.06 700 ASP A N 1
ATOM 5489 C CA . ASP A 1 700 ? 3.556 20.352 20.617 1.00 95.06 700 ASP A CA 1
ATOM 5490 C C . ASP A 1 700 ? 2.812 19.009 20.531 1.00 95.06 700 ASP A C 1
ATOM 5492 O O . ASP A 1 700 ? 3.395 17.998 20.139 1.00 95.06 700 ASP A O 1
ATOM 5496 N N . ASP A 1 701 ? 1.509 19.037 20.808 1.00 94.44 701 ASP A N 1
ATOM 5497 C CA . ASP A 1 701 ? 0.581 17.907 20.802 1.00 94.44 701 ASP A CA 1
ATOM 5498 C C . ASP A 1 701 ? 0.059 17.527 19.402 1.00 94.44 701 ASP A C 1
ATOM 5500 O O . ASP A 1 701 ? -0.641 16.527 19.254 1.00 94.44 701 ASP A O 1
ATOM 5504 N N . VAL A 1 702 ? 0.405 18.291 18.359 1.00 96.94 702 VAL A N 1
ATOM 5505 C CA . VAL A 1 702 ? 0.075 17.960 16.964 1.00 96.94 702 VAL A CA 1
ATOM 5506 C C . VAL A 1 702 ? 1.158 17.059 16.367 1.00 96.94 702 VAL A C 1
ATOM 5508 O O . VAL A 1 702 ? 2.335 17.437 16.285 1.00 96.94 702 VAL A O 1
ATOM 5511 N N . THR A 1 703 ? 0.751 15.881 15.898 1.00 97.81 703 THR A N 1
ATOM 5512 C CA . THR A 1 703 ? 1.608 14.920 15.199 1.00 97.81 703 THR A CA 1
ATOM 5513 C C . THR A 1 703 ? 2.103 15.487 13.875 1.00 97.81 703 THR A C 1
ATOM 5515 O O . THR A 1 703 ? 1.308 15.867 13.010 1.00 97.81 703 THR A O 1
ATOM 5518 N N . LEU A 1 704 ? 3.424 15.482 13.681 1.00 96.62 704 LEU A N 1
ATOM 5519 C CA . LEU A 1 704 ? 4.042 15.860 12.410 1.00 96.62 704 LEU A CA 1
ATOM 5520 C C . LEU A 1 704 ? 4.067 14.650 11.467 1.00 96.62 704 LEU A C 1
ATOM 5522 O O . LEU A 1 704 ? 4.858 13.722 11.652 1.00 96.62 704 LEU A O 1
ATOM 5526 N N . LEU A 1 705 ? 3.190 14.641 10.465 1.00 96.81 705 LEU A N 1
ATOM 5527 C CA . LEU A 1 705 ? 3.090 13.560 9.485 1.00 96.81 705 LEU A CA 1
ATOM 5528 C C . LEU A 1 705 ? 4.000 13.872 8.289 1.00 96.81 705 LEU A C 1
ATOM 5530 O O . LEU A 1 705 ? 3.711 14.750 7.473 1.00 96.81 705 LEU A O 1
ATOM 5534 N N . TRP A 1 706 ? 5.130 13.175 8.207 1.00 95.06 706 TRP A N 1
ATOM 5535 C CA . TRP A 1 706 ? 6.080 13.299 7.104 1.00 95.06 706 TRP A CA 1
ATOM 5536 C C . TRP A 1 706 ? 5.579 12.553 5.872 1.00 95.06 706 TRP A C 1
ATOM 5538 O O . TRP A 1 706 ? 4.851 11.572 5.994 1.00 95.06 706 TRP A O 1
ATOM 5548 N N . THR A 1 707 ? 5.976 12.998 4.684 1.00 92.69 707 THR A N 1
ATOM 5549 C CA . THR A 1 707 ? 5.563 12.372 3.421 1.00 92.69 707 THR A CA 1
ATOM 5550 C C . THR A 1 707 ? 6.747 11.786 2.666 1.00 92.69 707 THR A C 1
ATOM 5552 O O . THR A 1 707 ? 7.897 12.221 2.819 1.00 92.69 707 THR A O 1
ATOM 5555 N N . ASP A 1 708 ? 6.468 10.777 1.848 1.00 92.50 708 ASP A N 1
ATOM 5556 C CA . ASP A 1 708 ? 7.360 10.399 0.763 1.00 92.50 708 ASP A CA 1
ATOM 5557 C C . ASP A 1 708 ? 7.277 11.392 -0.414 1.00 92.50 708 ASP A C 1
ATOM 5559 O O . ASP A 1 708 ? 6.529 12.367 -0.421 1.00 92.50 708 ASP A O 1
ATOM 5563 N N . ASP A 1 709 ? 8.088 11.158 -1.439 1.00 89.12 709 ASP A N 1
ATOM 5564 C CA . ASP A 1 709 ? 8.074 11.864 -2.720 1.00 89.12 709 ASP A CA 1
ATOM 5565 C C . ASP A 1 709 ? 6.864 11.496 -3.607 1.00 89.12 709 ASP A C 1
ATOM 5567 O O . ASP A 1 709 ? 6.778 11.940 -4.760 1.00 89.12 709 ASP A O 1
ATOM 5571 N N . ASN A 1 710 ? 5.918 10.727 -3.060 1.00 89.56 710 ASN A N 1
ATOM 5572 C CA . ASN A 1 710 ? 4.841 9.968 -3.695 1.00 89.56 710 ASN A CA 1
ATOM 5573 C C . ASN A 1 710 ? 5.333 8.821 -4.601 1.00 89.56 710 ASN A C 1
ATOM 5575 O O . ASN A 1 710 ? 4.566 8.279 -5.394 1.00 89.56 710 ASN A O 1
ATOM 5579 N N . PHE A 1 711 ? 6.610 8.439 -4.501 1.00 91.19 711 PHE A N 1
ATOM 5580 C CA . PHE A 1 711 ? 7.250 7.311 -5.194 1.00 91.19 711 PHE A CA 1
ATOM 5581 C C . PHE A 1 711 ? 7.960 6.366 -4.207 1.00 91.19 711 PHE A C 1
ATOM 5583 O O . PHE A 1 711 ? 8.873 5.611 -4.574 1.00 91.19 711 PHE A O 1
ATOM 5590 N N . GLY A 1 712 ? 7.535 6.383 -2.944 1.00 92.31 712 GLY A N 1
ATOM 5591 C CA . GLY A 1 712 ? 8.048 5.535 -1.884 1.00 92.31 712 GLY A CA 1
ATOM 5592 C C . GLY A 1 712 ? 9.430 5.932 -1.368 1.00 92.31 712 GLY A C 1
ATOM 5593 O O . GLY A 1 712 ? 10.149 5.060 -0.873 1.00 92.31 712 GLY A O 1
ATOM 5594 N N . SER A 1 713 ? 9.869 7.185 -1.524 1.00 93.56 713 SER A N 1
ATOM 5595 C CA . SER A 1 713 ? 11.113 7.714 -0.937 1.00 93.56 713 SER A CA 1
ATOM 5596 C C . SER A 1 713 ? 10.808 8.847 0.046 1.00 93.56 713 SER A C 1
ATOM 5598 O O . SER A 1 713 ? 10.331 9.899 -0.364 1.00 93.56 713 SER A O 1
ATOM 5600 N N . LEU A 1 714 ? 11.095 8.661 1.335 1.00 92.69 714 LEU A N 1
ATOM 5601 C CA . LEU A 1 714 ? 10.852 9.659 2.379 1.00 92.69 714 LEU A CA 1
ATOM 5602 C C . LEU A 1 714 ? 11.609 10.958 2.087 1.00 92.69 714 LEU A C 1
ATOM 5604 O O . LEU A 1 714 ? 12.825 10.951 1.892 1.00 92.69 714 LEU A O 1
ATOM 5608 N N . LEU A 1 715 ? 10.894 12.085 2.097 1.00 89.44 715 LEU A N 1
ATOM 5609 C CA . LEU A 1 715 ? 11.497 13.404 1.873 1.00 89.44 715 LEU A CA 1
ATOM 5610 C C . LEU A 1 715 ? 12.303 13.877 3.083 1.00 89.44 715 LEU A C 1
ATOM 5612 O O . LEU A 1 715 ? 13.277 14.618 2.940 1.00 89.44 715 LEU A O 1
ATOM 5616 N N . ARG A 1 716 ? 11.861 13.476 4.278 1.00 87.81 716 ARG A N 1
ATOM 5617 C CA . ARG A 1 716 ? 12.455 13.814 5.569 1.00 87.81 716 ARG A CA 1
ATOM 5618 C C . ARG A 1 716 ? 11.961 12.845 6.646 1.00 87.81 716 ARG A C 1
ATOM 5620 O O . ARG A 1 716 ? 10.854 12.325 6.561 1.00 87.81 716 ARG A O 1
ATOM 5627 N N . THR A 1 717 ? 12.776 12.658 7.678 1.00 90.56 717 THR A N 1
ATOM 5628 C CA . THR A 1 717 ? 12.406 12.050 8.964 1.00 90.56 717 THR A CA 1
ATOM 5629 C C . THR A 1 717 ? 12.573 13.079 10.093 1.00 90.56 717 THR A C 1
ATOM 5631 O O . THR A 1 717 ? 13.244 14.095 9.872 1.00 90.56 717 THR A O 1
ATOM 5634 N N . PRO A 1 718 ? 12.040 12.834 11.306 1.00 92.06 718 PRO A N 1
ATOM 5635 C CA . PRO A 1 718 ? 12.285 13.704 12.455 1.00 92.06 718 PRO A CA 1
ATOM 5636 C C . PRO A 1 718 ? 13.778 13.938 12.723 1.00 92.06 718 PRO A C 1
ATOM 5638 O O . PRO A 1 718 ? 14.611 13.042 12.545 1.00 92.06 718 PRO A O 1
ATOM 5641 N N . TYR A 1 719 ? 14.111 15.145 13.174 1.00 89.62 719 TYR A N 1
ATOM 5642 C CA . TYR A 1 719 ? 15.406 15.464 13.777 1.00 89.62 719 TYR A CA 1
ATOM 5643 C C . TYR A 1 719 ? 15.403 15.165 15.292 1.00 89.62 719 TYR A C 1
ATOM 5645 O O . TYR A 1 719 ? 14.328 15.072 15.889 1.00 89.62 719 TYR A O 1
ATOM 5653 N N . PRO A 1 720 ? 16.573 15.052 15.957 1.00 87.69 720 PRO A N 1
ATOM 5654 C CA . PRO A 1 720 ? 16.649 14.714 17.388 1.00 87.69 720 PRO A CA 1
ATOM 5655 C C . PRO A 1 720 ? 15.908 15.674 18.338 1.00 87.69 720 PRO A C 1
ATOM 5657 O O . PRO A 1 720 ? 15.542 15.289 19.444 1.00 87.69 720 PRO A O 1
ATOM 5660 N N . ASN A 1 721 ? 15.669 16.922 17.922 1.00 86.88 721 ASN A N 1
ATOM 5661 C CA . ASN A 1 721 ? 14.880 17.911 18.667 1.00 86.88 721 ASN A CA 1
ATOM 5662 C C . ASN A 1 721 ? 13.364 17.843 18.383 1.00 86.88 721 ASN A C 1
ATOM 5664 O O . ASN A 1 721 ? 12.598 18.589 18.985 1.00 86.88 721 ASN A O 1
ATOM 5668 N N . GLU A 1 722 ? 12.933 16.992 17.452 1.00 92.50 722 GLU A N 1
ATOM 5669 C CA . GLU A 1 722 ? 11.530 16.798 17.059 1.00 92.50 722 GLU A CA 1
ATOM 5670 C C . GLU A 1 722 ? 10.985 15.457 17.564 1.00 92.50 722 GLU A C 1
ATOM 5672 O O . GLU A 1 722 ? 9.789 15.336 17.814 1.00 92.50 722 GLU A O 1
ATOM 5677 N N . THR A 1 723 ? 11.859 14.470 17.795 1.00 91.50 723 THR A N 1
ATOM 5678 C CA . THR A 1 723 ? 11.507 13.166 18.387 1.00 91.50 723 THR A CA 1
ATOM 5679 C C . THR A 1 723 ? 11.010 13.249 19.833 1.00 91.50 723 THR A C 1
ATOM 5681 O O . THR A 1 723 ? 10.482 12.267 20.344 1.00 91.50 723 THR A O 1
ATOM 5684 N N . SER A 1 724 ? 11.180 14.391 20.507 1.00 92.00 724 SER A N 1
ATOM 5685 C CA . SER A 1 724 ? 10.711 14.635 21.879 1.00 92.00 724 SER A CA 1
ATOM 5686 C C . SER A 1 724 ? 9.356 15.351 21.971 1.00 92.00 724 SER A C 1
ATOM 5688 O O . SER A 1 724 ? 8.913 15.627 23.084 1.00 92.00 724 SER A O 1
ATOM 5690 N N . ARG A 1 725 ? 8.718 15.693 20.841 1.00 94.44 725 ARG A N 1
ATOM 5691 C CA . ARG A 1 725 ? 7.390 16.334 20.818 1.00 94.44 725 ARG A CA 1
ATOM 5692 C C . ARG A 1 725 ? 6.317 15.384 21.348 1.00 94.44 725 ARG A C 1
ATOM 5694 O O . ARG A 1 725 ? 6.301 14.213 20.972 1.00 94.44 725 ARG A O 1
ATOM 5701 N N . THR A 1 726 ? 5.381 15.886 22.149 1.00 94.75 726 THR A N 1
ATOM 5702 C CA . THR A 1 726 ? 4.301 15.079 22.748 1.00 94.75 726 THR A CA 1
ATOM 5703 C C . THR A 1 726 ? 3.332 14.493 21.721 1.00 94.75 726 THR A C 1
ATOM 5705 O O . THR A 1 726 ? 2.894 13.359 21.894 1.00 94.75 726 THR A O 1
ATOM 5708 N N . GLY A 1 727 ? 3.055 15.200 20.621 1.00 95.31 727 GLY A N 1
ATOM 5709 C CA . GLY A 1 727 ? 2.287 14.676 19.484 1.00 95.31 727 GLY A CA 1
ATOM 5710 C C . GLY A 1 727 ? 3.065 13.695 18.596 1.00 95.31 727 GLY A C 1
ATOM 5711 O O . GLY A 1 727 ? 2.487 13.095 17.691 1.00 95.31 727 GLY A O 1
ATOM 5712 N N . GLY A 1 728 ? 4.374 13.534 18.815 1.00 96.94 728 GLY A N 1
ATOM 5713 C CA . GLY A 1 728 ? 5.235 12.651 18.033 1.00 96.94 728 GLY A CA 1
ATOM 5714 C C . GLY A 1 728 ? 5.288 12.986 16.537 1.00 96.94 728 GLY A C 1
ATOM 5715 O O . GLY A 1 728 ? 5.092 14.125 16.098 1.00 96.94 728 GLY A O 1
ATOM 5716 N N . ALA A 1 729 ? 5.576 11.960 15.736 1.00 97.75 729 ALA A N 1
ATOM 5717 C CA . ALA A 1 729 ? 5.653 12.054 14.284 1.00 97.75 729 ALA A CA 1
ATOM 5718 C C . ALA A 1 729 ? 5.123 10.786 13.601 1.00 97.75 729 ALA A C 1
ATOM 5720 O O . ALA A 1 729 ? 5.058 9.714 14.207 1.00 97.75 729 ALA A O 1
ATOM 5721 N N . GLY A 1 730 ? 4.784 10.906 12.321 1.00 98.12 730 GLY A N 1
ATOM 5722 C CA . GLY A 1 730 ? 4.254 9.822 11.500 1.00 98.12 730 GLY A CA 1
ATOM 5723 C C . GLY A 1 730 ? 4.751 9.849 10.054 1.00 98.12 730 GLY A C 1
ATOM 5724 O O . GLY A 1 730 ? 5.563 10.700 9.688 1.00 98.12 730 GLY A O 1
ATOM 5725 N N . VAL A 1 731 ? 4.235 8.931 9.236 1.00 98.44 731 VAL A N 1
ATOM 5726 C CA . VAL A 1 731 ? 4.502 8.812 7.798 1.00 98.44 731 VAL A CA 1
ATOM 5727 C C . VAL A 1 731 ? 3.199 8.643 7.012 1.00 98.44 731 VAL A C 1
ATOM 5729 O O . VAL A 1 731 ? 2.391 7.769 7.322 1.00 98.44 731 VAL A O 1
ATOM 5732 N N . TYR A 1 732 ? 3.044 9.434 5.952 1.00 98.06 732 TYR A N 1
ATOM 5733 C CA . TYR A 1 732 ? 2.157 9.161 4.824 1.00 98.06 732 TYR A CA 1
ATOM 5734 C C . TYR A 1 732 ? 2.996 8.659 3.638 1.00 98.06 732 TYR A C 1
ATOM 5736 O O . TYR A 1 732 ? 3.928 9.337 3.199 1.00 98.06 732 TYR A O 1
ATOM 5744 N N . TYR A 1 733 ? 2.697 7.451 3.163 1.00 98.19 733 TYR A N 1
ATOM 5745 C CA . TYR A 1 733 ? 3.458 6.727 2.139 1.00 98.19 733 TYR A CA 1
ATOM 5746 C C . TYR A 1 733 ? 2.572 6.379 0.933 1.00 98.19 733 TYR A C 1
ATOM 5748 O O . TYR A 1 733 ? 1.361 6.226 1.087 1.00 98.19 733 TYR A O 1
ATOM 5756 N N . HIS A 1 734 ? 3.145 6.196 -0.258 1.00 97.50 734 HIS A N 1
ATOM 5757 C CA . HIS A 1 734 ? 2.378 5.835 -1.456 1.00 97.50 734 HIS A CA 1
ATOM 5758 C C . HIS A 1 734 ? 2.731 4.435 -1.984 1.00 97.50 734 HIS A C 1
ATOM 5760 O O . HIS A 1 734 ? 3.902 4.110 -2.196 1.00 97.50 734 HIS A O 1
ATOM 5766 N N . VAL A 1 735 ? 1.704 3.613 -2.249 1.00 97.06 735 VAL A N 1
ATOM 5767 C CA . VAL A 1 735 ? 1.809 2.416 -3.114 1.00 97.06 735 VAL A CA 1
ATOM 5768 C C . VAL A 1 735 ? 0.972 2.523 -4.400 1.00 97.06 735 VAL A C 1
ATOM 5770 O O . VAL A 1 735 ? 1.130 1.698 -5.298 1.00 97.06 735 VAL A O 1
ATOM 5773 N N . ASN A 1 736 ? 0.185 3.594 -4.515 1.00 95.75 736 ASN A N 1
ATOM 5774 C CA . ASN A 1 736 ? -0.517 4.112 -5.693 1.00 95.75 736 ASN A CA 1
ATOM 5775 C C . ASN A 1 736 ? -0.353 5.654 -5.695 1.00 95.75 736 ASN A C 1
ATOM 5777 O O . ASN A 1 736 ? -0.178 6.227 -4.613 1.00 95.75 736 ASN A O 1
ATOM 5781 N N . TYR A 1 737 ? -0.337 6.326 -6.855 1.00 93.44 737 TYR A N 1
ATOM 5782 C CA . TYR A 1 737 ? -0.311 7.795 -6.914 1.00 93.44 737 TYR A CA 1
ATOM 5783 C C . TYR A 1 737 ? -0.792 8.415 -8.243 1.00 93.44 737 TYR A C 1
ATOM 5785 O O . TYR A 1 737 ? -0.153 8.217 -9.285 1.00 93.44 737 TYR A O 1
ATOM 5793 N N . VAL A 1 738 ? -1.766 9.337 -8.159 1.00 88.12 738 VAL A N 1
ATOM 5794 C CA . VAL A 1 738 ? -2.063 10.350 -9.197 1.00 88.12 738 VAL A CA 1
ATOM 5795 C C . VAL A 1 738 ? -1.338 11.673 -8.982 1.00 88.12 738 VAL A C 1
ATOM 5797 O O . VAL A 1 738 ? -1.620 12.418 -8.045 1.00 88.12 738 VAL A O 1
ATOM 5800 N N . GLY A 1 739 ? -0.507 12.068 -9.952 1.00 80.38 739 GLY A N 1
ATOM 5801 C CA . GLY A 1 739 ? -0.110 13.468 -10.090 1.00 80.38 739 GLY A CA 1
ATOM 5802 C C . GLY A 1 739 ? 1.212 13.703 -10.810 1.00 80.38 739 GLY A C 1
ATOM 5803 O O . GLY A 1 739 ? 1.499 13.130 -11.860 1.00 80.38 739 GLY A O 1
ATOM 5804 N N . ARG A 1 740 ? 2.007 14.643 -10.288 1.00 74.31 740 ARG A N 1
ATOM 5805 C CA . ARG A 1 740 ? 3.255 15.110 -10.913 1.00 74.31 740 ARG A CA 1
ATOM 5806 C C . ARG A 1 740 ? 4.488 14.610 -10.149 1.00 74.31 740 ARG A C 1
ATOM 5808 O O . ARG A 1 740 ? 4.467 14.563 -8.921 1.00 74.31 740 ARG A O 1
ATOM 5815 N N . PRO A 1 741 ? 5.602 14.317 -10.849 1.00 66.75 741 PRO A N 1
ATOM 5816 C CA . PRO A 1 741 ? 5.811 14.465 -12.297 1.00 66.75 741 PRO A CA 1
ATOM 5817 C C . PRO A 1 741 ? 5.276 13.292 -13.136 1.00 66.75 741 PRO A C 1
ATOM 5819 O O . PRO A 1 741 ? 5.301 13.370 -14.362 1.00 66.75 741 PRO A O 1
ATOM 5822 N N . LYS A 1 742 ? 4.872 12.202 -12.481 1.00 74.38 742 LYS A N 1
ATOM 5823 C CA . LYS A 1 742 ? 4.509 10.904 -13.052 1.00 74.38 742 LYS A CA 1
ATOM 5824 C C . LYS A 1 742 ? 3.411 10.275 -12.191 1.00 74.38 742 LYS A C 1
ATOM 5826 O O . LYS A 1 742 ? 3.162 10.740 -11.082 1.00 74.38 742 LYS A O 1
ATOM 5831 N N . ILE A 1 743 ? 2.856 9.188 -12.697 1.00 87.81 743 ILE A N 1
ATOM 5832 C CA . ILE A 1 743 ? 1.645 8.521 -12.229 1.00 87.81 743 ILE A CA 1
ATOM 5833 C C . ILE A 1 743 ? 1.891 7.007 -12.181 1.00 87.81 743 ILE A C 1
ATOM 5835 O O . ILE A 1 743 ? 2.750 6.517 -12.927 1.00 87.81 743 ILE A O 1
ATOM 5839 N N . TYR A 1 744 ? 1.230 6.298 -11.266 1.00 93.56 744 TYR A N 1
ATOM 5840 C CA . TYR A 1 744 ? 1.175 4.833 -11.250 1.00 93.56 744 TYR A CA 1
ATOM 5841 C C . TYR A 1 744 ? -0.037 4.354 -10.443 1.00 93.56 744 TYR A C 1
ATOM 5843 O O . TYR A 1 744 ? -0.099 4.558 -9.231 1.00 93.56 744 TYR A O 1
ATOM 5851 N N . GLU A 1 745 ? -0.980 3.711 -11.124 1.00 93.19 745 GLU A N 1
ATOM 5852 C CA . GLU A 1 745 ? -2.304 3.379 -10.575 1.00 93.19 745 GLU A CA 1
ATOM 5853 C C . GLU A 1 745 ? -2.720 1.932 -10.850 1.00 93.19 745 GLU A C 1
ATOM 5855 O O . GLU A 1 745 ? -3.369 1.310 -10.017 1.00 93.19 745 GLU A O 1
ATOM 5860 N N . TRP A 1 746 ? -2.336 1.376 -12.003 1.00 96.12 746 TRP A N 1
ATOM 5861 C CA . TRP A 1 746 ? -2.998 0.191 -12.557 1.00 96.12 746 TRP A CA 1
ATOM 5862 C C . TRP A 1 746 ? -2.812 -1.101 -11.744 1.00 96.12 746 TRP A C 1
ATOM 5864 O O . TRP A 1 746 ? -3.783 -1.799 -11.452 1.00 96.12 746 TRP A O 1
ATOM 5874 N N . ILE A 1 747 ? -1.567 -1.452 -11.407 1.00 97.38 747 ILE A N 1
ATOM 5875 C CA . ILE A 1 747 ? -1.228 -2.654 -10.627 1.00 97.38 747 ILE A CA 1
ATOM 5876 C C . ILE A 1 747 ? -0.036 -2.395 -9.701 1.00 97.38 747 ILE A C 1
ATOM 5878 O O . ILE A 1 747 ? 0.703 -1.420 -9.861 1.00 97.38 747 ILE A O 1
ATOM 5882 N N . ASN A 1 748 ? 0.202 -3.316 -8.761 1.00 97.19 748 ASN A N 1
ATOM 5883 C CA . ASN A 1 748 ? 1.370 -3.298 -7.883 1.00 97.19 748 ASN A CA 1
ATOM 5884 C C . ASN A 1 748 ? 2.683 -3.062 -8.654 1.00 97.19 748 ASN A C 1
ATOM 5886 O O . ASN A 1 748 ? 3.125 -3.896 -9.443 1.00 97.19 748 ASN A O 1
ATOM 5890 N N . THR A 1 749 ? 3.344 -1.941 -8.368 1.00 96.69 749 THR A N 1
ATOM 5891 C CA . THR A 1 749 ? 4.659 -1.563 -8.915 1.00 96.69 749 THR A CA 1
ATOM 5892 C C . THR A 1 749 ? 5.680 -1.302 -7.799 1.00 96.69 749 THR A C 1
ATOM 5894 O O . THR A 1 749 ? 6.544 -0.424 -7.920 1.00 96.69 749 THR A O 1
ATOM 5897 N N . ILE A 1 750 ? 5.553 -2.019 -6.678 1.00 97.06 750 ILE A N 1
ATOM 5898 C CA . ILE A 1 750 ? 6.293 -1.782 -5.435 1.00 97.06 750 ILE A CA 1
ATOM 5899 C C . ILE A 1 750 ? 7.305 -2.896 -5.170 1.00 97.06 750 ILE A C 1
ATOM 5901 O O . ILE A 1 750 ? 6.983 -4.081 -5.153 1.00 97.06 750 ILE A O 1
ATOM 5905 N N . GLN A 1 751 ? 8.546 -2.495 -4.901 1.00 98.06 751 GLN A N 1
ATOM 5906 C CA . GLN A 1 751 ? 9.579 -3.375 -4.370 1.00 98.06 751 GLN A CA 1
ATOM 5907 C C . GLN A 1 751 ? 9.494 -3.367 -2.842 1.00 98.06 751 GLN A C 1
ATOM 5909 O O . GLN A 1 751 ? 9.876 -2.380 -2.214 1.00 98.06 751 GLN A O 1
ATOM 5914 N N . LEU A 1 752 ? 9.045 -4.470 -2.238 1.00 98.44 752 LEU A N 1
ATOM 5915 C CA . LEU A 1 752 ? 8.851 -4.562 -0.783 1.00 98.44 752 LEU A CA 1
ATOM 5916 C C . LEU A 1 752 ? 10.131 -4.258 0.009 1.00 98.44 752 LEU A C 1
ATOM 5918 O O . LEU A 1 752 ? 10.061 -3.614 1.049 1.00 98.44 752 LEU A O 1
ATOM 5922 N N . VAL A 1 753 ? 11.307 -4.619 -0.520 1.00 98.06 753 VAL A N 1
ATOM 5923 C CA . VAL A 1 753 ? 12.616 -4.291 0.077 1.00 98.06 753 VAL A CA 1
ATOM 5924 C C . VAL A 1 753 ? 12.861 -2.771 0.155 1.00 98.06 753 VAL A C 1
ATOM 5926 O O . VAL A 1 753 ? 13.456 -2.297 1.120 1.00 98.06 753 VAL A O 1
ATOM 5929 N N . LYS A 1 754 ? 12.369 -1.978 -0.815 1.00 98.00 754 LYS A N 1
ATOM 5930 C CA . LYS A 1 754 ? 12.420 -0.502 -0.760 1.00 98.00 754 LYS A CA 1
ATOM 5931 C C . LYS A 1 754 ? 11.458 0.038 0.295 1.00 98.00 754 LYS A C 1
ATOM 5933 O O . LYS A 1 754 ? 11.841 0.931 1.042 1.00 98.00 754 LYS A O 1
ATOM 5938 N N . THR A 1 755 ? 10.243 -0.505 0.384 1.00 98.31 755 THR A N 1
ATOM 5939 C CA . THR A 1 755 ? 9.282 -0.120 1.430 1.00 98.31 755 THR A CA 1
ATOM 5940 C C . THR A 1 755 ? 9.837 -0.427 2.818 1.00 98.31 755 THR A C 1
ATOM 5942 O O . THR A 1 755 ? 9.865 0.463 3.659 1.00 98.31 755 THR A O 1
ATOM 5945 N N . TRP A 1 756 ? 10.370 -1.634 3.034 1.00 98.50 756 TRP A N 1
ATOM 5946 C CA . TRP A 1 756 ? 11.033 -2.017 4.282 1.00 98.50 756 TRP A CA 1
ATOM 5947 C C . TRP A 1 756 ? 12.150 -1.040 4.664 1.00 98.50 756 TRP A C 1
ATOM 5949 O O . TRP A 1 756 ? 12.142 -0.509 5.768 1.00 98.50 756 TRP A O 1
ATOM 5959 N N . GLU A 1 757 ? 13.081 -0.748 3.753 1.00 97.62 757 GLU A N 1
ATOM 5960 C CA . GLU A 1 757 ? 14.239 0.102 4.056 1.00 97.62 757 GLU A CA 1
ATOM 5961 C C . GLU A 1 757 ? 13.831 1.524 4.470 1.00 97.62 757 GLU A C 1
ATOM 5963 O O . GLU A 1 757 ? 14.412 2.101 5.389 1.00 97.62 757 GLU A O 1
ATOM 5968 N N . GLN A 1 758 ? 12.798 2.068 3.827 1.00 98.00 758 GLN A N 1
ATOM 5969 C CA . GLN A 1 758 ? 12.272 3.399 4.121 1.00 98.00 758 GLN A CA 1
ATOM 5970 C C . GLN A 1 758 ? 11.480 3.424 5.434 1.00 98.00 758 GLN A C 1
ATOM 5972 O O . GLN A 1 758 ? 11.689 4.309 6.262 1.00 98.00 758 GLN A O 1
ATOM 5977 N N . MET A 1 759 ? 10.613 2.437 5.667 1.00 98.50 759 MET A N 1
ATOM 5978 C CA . MET A 1 759 ? 9.786 2.382 6.875 1.00 98.50 759 MET A CA 1
ATOM 5979 C C . MET A 1 759 ? 10.597 1.997 8.122 1.00 98.50 759 MET A C 1
ATOM 5981 O O . MET A 1 759 ? 10.364 2.546 9.198 1.00 98.50 759 MET A O 1
ATOM 5985 N N . HIS A 1 760 ? 11.630 1.162 7.979 1.00 98.06 760 HIS A N 1
ATOM 5986 C CA . HIS A 1 760 ? 12.613 0.906 9.033 1.00 98.06 760 HIS A CA 1
ATOM 5987 C C . HIS A 1 760 ? 13.381 2.184 9.412 1.00 98.06 760 HIS A C 1
ATOM 5989 O O . HIS A 1 760 ? 13.506 2.492 10.596 1.00 98.06 760 HIS A O 1
ATOM 5995 N N . LEU A 1 761 ? 13.811 2.993 8.432 1.00 96.88 761 LEU A N 1
ATOM 5996 C CA . LEU A 1 761 ? 14.413 4.304 8.703 1.00 96.88 761 LEU A CA 1
ATOM 5997 C C . LEU A 1 761 ? 13.443 5.246 9.443 1.00 96.88 761 LEU A C 1
ATOM 5999 O O . LEU A 1 761 ? 13.852 5.900 10.402 1.00 96.88 761 LEU A O 1
ATOM 6003 N N . ALA A 1 762 ? 12.168 5.308 9.044 1.00 97.38 762 ALA A N 1
ATOM 6004 C CA . ALA A 1 762 ? 11.159 6.112 9.741 1.00 97.38 762 ALA A CA 1
ATOM 6005 C C . ALA A 1 762 ? 10.954 5.668 11.199 1.00 97.38 762 ALA A C 1
ATOM 6007 O O . ALA A 1 762 ? 10.914 6.510 12.101 1.00 97.38 762 ALA A O 1
ATOM 6008 N N . TYR A 1 763 ? 10.872 4.355 11.431 1.00 97.88 763 TYR A N 1
ATOM 6009 C CA . TYR A 1 763 ? 10.732 3.770 12.762 1.00 97.88 763 TYR A CA 1
ATOM 6010 C C . TYR A 1 763 ? 11.932 4.100 13.658 1.00 97.88 763 TYR A C 1
ATOM 6012 O O . TYR A 1 763 ? 11.751 4.580 14.780 1.00 97.88 763 TYR A O 1
ATOM 6020 N N . GLU A 1 764 ? 13.157 3.910 13.167 1.00 96.12 764 GLU A N 1
ATOM 6021 C CA . GLU A 1 764 ? 14.392 4.215 13.903 1.00 96.12 764 GLU A CA 1
ATOM 6022 C C . GLU A 1 764 ? 14.580 5.719 14.155 1.00 96.12 764 GLU A C 1
ATOM 6024 O O . GLU A 1 764 ? 15.149 6.114 15.170 1.00 96.12 764 GLU A O 1
ATOM 6029 N N . LYS A 1 765 ? 14.035 6.579 13.286 1.00 95.25 765 LYS A N 1
ATOM 6030 C CA . LYS A 1 765 ? 13.982 8.039 13.481 1.00 95.25 765 LYS A CA 1
ATOM 6031 C C . LYS A 1 765 ? 12.737 8.515 14.252 1.00 95.25 765 LYS A C 1
ATOM 6033 O O . LYS A 1 765 ? 12.442 9.706 14.258 1.00 95.25 765 LYS A O 1
ATOM 6038 N N . GLY A 1 766 ? 12.014 7.614 14.922 1.00 96.06 766 GLY A N 1
ATOM 6039 C CA . GLY A 1 766 ? 10.965 7.958 15.892 1.00 96.06 766 GLY A CA 1
ATOM 6040 C C . GLY A 1 766 ? 9.607 8.371 15.311 1.00 96.06 766 GLY A C 1
ATOM 6041 O O . GLY A 1 766 ? 8.739 8.801 16.067 1.00 96.06 766 GLY A O 1
ATOM 6042 N N . ALA A 1 767 ? 9.371 8.219 14.005 1.00 97.50 767 ALA A N 1
ATOM 6043 C CA . ALA A 1 767 ? 8.048 8.437 13.420 1.00 97.50 767 ALA A CA 1
ATOM 6044 C C . ALA A 1 767 ? 7.150 7.214 13.687 1.00 97.50 767 ALA A C 1
ATOM 6046 O O . ALA A 1 767 ? 7.107 6.294 12.874 1.00 97.50 767 ALA A O 1
ATOM 6047 N N . ARG A 1 768 ? 6.492 7.172 14.856 1.00 97.62 768 ARG A N 1
ATOM 6048 C CA . ARG A 1 768 ? 5.744 6.004 15.377 1.00 97.62 768 ARG A CA 1
ATOM 6049 C C . ARG A 1 768 ? 4.297 6.297 15.810 1.00 97.62 768 ARG A C 1
ATOM 6051 O O . ARG A 1 768 ? 3.617 5.397 16.293 1.00 97.62 768 ARG A O 1
ATOM 6058 N N . GLU A 1 769 ? 3.802 7.522 15.641 1.00 98.06 769 GLU A N 1
ATOM 6059 C CA . GLU A 1 769 ? 2.434 7.868 16.057 1.00 98.06 769 GLU A CA 1
ATOM 6060 C C . GLU A 1 769 ? 1.402 7.480 14.983 1.00 98.06 769 GLU A C 1
ATOM 6062 O O . GLU A 1 769 ? 0.429 6.800 15.291 1.00 98.06 769 GLU A O 1
ATOM 6067 N N . VAL A 1 770 ? 1.629 7.844 13.713 1.00 98.69 770 VAL A N 1
ATOM 6068 C CA . VAL A 1 770 ? 0.700 7.574 12.592 1.00 98.69 770 VAL A CA 1
ATOM 6069 C C . VAL A 1 770 ? 1.456 7.026 11.384 1.00 98.69 770 VAL A C 1
ATOM 6071 O O . VAL A 1 770 ? 2.284 7.742 10.830 1.00 98.69 770 VAL A O 1
ATOM 6074 N N . TRP A 1 771 ? 1.155 5.813 10.919 1.00 98.88 771 TRP A N 1
ATOM 6075 C CA . TRP A 1 771 ? 1.548 5.321 9.590 1.00 98.88 771 TRP A CA 1
ATOM 6076 C C . TRP A 1 771 ? 0.299 5.096 8.739 1.00 98.88 771 TRP A C 1
ATOM 6078 O O . TRP A 1 771 ? -0.572 4.302 9.099 1.00 98.88 771 TRP A O 1
ATOM 6088 N N . ILE A 1 772 ? 0.225 5.776 7.597 1.00 98.88 772 ILE A N 1
ATOM 6089 C CA . ILE A 1 772 ? -0.861 5.627 6.627 1.00 98.88 772 ILE A CA 1
ATOM 6090 C C . ILE A 1 772 ? -0.313 5.511 5.205 1.00 98.88 772 ILE A C 1
ATOM 6092 O O . ILE A 1 772 ? 0.662 6.175 4.850 1.00 98.88 772 ILE A O 1
ATOM 6096 N N . VAL A 1 773 ? -0.928 4.654 4.392 1.00 98.75 773 VAL A N 1
ATOM 6097 C CA . VAL A 1 773 ? -0.489 4.378 3.020 1.00 98.75 773 VAL A CA 1
ATOM 6098 C C . VAL A 1 773 ? -1.616 4.591 2.001 1.00 98.75 773 VAL A C 1
ATOM 6100 O O . VAL A 1 773 ? -2.708 4.063 2.188 1.00 98.75 773 VAL A O 1
ATOM 6103 N N . ASN A 1 774 ? -1.369 5.342 0.917 1.00 98.50 774 ASN A N 1
ATOM 6104 C CA . ASN A 1 774 ? -2.277 5.402 -0.242 1.00 98.50 774 ASN A CA 1
ATOM 6105 C C . ASN A 1 774 ? -2.242 4.053 -0.972 1.00 98.50 774 ASN A C 1
ATOM 6107 O O . ASN A 1 774 ? -1.204 3.692 -1.536 1.00 98.50 774 ASN A O 1
ATOM 6111 N N . VAL A 1 775 ? -3.372 3.337 -0.944 1.00 98.00 775 VAL A N 1
ATOM 6112 C CA . VAL A 1 775 ? -3.564 2.002 -1.542 1.00 98.00 775 VAL A CA 1
ATOM 6113 C C . VAL A 1 775 ? -4.436 2.016 -2.798 1.00 98.00 775 VAL A C 1
ATOM 6115 O O . VAL A 1 775 ? -4.833 0.947 -3.258 1.00 98.00 775 VAL A O 1
ATOM 6118 N N . GLY A 1 776 ? -4.740 3.190 -3.357 1.00 96.69 776 GLY A N 1
ATOM 6119 C CA . GLY A 1 776 ? -5.572 3.304 -4.551 1.00 96.69 776 GLY A CA 1
ATOM 6120 C C . GLY A 1 776 ? -6.940 2.634 -4.378 1.00 96.69 776 GLY A C 1
ATOM 6121 O O . GLY A 1 776 ? -7.572 2.700 -3.319 1.00 96.69 776 GLY A O 1
ATOM 6122 N N . ASP A 1 777 ? -7.306 1.848 -5.389 1.00 97.12 777 ASP A N 1
ATOM 6123 C CA . ASP A 1 777 ? -8.478 0.970 -5.450 1.00 97.12 777 ASP A CA 1
ATOM 6124 C C . ASP A 1 777 ? -8.496 -0.218 -4.454 1.00 97.12 777 ASP A C 1
ATOM 6126 O O . ASP A 1 777 ? -9.338 -1.108 -4.588 1.00 97.12 777 ASP A O 1
ATOM 6130 N N . ILE A 1 778 ? -7.583 -0.294 -3.471 1.00 97.62 778 ILE A N 1
ATOM 6131 C CA . ILE A 1 778 ? -7.309 -1.452 -2.578 1.00 97.62 778 ILE A CA 1
ATOM 6132 C C . ILE A 1 778 ? -6.703 -2.652 -3.332 1.00 97.62 778 ILE A C 1
ATOM 6134 O O . ILE A 1 778 ? -5.707 -3.235 -2.895 1.00 97.62 778 ILE A O 1
ATOM 6138 N N . LYS A 1 779 ? -7.283 -3.035 -4.471 1.00 98.06 779 LYS A N 1
ATOM 6139 C CA . LYS A 1 779 ? -6.815 -4.120 -5.344 1.00 98.06 779 LYS A CA 1
ATOM 6140 C C . LYS A 1 779 ? -6.148 -3.544 -6.600 1.00 98.06 779 LYS A C 1
ATOM 6142 O O . LYS A 1 779 ? -6.681 -2.589 -7.150 1.00 98.06 779 LYS A O 1
ATOM 6147 N N . PRO A 1 780 ? -5.051 -4.135 -7.110 1.00 97.19 780 PRO A N 1
ATOM 6148 C CA . PRO A 1 780 ? -4.378 -5.349 -6.656 1.00 97.19 780 PRO A CA 1
ATOM 6149 C C . PRO A 1 780 ? -3.121 -4.976 -5.847 1.00 97.19 780 PRO A C 1
ATOM 6151 O O . PRO A 1 780 ? -1.986 -5.136 -6.308 1.00 97.19 780 PRO A O 1
ATOM 6154 N N . LEU A 1 781 ? -3.331 -4.369 -4.674 1.00 98.19 781 LEU A N 1
ATOM 6155 C CA . LEU A 1 781 ? -2.284 -3.848 -3.789 1.00 98.19 781 LEU A CA 1
ATOM 6156 C C . LEU A 1 781 ? -2.279 -4.558 -2.422 1.00 98.19 781 LEU A C 1
ATOM 6158 O O . LEU A 1 781 ? -1.711 -4.052 -1.457 1.00 98.19 781 LEU A O 1
ATOM 6162 N N . GLU A 1 782 ? -2.839 -5.769 -2.358 1.00 98.62 782 GLU A N 1
ATOM 6163 C CA . GLU A 1 782 ? -2.990 -6.592 -1.153 1.00 98.62 782 GLU A CA 1
ATOM 6164 C C . GLU A 1 782 ? -1.648 -6.853 -0.458 1.00 98.62 782 GLU A C 1
ATOM 6166 O O . GLU A 1 782 ? -1.501 -6.637 0.742 1.00 98.62 782 GLU A O 1
ATOM 6171 N N . ILE A 1 783 ? -0.641 -7.266 -1.232 1.00 98.69 783 ILE A N 1
ATOM 6172 C CA . ILE A 1 783 ? 0.694 -7.629 -0.736 1.00 98.69 783 ILE A CA 1
ATOM 6173 C C . ILE A 1 783 ? 1.449 -6.422 -0.142 1.00 98.69 783 ILE A C 1
ATOM 6175 O O . ILE A 1 783 ? 1.874 -6.514 1.012 1.00 98.69 783 ILE A O 1
ATOM 6179 N N . PRO A 1 784 ? 1.642 -5.286 -0.853 1.00 98.56 784 PRO A N 1
ATOM 6180 C CA . PRO A 1 784 ? 2.328 -4.133 -0.268 1.00 98.56 784 PRO A CA 1
ATOM 6181 C C . PRO A 1 784 ? 1.542 -3.488 0.887 1.00 98.56 784 PRO A C 1
ATOM 6183 O O . PRO A 1 784 ? 2.168 -2.999 1.826 1.00 98.56 784 PRO A O 1
ATOM 6186 N N . MET A 1 785 ? 0.204 -3.537 0.865 1.00 98.50 785 MET A N 1
ATOM 6187 C CA . MET A 1 785 ? -0.655 -3.109 1.977 1.00 98.50 785 MET A CA 1
ATOM 6188 C C . MET A 1 785 ? -0.468 -3.993 3.220 1.00 98.50 785 MET A C 1
ATOM 6190 O O . MET A 1 785 ? -0.248 -3.463 4.309 1.00 98.50 785 MET A O 1
ATOM 6194 N N . ALA A 1 786 ? -0.490 -5.323 3.066 1.00 98.62 786 ALA A N 1
ATOM 6195 C CA . ALA A 1 786 ? -0.239 -6.265 4.159 1.00 98.62 786 ALA A CA 1
ATOM 6196 C C . ALA A 1 786 ? 1.152 -6.052 4.771 1.00 98.62 786 ALA A C 1
ATOM 6198 O O . ALA A 1 786 ? 1.268 -5.886 5.980 1.00 98.62 786 ALA A O 1
ATOM 6199 N N . HIS A 1 787 ? 2.194 -5.963 3.937 1.00 98.75 787 HIS A N 1
ATOM 6200 C CA . HIS A 1 787 ? 3.568 -5.738 4.392 1.00 98.75 787 HIS A CA 1
ATOM 6201 C C . HIS A 1 787 ? 3.718 -4.429 5.181 1.00 98.75 787 HIS A C 1
ATOM 6203 O O . HIS A 1 787 ? 4.411 -4.392 6.195 1.00 98.75 787 HIS A O 1
ATOM 6209 N N . PHE A 1 788 ? 3.062 -3.353 4.735 1.00 98.88 788 PHE A N 1
ATOM 6210 C CA . PHE A 1 788 ? 3.084 -2.064 5.426 1.00 98.88 788 PHE A CA 1
ATOM 6211 C C . PHE A 1 788 ? 2.399 -2.129 6.799 1.00 98.88 788 PHE A C 1
ATOM 6213 O O . PHE A 1 788 ? 2.945 -1.612 7.774 1.00 98.88 788 PHE A O 1
ATOM 6220 N N . LEU A 1 789 ? 1.229 -2.773 6.891 1.00 98.88 789 LEU A N 1
ATOM 6221 C CA . LEU A 1 789 ? 0.469 -2.878 8.141 1.00 98.88 789 LEU A CA 1
ATOM 6222 C C . LEU A 1 789 ? 1.084 -3.874 9.135 1.00 98.88 789 LEU A C 1
ATOM 6224 O O . LEU A 1 789 ? 1.135 -3.555 10.321 1.00 98.88 789 LEU A O 1
ATOM 6228 N N . ASP A 1 790 ? 1.625 -5.007 8.676 1.00 98.62 790 ASP A N 1
ATOM 6229 C CA . ASP A 1 790 ? 2.351 -5.961 9.531 1.00 98.62 790 ASP A CA 1
ATOM 6230 C C . ASP A 1 790 ? 3.612 -5.317 10.132 1.00 98.62 790 ASP A C 1
ATOM 6232 O O . ASP A 1 790 ? 3.833 -5.416 11.340 1.00 98.62 790 ASP A O 1
ATOM 6236 N N . MET A 1 791 ? 4.380 -4.563 9.329 1.00 98.75 791 MET A N 1
ATOM 6237 C CA . MET A 1 791 ? 5.483 -3.738 9.836 1.00 98.75 791 MET A CA 1
ATOM 6238 C C . MET A 1 791 ? 4.993 -2.724 10.878 1.00 98.75 791 MET A C 1
ATOM 6240 O O . MET A 1 791 ? 5.551 -2.640 11.968 1.00 98.75 791 MET A O 1
ATOM 6244 N N . ALA A 1 792 ? 3.930 -1.972 10.578 1.00 98.81 792 ALA A N 1
ATOM 6245 C CA . ALA A 1 792 ? 3.378 -0.984 11.506 1.00 98.81 792 ALA A CA 1
ATOM 6246 C C . ALA A 1 792 ? 2.878 -1.619 12.822 1.00 98.81 792 ALA A C 1
ATOM 6248 O O . ALA A 1 792 ? 2.910 -0.980 13.877 1.00 98.81 792 ALA A O 1
ATOM 6249 N N . TYR A 1 793 ? 2.416 -2.871 12.770 1.00 98.62 793 TYR A N 1
ATOM 6250 C CA . TYR A 1 793 ? 1.970 -3.632 13.929 1.00 98.62 793 TYR A CA 1
ATOM 6251 C C . TYR A 1 793 ? 3.147 -4.140 14.777 1.00 98.62 793 TYR A C 1
ATOM 6253 O O . TYR A 1 793 ? 3.182 -3.847 15.970 1.00 98.62 793 TYR A O 1
ATOM 6261 N N . ASP A 1 794 ? 4.141 -4.821 14.199 1.00 98.00 794 ASP A N 1
ATOM 6262 C CA . ASP A 1 794 ? 5.286 -5.357 14.955 1.00 98.00 794 ASP A CA 1
ATOM 6263 C C . ASP A 1 794 ? 6.631 -5.223 14.219 1.00 98.00 794 ASP A C 1
ATOM 6265 O O . ASP A 1 794 ? 7.195 -6.189 13.702 1.00 98.00 794 ASP A O 1
ATOM 6269 N N . MET A 1 795 ? 7.212 -4.020 14.258 1.00 97.94 795 MET A N 1
ATOM 6270 C CA . MET A 1 795 ? 8.536 -3.734 13.696 1.00 97.94 795 MET A CA 1
ATOM 6271 C C . MET A 1 795 ? 9.663 -4.592 14.285 1.00 97.94 795 MET A C 1
ATOM 6273 O O . MET A 1 795 ? 10.719 -4.662 13.658 1.00 97.94 795 MET A O 1
ATOM 6277 N N . SER A 1 796 ? 9.489 -5.261 15.435 1.00 96.62 796 SER A N 1
ATOM 6278 C CA . SER A 1 796 ? 10.547 -6.105 16.014 1.00 96.62 796 SER A CA 1
ATOM 6279 C C . SER A 1 796 ? 10.903 -7.301 15.119 1.00 96.62 796 SER A C 1
ATOM 6281 O O . SER A 1 796 ? 12.053 -7.746 15.105 1.00 96.62 796 SER A O 1
ATOM 6283 N N . LEU A 1 797 ? 9.951 -7.745 14.291 1.00 96.88 797 LEU A N 1
ATOM 6284 C CA . LEU A 1 797 ? 10.127 -8.780 13.270 1.00 96.88 797 LEU A CA 1
ATOM 6285 C C . LEU A 1 797 ? 10.797 -8.257 11.983 1.00 96.88 797 LEU A C 1
ATOM 6287 O O . LEU A 1 797 ? 11.154 -9.048 11.110 1.00 96.88 797 LEU A O 1
ATOM 6291 N N . HIS A 1 798 ? 10.991 -6.938 11.865 1.00 97.69 798 HIS A N 1
ATOM 6292 C CA . HIS A 1 798 ? 11.376 -6.252 10.629 1.00 97.69 798 HIS A CA 1
ATOM 6293 C C . HIS A 1 798 ? 12.646 -5.388 10.757 1.00 97.69 798 HIS A C 1
ATOM 6295 O O . HIS A 1 798 ? 12.783 -4.370 10.079 1.00 97.69 798 HIS A O 1
ATOM 6301 N N . LEU A 1 799 ? 13.601 -5.777 11.607 1.00 96.06 799 LEU A N 1
ATOM 6302 C CA . LEU A 1 799 ? 14.814 -4.983 11.885 1.00 96.06 799 LEU A CA 1
ATOM 6303 C C . LEU A 1 799 ? 16.056 -5.368 11.053 1.00 96.06 799 LEU A C 1
ATOM 6305 O O . LEU A 1 799 ? 17.117 -4.775 11.233 1.00 96.06 799 LEU A O 1
ATOM 6309 N N . THR A 1 800 ? 15.980 -6.360 10.157 1.00 96.31 800 THR A N 1
ATOM 6310 C CA . THR A 1 800 ? 17.151 -6.877 9.409 1.00 96.31 800 THR A CA 1
ATOM 6311 C C . THR A 1 800 ? 17.041 -6.679 7.888 1.00 96.31 800 THR A C 1
ATOM 6313 O O . THR A 1 800 ? 15.926 -6.694 7.361 1.00 96.31 800 THR A O 1
ATOM 6316 N N . PRO A 1 801 ? 18.162 -6.580 7.139 1.00 96.25 801 PRO A N 1
ATOM 6317 C CA . PRO A 1 801 ? 18.149 -6.409 5.677 1.00 96.25 801 PRO A CA 1
ATOM 6318 C C . PRO A 1 801 ? 17.409 -7.478 4.857 1.00 96.25 801 PRO A C 1
ATOM 6320 O O . PRO A 1 801 ? 17.106 -7.241 3.691 1.00 96.25 801 PRO A O 1
ATOM 6323 N N . THR A 1 802 ? 17.118 -8.645 5.437 1.00 96.94 802 THR A N 1
ATOM 6324 C CA . THR A 1 802 ? 16.370 -9.736 4.791 1.00 96.94 802 THR A CA 1
ATOM 6325 C C . THR A 1 802 ? 14.884 -9.768 5.164 1.00 96.94 802 THR A C 1
ATOM 6327 O O . THR A 1 802 ? 14.138 -10.544 4.569 1.00 96.94 802 THR A O 1
ATOM 6330 N N . SER A 1 803 ? 14.432 -8.918 6.097 1.00 97.50 803 SER A N 1
ATOM 6331 C CA . SER A 1 803 ? 13.092 -8.992 6.708 1.00 97.50 803 SER A CA 1
ATOM 6332 C C . SER A 1 803 ? 11.943 -8.986 5.702 1.00 97.50 803 SER A C 1
ATOM 6334 O O . SER A 1 803 ? 10.967 -9.698 5.901 1.00 97.50 803 SER A O 1
ATOM 6336 N N . ALA A 1 804 ? 12.053 -8.217 4.613 1.00 97.69 804 ALA A N 1
ATOM 6337 C CA . ALA A 1 804 ? 11.028 -8.186 3.569 1.00 97.69 804 ALA A CA 1
ATOM 6338 C C . ALA A 1 804 ? 10.849 -9.561 2.894 1.00 97.69 804 ALA A C 1
ATOM 6340 O O . ALA A 1 804 ? 9.721 -9.995 2.684 1.00 97.69 804 ALA A O 1
ATOM 6341 N N . THR A 1 805 ? 11.940 -10.283 2.611 1.00 97.44 805 THR A N 1
ATOM 6342 C CA . THR A 1 805 ? 11.880 -11.643 2.047 1.00 97.44 805 THR A CA 1
ATOM 6343 C C . THR A 1 805 ? 11.323 -12.634 3.066 1.00 97.44 805 THR A C 1
ATOM 6345 O O . THR A 1 805 ? 10.398 -13.375 2.743 1.00 97.44 805 THR A O 1
ATOM 6348 N N . THR A 1 806 ? 11.812 -12.598 4.312 1.00 98.12 806 THR A N 1
ATOM 6349 C CA . THR A 1 806 ? 11.315 -13.453 5.406 1.00 98.12 806 THR A CA 1
ATOM 6350 C C . THR A 1 806 ? 9.819 -13.244 5.663 1.00 98.12 806 THR A C 1
ATOM 6352 O O . THR A 1 806 ? 9.083 -14.201 5.920 1.00 98.12 806 THR A O 1
ATOM 6355 N N . TRP A 1 807 ? 9.344 -11.998 5.558 1.00 98.50 807 TRP A N 1
ATOM 6356 C CA . TRP A 1 807 ? 7.924 -11.677 5.638 1.00 98.50 807 TRP A CA 1
ATOM 6357 C C . TRP A 1 807 ? 7.143 -12.289 4.473 1.00 98.50 807 TRP A C 1
ATOM 6359 O O . TRP A 1 807 ? 6.128 -12.924 4.732 1.00 98.50 807 TRP A O 1
ATOM 6369 N N . VAL A 1 808 ? 7.617 -12.192 3.221 1.00 98.38 808 VAL A N 1
ATOM 6370 C CA . VAL A 1 808 ? 6.923 -12.817 2.077 1.00 98.38 808 VAL A CA 1
ATOM 6371 C C . VAL A 1 808 ? 6.831 -14.337 2.237 1.00 98.38 808 VAL A C 1
ATOM 6373 O O . VAL A 1 808 ? 5.767 -14.903 1.987 1.00 98.38 808 VAL A O 1
ATOM 6376 N N . GLU A 1 809 ? 7.894 -15.008 2.688 1.00 98.19 809 GLU A N 1
ATOM 6377 C CA . GLU A 1 809 ? 7.859 -16.454 2.958 1.00 98.19 809 GLU A CA 1
ATOM 6378 C C . GLU A 1 809 ? 6.832 -16.792 4.053 1.00 98.19 809 GLU A C 1
ATOM 6380 O O . GLU A 1 809 ? 6.005 -17.692 3.885 1.00 98.19 809 GLU A O 1
ATOM 6385 N N . THR A 1 810 ? 6.812 -16.023 5.145 1.00 97.44 810 THR A N 1
ATOM 6386 C CA . THR A 1 810 ? 5.862 -16.201 6.258 1.00 97.44 810 THR A CA 1
ATOM 6387 C C . THR A 1 810 ? 4.416 -15.940 5.824 1.00 97.44 810 THR A C 1
ATOM 6389 O O . THR A 1 810 ? 3.521 -16.737 6.109 1.00 97.44 810 THR A O 1
ATOM 6392 N N . TRP A 1 811 ? 4.177 -14.844 5.103 1.00 97.50 811 TRP A N 1
ATOM 6393 C CA . TRP A 1 811 ? 2.870 -14.448 4.586 1.00 97.50 811 TRP A CA 1
ATOM 6394 C C . TRP A 1 811 ? 2.338 -15.468 3.577 1.00 97.50 811 TRP A C 1
ATOM 6396 O O . TRP A 1 811 ? 1.182 -15.878 3.677 1.00 97.50 811 TRP A O 1
ATOM 6406 N N . THR A 1 812 ? 3.184 -15.955 2.665 1.00 97.12 812 THR A N 1
ATOM 6407 C CA . THR A 1 812 ? 2.802 -16.987 1.687 1.00 97.12 812 THR A CA 1
ATOM 6408 C C . THR A 1 812 ? 2.509 -18.320 2.376 1.00 97.12 812 THR A C 1
ATOM 6410 O O . THR A 1 812 ? 1.524 -18.971 2.036 1.00 97.12 812 THR A O 1
ATOM 6413 N N . SER A 1 813 ? 3.299 -18.697 3.389 1.00 94.94 813 SER A N 1
ATOM 6414 C CA . SER A 1 813 ? 3.071 -19.921 4.172 1.00 94.94 813 SER A CA 1
ATOM 6415 C C . SER A 1 813 ? 1.694 -19.939 4.843 1.00 94.94 813 SER A C 1
ATOM 6417 O O . SER A 1 813 ? 1.067 -20.991 4.917 1.00 94.94 813 SER A O 1
ATOM 6419 N N . LYS A 1 814 ? 1.222 -18.775 5.310 1.00 92.00 814 LYS A N 1
ATOM 6420 C CA . LYS A 1 814 ? -0.110 -18.587 5.911 1.00 92.00 814 LYS A CA 1
ATOM 6421 C C . LYS A 1 814 ? -1.236 -18.429 4.883 1.00 92.00 814 LYS A C 1
ATOM 6423 O O . LYS A 1 814 ? -2.364 -18.818 5.157 1.00 92.00 814 LYS A O 1
ATOM 6428 N N . THR A 1 815 ? -0.948 -17.802 3.741 1.00 92.62 815 THR A N 1
ATOM 6429 C CA . THR A 1 815 ? -1.960 -17.386 2.749 1.00 92.62 815 THR A CA 1
ATOM 6430 C C . THR A 1 815 ? -2.194 -18.425 1.653 1.00 92.62 815 THR A C 1
ATOM 6432 O O . THR A 1 815 ? -3.245 -18.396 1.025 1.00 92.62 815 THR A O 1
ATOM 6435 N N . PHE A 1 816 ? -1.243 -19.333 1.419 1.00 91.75 816 PHE A N 1
ATOM 6436 C CA . PHE A 1 816 ? -1.333 -20.385 0.404 1.00 91.75 816 PHE A CA 1
ATOM 6437 C C . PHE A 1 816 ? -0.879 -21.742 0.960 1.00 91.75 816 PHE A C 1
ATOM 6439 O O . PHE A 1 816 ? -1.696 -22.603 1.260 1.00 91.75 816 PHE A O 1
ATOM 6446 N N . SER A 1 817 ? 0.435 -21.943 1.088 1.00 87.88 817 SER A N 1
ATOM 6447 C CA . SER A 1 817 ? 1.047 -23.152 1.650 1.00 87.88 817 SER A CA 1
ATOM 6448 C C . SER A 1 817 ? 2.532 -22.893 1.943 1.00 87.88 817 SER A C 1
ATOM 6450 O O . SER A 1 817 ? 3.179 -22.169 1.175 1.00 87.88 817 SER A O 1
ATOM 6452 N N . PRO A 1 818 ? 3.117 -23.507 2.990 1.00 92.06 818 PRO A N 1
ATOM 6453 C CA . PRO A 1 818 ? 4.565 -23.527 3.194 1.00 92.06 818 PRO A CA 1
ATOM 6454 C C . PRO A 1 818 ? 5.351 -24.061 1.985 1.00 92.06 818 PRO A C 1
ATOM 6456 O O . PRO A 1 818 ? 6.441 -23.566 1.704 1.00 92.06 818 PRO A O 1
ATOM 6459 N N . ASP A 1 819 ? 4.793 -25.014 1.227 1.00 93.56 819 ASP A N 1
ATOM 6460 C CA . ASP A 1 819 ? 5.487 -25.680 0.111 1.00 93.56 819 ASP A CA 1
ATOM 6461 C C . ASP A 1 819 ? 5.821 -24.728 -1.048 1.00 93.56 819 ASP A C 1
ATOM 6463 O O . ASP A 1 819 ? 6.792 -24.935 -1.777 1.00 93.56 819 ASP A O 1
ATOM 6467 N N . VAL A 1 820 ? 5.027 -23.665 -1.219 1.00 95.75 820 VAL A N 1
ATOM 6468 C CA . VAL A 1 820 ? 5.216 -22.664 -2.282 1.00 95.75 820 VAL A CA 1
ATOM 6469 C C . VAL A 1 820 ? 5.913 -21.393 -1.787 1.00 95.75 820 VAL A C 1
ATOM 6471 O O . VAL A 1 820 ? 6.277 -20.540 -2.595 1.00 95.75 820 VAL A O 1
ATOM 6474 N N . ALA A 1 821 ? 6.136 -21.261 -0.475 1.00 97.12 821 ALA A N 1
ATOM 6475 C CA . ALA A 1 821 ? 6.528 -20.011 0.173 1.00 97.12 821 ALA A CA 1
ATOM 6476 C C . ALA A 1 821 ? 7.823 -19.396 -0.375 1.00 97.12 821 ALA A C 1
ATOM 6478 O O . ALA A 1 821 ? 7.830 -18.231 -0.774 1.00 97.12 821 ALA A O 1
ATOM 6479 N N . SER A 1 822 ? 8.900 -20.181 -0.452 1.00 97.81 822 SER A N 1
ATOM 6480 C CA . SER A 1 822 ? 10.199 -19.685 -0.928 1.00 97.81 822 SER A CA 1
ATOM 6481 C C . SER A 1 822 ? 10.193 -19.386 -2.437 1.00 97.81 822 SER A C 1
ATOM 6483 O O . SER A 1 822 ? 10.784 -18.405 -2.888 1.00 97.81 822 SER A O 1
ATOM 6485 N N . ALA A 1 823 ? 9.436 -20.160 -3.226 1.00 98.19 823 ALA A N 1
ATOM 6486 C CA . ALA A 1 823 ? 9.269 -19.912 -4.660 1.00 98.19 823 ALA A CA 1
ATOM 6487 C C . ALA A 1 823 ? 8.493 -18.611 -4.935 1.00 98.19 823 ALA A C 1
ATOM 6489 O O . ALA A 1 823 ? 8.895 -17.822 -5.789 1.00 98.19 823 ALA A O 1
ATOM 6490 N N . VAL A 1 824 ? 7.421 -18.338 -4.180 1.00 98.44 824 VAL A N 1
ATOM 6491 C CA . VAL A 1 824 ? 6.685 -17.064 -4.260 1.00 98.44 824 VAL A CA 1
ATOM 6492 C C . VAL A 1 824 ? 7.541 -15.893 -3.776 1.00 98.44 824 VAL A C 1
ATOM 6494 O O . VAL A 1 824 ? 7.489 -14.822 -4.379 1.00 98.44 824 VAL A O 1
ATOM 6497 N N . ALA A 1 825 ? 8.367 -16.081 -2.742 1.00 98.19 825 ALA A N 1
ATOM 6498 C CA . ALA A 1 825 ? 9.288 -15.049 -2.275 1.00 98.19 825 ALA A CA 1
ATOM 6499 C C . ALA A 1 825 ? 10.330 -14.666 -3.336 1.00 98.19 825 ALA A C 1
ATOM 6501 O O . ALA A 1 825 ? 10.562 -13.477 -3.559 1.00 98.19 825 ALA A O 1
ATOM 6502 N N . ASP A 1 826 ? 10.902 -15.637 -4.048 1.00 98.06 826 ASP A N 1
ATOM 6503 C CA . ASP A 1 826 ? 11.763 -15.369 -5.202 1.00 98.06 826 ASP A CA 1
ATOM 6504 C C . ASP A 1 826 ? 10.999 -14.688 -6.359 1.00 98.06 826 ASP A C 1
ATOM 6506 O O . ASP A 1 826 ? 11.472 -13.677 -6.885 1.00 98.06 826 ASP A O 1
ATOM 6510 N N . ILE A 1 827 ? 9.794 -15.158 -6.708 1.00 98.62 827 ILE A N 1
ATOM 6511 C CA . ILE A 1 827 ? 8.940 -14.537 -7.740 1.00 98.62 827 ILE A CA 1
ATOM 6512 C C . ILE A 1 827 ? 8.657 -13.064 -7.410 1.00 98.62 827 ILE A C 1
ATOM 6514 O O . ILE A 1 827 ? 8.893 -12.191 -8.247 1.00 98.62 827 ILE A O 1
ATOM 6518 N N . LEU A 1 828 ? 8.205 -12.754 -6.192 1.00 98.50 828 LEU A N 1
ATOM 6519 C CA . LEU A 1 828 ? 7.869 -11.386 -5.782 1.00 98.50 828 LEU A CA 1
ATOM 6520 C C . LEU A 1 828 ? 9.107 -10.489 -5.648 1.00 98.50 828 LEU A C 1
ATOM 6522 O O . LEU A 1 828 ? 9.035 -9.298 -5.959 1.00 98.50 828 LEU A O 1
ATOM 6526 N N . ASN A 1 829 ? 10.261 -11.043 -5.273 1.00 97.94 829 ASN A N 1
ATOM 6527 C CA . ASN A 1 829 ? 11.530 -10.319 -5.282 1.00 97.94 829 ASN A CA 1
ATOM 6528 C C . ASN A 1 829 ? 12.011 -9.993 -6.707 1.00 97.94 829 ASN A C 1
ATOM 6530 O O . ASN A 1 829 ? 12.378 -8.846 -6.989 1.00 97.94 829 ASN A O 1
ATOM 6534 N N . ARG A 1 830 ? 11.972 -10.968 -7.627 1.00 97.94 830 ARG A N 1
ATOM 6535 C CA . ARG A 1 830 ? 12.276 -10.761 -9.053 1.00 97.94 830 ARG A CA 1
ATOM 6536 C C . ARG A 1 830 ? 11.314 -9.749 -9.675 1.00 97.94 830 ARG A C 1
ATOM 6538 O O . ARG A 1 830 ? 11.772 -8.805 -10.319 1.00 97.94 830 ARG A O 1
ATOM 6545 N N . TYR A 1 831 ? 10.013 -9.885 -9.419 1.00 98.62 831 TYR A N 1
ATOM 6546 C CA . TYR A 1 831 ? 8.979 -8.937 -9.837 1.00 98.62 831 TYR A CA 1
ATOM 6547 C C . TYR A 1 831 ? 9.277 -7.522 -9.325 1.00 98.62 831 TYR A C 1
ATOM 6549 O O . TYR A 1 831 ? 9.417 -6.592 -10.120 1.00 98.62 831 TYR A O 1
ATOM 6557 N N . GLY A 1 832 ? 9.477 -7.370 -8.010 1.00 97.50 832 GLY A N 1
ATOM 6558 C CA . GLY A 1 832 ? 9.796 -6.100 -7.358 1.00 97.50 832 GLY A CA 1
ATOM 6559 C C . GLY A 1 832 ? 11.017 -5.407 -7.969 1.00 97.50 832 GLY A C 1
ATOM 6560 O O . GLY A 1 832 ? 10.974 -4.207 -8.244 1.00 97.50 832 GLY A O 1
ATOM 6561 N N . ARG A 1 833 ? 12.087 -6.160 -8.266 1.00 96.19 833 ARG A N 1
ATOM 6562 C CA . ARG A 1 833 ? 13.266 -5.646 -8.985 1.00 96.19 833 ARG A CA 1
ATOM 6563 C C . ARG A 1 833 ? 12.916 -5.143 -10.387 1.00 96.19 833 ARG A C 1
ATOM 6565 O O . ARG A 1 833 ? 13.361 -4.059 -10.765 1.00 96.19 833 ARG A O 1
ATOM 6572 N N . LEU A 1 834 ? 12.156 -5.919 -11.164 1.00 97.00 834 LEU A N 1
ATOM 6573 C CA . LEU A 1 834 ? 11.808 -5.576 -12.546 1.00 97.00 834 LEU A CA 1
ATOM 6574 C C . LEU A 1 834 ? 10.911 -4.330 -12.617 1.00 97.00 834 LEU A C 1
ATOM 6576 O O . LEU A 1 834 ? 11.241 -3.402 -13.359 1.00 97.00 834 LEU A O 1
ATOM 6580 N N . VAL A 1 835 ? 9.850 -4.243 -11.804 1.00 95.31 835 VAL A N 1
ATOM 6581 C CA . VAL A 1 835 ? 8.942 -3.074 -11.793 1.00 95.31 835 VAL A CA 1
ATOM 6582 C C . VAL A 1 835 ? 9.612 -1.802 -11.271 1.00 95.31 835 VAL A C 1
ATOM 6584 O O . VAL A 1 835 ? 9.342 -0.705 -11.760 1.00 95.31 835 VAL A O 1
ATOM 6587 N N . ASN A 1 836 ? 10.561 -1.923 -10.336 1.00 93.38 836 ASN A N 1
ATOM 6588 C CA . ASN A 1 836 ? 11.307 -0.778 -9.806 1.00 93.38 836 ASN A CA 1
ATOM 6589 C C . ASN A 1 836 ? 12.256 -0.141 -10.848 1.00 93.38 836 ASN A C 1
ATOM 6591 O O . ASN A 1 836 ? 12.768 0.967 -10.655 1.00 93.38 836 ASN A O 1
ATOM 6595 N N . ARG A 1 837 ? 12.481 -0.788 -12.002 1.00 93.38 837 ARG A N 1
ATOM 6596 C CA . ARG A 1 837 ? 13.196 -0.160 -13.123 1.00 93.38 837 ARG A CA 1
ATOM 6597 C C . ARG A 1 837 ? 12.385 0.997 -13.713 1.00 93.38 837 ARG A C 1
ATOM 6599 O O . ARG A 1 837 ? 12.977 2.063 -13.946 1.00 93.38 837 ARG A O 1
ATOM 6606 N N . ARG A 1 838 ? 11.070 0.807 -13.918 1.00 93.00 838 ARG A N 1
ATOM 6607 C CA . ARG A 1 838 ? 10.131 1.783 -14.503 1.00 93.00 838 ARG A CA 1
ATOM 6608 C C . ARG A 1 838 ? 8.659 1.396 -14.257 1.00 93.00 838 ARG A C 1
ATOM 6610 O O . ARG A 1 838 ? 8.282 0.261 -14.514 1.00 93.00 838 ARG A O 1
ATOM 6617 N N . LYS A 1 839 ? 7.828 2.369 -13.858 1.00 93.75 839 LYS A N 1
ATOM 6618 C CA . LYS A 1 839 ? 6.356 2.247 -13.786 1.00 93.75 839 LYS A CA 1
ATOM 6619 C C . LYS A 1 839 ? 5.749 2.104 -15.192 1.00 93.75 839 LYS A C 1
ATOM 6621 O O . LYS A 1 839 ? 6.248 2.769 -16.110 1.00 93.75 839 LYS A O 1
ATOM 6626 N N . TYR A 1 840 ? 4.703 1.291 -15.359 1.00 95.81 840 TYR A N 1
ATOM 6627 C CA . TYR A 1 840 ? 4.151 0.889 -16.664 1.00 95.81 840 TYR A CA 1
ATOM 6628 C C . TYR A 1 840 ? 3.677 2.077 -17.510 1.00 95.81 840 TYR A C 1
ATOM 6630 O O . TYR A 1 840 ? 4.090 2.230 -18.661 1.00 95.81 840 TYR A O 1
ATOM 6638 N N . GLU A 1 841 ? 2.952 2.989 -16.870 1.00 94.38 841 GLU A N 1
ATOM 6639 C CA . GLU A 1 841 ? 2.413 4.259 -17.368 1.00 94.38 841 GLU A CA 1
ATOM 6640 C C . GLU A 1 841 ? 3.514 5.229 -17.843 1.00 94.38 841 GLU A C 1
ATOM 6642 O O . GLU A 1 841 ? 3.252 6.280 -18.419 1.00 94.38 841 GLU A O 1
ATOM 6647 N N . THR A 1 842 ? 4.786 4.896 -17.602 1.00 91.19 842 THR A N 1
ATOM 6648 C CA . THR A 1 842 ? 5.944 5.731 -17.945 1.00 91.19 842 THR A CA 1
ATOM 6649 C C . THR A 1 842 ? 6.979 5.007 -18.810 1.00 91.19 842 THR A C 1
ATOM 6651 O O . THR A 1 842 ? 8.063 5.560 -19.040 1.00 91.19 842 THR A O 1
ATOM 6654 N N . LEU A 1 843 ? 6.690 3.782 -19.275 1.00 92.19 843 LEU A N 1
ATOM 6655 C CA . LEU A 1 843 ? 7.597 2.968 -20.100 1.00 92.19 843 LEU A CA 1
ATOM 6656 C C . LEU A 1 843 ? 7.872 3.598 -21.471 1.00 92.19 843 LEU A C 1
ATOM 6658 O O . LEU A 1 843 ? 9.014 3.595 -21.921 1.00 92.19 843 LEU A O 1
ATOM 6662 N N . ASN A 1 844 ? 6.852 4.179 -22.103 1.00 88.06 844 ASN A N 1
ATOM 6663 C CA . ASN A 1 844 ? 6.939 4.824 -23.418 1.00 88.06 844 ASN A CA 1
ATOM 6664 C C . ASN A 1 844 ? 7.591 6.221 -23.403 1.00 88.06 844 ASN A C 1
ATOM 6666 O O . ASN A 1 844 ? 7.937 6.744 -24.463 1.00 88.06 844 ASN A O 1
ATOM 6670 N N . MET A 1 845 ? 7.729 6.851 -22.231 1.00 85.12 845 MET A N 1
ATOM 6671 C CA . MET A 1 845 ? 8.236 8.221 -22.122 1.00 85.12 845 MET A CA 1
ATOM 6672 C C . MET A 1 845 ? 9.724 8.289 -22.516 1.00 85.12 845 MET A C 1
ATOM 6674 O O . MET A 1 845 ? 10.533 7.596 -21.888 1.00 85.12 845 MET A O 1
ATOM 6678 N N . PRO A 1 846 ? 10.113 9.143 -23.484 1.00 82.62 846 PRO A N 1
ATOM 6679 C CA . PRO A 1 846 ? 11.479 9.200 -23.997 1.00 82.62 846 PRO A CA 1
ATOM 6680 C C . PRO A 1 846 ? 12.481 9.811 -22.989 1.00 82.62 846 PRO A C 1
ATOM 6682 O O . PRO A 1 846 ? 12.103 10.682 -22.201 1.00 82.62 846 PRO A O 1
ATOM 6685 N N . PRO A 1 847 ? 13.774 9.426 -23.044 1.00 86.69 847 PRO A N 1
ATOM 6686 C CA . PRO A 1 847 ? 14.299 8.285 -23.795 1.00 86.69 847 PRO A CA 1
ATOM 6687 C C . PRO A 1 847 ? 13.738 6.965 -23.244 1.00 86.69 847 PRO A C 1
ATOM 6689 O O . PRO A 1 847 ? 13.503 6.841 -22.040 1.00 86.69 847 PRO A O 1
ATOM 6692 N N . PHE A 1 848 ? 13.514 5.995 -24.137 1.00 91.06 848 PHE A N 1
ATOM 6693 C CA . PHE A 1 848 ? 13.018 4.674 -23.754 1.00 91.06 848 PHE A CA 1
ATOM 6694 C C . PHE A 1 848 ? 13.952 4.028 -22.722 1.00 91.06 848 PHE A C 1
ATOM 6696 O O . PHE A 1 848 ? 15.170 4.191 -22.797 1.00 91.06 848 PHE A O 1
ATOM 6703 N N . VAL A 1 849 ? 13.375 3.340 -21.732 1.00 92.00 849 VAL A N 1
ATOM 6704 C CA . VAL A 1 849 ? 14.111 2.970 -20.515 1.00 92.00 849 VAL A CA 1
ATOM 6705 C C . VAL A 1 849 ? 15.164 1.880 -20.724 1.00 92.00 849 VAL A C 1
ATOM 6707 O O . VAL A 1 849 ? 16.147 1.882 -19.994 1.00 92.00 849 VAL A O 1
ATOM 6710 N N . TYR A 1 850 ? 14.985 0.993 -21.707 1.00 95.25 850 TYR A N 1
ATOM 6711 C CA . TYR A 1 850 ? 15.942 -0.072 -22.011 1.00 95.25 850 TYR A CA 1
ATOM 6712 C C . TYR A 1 850 ? 16.651 0.194 -23.335 1.00 95.25 850 TYR A C 1
ATOM 6714 O O . TYR A 1 850 ? 16.010 0.424 -24.362 1.00 95.25 850 TYR A O 1
ATOM 6722 N N . SER A 1 851 ? 17.975 0.108 -23.355 1.00 93.38 851 SER A N 1
ATOM 6723 C CA . SER A 1 851 ? 18.735 0.247 -24.587 1.00 93.38 851 SER A CA 1
ATOM 6724 C C . SER A 1 851 ? 18.443 -0.893 -25.566 1.00 93.38 851 SER A C 1
ATOM 6726 O O . SER A 1 851 ? 18.619 -2.072 -25.264 1.00 93.38 851 SER A O 1
ATOM 6728 N N . THR A 1 852 ? 18.063 -0.527 -26.789 1.00 91.44 852 THR A N 1
ATOM 6729 C CA . THR A 1 852 ? 17.988 -1.437 -27.944 1.00 91.44 852 THR A CA 1
ATOM 6730 C C . THR A 1 852 ? 19.330 -1.579 -28.676 1.00 91.44 852 THR A C 1
ATOM 6732 O O . THR A 1 852 ? 19.408 -2.289 -29.675 1.00 91.44 852 THR A O 1
ATOM 6735 N N . LEU A 1 853 ? 20.385 -0.897 -28.204 1.00 85.75 853 LEU A N 1
ATOM 6736 C CA . LEU A 1 853 ? 21.698 -0.801 -28.861 1.00 85.75 853 LEU A CA 1
ATOM 6737 C C . LEU A 1 853 ? 22.878 -1.248 -27.989 1.00 85.75 853 LEU A C 1
ATOM 6739 O O . LEU A 1 853 ? 23.934 -1.578 -28.528 1.00 85.75 853 LEU A O 1
ATOM 6743 N N . PHE A 1 854 ? 22.738 -1.211 -26.663 1.00 84.56 854 PHE A N 1
ATOM 6744 C CA . PHE A 1 854 ? 23.828 -1.454 -25.722 1.00 84.56 854 PHE A CA 1
ATOM 6745 C C . PHE A 1 854 ? 23.433 -2.510 -24.682 1.00 84.56 854 PHE A C 1
ATOM 6747 O O . PHE A 1 854 ? 22.304 -2.529 -24.202 1.00 84.56 854 PHE A O 1
ATOM 6754 N N . TYR A 1 855 ? 24.393 -3.363 -24.315 1.00 85.31 855 TYR A N 1
ATOM 6755 C CA . TYR A 1 855 ? 24.303 -4.357 -23.230 1.00 85.31 855 TYR A CA 1
ATOM 6756 C C . TYR A 1 855 ? 23.169 -5.382 -23.366 1.00 85.31 855 TYR A C 1
ATOM 6758 O O . TYR A 1 855 ? 22.770 -5.975 -22.369 1.00 85.31 855 TYR A O 1
ATOM 6766 N N . ASP A 1 856 ? 22.637 -5.572 -24.582 1.00 88.62 856 ASP A N 1
ATOM 6767 C CA . ASP A 1 856 ? 21.415 -6.344 -24.844 1.00 88.62 856 ASP A CA 1
ATOM 6768 C C . ASP A 1 856 ? 20.267 -5.982 -23.885 1.00 88.62 856 ASP A C 1
ATOM 6770 O O . ASP A 1 856 ? 19.445 -6.835 -23.556 1.00 88.62 856 ASP A O 1
ATOM 6774 N N . GLU A 1 857 ? 20.214 -4.739 -23.390 1.00 94.00 857 GLU A N 1
ATOM 6775 C CA . GLU A 1 857 ? 19.426 -4.398 -22.201 1.00 94.00 857 GLU A CA 1
ATOM 6776 C C . GLU A 1 857 ? 17.932 -4.670 -22.412 1.00 94.00 857 GLU A C 1
ATOM 6778 O O . GLU A 1 857 ? 17.301 -5.337 -21.593 1.00 94.00 857 GLU A O 1
ATOM 6783 N N . ALA A 1 858 ? 17.375 -4.236 -23.547 1.00 95.62 858 ALA A N 1
ATOM 6784 C CA . ALA A 1 858 ? 15.973 -4.470 -23.882 1.00 95.62 858 ALA A CA 1
ATOM 6785 C C . ALA A 1 858 ? 15.639 -5.965 -24.056 1.00 95.62 858 ALA A C 1
ATOM 6787 O O . ALA A 1 858 ? 14.610 -6.434 -23.572 1.00 95.62 858 ALA A O 1
ATOM 6788 N N . THR A 1 859 ? 16.508 -6.741 -24.707 1.00 93.56 859 THR A N 1
ATOM 6789 C CA . THR A 1 859 ? 16.301 -8.187 -24.895 1.00 93.56 859 THR A CA 1
ATOM 6790 C C . THR A 1 859 ? 16.510 -8.983 -23.608 1.00 93.56 859 THR A C 1
ATOM 6792 O O . THR A 1 859 ? 15.773 -9.934 -23.361 1.00 93.56 859 THR A O 1
ATOM 6795 N N . THR A 1 860 ? 17.447 -8.564 -22.757 1.00 95.69 860 THR A N 1
ATOM 6796 C CA . THR A 1 860 ? 17.714 -9.166 -21.443 1.00 95.69 860 THR A CA 1
ATOM 6797 C C . THR A 1 860 ? 16.560 -8.894 -20.487 1.00 95.69 860 THR A C 1
ATOM 6799 O O . THR A 1 860 ? 16.057 -9.827 -19.872 1.00 95.69 860 THR A O 1
ATOM 6802 N N . ALA A 1 861 ? 16.064 -7.653 -20.422 1.00 97.06 861 ALA A N 1
ATOM 6803 C CA . ALA A 1 861 ? 14.897 -7.309 -19.614 1.00 97.06 861 ALA A CA 1
ATOM 6804 C C . ALA A 1 861 ? 13.654 -8.113 -20.035 1.00 97.06 861 ALA A C 1
ATOM 6806 O O . ALA A 1 861 ? 12.930 -8.614 -19.176 1.00 97.06 861 ALA A O 1
ATOM 6807 N N . LEU A 1 862 ? 13.424 -8.292 -21.343 1.00 98.00 862 LEU A N 1
ATOM 6808 C CA . LEU A 1 862 ? 12.323 -9.123 -21.839 1.00 98.00 862 LEU A CA 1
ATOM 6809 C C . LEU A 1 862 ? 12.509 -10.614 -21.500 1.00 98.00 862 LEU A C 1
ATOM 6811 O O . LEU A 1 862 ? 11.531 -11.283 -21.170 1.00 98.00 862 LEU A O 1
ATOM 6815 N N . ALA A 1 863 ? 13.742 -11.128 -21.538 1.00 98.38 863 ALA A N 1
ATOM 6816 C CA . ALA A 1 863 ? 14.054 -12.499 -21.137 1.00 98.38 863 ALA A CA 1
ATOM 6817 C C . ALA A 1 863 ? 13.882 -12.727 -19.623 1.00 98.38 863 ALA A C 1
ATOM 6819 O O . ALA A 1 863 ? 13.330 -13.751 -19.228 1.00 98.38 863 ALA A O 1
ATOM 6820 N N . GLU A 1 864 ? 14.273 -11.769 -18.773 1.00 98.31 864 GLU A N 1
ATOM 6821 C CA . GLU A 1 864 ? 14.020 -11.825 -17.323 1.00 98.31 864 GLU A CA 1
ATOM 6822 C C . GLU A 1 864 ? 12.514 -11.863 -17.010 1.00 98.31 864 GLU A C 1
ATOM 6824 O O . GLU A 1 864 ? 12.082 -12.662 -16.178 1.00 98.31 864 GLU A O 1
ATOM 6829 N N . TRP A 1 865 ? 11.706 -11.047 -17.701 1.00 98.62 865 TRP A N 1
ATOM 6830 C CA . TRP A 1 865 ? 10.242 -11.092 -17.603 1.00 98.62 865 TRP A CA 1
ATOM 6831 C C . TRP A 1 865 ? 9.653 -12.422 -18.099 1.00 98.62 865 TRP A C 1
ATOM 6833 O O . TRP A 1 865 ? 8.702 -12.925 -17.503 1.00 98.62 865 TRP A O 1
ATOM 6843 N N . GLY A 1 866 ? 10.209 -12.998 -19.170 1.00 98.69 866 GLY A N 1
ATOM 6844 C CA . GLY A 1 866 ? 9.815 -14.313 -19.685 1.00 98.69 866 GLY A CA 1
ATOM 6845 C C . GLY A 1 866 ? 10.061 -15.431 -18.671 1.00 98.69 866 GLY A C 1
ATOM 6846 O O . GLY A 1 866 ? 9.125 -16.137 -18.310 1.00 98.69 866 GLY A O 1
ATOM 6847 N N . ALA A 1 867 ? 11.282 -15.524 -18.137 1.00 98.69 867 ALA A N 1
ATOM 6848 C CA . ALA A 1 867 ? 11.646 -16.523 -17.131 1.00 98.69 867 ALA A CA 1
ATOM 6849 C C . ALA A 1 867 ? 10.816 -16.394 -15.840 1.00 98.69 867 ALA A C 1
ATOM 6851 O O . ALA A 1 867 ? 10.404 -17.397 -15.261 1.00 98.69 867 ALA A O 1
ATOM 6852 N N . LEU A 1 868 ? 10.521 -15.161 -15.405 1.00 98.81 868 LEU A N 1
ATOM 6853 C CA . LEU A 1 868 ? 9.632 -14.919 -14.266 1.00 98.81 868 LEU A CA 1
ATOM 6854 C C . LEU A 1 868 ? 8.213 -15.451 -14.524 1.00 98.81 868 LEU A C 1
ATOM 6856 O O . LEU A 1 868 ? 7.632 -16.094 -13.649 1.00 98.81 868 LEU A O 1
ATOM 6860 N N . LEU A 1 869 ? 7.663 -15.217 -15.719 1.00 98.88 869 LEU A N 1
ATOM 6861 C CA . LEU A 1 869 ? 6.346 -15.726 -16.101 1.00 98.88 869 LEU A CA 1
ATOM 6862 C C . LEU A 1 869 ? 6.330 -17.258 -16.208 1.00 98.88 869 LEU A C 1
ATOM 6864 O O . LEU A 1 869 ? 5.398 -17.877 -15.707 1.00 98.88 869 LEU A O 1
ATOM 6868 N N . GLU A 1 870 ? 7.358 -17.874 -16.793 1.00 98.62 870 GLU A N 1
ATOM 6869 C CA . GLU A 1 870 ? 7.476 -19.336 -16.908 1.00 98.62 870 GLU A CA 1
ATOM 6870 C C . GLU A 1 870 ? 7.514 -20.035 -15.540 1.00 98.62 870 GLU A C 1
ATOM 6872 O O . GLU A 1 870 ? 6.806 -21.021 -15.331 1.00 98.62 870 GLU A O 1
ATOM 6877 N N . ASP A 1 871 ? 8.293 -19.517 -14.585 1.00 98.50 871 ASP A N 1
ATOM 6878 C CA . ASP A 1 871 ? 8.330 -20.066 -13.224 1.00 98.50 871 ASP A CA 1
ATOM 6879 C C . ASP A 1 871 ? 7.003 -19.850 -12.479 1.00 98.50 871 ASP A C 1
ATOM 6881 O O . ASP A 1 871 ? 6.529 -20.751 -11.783 1.00 98.50 871 ASP A O 1
ATOM 6885 N N . THR A 1 872 ? 6.373 -18.683 -12.654 1.00 98.69 872 THR A N 1
ATOM 6886 C CA . THR A 1 872 ? 5.091 -18.359 -12.004 1.00 98.69 872 THR A CA 1
ATOM 6887 C C . THR A 1 872 ? 3.942 -19.205 -12.561 1.00 98.69 872 THR A C 1
ATOM 6889 O O . THR A 1 872 ? 3.093 -19.661 -11.796 1.00 98.69 872 THR A O 1
ATOM 6892 N N . LEU A 1 873 ? 3.929 -19.471 -13.873 1.00 98.50 873 LEU A N 1
ATOM 6893 C CA . LEU A 1 873 ? 2.978 -20.383 -14.516 1.00 98.50 873 LEU A CA 1
ATOM 6894 C C . LEU A 1 873 ? 3.170 -21.820 -14.033 1.00 98.50 873 LEU A C 1
ATOM 6896 O O . LEU A 1 873 ? 2.194 -22.446 -13.634 1.00 98.50 873 LEU A O 1
ATOM 6900 N N . ARG A 1 874 ? 4.414 -22.317 -13.980 1.00 97.62 874 ARG A N 1
ATOM 6901 C CA . ARG A 1 874 ? 4.719 -23.666 -13.471 1.00 97.62 874 ARG A CA 1
ATOM 6902 C C . ARG A 1 874 ? 4.200 -23.868 -12.045 1.00 97.62 874 ARG A C 1
ATOM 6904 O O . ARG A 1 874 ? 3.698 -24.941 -11.722 1.00 97.62 874 ARG A O 1
ATOM 6911 N N . LEU A 1 875 ? 4.310 -22.837 -11.205 1.00 96.81 875 LEU A N 1
ATOM 6912 C CA . LEU A 1 875 ? 3.785 -22.858 -9.844 1.00 96.81 875 LEU A CA 1
ATOM 6913 C C . LEU A 1 875 ? 2.248 -22.840 -9.831 1.00 96.81 875 LEU A C 1
ATOM 6915 O O . LEU A 1 875 ? 1.639 -23.695 -9.196 1.00 96.81 875 LEU A O 1
ATOM 6919 N N . TYR A 1 876 ? 1.623 -21.931 -10.586 1.00 97.50 876 TYR A N 1
ATOM 6920 C CA . TYR A 1 876 ? 0.164 -21.814 -10.714 1.00 97.50 876 TYR A CA 1
ATOM 6921 C C . TYR A 1 876 ? -0.513 -23.088 -11.248 1.00 97.50 876 TYR A C 1
ATOM 6923 O O . TYR A 1 876 ? -1.541 -23.515 -10.725 1.00 97.50 876 TYR A O 1
ATOM 6931 N N . GLU A 1 877 ? 0.064 -23.718 -12.271 1.00 96.06 877 GLU A N 1
ATOM 6932 C CA . GLU A 1 877 ? -0.441 -24.964 -12.860 1.00 96.06 877 GLU A CA 1
ATOM 6933 C C . GLU A 1 877 ? -0.359 -26.145 -11.882 1.00 96.06 877 GLU A C 1
ATOM 6935 O O . GLU A 1 877 ? -1.202 -27.044 -11.940 1.00 96.06 877 GLU A O 1
ATOM 6940 N N . GLY A 1 878 ? 0.612 -26.116 -10.962 1.00 94.88 878 GLY A N 1
ATOM 6941 C CA . GLY A 1 878 ? 0.769 -27.084 -9.877 1.00 94.88 878 GLY A CA 1
ATOM 6942 C C . GLY A 1 878 ? -0.172 -26.881 -8.684 1.00 94.88 878 GLY A C 1
ATOM 6943 O O . GLY A 1 878 ? -0.295 -27.791 -7.868 1.00 94.88 878 GLY A O 1
ATOM 6944 N N . LEU A 1 879 ? -0.854 -25.734 -8.568 1.00 94.31 879 LEU A N 1
ATOM 6945 C CA . LEU A 1 879 ? -1.807 -25.485 -7.480 1.00 94.31 879 LEU A CA 1
ATOM 6946 C C . LEU A 1 879 ? -3.119 -26.246 -7.680 1.00 94.31 879 LEU A C 1
ATOM 6948 O O . LEU A 1 879 ? -3.649 -26.332 -8.796 1.00 94.31 879 LEU A O 1
ATOM 6952 N N . GLU A 1 880 ? -3.690 -26.714 -6.569 1.00 93.25 880 GLU A N 1
ATOM 6953 C CA . GLU A 1 880 ? -5.068 -27.202 -6.524 1.00 93.25 880 GLU A CA 1
ATOM 6954 C C . GLU A 1 880 ? -6.054 -26.084 -6.890 1.00 93.25 880 GLU A C 1
ATOM 6956 O O . GLU A 1 880 ? -5.825 -24.903 -6.620 1.00 93.25 880 GLU A O 1
ATOM 6961 N N . GLU A 1 881 ? -7.168 -26.469 -7.510 1.00 93.00 881 GLU A N 1
ATOM 6962 C CA . GLU A 1 881 ? -8.121 -25.544 -8.130 1.00 93.00 881 GLU A CA 1
ATOM 6963 C C . GLU A 1 881 ? -8.666 -24.437 -7.197 1.00 93.00 881 GLU A C 1
ATOM 6965 O O . GLU A 1 881 ? -8.624 -23.281 -7.626 1.00 93.00 881 GLU A O 1
ATOM 6970 N N . PRO A 1 882 ? -9.005 -24.691 -5.911 1.00 93.06 882 PRO A N 1
ATOM 6971 C CA . PRO A 1 882 ? -9.493 -23.650 -4.999 1.00 93.06 882 PRO A CA 1
ATOM 6972 C C . PRO A 1 882 ? -8.521 -22.486 -4.749 1.00 93.06 882 PRO A C 1
ATOM 6974 O O . PRO A 1 882 ? -8.955 -21.383 -4.431 1.00 93.06 882 PRO A O 1
ATOM 6977 N N . TRP A 1 883 ? -7.208 -22.701 -4.891 1.00 95.25 883 TRP A N 1
ATOM 6978 C CA . TRP A 1 883 ? -6.194 -21.657 -4.675 1.00 95.25 883 TRP A CA 1
ATOM 6979 C C . TRP A 1 883 ? -5.925 -20.815 -5.926 1.00 95.25 883 TRP A C 1
ATOM 6981 O O . TRP A 1 883 ? -5.250 -19.785 -5.845 1.00 95.25 883 TRP A O 1
ATOM 6991 N N . ARG A 1 884 ? -6.421 -21.241 -7.097 1.00 95.75 884 ARG A N 1
ATOM 6992 C CA . ARG A 1 884 ? -6.053 -20.637 -8.383 1.00 95.75 884 ARG A CA 1
ATOM 6993 C C . ARG A 1 884 ? -6.581 -19.220 -8.539 1.00 95.75 884 ARG A C 1
ATOM 6995 O O . ARG A 1 884 ? -5.829 -18.384 -9.023 1.00 95.75 884 ARG A O 1
ATOM 7002 N N . ASP A 1 885 ? -7.795 -18.908 -8.100 1.00 97.62 885 ASP A N 1
ATOM 7003 C CA . ASP A 1 885 ? -8.316 -17.538 -8.218 1.00 97.62 885 ASP A CA 1
ATOM 7004 C C . ASP A 1 885 ? -7.534 -16.557 -7.329 1.00 97.62 885 ASP A C 1
ATOM 7006 O O . ASP A 1 885 ? -7.164 -15.472 -7.785 1.00 97.62 885 ASP A O 1
ATOM 7010 N N . ALA A 1 886 ? -7.191 -16.954 -6.100 1.00 97.88 886 ALA A N 1
ATOM 7011 C CA . ALA A 1 886 ? -6.357 -16.166 -5.189 1.00 97.88 886 ALA A CA 1
ATOM 7012 C C . ALA A 1 886 ? -4.925 -15.968 -5.722 1.00 97.88 886 ALA A C 1
ATOM 7014 O O . ALA A 1 886 ? -4.397 -14.853 -5.734 1.00 97.88 886 ALA A O 1
ATOM 7015 N N . PHE A 1 887 ? -4.295 -17.037 -6.217 1.00 98.44 887 PHE A N 1
ATOM 7016 C CA . PHE A 1 887 ? -2.940 -16.961 -6.764 1.00 98.44 887 PHE A CA 1
ATOM 7017 C C . PHE A 1 887 ? -2.902 -16.208 -8.097 1.00 98.44 887 PHE A C 1
ATOM 7019 O O . PHE A 1 887 ? -1.955 -15.465 -8.364 1.00 98.44 887 PHE A O 1
ATOM 7026 N N . TYR A 1 888 ? -3.939 -16.356 -8.930 1.00 98.69 888 TYR A N 1
ATOM 7027 C CA . TYR A 1 888 ? -4.045 -15.620 -10.182 1.00 98.69 888 TYR A CA 1
ATOM 7028 C C . TYR A 1 888 ? -4.074 -14.121 -9.918 1.00 98.69 888 TYR A C 1
ATOM 7030 O O . TYR A 1 888 ? -3.243 -13.400 -10.461 1.00 98.69 888 TYR A O 1
ATOM 7038 N N . GLN A 1 889 ? -4.974 -13.655 -9.053 1.00 98.56 889 GLN A N 1
ATOM 7039 C CA . GLN A 1 889 ? -5.169 -12.223 -8.854 1.00 98.56 889 GLN A CA 1
ATOM 7040 C C . GLN A 1 889 ? -4.014 -11.530 -8.113 1.00 98.56 889 GLN A C 1
ATOM 7042 O O . GLN A 1 889 ? -3.697 -10.390 -8.448 1.00 98.56 889 GLN A O 1
ATOM 7047 N N . MET A 1 890 ? -3.362 -12.207 -7.156 1.00 98.31 890 MET A N 1
ATOM 7048 C CA . MET A 1 890 ? -2.276 -11.614 -6.357 1.00 98.31 890 MET A CA 1
ATOM 7049 C C . MET A 1 890 ? -0.869 -11.824 -6.940 1.00 98.31 890 MET A C 1
ATOM 7051 O O . MET A 1 890 ? -0.011 -10.965 -6.741 1.00 98.31 890 MET A O 1
ATOM 7055 N N . ILE A 1 891 ? -0.604 -12.941 -7.635 1.00 98.56 891 ILE A N 1
ATOM 7056 C CA . ILE A 1 891 ? 0.758 -13.337 -8.049 1.00 98.56 891 ILE A CA 1
ATOM 7057 C C . ILE A 1 891 ? 0.903 -13.419 -9.573 1.00 98.56 891 ILE A C 1
ATOM 7059 O O . ILE A 1 891 ? 1.735 -12.715 -10.147 1.00 98.56 891 ILE A O 1
ATOM 7063 N N . LEU A 1 892 ? 0.110 -14.257 -10.252 1.00 98.75 892 LEU A N 1
ATOM 7064 C CA . LEU A 1 892 ? 0.320 -14.527 -11.682 1.00 98.75 892 LEU A CA 1
ATOM 7065 C C . LEU A 1 892 ? -0.122 -13.363 -12.582 1.00 98.75 892 LEU A C 1
ATOM 7067 O O . LEU A 1 892 ? 0.614 -13.014 -13.501 1.00 98.75 892 LEU A O 1
ATOM 7071 N N . HIS A 1 893 ? -1.266 -12.727 -12.323 1.00 98.81 893 HIS A N 1
ATOM 7072 C CA . HIS A 1 893 ? -1.758 -11.615 -13.142 1.00 98.81 893 HIS A CA 1
ATOM 7073 C C . HIS A 1 893 ? -0.763 -10.440 -13.214 1.00 98.81 893 HIS A C 1
ATOM 7075 O O . HIS A 1 893 ? -0.436 -10.041 -14.333 1.00 98.81 893 HIS A O 1
ATOM 7081 N N . PRO A 1 894 ? -0.209 -9.911 -12.098 1.00 98.56 894 PRO A N 1
ATOM 7082 C CA . PRO A 1 894 ? 0.800 -8.853 -12.172 1.00 98.56 894 PRO A CA 1
ATOM 7083 C C . PRO A 1 894 ? 2.029 -9.230 -13.016 1.00 98.56 894 PRO A C 1
ATOM 7085 O O . PRO A 1 894 ? 2.544 -8.396 -13.760 1.00 98.56 894 PRO A O 1
ATOM 7088 N N . VAL A 1 895 ? 2.472 -10.492 -12.958 1.00 98.88 895 VAL A N 1
ATOM 7089 C CA . VAL A 1 895 ? 3.598 -11.002 -13.761 1.00 98.88 895 VAL A CA 1
ATOM 7090 C C . VAL A 1 895 ? 3.231 -11.121 -15.248 1.00 98.88 895 VAL A C 1
ATOM 7092 O O . VAL A 1 895 ? 3.982 -10.657 -16.106 1.00 98.88 895 VAL A O 1
ATOM 7095 N N . GLU A 1 896 ? 2.074 -11.710 -15.562 1.00 98.69 896 GLU A N 1
ATOM 7096 C CA . GLU A 1 896 ? 1.557 -11.922 -16.923 1.00 98.69 896 GLU A CA 1
ATOM 7097 C C . GLU A 1 896 ? 1.317 -10.587 -17.649 1.00 98.69 896 GLU A C 1
ATOM 7099 O O . GLU A 1 896 ? 1.782 -10.378 -18.779 1.00 98.69 896 GLU A O 1
ATOM 7104 N N . ALA A 1 897 ? 0.655 -9.654 -16.966 1.00 98.69 897 ALA A N 1
ATOM 7105 C CA . ALA A 1 897 ? 0.373 -8.312 -17.453 1.00 98.69 897 ALA A CA 1
ATOM 7106 C C . ALA A 1 897 ? 1.665 -7.483 -17.578 1.00 98.69 897 ALA A C 1
ATOM 7108 O O . ALA A 1 897 ? 1.940 -6.899 -18.631 1.00 98.69 897 ALA A O 1
ATOM 7109 N N . GLY A 1 898 ? 2.527 -7.518 -16.554 1.00 98.19 898 GLY A N 1
ATOM 7110 C CA . GLY A 1 898 ? 3.805 -6.808 -16.540 1.00 98.19 898 GLY A CA 1
ATOM 7111 C C . GLY A 1 898 ? 4.754 -7.238 -17.661 1.00 98.19 898 GLY A C 1
ATOM 7112 O O . GLY A 1 898 ? 5.311 -6.385 -18.363 1.00 98.19 898 GLY A O 1
ATOM 7113 N N . LYS A 1 899 ? 4.874 -8.550 -17.913 1.00 98.56 899 LYS A N 1
ATOM 7114 C CA . LYS A 1 899 ? 5.613 -9.095 -19.063 1.00 98.56 899 LYS A CA 1
ATOM 7115 C C . LYS A 1 899 ? 5.016 -8.617 -20.384 1.00 98.56 899 LYS A C 1
ATOM 7117 O O . LYS A 1 899 ? 5.767 -8.262 -21.290 1.00 98.56 899 LYS A O 1
ATOM 7122 N N . THR A 1 900 ? 3.689 -8.601 -20.507 1.00 98.75 900 THR A N 1
ATOM 7123 C CA . THR A 1 900 ? 2.988 -8.263 -21.758 1.00 98.75 900 THR A CA 1
ATOM 7124 C C . THR A 1 900 ? 3.138 -6.783 -22.133 1.00 98.75 900 THR A C 1
ATOM 7126 O O . THR A 1 900 ? 3.447 -6.480 -23.286 1.00 98.75 900 THR A O 1
ATOM 7129 N N . VAL A 1 901 ? 3.044 -5.856 -21.173 1.00 98.38 901 VAL A N 1
ATOM 7130 C CA . VAL A 1 901 ? 3.275 -4.419 -21.428 1.00 98.38 901 VAL A CA 1
ATOM 7131 C C . VAL A 1 901 ? 4.751 -4.125 -21.741 1.00 98.38 901 VAL A C 1
ATOM 7133 O O . VAL A 1 901 ? 5.052 -3.313 -22.620 1.00 98.38 901 VAL A O 1
ATOM 7136 N N . ASN A 1 902 ? 5.694 -4.816 -21.090 1.00 98.38 902 ASN A N 1
ATOM 7137 C CA . ASN A 1 902 ? 7.114 -4.703 -21.441 1.00 98.38 902 ASN A CA 1
ATOM 7138 C C . ASN A 1 902 ? 7.402 -5.269 -22.842 1.00 98.38 902 ASN A C 1
ATOM 7140 O O . ASN A 1 902 ? 8.097 -4.620 -23.622 1.00 98.38 902 ASN A O 1
ATOM 7144 N N . GLU A 1 903 ? 6.830 -6.425 -23.195 1.00 98.62 903 GLU A N 1
ATOM 7145 C CA . GLU A 1 903 ? 6.908 -7.007 -24.541 1.00 98.62 903 GLU A CA 1
ATOM 7146 C C . GLU A 1 903 ? 6.403 -6.025 -25.604 1.00 98.62 903 GLU A C 1
ATOM 7148 O O . GLU A 1 903 ? 7.124 -5.750 -26.562 1.00 98.62 903 GLU A O 1
ATOM 7153 N N . LEU A 1 904 ? 5.224 -5.428 -25.404 1.00 98.62 904 LEU A N 1
ATOM 7154 C CA . LEU A 1 904 ? 4.643 -4.432 -26.306 1.00 98.62 904 LEU A CA 1
ATOM 7155 C C . LEU A 1 904 ? 5.623 -3.295 -26.641 1.00 98.62 904 LEU A C 1
ATOM 7157 O O . LEU A 1 904 ? 5.909 -3.043 -27.817 1.00 98.62 904 LEU A O 1
ATOM 7161 N N . TYR A 1 905 ? 6.151 -2.611 -25.622 1.00 98.25 905 TYR A N 1
ATOM 7162 C CA . TYR A 1 905 ? 7.025 -1.460 -25.844 1.00 98.25 905 TYR A CA 1
ATOM 7163 C C . TYR A 1 905 ? 8.414 -1.864 -26.352 1.00 98.25 905 TYR A C 1
ATOM 7165 O O . TYR A 1 905 ? 8.915 -1.243 -27.288 1.00 98.25 905 TYR A O 1
ATOM 7173 N N . ILE A 1 906 ? 9.017 -2.934 -25.822 1.00 98.06 906 ILE A N 1
ATOM 7174 C CA . ILE A 1 906 ? 10.330 -3.418 -26.281 1.00 98.06 906 ILE A CA 1
ATOM 7175 C C . ILE A 1 906 ? 10.273 -3.813 -27.764 1.00 98.06 906 ILE A C 1
ATOM 7177 O O . ILE A 1 906 ? 11.164 -3.447 -28.532 1.00 98.06 906 ILE A O 1
ATOM 7181 N N . LYS A 1 907 ? 9.208 -4.498 -28.204 1.00 98.06 907 LYS A N 1
ATOM 7182 C CA . LYS A 1 907 ? 9.019 -4.878 -29.614 1.00 98.06 907 LYS A CA 1
ATOM 7183 C C . LYS A 1 907 ? 8.774 -3.663 -30.512 1.00 98.06 907 LYS A C 1
ATOM 7185 O O . LYS A 1 907 ? 9.338 -3.608 -31.604 1.00 98.06 907 LYS A O 1
ATOM 7190 N N . ALA A 1 908 ? 8.017 -2.662 -30.053 1.00 97.62 908 ALA A N 1
ATOM 7191 C CA . ALA A 1 908 ? 7.823 -1.413 -30.792 1.00 97.62 908 ALA A CA 1
ATOM 7192 C C . ALA A 1 908 ? 9.141 -0.629 -30.981 1.00 97.62 908 ALA A C 1
ATOM 7194 O O . ALA A 1 908 ? 9.438 -0.177 -32.088 1.00 97.62 908 ALA A O 1
ATOM 7195 N N . GLU A 1 909 ? 9.970 -0.508 -29.939 1.00 96.81 909 GLU A N 1
ATOM 7196 C CA . GLU A 1 909 ? 11.251 0.217 -29.999 1.00 96.81 909 GLU A CA 1
ATOM 7197 C C . GLU A 1 909 ? 12.327 -0.538 -30.798 1.00 96.81 909 GLU A C 1
ATOM 7199 O O . GLU A 1 909 ? 13.052 0.073 -31.590 1.00 96.81 909 GLU A O 1
ATOM 7204 N N . LEU A 1 910 ? 12.387 -1.872 -30.689 1.00 95.75 910 LEU A N 1
ATOM 7205 C CA . LEU A 1 910 ? 13.180 -2.705 -31.603 1.00 95.75 910 LEU A CA 1
ATOM 7206 C C . LEU A 1 910 ? 12.700 -2.538 -33.053 1.00 95.75 910 LEU A C 1
ATOM 7208 O O . LEU A 1 910 ? 13.524 -2.428 -33.958 1.00 95.75 910 LEU A O 1
ATOM 7212 N N . GLY A 1 911 ? 11.387 -2.420 -33.278 1.00 95.88 911 GLY A N 1
ATOM 7213 C CA . GLY A 1 911 ? 10.797 -2.145 -34.589 1.00 95.88 911 GLY A CA 1
ATOM 7214 C C . GLY A 1 911 ? 11.324 -0.856 -35.228 1.00 95.88 911 GLY A C 1
ATOM 7215 O O . GLY A 1 911 ? 11.632 -0.855 -36.422 1.00 95.88 911 GLY A O 1
ATOM 7216 N N . LYS A 1 912 ? 11.522 0.214 -34.441 1.00 95.06 912 LYS A N 1
ATOM 7217 C CA . LYS A 1 912 ? 12.133 1.475 -34.910 1.00 95.06 912 LYS A CA 1
ATOM 7218 C C . LYS A 1 912 ? 13.597 1.301 -35.306 1.00 95.06 912 LYS A C 1
ATOM 7220 O O . LYS A 1 912 ? 13.998 1.769 -36.374 1.00 95.06 912 LYS A O 1
ATOM 7225 N N . LEU A 1 913 ? 14.385 0.599 -34.488 1.00 92.06 913 LEU A N 1
ATOM 7226 C CA . LEU A 1 913 ? 15.774 0.262 -34.819 1.00 92.06 913 LEU A CA 1
ATOM 7227 C C . LEU A 1 913 ? 15.844 -0.559 -36.116 1.00 92.06 913 LEU A C 1
ATOM 7229 O O . LEU A 1 913 ? 16.619 -0.247 -37.020 1.00 92.06 913 LEU A O 1
ATOM 7233 N N . TYR A 1 914 ? 14.990 -1.573 -36.232 1.00 91.69 914 TYR A N 1
ATOM 7234 C CA . TYR A 1 914 ? 14.954 -2.477 -37.376 1.00 91.69 914 TYR A CA 1
ATOM 7235 C C . TYR A 1 914 ? 14.463 -1.747 -38.640 1.00 91.69 914 TYR A C 1
ATOM 7237 O O . TYR A 1 914 ? 15.004 -1.987 -39.719 1.00 91.69 914 TYR A O 1
ATOM 7245 N N . LYS A 1 915 ? 13.545 -0.769 -38.520 1.00 92.25 915 LYS A N 1
ATOM 7246 C CA . LYS A 1 915 ? 13.111 0.096 -39.636 1.00 92.25 915 LYS A CA 1
ATOM 7247 C C . LYS A 1 915 ? 14.246 0.992 -40.119 1.00 92.25 915 LYS A C 1
ATOM 7249 O O . LYS A 1 915 ? 14.446 1.102 -41.327 1.00 92.25 915 LYS A O 1
ATOM 7254 N N . ALA A 1 916 ? 15.028 1.579 -39.210 1.00 89.50 916 ALA A N 1
ATOM 7255 C CA . ALA A 1 916 ? 16.226 2.338 -39.576 1.00 89.50 916 ALA A CA 1
ATOM 7256 C C . ALA A 1 916 ? 17.268 1.454 -40.297 1.00 89.50 916 ALA A C 1
ATOM 7258 O O . ALA A 1 916 ? 17.899 1.893 -41.258 1.00 89.50 916 ALA A O 1
ATOM 7259 N N . GLN A 1 917 ? 17.387 0.184 -39.893 1.00 86.56 917 GLN A N 1
ATOM 7260 C CA . GLN A 1 917 ? 18.212 -0.838 -40.557 1.00 86.56 917 GLN A CA 1
ATOM 7261 C C . GLN A 1 917 ? 17.577 -1.416 -41.843 1.00 86.56 917 GLN A C 1
ATOM 7263 O O . GLN A 1 917 ? 18.280 -2.059 -42.628 1.00 86.56 917 GLN A O 1
ATOM 7268 N N . ARG A 1 918 ? 16.289 -1.141 -42.096 1.00 87.00 918 ARG A N 1
ATOM 7269 C CA . ARG A 1 918 ? 15.443 -1.673 -43.184 1.00 87.00 918 ARG A CA 1
ATOM 7270 C C . ARG A 1 918 ? 15.290 -3.205 -43.181 1.00 87.00 918 ARG A C 1
ATOM 7272 O O . ARG A 1 918 ? 15.265 -3.811 -44.243 1.00 87.00 918 ARG A O 1
ATOM 7279 N N . ARG A 1 919 ? 15.215 -3.831 -42.001 1.00 89.31 919 ARG A N 1
ATOM 7280 C CA . ARG A 1 919 ? 15.001 -5.285 -41.830 1.00 89.31 919 ARG A CA 1
ATOM 7281 C C . ARG A 1 919 ? 13.558 -5.668 -42.156 1.00 89.31 919 ARG A C 1
ATOM 7283 O O . ARG A 1 919 ? 12.644 -5.049 -41.616 1.00 89.31 919 ARG A O 1
ATOM 7290 N N . THR A 1 920 ? 13.336 -6.735 -42.926 1.00 89.25 920 THR A N 1
ATOM 7291 C CA . THR A 1 920 ? 11.993 -7.340 -43.111 1.00 89.25 920 THR A CA 1
ATOM 7292 C C . THR A 1 920 ? 11.343 -7.702 -41.771 1.00 89.25 920 THR A C 1
ATOM 7294 O O . THR A 1 920 ? 10.146 -7.470 -41.576 1.00 89.25 920 THR A O 1
ATOM 7297 N N . ALA A 1 921 ? 12.163 -8.116 -40.798 1.00 90.62 921 ALA A N 1
ATOM 7298 C CA . ALA A 1 921 ? 11.769 -8.459 -39.436 1.00 90.62 921 ALA A CA 1
ATOM 7299 C C . ALA A 1 921 ? 11.052 -7.320 -38.682 1.00 90.62 921 ALA A C 1
ATOM 7301 O O . ALA A 1 921 ? 10.315 -7.593 -37.733 1.00 90.62 921 ALA A O 1
ATOM 7302 N N . THR A 1 922 ? 11.167 -6.055 -39.120 1.00 93.50 922 THR A N 1
ATOM 7303 C CA . THR A 1 922 ? 10.326 -4.946 -38.629 1.00 93.50 922 THR A CA 1
ATOM 7304 C C . THR A 1 922 ? 8.835 -5.291 -38.686 1.00 93.50 922 THR A C 1
ATOM 7306 O O . THR A 1 922 ? 8.111 -5.041 -37.723 1.00 93.50 922 THR A O 1
ATOM 7309 N N . ASN A 1 923 ? 8.371 -5.914 -39.775 1.00 93.06 923 ASN A N 1
ATOM 7310 C CA . ASN A 1 923 ? 6.957 -6.253 -39.954 1.00 93.06 923 ASN A CA 1
ATOM 7311 C C . ASN A 1 923 ? 6.500 -7.349 -38.974 1.00 93.06 923 ASN A C 1
ATOM 7313 O O . ASN A 1 923 ? 5.363 -7.312 -38.492 1.00 93.06 923 ASN A O 1
ATOM 7317 N N . ARG A 1 924 ? 7.398 -8.284 -38.632 1.00 93.19 924 ARG A N 1
ATOM 7318 C CA . ARG A 1 924 ? 7.170 -9.309 -37.607 1.00 93.19 924 ARG A CA 1
ATOM 7319 C C . ARG A 1 924 ? 7.150 -8.702 -36.203 1.00 93.19 924 ARG A C 1
ATOM 7321 O O . ARG A 1 924 ? 6.193 -8.947 -35.478 1.00 93.19 924 ARG A O 1
ATOM 7328 N N .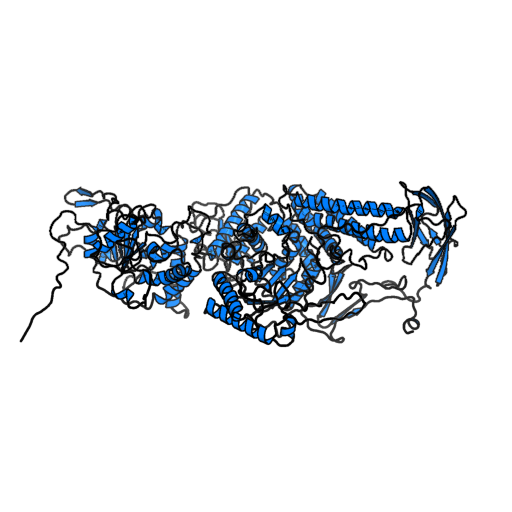 LEU A 1 925 ? 8.100 -7.831 -35.851 1.00 96.12 925 LEU A N 1
ATOM 7329 C CA . LEU A 1 925 ? 8.078 -7.102 -34.572 1.00 96.12 925 LEU A CA 1
ATOM 7330 C C . LEU A 1 925 ? 6.794 -6.274 -34.397 1.00 96.12 925 LEU A C 1
ATOM 7332 O O . LEU A 1 925 ? 6.220 -6.248 -33.310 1.00 96.12 925 LEU A O 1
ATOM 7336 N N . ALA A 1 926 ? 6.290 -5.655 -35.469 1.00 97.88 926 ALA A N 1
ATOM 7337 C CA . ALA A 1 926 ? 5.000 -4.971 -35.447 1.00 97.88 926 ALA A CA 1
ATOM 7338 C C . ALA A 1 926 ? 3.823 -5.943 -35.213 1.00 97.88 926 ALA A C 1
ATOM 7340 O O . ALA A 1 926 ? 2.887 -5.606 -34.491 1.00 97.88 926 ALA A O 1
ATOM 7341 N N . ALA A 1 927 ? 3.844 -7.148 -35.793 1.00 97.19 927 ALA A N 1
ATOM 7342 C CA . ALA A 1 927 ? 2.823 -8.171 -35.542 1.00 97.19 927 ALA A CA 1
ATOM 7343 C C . ALA A 1 927 ? 2.869 -8.716 -34.103 1.00 97.19 927 ALA A C 1
ATOM 7345 O O . ALA A 1 927 ? 1.826 -8.841 -33.460 1.00 97.19 927 ALA A O 1
ATOM 7346 N N . GLU A 1 928 ? 4.067 -8.965 -33.575 1.00 97.62 928 GLU A N 1
ATOM 7347 C CA . GLU A 1 928 ? 4.296 -9.365 -32.182 1.00 97.62 928 GLU A CA 1
ATOM 7348 C C . GLU A 1 928 ? 3.793 -8.279 -31.210 1.00 97.62 928 GLU A C 1
ATOM 7350 O O . GLU A 1 928 ? 3.054 -8.587 -30.277 1.00 97.62 928 GLU A O 1
ATOM 7355 N N . ALA A 1 929 ? 4.079 -6.999 -31.481 1.00 98.50 929 ALA A N 1
ATOM 7356 C CA . ALA A 1 929 ? 3.578 -5.871 -30.692 1.00 98.50 929 ALA A CA 1
ATOM 7357 C C . ALA A 1 929 ? 2.040 -5.748 -30.727 1.00 98.50 929 ALA A C 1
ATOM 7359 O O . ALA A 1 929 ? 1.419 -5.597 -29.677 1.00 98.50 929 ALA A O 1
ATOM 7360 N N . ARG A 1 930 ? 1.394 -5.888 -31.900 1.00 98.50 930 ARG A N 1
ATOM 7361 C CA . ARG A 1 930 ? -0.085 -5.940 -31.987 1.00 98.50 930 ARG A CA 1
ATOM 7362 C C . ARG A 1 930 ? -0.666 -7.093 -31.166 1.00 98.50 930 ARG A C 1
ATOM 7364 O O . ARG A 1 930 ? -1.690 -6.921 -30.515 1.00 98.50 930 ARG A O 1
ATOM 7371 N N . THR A 1 931 ? -0.001 -8.248 -31.181 1.00 98.56 931 THR A N 1
ATOM 7372 C CA . THR A 1 931 ? -0.424 -9.435 -30.425 1.00 98.56 931 THR A CA 1
ATOM 7373 C C . THR A 1 931 ? -0.309 -9.204 -28.917 1.00 98.56 931 THR A C 1
ATOM 7375 O O . THR A 1 931 ? -1.224 -9.558 -28.182 1.00 98.56 931 THR A O 1
ATOM 7378 N N . ALA A 1 932 ? 0.764 -8.557 -28.448 1.00 98.69 932 ALA A N 1
ATOM 7379 C CA . ALA A 1 932 ? 0.912 -8.178 -27.043 1.00 98.69 932 ALA A CA 1
ATOM 7380 C C . ALA A 1 932 ? -0.172 -7.178 -26.593 1.00 98.69 932 ALA A C 1
ATOM 7382 O O . ALA A 1 932 ? -0.777 -7.377 -25.545 1.00 98.69 932 ALA A O 1
ATOM 7383 N N . PHE A 1 933 ? -0.482 -6.159 -27.407 1.00 98.56 933 PHE A N 1
ATOM 7384 C CA . PHE A 1 933 ? -1.553 -5.194 -27.109 1.00 98.56 933 PHE A CA 1
ATOM 7385 C C . PHE A 1 933 ? -2.955 -5.833 -27.078 1.00 98.56 933 PHE A C 1
ATOM 7387 O O . PHE A 1 933 ? -3.800 -5.423 -26.291 1.00 98.56 933 PHE A O 1
ATOM 7394 N N . ALA A 1 934 ? -3.214 -6.851 -27.905 1.00 98.44 934 ALA A N 1
ATOM 7395 C CA . ALA A 1 934 ? -4.466 -7.610 -27.843 1.00 98.44 934 ALA A CA 1
ATOM 7396 C C . ALA A 1 934 ? -4.536 -8.503 -26.588 1.00 98.44 934 ALA A C 1
ATOM 7398 O O . ALA A 1 934 ? -5.536 -8.473 -25.871 1.00 98.44 934 ALA A O 1
ATOM 7399 N N . ARG A 1 935 ? -3.454 -9.240 -26.289 1.00 98.56 935 ARG A N 1
ATOM 7400 C CA . ARG A 1 935 ? -3.356 -10.134 -25.121 1.00 98.56 935 ARG A CA 1
ATOM 7401 C C . ARG A 1 935 ? -3.535 -9.387 -23.800 1.00 98.56 935 ARG A C 1
ATOM 7403 O O . ARG A 1 935 ? -4.170 -9.905 -22.891 1.00 98.56 935 ARG A O 1
ATOM 7410 N N . ASP A 1 936 ? -3.013 -8.168 -23.701 1.00 98.25 936 ASP A N 1
ATOM 7411 C CA . ASP A 1 936 ? -3.212 -7.280 -22.552 1.00 98.25 936 ASP A CA 1
ATOM 7412 C C . ASP A 1 936 ? -4.697 -7.167 -22.149 1.00 98.25 936 ASP A C 1
ATOM 7414 O O . ASP A 1 936 ? -5.051 -7.394 -20.992 1.00 98.25 936 ASP A O 1
ATOM 7418 N N . LYS A 1 937 ? -5.593 -6.961 -23.124 1.00 96.12 937 LYS A N 1
ATOM 7419 C CA . LYS A 1 937 ? -7.041 -6.893 -22.872 1.00 96.12 937 LYS A CA 1
ATOM 7420 C C . LYS A 1 937 ? -7.672 -8.233 -22.512 1.00 96.12 937 LYS A C 1
ATOM 7422 O O . LYS A 1 937 ? -8.630 -8.252 -21.740 1.00 96.12 937 LYS A O 1
ATOM 7427 N N . GLU A 1 938 ? -7.138 -9.344 -23.010 1.00 98.31 938 GLU A N 1
ATOM 7428 C CA . GLU A 1 938 ? -7.559 -10.690 -22.598 1.00 98.31 938 GLU A CA 1
ATOM 7429 C C . GLU A 1 938 ? -7.188 -10.961 -21.129 1.00 98.31 938 GLU A C 1
ATOM 7431 O O . GLU A 1 938 ? -7.997 -11.515 -20.385 1.00 98.31 938 GLU A O 1
ATOM 7436 N N . ILE A 1 939 ? -6.014 -10.497 -20.683 1.00 98.56 939 ILE A N 1
ATOM 7437 C CA . ILE A 1 939 ? -5.539 -10.600 -19.295 1.00 98.56 939 ILE A CA 1
ATOM 7438 C C . ILE A 1 939 ? -6.436 -9.776 -18.354 1.00 98.56 939 ILE A C 1
ATOM 7440 O O . ILE A 1 939 ? -6.948 -10.315 -17.368 1.00 98.56 939 ILE A O 1
ATOM 7444 N N . SER A 1 940 ? -6.730 -8.509 -18.686 1.00 97.38 940 SER A N 1
ATOM 7445 C CA . SER A 1 940 ? -7.666 -7.693 -17.890 1.00 97.38 940 SER A CA 1
ATOM 7446 C C . SER A 1 940 ? -9.073 -8.307 -17.861 1.00 97.38 940 SER A C 1
ATOM 7448 O O . SER A 1 940 ? -9.740 -8.303 -16.824 1.00 97.38 940 SER A O 1
ATOM 7450 N N . ALA A 1 941 ? -9.552 -8.850 -18.987 1.00 98.12 941 ALA A N 1
ATOM 7451 C CA . ALA A 1 941 ? -10.858 -9.505 -19.067 1.00 98.12 941 ALA A CA 1
ATOM 7452 C C . ALA A 1 941 ? -10.920 -10.782 -18.212 1.00 98.12 941 ALA A C 1
ATOM 7454 O O . ALA A 1 941 ? -11.925 -11.007 -17.537 1.00 98.12 941 ALA A O 1
ATOM 7455 N N . LYS A 1 942 ? -9.840 -11.575 -18.183 1.00 98.38 942 LYS A N 1
ATOM 7456 C CA . LYS A 1 942 ? -9.710 -12.763 -17.331 1.00 98.38 942 LYS A CA 1
ATOM 7457 C C . LYS A 1 942 ? -9.783 -12.393 -15.850 1.00 98.38 942 LYS A C 1
ATOM 7459 O O . LYS A 1 942 ? -10.604 -12.977 -15.150 1.00 98.38 942 LYS A O 1
ATOM 7464 N N . TYR A 1 943 ? -9.029 -11.390 -15.384 1.00 98.56 943 TYR A N 1
ATOM 7465 C CA . TYR A 1 943 ? -9.119 -10.913 -13.991 1.00 98.56 943 TYR A CA 1
ATOM 7466 C C . TYR A 1 943 ? -10.543 -10.468 -13.637 1.00 98.56 943 TYR A C 1
ATOM 7468 O O . TYR A 1 943 ? -11.101 -10.892 -12.630 1.00 98.56 943 TYR A O 1
ATOM 7476 N N . ASN A 1 944 ? -11.173 -9.658 -14.493 1.00 97.81 944 ASN A N 1
ATOM 7477 C CA . ASN A 1 944 ? -12.553 -9.205 -14.298 1.00 97.81 944 ASN A CA 1
ATOM 7478 C C . ASN A 1 944 ? -13.595 -10.351 -14.342 1.00 97.81 944 ASN A C 1
ATOM 7480 O O . ASN A 1 944 ? -14.755 -10.117 -14.000 1.00 97.81 944 ASN A O 1
ATOM 7484 N N . GLY A 1 945 ? -13.214 -11.558 -14.782 1.00 97.62 945 GLY A N 1
ATOM 7485 C CA . GLY A 1 945 ? -14.078 -12.732 -14.934 1.00 97.62 945 GLY A CA 1
ATOM 7486 C C . GLY A 1 945 ? -13.912 -13.834 -13.877 1.00 97.62 945 GLY A C 1
ATOM 7487 O O . GLY A 1 945 ? -14.790 -14.694 -13.797 1.00 97.62 945 GLY A O 1
ATOM 7488 N N . ILE A 1 946 ? -12.845 -13.825 -13.064 1.00 97.00 946 ILE A N 1
ATOM 7489 C CA . ILE A 1 946 ? -12.626 -14.850 -12.020 1.00 97.00 946 ILE A CA 1
ATOM 7490 C C . ILE A 1 946 ? -13.727 -14.831 -10.948 1.00 97.00 946 ILE A C 1
ATOM 7492 O O . ILE A 1 946 ? -14.439 -13.832 -10.793 1.00 97.00 946 ILE A O 1
ATOM 7496 N N . ASN A 1 947 ? -13.890 -15.946 -10.230 1.00 95.62 947 ASN A N 1
ATOM 7497 C CA . ASN A 1 947 ? -14.936 -16.175 -9.230 1.00 95.62 947 ASN A CA 1
ATOM 7498 C C . ASN A 1 947 ? -16.329 -15.656 -9.663 1.00 95.62 947 ASN A C 1
ATOM 7500 O O . ASN A 1 947 ? -16.952 -14.825 -8.999 1.00 95.62 947 ASN A O 1
ATOM 7504 N N . GLY A 1 948 ? -16.785 -16.063 -10.854 1.00 95.75 948 GLY A N 1
ATOM 7505 C CA . GLY A 1 948 ? -18.084 -15.653 -11.408 1.00 95.75 948 GLY A CA 1
ATOM 7506 C C . GLY A 1 948 ? -18.196 -14.164 -11.767 1.00 95.75 948 GLY A C 1
ATOM 7507 O O . GLY A 1 948 ? -19.305 -13.635 -11.842 1.00 95.75 948 GLY A O 1
ATOM 7508 N N . GLY A 1 949 ? -17.071 -13.475 -11.978 1.00 96.88 949 GLY A N 1
ATOM 7509 C CA . GLY A 1 949 ? -17.024 -12.035 -12.229 1.00 96.88 949 GLY A CA 1
ATOM 7510 C C . GLY A 1 949 ? -17.081 -11.179 -10.961 1.00 96.88 949 GLY A C 1
ATOM 7511 O O . GLY A 1 949 ? -17.459 -10.009 -11.039 1.00 96.88 949 GLY A O 1
ATOM 7512 N N . LYS A 1 950 ? -16.702 -11.728 -9.796 1.00 97.62 950 LYS A N 1
ATOM 7513 C CA . LYS A 1 950 ? -16.689 -11.016 -8.504 1.00 97.62 950 LYS A CA 1
ATOM 7514 C C . LYS A 1 950 ? -15.945 -9.679 -8.557 1.00 97.62 950 LYS A C 1
ATOM 7516 O O . LYS A 1 950 ? -16.367 -8.734 -7.897 1.00 97.62 950 LYS A O 1
ATOM 7521 N N . TRP A 1 951 ? -14.875 -9.598 -9.347 1.00 97.62 951 TRP A N 1
ATOM 7522 C CA . TRP A 1 951 ? -14.007 -8.421 -9.484 1.00 97.62 951 TRP A CA 1
ATOM 7523 C C . TRP A 1 951 ? -14.254 -7.601 -10.751 1.00 97.62 951 TRP A C 1
ATOM 7525 O O . TRP A 1 951 ? -13.430 -6.769 -11.127 1.00 97.62 951 TRP A O 1
ATOM 7535 N N . LYS A 1 952 ? -15.387 -7.815 -11.426 1.00 97.38 952 LYS A N 1
ATOM 7536 C CA . LYS A 1 952 ? -15.732 -7.110 -12.660 1.00 97.38 952 LYS A CA 1
ATOM 7537 C C . LYS A 1 952 ? -15.694 -5.590 -12.470 1.00 97.38 952 LYS A C 1
ATOM 7539 O O . LYS A 1 952 ? -16.494 -5.032 -11.725 1.00 97.38 952 LYS A O 1
ATOM 7544 N N . GLY A 1 953 ? -14.805 -4.936 -13.212 1.00 94.06 953 GLY A N 1
ATOM 7545 C CA . GLY A 1 953 ? -14.622 -3.486 -13.212 1.00 94.06 953 GLY A CA 1
ATOM 7546 C C . GLY A 1 953 ? -13.385 -3.003 -12.455 1.00 94.06 953 GLY A C 1
ATOM 7547 O O . GLY A 1 953 ? -13.071 -1.827 -12.578 1.00 94.06 953 GLY A O 1
ATOM 7548 N N . ILE A 1 954 ? -12.663 -3.871 -11.733 1.00 96.50 954 ILE A N 1
ATOM 7549 C CA . ILE A 1 954 ? -11.463 -3.454 -10.989 1.00 96.50 954 ILE A CA 1
ATOM 7550 C C . ILE A 1 954 ? -10.233 -3.317 -11.899 1.00 96.50 954 ILE A C 1
ATOM 7552 O O . ILE A 1 954 ? -9.445 -2.396 -11.737 1.00 96.50 954 ILE A O 1
ATOM 7556 N N . MET A 1 955 ? -10.092 -4.169 -12.923 1.00 97.06 955 MET A N 1
ATOM 7557 C CA . MET A 1 955 ? -9.050 -4.021 -13.951 1.00 97.06 955 MET A CA 1
ATOM 7558 C C . MET A 1 955 ? -9.594 -3.188 -15.117 1.00 97.06 955 MET A C 1
ATOM 7560 O O . MET A 1 955 ? -9.840 -3.720 -16.202 1.00 97.06 955 MET A O 1
ATOM 7564 N N . CYS A 1 956 ? -9.869 -1.907 -14.855 1.00 94.69 956 CYS A N 1
ATOM 7565 C CA . CYS A 1 956 ? -10.420 -0.957 -15.832 1.00 94.69 956 CYS A CA 1
ATOM 7566 C C . CYS A 1 956 ? -9.477 0.202 -16.191 1.00 94.69 956 CYS A C 1
ATOM 7568 O O . CYS A 1 956 ? -9.775 0.943 -17.127 1.00 94.69 956 CYS A O 1
ATOM 7570 N N . GLN A 1 957 ? -8.381 0.356 -15.441 1.00 95.69 957 GLN A N 1
ATOM 7571 C CA . GLN A 1 957 ? -7.507 1.520 -15.503 1.00 95.69 957 GLN A CA 1
ATOM 7572 C C . GLN A 1 957 ? -6.832 1.609 -16.872 1.00 95.69 957 GLN A C 1
ATOM 7574 O O . GLN A 1 957 ? -6.543 0.585 -17.492 1.00 95.69 957 GLN A O 1
ATOM 7579 N N . VAL A 1 958 ? -6.571 2.829 -17.335 1.00 95.12 958 VAL A N 1
ATOM 7580 C CA . VAL A 1 958 ? -5.767 3.085 -18.532 1.00 95.12 958 VAL A CA 1
ATOM 7581 C C . VAL A 1 958 ? -4.296 3.171 -18.120 1.00 95.12 958 VAL A C 1
ATOM 7583 O O . VAL A 1 958 ? -3.968 3.812 -17.128 1.00 95.12 958 VAL A O 1
ATOM 7586 N N . TYR A 1 959 ? -3.390 2.529 -18.862 1.00 94.88 959 TYR A N 1
ATOM 7587 C CA . TYR A 1 959 ? -1.949 2.474 -18.532 1.00 94.88 959 TYR A CA 1
ATOM 7588 C C . TYR A 1 959 ? -1.026 2.487 -19.763 1.00 94.88 959 TYR A C 1
ATOM 7590 O O . TYR A 1 959 ? 0.188 2.677 -19.636 1.00 94.88 959 TYR A O 1
ATOM 7598 N N . ILE A 1 960 ? -1.565 2.344 -20.977 1.00 96.38 960 ILE A N 1
ATOM 7599 C CA . ILE A 1 960 ? -0.802 2.326 -22.230 1.00 96.38 960 ILE A CA 1
ATOM 7600 C C . ILE A 1 960 ? -1.026 3.631 -23.009 1.00 96.38 960 ILE A C 1
ATOM 7602 O O . ILE A 1 960 ? -2.152 4.016 -23.313 1.00 96.38 960 ILE A O 1
ATOM 7606 N N . GLY A 1 961 ? 0.063 4.303 -23.401 1.00 93.31 961 GLY A N 1
ATOM 7607 C CA . GLY A 1 961 ? 0.007 5.465 -24.299 1.00 93.31 961 GLY A CA 1
ATOM 7608 C C . GLY A 1 961 ? 0.088 6.852 -23.648 1.00 93.31 961 GLY A C 1
ATOM 7609 O O . GLY A 1 961 ? -0.118 7.849 -24.338 1.00 93.31 961 GLY A O 1
ATOM 7610 N N . TYR A 1 962 ? 0.435 6.949 -22.362 1.00 91.31 962 TYR A N 1
ATOM 7611 C CA . TYR A 1 962 ? 0.637 8.226 -21.662 1.00 91.31 962 TYR A CA 1
ATOM 7612 C C . TYR A 1 962 ? 1.681 9.105 -22.368 1.00 91.31 962 TYR A C 1
ATOM 7614 O O . TYR A 1 962 ? 2.825 8.701 -22.566 1.00 91.31 962 TYR A O 1
ATOM 7622 N N . THR A 1 963 ? 1.314 10.332 -22.734 1.00 86.12 963 THR A N 1
ATOM 7623 C CA . THR A 1 963 ? 2.253 11.334 -23.291 1.00 86.12 963 THR A CA 1
ATOM 7624 C C . THR A 1 963 ? 2.495 12.513 -22.347 1.00 86.12 963 THR A C 1
ATOM 7626 O O . THR A 1 963 ? 3.401 13.315 -22.568 1.00 86.12 963 THR A O 1
ATOM 7629 N N . LEU A 1 964 ? 1.701 12.602 -21.279 1.00 83.25 964 LEU A N 1
ATOM 7630 C CA . LEU A 1 964 ? 1.741 13.621 -20.236 1.00 83.25 964 LEU A CA 1
ATOM 7631 C C . LEU A 1 964 ? 1.616 12.929 -18.865 1.00 83.25 964 LEU A C 1
ATOM 7633 O O . LEU A 1 964 ? 1.712 11.708 -18.769 1.00 83.25 964 LEU A O 1
ATOM 7637 N N . TRP A 1 965 ? 1.452 13.706 -17.794 1.00 81.50 965 TRP A N 1
ATOM 7638 C CA . TRP A 1 965 ? 1.318 13.177 -16.429 1.00 81.50 965 TRP A CA 1
ATOM 7639 C C . TRP A 1 965 ? -0.075 12.593 -16.123 1.00 81.50 965 TRP A C 1
ATOM 7641 O O . TRP A 1 965 ? -0.229 11.955 -15.092 1.00 81.50 965 TRP A O 1
ATOM 7651 N N . TYR A 1 966 ? -1.062 12.822 -16.995 1.00 82.88 966 TYR A N 1
ATOM 7652 C CA . TYR A 1 966 ? -2.439 12.336 -16.875 1.00 82.88 966 TYR A CA 1
ATOM 7653 C C . TYR A 1 966 ? -2.761 11.307 -17.970 1.00 82.88 966 TYR A C 1
ATOM 7655 O O . TYR A 1 966 ? -2.081 11.259 -19.001 1.00 82.88 966 TYR A O 1
ATOM 7663 N N . GLU A 1 967 ? -3.796 10.502 -17.735 1.00 89.06 967 GLU A N 1
ATOM 7664 C CA . GLU A 1 967 ? -4.200 9.392 -18.603 1.00 89.06 967 GLU A CA 1
ATOM 7665 C C . GLU A 1 967 ? -4.768 9.831 -19.971 1.00 89.06 967 GLU A C 1
ATOM 7667 O O . GLU A 1 967 ? -5.407 10.883 -20.083 1.00 89.06 967 GLU A O 1
ATOM 7672 N N . PRO A 1 968 ? -4.558 9.045 -21.045 1.00 91.19 968 PRO A N 1
ATOM 7673 C CA . PRO A 1 968 ? -5.351 9.167 -22.263 1.00 91.19 968 PRO A CA 1
ATOM 7674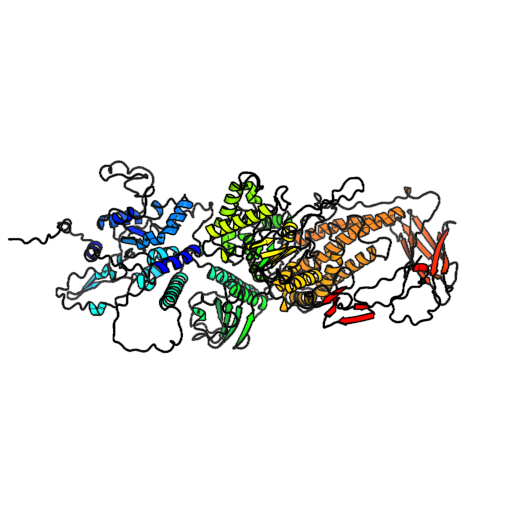 C C . PRO A 1 968 ? -6.770 8.609 -22.044 1.00 91.19 968 PRO A C 1
ATOM 7676 O O . PRO A 1 968 ? -7.007 7.822 -21.139 1.00 91.19 968 PRO A O 1
ATOM 7679 N N . SER A 1 969 ? -7.724 8.942 -22.920 1.00 92.19 969 SER A N 1
ATOM 7680 C CA . SER A 1 969 ? -9.132 8.502 -22.789 1.00 92.19 969 SER A CA 1
ATOM 7681 C C . SER A 1 969 ? -9.372 6.989 -22.953 1.00 92.19 969 SER A C 1
ATOM 7683 O O . SER A 1 969 ? -10.510 6.533 -22.875 1.00 92.19 969 SER A O 1
ATOM 7685 N N . SER A 1 970 ? -8.332 6.237 -23.301 1.00 95.06 970 SER A N 1
ATOM 7686 C CA . SER A 1 970 ? -8.306 4.787 -23.511 1.00 95.06 970 SER A CA 1
ATOM 7687 C C . SER A 1 970 ? -6.863 4.370 -23.787 1.00 95.06 970 SER A C 1
ATOM 7689 O O . SER A 1 970 ? -6.089 5.197 -24.275 1.00 95.06 970 SER A O 1
ATOM 7691 N N . ASP A 1 971 ? -6.520 3.098 -23.597 1.00 96.75 971 ASP A N 1
ATOM 7692 C CA . ASP A 1 971 ? -5.195 2.585 -23.954 1.00 96.75 971 ASP A CA 1
ATOM 7693 C C . ASP A 1 971 ? -4.868 2.787 -25.437 1.00 96.75 971 ASP A C 1
ATOM 7695 O O . ASP A 1 971 ? -5.611 2.365 -26.327 1.00 96.75 971 ASP A O 1
ATOM 7699 N N . VAL A 1 972 ? -3.727 3.421 -25.709 1.00 96.25 972 VAL A N 1
ATOM 7700 C CA . VAL A 1 972 ? -3.284 3.746 -27.069 1.00 96.25 972 VAL A CA 1
ATOM 7701 C C . VAL A 1 972 ? -2.115 2.852 -27.457 1.00 96.25 972 VAL A C 1
ATOM 7703 O O . VAL A 1 972 ? -1.013 2.980 -26.920 1.00 96.25 972 VAL A O 1
ATOM 7706 N N . MET A 1 973 ? -2.333 1.977 -28.442 1.00 96.12 973 MET A N 1
ATOM 7707 C CA . MET A 1 973 ? -1.268 1.158 -29.024 1.00 96.12 973 MET A CA 1
ATOM 7708 C C . MET A 1 973 ? -0.106 2.057 -29.503 1.00 96.12 973 MET A C 1
ATOM 7710 O O . MET A 1 973 ? -0.350 3.018 -30.241 1.00 96.12 973 MET A O 1
ATOM 7714 N N . PRO A 1 974 ? 1.158 1.768 -29.132 1.00 95.75 974 PRO A N 1
ATOM 7715 C CA . PRO A 1 974 ? 2.303 2.557 -29.574 1.00 95.75 974 PRO A CA 1
ATOM 7716 C C . PRO A 1 974 ? 2.426 2.559 -31.102 1.00 95.75 974 PRO A C 1
ATOM 7718 O O . PRO A 1 974 ? 2.069 1.589 -31.773 1.00 95.75 974 PRO A O 1
ATOM 7721 N N . LYS A 1 975 ? 2.989 3.637 -31.665 1.00 95.31 975 LYS A N 1
ATOM 7722 C CA . LYS A 1 975 ? 3.275 3.703 -33.103 1.00 95.31 975 LYS A CA 1
ATOM 7723 C C . LYS A 1 975 ? 4.216 2.557 -33.493 1.00 95.31 975 LYS A C 1
ATOM 7725 O O . LYS A 1 975 ? 5.337 2.474 -32.993 1.00 95.31 975 LYS A O 1
ATOM 7730 N N . LEU A 1 976 ? 3.761 1.728 -34.427 1.00 97.69 976 LEU A N 1
ATOM 7731 C CA . LEU A 1 976 ? 4.531 0.638 -35.018 1.00 97.69 976 LEU A CA 1
ATOM 7732 C C . LEU A 1 976 ? 5.127 1.074 -36.360 1.00 97.69 976 LEU A C 1
ATOM 7734 O O . LEU A 1 976 ? 4.516 1.851 -37.095 1.00 97.69 976 LEU A O 1
ATOM 7738 N N . GLU A 1 977 ? 6.307 0.553 -36.678 1.00 96.88 977 GLU A N 1
ATOM 7739 C CA . GLU A 1 977 ? 6.985 0.785 -37.956 1.00 96.88 977 GLU A CA 1
ATOM 7740 C C . GLU A 1 977 ? 6.820 -0.421 -38.891 1.00 96.88 977 GLU A C 1
ATOM 7742 O O . GLU A 1 977 ? 6.634 -1.547 -38.433 1.00 96.88 977 GLU A O 1
ATOM 7747 N N . TYR A 1 978 ? 6.912 -0.181 -40.203 1.00 94.06 978 TYR A N 1
ATOM 7748 C CA . TYR A 1 978 ? 6.755 -1.196 -41.252 1.00 94.06 978 TYR A CA 1
ATOM 7749 C C . TYR A 1 978 ? 7.738 -0.952 -42.402 1.00 94.06 978 TYR A C 1
ATOM 7751 O O . TYR A 1 978 ? 8.086 0.198 -42.686 1.00 94.06 978 TYR A O 1
ATOM 7759 N N . VAL A 1 979 ? 8.156 -2.013 -43.091 1.00 90.31 979 VAL A N 1
ATOM 7760 C CA . VAL A 1 979 ? 8.978 -1.962 -44.313 1.00 90.31 979 VAL A CA 1
ATOM 7761 C C . VAL A 1 979 ? 8.267 -2.592 -45.510 1.00 90.31 979 VAL A C 1
ATOM 7763 O O . VAL A 1 979 ? 7.410 -3.463 -45.355 1.00 90.31 979 VAL A O 1
ATOM 7766 N N . SER A 1 980 ? 8.658 -2.165 -46.706 1.00 86.31 980 SER A N 1
ATOM 7767 C CA . SER A 1 980 ? 8.252 -2.726 -47.998 1.00 86.31 980 SER A CA 1
ATOM 7768 C C . SER A 1 980 ? 9.460 -2.841 -48.931 1.00 86.31 980 SER A C 1
ATOM 7770 O O . SER A 1 980 ? 10.454 -2.147 -48.728 1.00 86.31 980 SER A O 1
ATOM 7772 N N . ASP A 1 981 ? 9.365 -3.636 -50.000 1.00 74.75 981 ASP A N 1
ATOM 7773 C CA . ASP A 1 981 ? 10.449 -3.758 -50.993 1.00 74.75 981 ASP A CA 1
ATOM 7774 C C . ASP A 1 981 ? 10.803 -2.412 -51.661 1.00 74.75 981 ASP A C 1
ATOM 7776 O O . ASP A 1 981 ? 11.934 -2.199 -52.088 1.00 74.75 981 ASP A O 1
ATOM 7780 N N . ALA A 1 982 ? 9.866 -1.455 -51.689 1.00 67.25 982 ALA A N 1
ATOM 7781 C CA . ALA A 1 982 ? 10.104 -0.096 -52.178 1.00 67.25 982 ALA A CA 1
ATOM 7782 C C . ALA A 1 982 ? 11.015 0.750 -51.257 1.00 67.25 982 ALA A C 1
ATOM 7784 O O . ALA A 1 982 ? 11.523 1.785 -51.686 1.00 67.25 982 ALA A O 1
ATOM 7785 N N . ASP A 1 983 ? 11.258 0.323 -50.010 1.00 67.12 983 ASP A N 1
ATOM 7786 C CA . ASP A 1 983 ? 12.251 0.938 -49.119 1.00 67.12 983 ASP A CA 1
ATOM 7787 C C . ASP A 1 983 ? 13.700 0.521 -49.477 1.00 67.12 983 ASP A C 1
ATOM 7789 O O . ASP A 1 983 ? 14.653 1.017 -48.865 1.00 67.12 983 ASP A O 1
ATOM 7793 N N . VAL A 1 984 ? 13.910 -0.391 -50.435 1.00 62.00 984 VAL A N 1
ATOM 7794 C CA . VAL A 1 984 ? 15.231 -0.937 -50.789 1.00 62.00 984 VAL A CA 1
ATOM 7795 C C . VAL A 1 984 ? 15.902 -0.074 -51.870 1.00 62.00 984 VAL A C 1
ATOM 7797 O O . VAL A 1 984 ? 15.333 0.119 -52.943 1.00 62.00 984 VAL A O 1
ATOM 7800 N N . PRO A 1 985 ? 17.111 0.476 -51.630 1.00 57.59 985 PRO A N 1
ATOM 7801 C CA . PRO A 1 985 ? 17.796 1.292 -52.628 1.00 57.59 985 PRO A CA 1
ATOM 7802 C C . PRO A 1 985 ? 18.399 0.409 -53.745 1.00 57.59 985 PRO A C 1
ATOM 7804 O O . PRO A 1 985 ? 18.914 -0.664 -53.431 1.00 57.59 985 PRO A O 1
ATOM 7807 N N . PRO A 1 986 ? 18.435 0.856 -55.020 1.00 49.50 986 PRO A N 1
ATOM 7808 C CA . PRO A 1 986 ? 18.893 0.029 -56.153 1.00 49.50 986 PRO A CA 1
ATOM 7809 C C . PRO A 1 986 ? 20.376 -0.379 -56.164 1.00 49.50 986 PRO A C 1
ATOM 7811 O O . PRO A 1 986 ? 20.792 -1.119 -57.050 1.00 49.50 986 PRO A O 1
ATOM 7814 N N . SER A 1 987 ? 21.194 0.133 -55.244 1.00 47.47 987 SER A N 1
ATOM 7815 C CA . SER A 1 987 ? 22.634 -0.134 -55.174 1.00 47.47 987 SER A CA 1
ATOM 7816 C C . SER A 1 987 ? 23.093 -0.156 -53.719 1.00 47.47 987 SER A C 1
ATOM 7818 O O . SER A 1 987 ? 22.802 0.777 -52.963 1.00 47.47 987 SER A O 1
ATOM 7820 N N . GLY A 1 988 ? 23.793 -1.220 -53.328 1.00 49.00 988 GLY A N 1
ATOM 7821 C CA . GLY A 1 988 ? 24.110 -1.511 -51.934 1.00 49.00 988 GLY A CA 1
ATOM 7822 C C . GLY A 1 988 ? 25.056 -0.509 -51.268 1.00 49.00 988 GLY A C 1
ATOM 7823 O O . GLY A 1 988 ? 26.131 -0.207 -51.774 1.00 49.00 988 GLY A O 1
ATOM 7824 N N . LEU A 1 989 ? 24.683 -0.085 -50.061 1.00 38.44 989 LEU A N 1
ATOM 7825 C CA . LEU A 1 989 ? 25.620 0.272 -48.997 1.00 38.44 989 LEU A CA 1
ATOM 7826 C C . LEU A 1 989 ? 25.066 -0.309 -47.690 1.00 38.44 989 LEU A C 1
ATOM 7828 O O . LEU A 1 989 ? 23.963 0.019 -47.235 1.00 38.44 989 LEU A O 1
ATOM 7832 N N . TRP A 1 990 ? 25.814 -1.254 -47.131 1.00 47.25 990 TRP A N 1
ATOM 7833 C CA . TRP A 1 990 ? 25.386 -2.093 -46.019 1.00 47.25 990 TRP A CA 1
ATOM 7834 C C . TRP A 1 990 ? 26.014 -1.580 -44.722 1.00 47.25 990 TRP A C 1
ATOM 7836 O O . TRP A 1 990 ? 27.141 -1.921 -44.374 1.00 47.25 990 TRP A O 1
ATOM 7846 N N . GLU A 1 991 ? 25.298 -0.708 -44.014 1.00 36.00 991 GLU A N 1
ATOM 7847 C CA . GLU A 1 991 ? 25.820 -0.071 -42.802 1.00 36.00 991 GLU A CA 1
ATOM 7848 C C . GLU A 1 991 ? 25.628 -0.960 -41.557 1.00 36.00 991 GLU A C 1
ATOM 7850 O O . GLU A 1 991 ? 24.657 -0.833 -40.810 1.00 36.00 991 GLU A O 1
ATOM 7855 N N . LEU A 1 992 ? 26.581 -1.865 -41.320 1.00 40.97 992 LEU A N 1
ATOM 7856 C CA . LEU A 1 992 ? 26.681 -2.645 -40.084 1.00 40.97 992 LEU A CA 1
ATOM 7857 C C . LEU A 1 992 ? 27.378 -1.829 -38.985 1.00 40.97 992 LEU A C 1
ATOM 7859 O O . LEU A 1 992 ? 28.601 -1.707 -38.944 1.00 40.97 992 LEU A O 1
ATOM 7863 N N . ARG A 1 993 ? 26.591 -1.281 -38.051 1.00 34.38 993 ARG A N 1
ATOM 7864 C CA . ARG A 1 993 ? 27.100 -0.580 -36.858 1.00 34.38 993 ARG A CA 1
ATOM 7865 C C . ARG A 1 993 ? 27.352 -1.546 -35.697 1.00 34.38 993 ARG A C 1
ATOM 7867 O O . ARG A 1 993 ? 26.639 -1.519 -34.699 1.00 34.38 993 ARG A O 1
ATOM 7874 N N . GLY A 1 994 ? 28.389 -2.373 -35.813 1.00 32.78 994 GLY A N 1
ATOM 7875 C CA . GLY A 1 994 ? 28.885 -3.169 -34.686 1.00 32.78 994 GLY A CA 1
ATOM 7876 C C . GLY A 1 994 ? 29.578 -2.290 -33.635 1.00 32.78 994 GLY A C 1
ATOM 7877 O O . GLY A 1 994 ? 30.484 -1.524 -33.966 1.00 32.78 994 GLY A O 1
ATOM 7878 N N . ARG A 1 995 ? 29.181 -2.398 -32.360 1.00 36.88 995 ARG A N 1
ATOM 7879 C CA . ARG A 1 995 ? 29.931 -1.857 -31.207 1.00 36.88 995 ARG A CA 1
ATOM 7880 C C . ARG A 1 995 ? 30.058 -2.909 -30.102 1.00 36.88 995 ARG A C 1
ATOM 7882 O O . ARG A 1 995 ? 29.368 -3.919 -30.105 1.00 36.88 995 ARG A O 1
ATOM 7889 N N . VAL A 1 996 ? 31.061 -2.716 -29.250 1.00 36.09 996 VAL A N 1
ATOM 7890 C CA . VAL A 1 996 ? 31.867 -3.811 -28.687 1.00 36.09 996 VAL A CA 1
ATOM 7891 C C . VAL A 1 996 ? 31.371 -4.285 -27.322 1.00 36.09 996 VAL A C 1
ATOM 7893 O O . VAL A 1 996 ? 31.311 -3.475 -26.403 1.00 36.09 996 VAL A O 1
ATOM 7896 N N . GLN A 1 997 ? 31.142 -5.597 -27.172 1.00 38.28 997 GLN A N 1
ATOM 7897 C CA . GLN A 1 997 ? 31.028 -6.304 -25.883 1.00 38.28 997 GLN A CA 1
ATOM 7898 C C . GLN A 1 997 ? 31.728 -7.676 -25.924 1.00 38.28 997 GLN A C 1
ATOM 7900 O O . GLN A 1 997 ? 32.325 -8.040 -26.939 1.00 38.28 997 GLN A O 1
ATOM 7905 N N . TRP A 1 998 ? 31.743 -8.396 -24.793 1.00 46.66 998 TRP A N 1
ATOM 7906 C CA . TRP A 1 998 ? 32.491 -9.653 -24.611 1.00 46.66 998 TRP A CA 1
ATOM 7907 C C . TRP A 1 998 ? 31.985 -10.802 -25.485 1.00 46.66 998 TRP A C 1
ATOM 7909 O O . TRP A 1 998 ? 32.787 -11.492 -26.108 1.00 46.66 998 TRP A O 1
ATOM 7919 N N . ARG A 1 999 ? 30.663 -10.983 -25.559 1.00 58.06 999 ARG A N 1
ATOM 7920 C CA . ARG A 1 999 ? 30.039 -11.742 -26.642 1.00 58.06 999 ARG A CA 1
ATOM 7921 C C . ARG A 1 999 ? 29.852 -10.783 -27.811 1.00 58.06 999 ARG A C 1
ATOM 7923 O O . ARG A 1 999 ? 29.406 -9.652 -27.624 1.00 58.06 999 ARG A O 1
ATOM 7930 N N . ARG A 1 1000 ? 30.248 -11.223 -28.999 1.00 76.19 1000 ARG A N 1
ATOM 7931 C CA . ARG A 1 1000 ? 30.192 -10.444 -30.235 1.00 76.19 1000 ARG A CA 1
ATOM 7932 C C . ARG A 1 1000 ? 29.414 -11.257 -31.255 1.00 76.19 1000 ARG A C 1
ATOM 7934 O O . ARG A 1 1000 ? 29.609 -12.465 -31.334 1.00 76.19 1000 ARG A O 1
ATOM 7941 N N . TRP A 1 1001 ? 28.563 -10.611 -32.034 1.00 85.94 1001 TRP A N 1
ATOM 7942 C CA . TRP A 1 1001 ? 27.814 -11.263 -33.103 1.00 85.94 1001 TRP A CA 1
ATOM 7943 C C . TRP A 1 1001 ? 27.554 -10.299 -34.256 1.00 85.94 1001 TRP A C 1
ATOM 7945 O O . TRP A 1 1001 ? 27.636 -9.077 -34.112 1.00 85.94 1001 TRP A O 1
ATOM 7955 N N . ILE A 1 1002 ? 27.222 -10.883 -35.399 1.00 86.38 1002 ILE A N 1
ATOM 7956 C CA . ILE A 1 1002 ? 26.747 -10.221 -36.607 1.00 86.38 1002 ILE A CA 1
ATOM 7957 C C . ILE A 1 1002 ? 25.316 -10.715 -36.829 1.00 86.38 1002 ILE A C 1
ATOM 7959 O O . ILE A 1 1002 ? 25.076 -11.920 -36.871 1.00 86.38 1002 ILE A O 1
ATOM 7963 N N . ASP A 1 1003 ? 24.361 -9.794 -36.960 1.00 88.12 1003 ASP A N 1
ATOM 7964 C CA . ASP A 1 1003 ? 23.034 -10.125 -37.485 1.00 88.12 1003 ASP A CA 1
ATOM 7965 C C . ASP A 1 1003 ? 23.103 -10.021 -39.020 1.00 88.12 1003 ASP A C 1
ATOM 7967 O O . ASP A 1 1003 ? 23.330 -8.932 -39.555 1.00 88.12 1003 ASP A O 1
ATOM 7971 N N . VAL A 1 1004 ? 22.899 -11.136 -39.724 1.00 87.81 1004 VAL A N 1
ATOM 7972 C CA . VAL A 1 1004 ? 22.659 -11.184 -41.178 1.00 87.81 1004 VAL A CA 1
ATOM 7973 C C . VAL A 1 1004 ? 21.146 -11.177 -41.390 1.00 87.81 1004 VAL A C 1
ATOM 7975 O O . VAL A 1 1004 ? 20.442 -11.906 -40.698 1.00 87.81 1004 VAL A O 1
ATOM 7978 N N . PHE A 1 1005 ? 20.612 -10.353 -42.294 1.00 88.56 1005 PHE A N 1
ATOM 7979 C CA . PHE A 1 1005 ? 19.159 -10.168 -42.410 1.00 88.56 1005 PHE A CA 1
ATOM 7980 C C . PHE A 1 1005 ? 18.685 -9.772 -43.810 1.00 88.56 1005 PHE A C 1
ATOM 7982 O O . PHE A 1 1005 ? 19.386 -9.093 -44.565 1.00 88.56 1005 PHE A O 1
ATOM 7989 N N . CYS A 1 1006 ? 17.440 -10.131 -44.119 1.00 86.62 1006 CYS A N 1
ATOM 7990 C CA . CYS A 1 1006 ? 16.731 -9.703 -45.315 1.00 86.62 1006 CYS A CA 1
ATOM 7991 C C . CYS A 1 1006 ? 16.332 -8.218 -45.240 1.00 86.62 1006 CYS A C 1
ATOM 7993 O O . CYS A 1 1006 ? 15.902 -7.699 -44.204 1.00 86.62 1006 CYS A O 1
ATOM 7995 N N . ARG A 1 1007 ? 16.443 -7.532 -46.384 1.00 84.38 1007 ARG A N 1
ATOM 7996 C CA . ARG A 1 1007 ? 15.904 -6.174 -46.610 1.00 84.38 1007 ARG A CA 1
ATOM 7997 C C . ARG A 1 1007 ? 14.763 -6.135 -47.632 1.00 84.38 1007 ARG A C 1
ATOM 7999 O O . ARG A 1 1007 ? 14.056 -5.137 -47.700 1.00 84.38 1007 ARG A O 1
ATOM 8006 N N . ALA A 1 1008 ? 14.605 -7.205 -48.404 1.00 82.81 1008 ALA A N 1
ATOM 8007 C CA . ALA A 1 1008 ? 13.588 -7.403 -49.430 1.00 82.81 1008 ALA A CA 1
ATOM 8008 C C . ALA A 1 1008 ? 13.005 -8.814 -49.287 1.00 82.81 1008 ALA A C 1
ATOM 8010 O O . ALA A 1 1008 ? 13.623 -9.671 -48.648 1.00 82.81 1008 ALA A O 1
ATOM 8011 N N . HIS A 1 1009 ? 11.865 -9.069 -49.916 1.00 86.25 1009 HIS A N 1
ATOM 8012 C CA . HIS A 1 1009 ? 11.356 -10.423 -50.102 1.00 86.25 1009 HIS A CA 1
ATOM 8013 C C . HIS A 1 1009 ? 12.216 -11.229 -51.096 1.00 86.25 1009 HIS A C 1
ATOM 8015 O O . HIS A 1 1009 ? 12.796 -10.680 -52.035 1.00 86.25 1009 HIS A O 1
ATOM 8021 N N . GLY A 1 1010 ? 12.288 -12.542 -50.885 1.00 86.00 1010 GLY A N 1
ATOM 8022 C CA . GLY A 1 1010 ? 13.102 -13.493 -51.639 1.00 86.00 1010 GLY A CA 1
ATOM 8023 C C . GLY A 1 1010 ? 13.820 -14.496 -50.734 1.00 86.00 1010 GLY A C 1
ATOM 8024 O O . GLY A 1 1010 ? 13.709 -14.446 -49.507 1.00 86.00 1010 GLY A O 1
ATOM 8025 N N . THR A 1 1011 ? 14.584 -15.386 -51.363 1.00 88.31 1011 THR A N 1
ATOM 8026 C CA . THR A 1 1011 ? 15.514 -16.314 -50.708 1.00 88.31 1011 THR A CA 1
ATOM 8027 C C . THR A 1 1011 ? 16.940 -15.837 -50.974 1.00 88.31 1011 THR A C 1
ATOM 8029 O O . THR A 1 1011 ? 17.269 -15.504 -52.111 1.00 88.31 1011 THR A O 1
ATOM 8032 N N . PHE A 1 1012 ? 17.779 -15.788 -49.941 1.00 86.69 1012 PHE A N 1
ATOM 8033 C CA . PHE A 1 1012 ? 19.124 -15.216 -49.995 1.00 86.69 1012 PHE A CA 1
ATOM 8034 C C . PHE A 1 1012 ? 20.118 -16.161 -49.328 1.00 86.69 1012 PHE A C 1
ATOM 8036 O O . PHE A 1 1012 ? 20.000 -16.447 -48.136 1.00 86.69 1012 PHE A O 1
ATOM 8043 N N . GLU A 1 1013 ? 21.118 -16.621 -50.070 1.00 90.44 1013 GLU A N 1
ATOM 8044 C CA . GLU A 1 1013 ? 22.221 -17.397 -49.506 1.00 90.44 1013 GLU A CA 1
ATOM 8045 C C . GLU A 1 1013 ? 23.394 -16.484 -49.149 1.00 90.44 1013 GLU A C 1
ATOM 8047 O O . GLU A 1 1013 ? 23.754 -15.583 -49.910 1.00 90.44 1013 GLU A O 1
ATOM 8052 N N . TRP A 1 1014 ? 24.017 -16.729 -47.999 1.00 90.19 1014 TRP A N 1
ATOM 8053 C CA . TRP A 1 1014 ? 25.131 -15.931 -47.497 1.00 90.19 1014 TRP A CA 1
ATOM 8054 C C . TRP A 1 1014 ? 26.306 -16.798 -47.039 1.00 90.19 1014 TRP A C 1
ATOM 8056 O O . TRP A 1 1014 ? 26.145 -17.978 -46.721 1.00 90.19 1014 TRP A O 1
ATOM 8066 N N . ARG A 1 1015 ? 27.498 -16.194 -47.012 1.00 93.06 1015 ARG A N 1
ATOM 8067 C CA . ARG A 1 1015 ? 28.731 -16.758 -46.441 1.00 93.06 1015 ARG A CA 1
ATOM 8068 C C . ARG A 1 1015 ? 29.509 -15.672 -45.692 1.00 93.06 1015 ARG A C 1
ATOM 8070 O O . ARG A 1 1015 ? 29.466 -14.518 -46.105 1.00 93.06 1015 ARG A O 1
ATOM 8077 N N . ILE A 1 1016 ? 30.216 -16.011 -44.619 1.00 91.62 1016 ILE A N 1
ATOM 8078 C CA . ILE A 1 1016 ? 31.084 -15.112 -43.849 1.00 91.62 1016 ILE A CA 1
ATOM 8079 C C . ILE A 1 1016 ? 32.481 -15.719 -43.754 1.00 91.62 1016 ILE A C 1
ATOM 8081 O O . ILE A 1 1016 ? 32.646 -16.844 -43.296 1.00 91.62 1016 ILE A O 1
ATOM 8085 N N . GLU A 1 1017 ? 33.495 -14.947 -44.134 1.00 92.94 1017 GLU A N 1
ATOM 8086 C CA . GLU A 1 1017 ? 34.900 -15.357 -44.084 1.00 92.94 1017 GLU A CA 1
ATOM 8087 C C . GLU A 1 1017 ? 35.717 -14.350 -43.266 1.00 92.94 1017 GLU A C 1
ATOM 8089 O O . GLU A 1 1017 ? 35.578 -13.139 -43.441 1.00 92.94 1017 GLU A O 1
ATOM 8094 N N . ALA A 1 1018 ? 36.571 -14.830 -42.359 1.00 92.88 1018 ALA A N 1
ATOM 8095 C CA . ALA A 1 1018 ? 37.509 -13.987 -41.618 1.00 92.88 1018 ALA A CA 1
ATOM 8096 C C . ALA A 1 1018 ? 38.821 -13.818 -42.399 1.00 92.88 1018 ALA A C 1
ATOM 8098 O O . ALA A 1 1018 ? 39.367 -14.780 -42.934 1.00 92.88 1018 ALA A O 1
ATOM 8099 N N . ASN A 1 1019 ? 39.392 -12.612 -42.401 1.00 95.50 1019 ASN A N 1
ATOM 8100 C CA . ASN A 1 1019 ? 40.685 -12.345 -43.041 1.00 95.50 1019 ASN A CA 1
ATOM 8101 C C . ASN A 1 1019 ? 41.904 -12.883 -42.256 1.00 95.50 1019 ASN A C 1
ATOM 8103 O O . ASN A 1 1019 ? 43.042 -12.697 -42.688 1.00 95.50 1019 ASN A O 1
ATOM 8107 N N . VAL A 1 1020 ? 41.681 -13.487 -41.085 1.00 94.69 1020 VAL A N 1
ATOM 8108 C CA . VAL A 1 1020 ? 42.704 -13.987 -40.159 1.00 94.69 1020 VAL A CA 1
ATOM 8109 C C . VAL A 1 1020 ? 42.256 -15.303 -39.524 1.00 94.69 1020 VAL A C 1
ATOM 8111 O O . VAL A 1 1020 ? 41.086 -15.475 -39.211 1.00 94.69 1020 VAL A O 1
ATOM 8114 N N . SER A 1 1021 ? 43.196 -16.215 -39.272 1.00 94.50 1021 SER A N 1
ATOM 8115 C CA . SER A 1 1021 ? 42.909 -17.568 -38.761 1.00 94.50 1021 SER A CA 1
ATOM 8116 C C . SER A 1 1021 ? 42.554 -17.650 -37.271 1.00 94.50 1021 SER A C 1
ATOM 8118 O O . SER A 1 1021 ? 42.161 -18.710 -36.801 1.00 94.50 1021 SER A O 1
ATOM 8120 N N . TRP A 1 1022 ? 42.744 -16.567 -36.514 1.00 91.50 1022 TRP A N 1
ATOM 8121 C CA . TRP A 1 1022 ? 42.512 -16.494 -35.063 1.00 91.50 1022 TRP A CA 1
ATOM 8122 C C . TRP A 1 1022 ? 41.174 -15.823 -34.700 1.00 91.50 1022 TRP A C 1
ATOM 8124 O O . TRP A 1 1022 ? 40.889 -15.590 -33.525 1.00 91.50 1022 TRP A O 1
ATOM 8134 N N . VAL A 1 1023 ? 40.346 -15.523 -35.705 1.00 91.00 1023 VAL A N 1
ATOM 8135 C CA . VAL A 1 1023 ? 38.951 -15.093 -35.556 1.00 91.00 1023 VAL A CA 1
ATOM 8136 C C . VAL A 1 1023 ? 38.082 -16.008 -36.414 1.00 91.00 1023 VAL A C 1
ATOM 8138 O O . VAL A 1 1023 ? 38.426 -16.285 -37.559 1.00 91.00 1023 VAL A O 1
ATOM 8141 N N . GLY A 1 1024 ? 36.959 -16.460 -35.867 1.00 91.94 1024 GLY A N 1
ATOM 8142 C CA . GLY A 1 1024 ? 35.997 -17.326 -36.544 1.00 91.94 1024 GLY A CA 1
ATOM 8143 C C . GLY A 1 1024 ? 34.556 -16.938 -36.227 1.00 91.94 1024 GLY A C 1
ATOM 8144 O O . GLY A 1 1024 ? 34.295 -15.912 -35.591 1.00 91.94 1024 GLY A O 1
ATOM 8145 N N . VAL A 1 1025 ? 33.621 -17.770 -36.678 1.00 91.12 1025 VAL A N 1
ATOM 8146 C CA . VAL A 1 1025 ? 32.187 -17.645 -36.405 1.00 91.12 1025 VAL A CA 1
ATOM 8147 C C . VAL A 1 1025 ? 31.558 -19.013 -36.159 1.00 91.12 1025 VAL A C 1
ATOM 8149 O O . VAL A 1 1025 ? 32.028 -20.005 -36.708 1.00 91.12 1025 VAL A O 1
ATOM 8152 N N . ASP A 1 1026 ? 30.472 -19.057 -35.383 1.00 93.19 1026 ASP A N 1
ATOM 8153 C CA . ASP A 1 1026 ? 29.708 -20.292 -35.129 1.00 93.19 1026 ASP A CA 1
ATOM 8154 C C . ASP A 1 1026 ? 28.957 -20.815 -36.370 1.00 93.19 1026 ASP A C 1
ATOM 8156 O O . ASP A 1 1026 ? 28.586 -21.988 -36.427 1.00 93.19 1026 ASP A O 1
ATOM 8160 N N . LYS A 1 1027 ? 28.708 -19.934 -37.349 1.00 91.50 1027 LYS A N 1
ATOM 8161 C CA . LYS A 1 1027 ? 28.014 -20.201 -38.616 1.00 91.50 1027 LYS A CA 1
ATOM 8162 C C . LYS A 1 1027 ? 28.663 -19.372 -39.720 1.00 91.50 1027 LYS A C 1
ATOM 8164 O O . LYS A 1 1027 ? 28.514 -18.150 -39.746 1.00 91.50 1027 LYS A O 1
ATOM 8169 N N . ASP A 1 1028 ? 29.376 -20.021 -40.629 1.00 93.38 1028 ASP A N 1
ATOM 8170 C CA . ASP A 1 1028 ? 30.063 -19.376 -41.750 1.00 93.38 1028 ASP A CA 1
ATOM 8171 C C . ASP A 1 1028 ? 29.216 -19.316 -43.031 1.00 93.38 1028 ASP A C 1
ATOM 8173 O O . ASP A 1 1028 ? 29.573 -18.588 -43.951 1.00 93.38 1028 ASP A O 1
ATOM 8177 N N . GLU A 1 1029 ? 28.068 -19.993 -43.097 1.00 94.31 1029 GLU A N 1
ATOM 8178 C CA . GLU A 1 1029 ? 27.093 -19.853 -44.184 1.00 94.31 1029 GLU A CA 1
ATOM 8179 C C . GLU A 1 1029 ? 25.646 -20.125 -43.751 1.00 94.31 1029 GLU A C 1
ATOM 8181 O O . GLU A 1 1029 ? 25.379 -20.681 -42.683 1.00 94.31 1029 GLU A O 1
ATOM 8186 N N . GLY A 1 1030 ? 24.692 -19.734 -44.601 1.00 92.56 1030 GLY A N 1
ATOM 8187 C CA . GLY A 1 1030 ? 23.279 -20.045 -44.406 1.00 92.56 1030 GLY A CA 1
ATOM 8188 C C . GLY A 1 1030 ? 22.364 -19.500 -45.501 1.00 92.56 1030 GLY A C 1
ATOM 8189 O O . GLY A 1 1030 ? 22.802 -18.839 -46.443 1.00 92.56 1030 GLY A O 1
ATOM 8190 N N . THR A 1 1031 ? 21.068 -19.761 -45.341 1.00 91.50 1031 THR A N 1
ATOM 8191 C CA . THR A 1 1031 ? 19.995 -19.293 -46.227 1.00 91.50 1031 THR A CA 1
ATOM 8192 C C . THR A 1 1031 ? 18.970 -18.519 -45.403 1.00 91.50 1031 THR A C 1
ATOM 8194 O O . THR A 1 1031 ? 18.573 -18.974 -44.332 1.00 91.50 1031 THR A O 1
ATOM 8197 N N . LEU A 1 1032 ? 18.549 -17.355 -45.896 1.00 90.31 1032 LEU A N 1
ATOM 8198 C CA . LEU A 1 1032 ? 17.456 -16.553 -45.346 1.00 90.31 1032 LEU A CA 1
ATOM 8199 C C . LEU A 1 1032 ? 16.289 -16.508 -46.334 1.00 90.31 1032 LEU A C 1
ATOM 8201 O O . LEU A 1 1032 ? 16.503 -16.550 -47.544 1.00 90.31 1032 LEU A O 1
ATOM 8205 N N . GLU A 1 1033 ? 15.064 -16.381 -45.834 1.00 87.94 1033 GLU A N 1
ATOM 8206 C CA . GLU A 1 1033 ? 13.854 -16.335 -46.658 1.00 87.94 1033 GLU A CA 1
ATOM 8207 C C . GLU A 1 1033 ? 12.811 -15.378 -46.069 1.00 87.94 1033 GLU A C 1
ATOM 8209 O O . GLU A 1 1033 ? 12.413 -15.501 -44.908 1.00 87.94 1033 GLU A O 1
ATOM 8214 N N . ALA A 1 1034 ? 12.332 -14.441 -46.892 1.00 84.00 1034 ALA A N 1
ATOM 8215 C CA . ALA A 1 1034 ? 11.305 -13.473 -46.525 1.00 84.00 1034 ALA A CA 1
ATOM 8216 C C . ALA A 1 1034 ? 10.228 -13.344 -47.624 1.00 84.00 1034 ALA A C 1
ATOM 8218 O O . ALA A 1 1034 ? 10.579 -13.232 -48.796 1.00 84.00 1034 ALA A O 1
ATOM 8219 N N . PRO A 1 1035 ? 8.927 -13.263 -47.289 1.00 78.69 1035 PRO A N 1
ATOM 8220 C CA . PRO A 1 1035 ? 8.336 -13.483 -45.973 1.00 78.69 1035 PRO A CA 1
ATOM 8221 C C . PRO A 1 1035 ? 8.097 -14.983 -45.718 1.00 78.69 1035 PRO A C 1
ATOM 8223 O O . PRO A 1 1035 ? 7.853 -15.741 -46.650 1.00 78.69 1035 PRO A O 1
ATOM 8226 N N . GLY A 1 1036 ? 8.071 -15.400 -44.450 1.00 69.50 1036 GLY A N 1
ATOM 8227 C CA . GLY A 1 1036 ? 7.585 -16.729 -44.043 1.00 69.50 1036 GLY A CA 1
ATOM 8228 C C . GLY A 1 1036 ? 8.654 -17.752 -43.647 1.00 69.50 1036 GLY A C 1
ATOM 8229 O O . GLY A 1 1036 ? 8.314 -18.702 -42.945 1.00 69.50 1036 GLY A O 1
ATOM 8230 N N . GLY A 1 1037 ? 9.920 -17.541 -44.015 1.00 76.25 1037 GLY A N 1
ATOM 8231 C CA . GLY A 1 1037 ? 11.062 -18.306 -43.504 1.00 76.25 1037 GLY A CA 1
ATOM 8232 C C . GLY A 1 1037 ? 11.814 -17.580 -42.380 1.00 76.25 1037 GLY A C 1
ATOM 8233 O O . GLY A 1 1037 ? 11.296 -16.643 -41.766 1.00 76.25 1037 GLY A O 1
ATOM 8234 N N . MET A 1 1038 ? 13.052 -18.009 -42.100 1.00 83.00 1038 MET A N 1
ATOM 8235 C CA . MET A 1 1038 ? 13.959 -17.237 -41.243 1.00 83.00 1038 MET A CA 1
ATOM 8236 C C . MET A 1 1038 ? 14.516 -16.054 -42.035 1.00 83.00 1038 MET A C 1
ATOM 8238 O O . MET A 1 1038 ? 15.346 -16.230 -42.923 1.00 83.00 1038 MET A O 1
ATOM 8242 N N . ASP A 1 1039 ? 14.069 -14.845 -41.703 1.00 86.19 1039 ASP A N 1
ATOM 8243 C CA . ASP A 1 1039 ? 14.457 -13.612 -42.393 1.00 86.19 1039 ASP A CA 1
ATOM 8244 C C . ASP A 1 1039 ? 15.674 -12.903 -41.768 1.00 86.19 1039 ASP A C 1
ATOM 8246 O O . ASP A 1 1039 ? 16.137 -11.869 -42.256 1.00 86.19 1039 ASP A O 1
ATOM 8250 N N . GLU A 1 1040 ? 16.224 -13.481 -40.700 1.00 87.56 1040 GLU A N 1
ATOM 8251 C CA . GLU A 1 1040 ? 17.441 -13.044 -40.025 1.00 87.56 1040 GLU A CA 1
ATOM 8252 C C . GLU A 1 1040 ? 18.170 -14.216 -39.349 1.00 87.56 1040 GLU A C 1
ATOM 8254 O O . GLU A 1 1040 ? 17.550 -15.164 -38.867 1.00 87.56 1040 GLU A O 1
ATOM 8259 N N . ALA A 1 1041 ? 19.500 -14.136 -39.287 1.00 87.31 1041 ALA A N 1
ATOM 8260 C CA . ALA A 1 1041 ? 20.368 -15.077 -38.593 1.00 87.31 1041 ALA A CA 1
ATOM 8261 C C . ALA A 1 1041 ? 21.387 -14.320 -37.735 1.00 87.31 1041 ALA A C 1
ATOM 8263 O O . ALA A 1 1041 ? 22.105 -13.445 -38.222 1.00 87.31 1041 ALA A O 1
ATOM 8264 N N . ARG A 1 1042 ? 21.486 -14.693 -36.455 1.00 88.44 1042 ARG A N 1
ATOM 8265 C CA . ARG A 1 1042 ? 22.570 -14.247 -35.574 1.00 88.44 1042 ARG A CA 1
ATOM 8266 C C . ARG A 1 1042 ? 23.749 -15.211 -35.669 1.00 88.44 1042 ARG A C 1
ATOM 8268 O O . ARG A 1 1042 ? 23.592 -16.412 -35.420 1.00 88.44 1042 ARG A O 1
ATOM 8275 N N . VAL A 1 1043 ? 24.905 -14.650 -36.001 1.00 89.50 1043 VAL A N 1
ATOM 8276 C CA . VAL A 1 1043 ? 26.193 -15.328 -36.142 1.00 89.50 1043 VAL A CA 1
ATOM 8277 C C . VAL A 1 1043 ? 27.110 -14.855 -35.023 1.00 89.50 1043 VAL A C 1
ATOM 8279 O O . VAL A 1 1043 ? 27.434 -13.670 -34.953 1.00 89.50 1043 VAL A O 1
ATOM 8282 N N . ASN A 1 1044 ? 27.505 -15.749 -34.124 1.00 89.81 1044 ASN A N 1
ATOM 8283 C CA . ASN A 1 1044 ? 28.402 -15.434 -33.016 1.00 89.81 1044 ASN A CA 1
ATOM 8284 C C . ASN A 1 1044 ? 29.853 -15.428 -33.503 1.00 89.81 1044 ASN A C 1
ATOM 8286 O O . ASN A 1 1044 ? 30.254 -16.282 -34.284 1.00 89.81 1044 ASN A O 1
ATOM 8290 N N . ILE A 1 1045 ? 30.638 -14.462 -33.032 1.00 89.19 1045 ILE A N 1
ATOM 8291 C CA . ILE A 1 1045 ? 32.059 -14.309 -33.349 1.00 89.19 1045 ILE A CA 1
ATOM 8292 C C . ILE A 1 1045 ? 32.890 -15.013 -32.280 1.00 89.19 1045 ILE A C 1
ATOM 8294 O O . ILE A 1 1045 ? 32.742 -14.741 -31.085 1.00 89.19 1045 ILE A O 1
ATOM 8298 N N . GLU A 1 1046 ? 33.830 -15.832 -32.730 1.00 89.06 1046 GLU A N 1
ATOM 8299 C CA . GLU A 1 1046 ? 34.790 -16.545 -31.894 1.00 89.06 1046 GLU A CA 1
ATOM 8300 C C . GLU A 1 1046 ? 36.196 -15.961 -32.087 1.00 89.06 1046 GLU A C 1
ATOM 8302 O O . GLU A 1 1046 ? 36.552 -15.500 -33.173 1.00 89.06 1046 GLU A O 1
ATOM 8307 N N . VAL A 1 1047 ? 37.003 -15.939 -31.024 1.00 87.00 1047 VAL A N 1
ATOM 8308 C CA . VAL A 1 1047 ? 38.376 -15.411 -31.053 1.00 87.00 1047 VAL A CA 1
ATOM 8309 C C . VAL A 1 1047 ? 39.291 -16.367 -30.301 1.00 87.00 1047 VAL A C 1
ATOM 8311 O O . VAL A 1 1047 ? 39.109 -16.591 -29.103 1.00 87.00 1047 VAL A O 1
ATOM 8314 N N . ASP A 1 1048 ? 40.310 -16.880 -30.987 1.00 89.25 1048 ASP A N 1
ATOM 8315 C CA . ASP A 1 1048 ? 41.418 -17.576 -30.341 1.00 89.25 1048 ASP A CA 1
ATOM 8316 C C . ASP A 1 1048 ? 42.379 -16.540 -29.744 1.00 89.25 1048 ASP A C 1
ATOM 8318 O O . ASP A 1 1048 ? 43.298 -16.038 -30.396 1.00 89.25 1048 ASP A O 1
ATOM 8322 N N . TRP A 1 1049 ? 42.168 -16.224 -28.467 1.00 85.88 1049 TRP A N 1
ATOM 8323 C CA . TRP A 1 1049 ? 42.997 -15.284 -27.708 1.00 85.88 1049 TRP A CA 1
ATOM 8324 C C . TRP A 1 1049 ? 44.458 -15.725 -27.528 1.00 85.88 1049 TRP A C 1
ATOM 8326 O O . TRP A 1 1049 ? 45.296 -14.882 -27.194 1.00 85.88 1049 TRP A O 1
ATOM 8336 N N . SER A 1 1050 ? 44.777 -17.008 -27.748 1.00 87.25 1050 SER A N 1
ATOM 8337 C CA . SER A 1 1050 ? 46.152 -17.523 -27.700 1.00 87.25 1050 SER A CA 1
ATOM 8338 C C . SER A 1 1050 ? 46.933 -17.203 -28.980 1.00 87.25 1050 SER A C 1
ATOM 8340 O O . SER A 1 1050 ? 48.119 -16.884 -28.903 1.00 87.25 1050 SER A O 1
ATOM 8342 N N . SER A 1 1051 ? 46.251 -17.186 -30.131 1.00 90.81 1051 SER A N 1
ATOM 8343 C CA . SER A 1 1051 ? 46.821 -16.824 -31.440 1.00 90.81 1051 SER A CA 1
ATOM 8344 C C . SER A 1 1051 ? 46.624 -15.347 -31.820 1.00 90.81 1051 SER A C 1
ATOM 8346 O O . SER A 1 1051 ? 47.303 -14.844 -32.717 1.00 90.81 1051 SER A O 1
ATOM 8348 N N . ALA A 1 1052 ? 45.707 -14.631 -31.162 1.00 88.19 1052 ALA A N 1
ATOM 8349 C CA . ALA A 1 1052 ? 45.420 -13.225 -31.442 1.00 88.19 1052 ALA A CA 1
ATOM 8350 C C . ALA A 1 1052 ? 46.618 -12.293 -31.126 1.00 88.19 1052 ALA A C 1
ATOM 8352 O O . ALA A 1 1052 ? 47.162 -12.362 -30.021 1.00 88.19 1052 ALA A O 1
ATOM 8353 N N . PRO A 1 1053 ? 46.998 -11.346 -32.011 1.00 89.94 1053 PRO A N 1
ATOM 8354 C CA . PRO A 1 1053 ? 48.088 -10.403 -31.758 1.00 89.94 1053 PRO A CA 1
ATOM 8355 C C . PRO A 1 1053 ? 47.870 -9.573 -30.488 1.00 89.94 1053 PRO A C 1
ATOM 8357 O O . PRO A 1 1053 ? 46.824 -8.939 -30.333 1.00 89.94 1053 PRO A O 1
ATOM 8360 N N . LYS A 1 1054 ? 48.881 -9.541 -29.610 1.00 85.38 1054 LYS A N 1
ATOM 8361 C CA . LYS A 1 1054 ? 48.906 -8.703 -28.402 1.00 85.38 1054 LYS A CA 1
ATOM 8362 C C . LYS A 1 1054 ? 48.862 -7.210 -28.762 1.00 85.38 1054 LYS A C 1
ATOM 8364 O O . LYS A 1 1054 ? 49.429 -6.780 -29.765 1.00 85.38 1054 LYS A O 1
ATOM 8369 N N . GLY A 1 1055 ? 48.221 -6.414 -27.911 1.00 82.75 1055 GLY A N 1
ATOM 8370 C CA . GLY A 1 1055 ? 47.926 -5.002 -28.144 1.00 82.75 1055 GLY A CA 1
ATOM 8371 C C . GLY A 1 1055 ? 46.602 -4.781 -28.884 1.00 82.75 1055 GLY A C 1
ATOM 8372 O O . GLY A 1 1055 ? 45.682 -5.597 -28.818 1.00 82.75 1055 GLY A O 1
ATOM 8373 N N . ARG A 1 1056 ? 46.485 -3.630 -29.559 1.00 83.62 1056 ARG A N 1
ATOM 8374 C CA . ARG A 1 1056 ? 45.330 -3.293 -30.406 1.00 83.62 1056 ARG A CA 1
ATOM 8375 C C . ARG A 1 1056 ? 45.562 -3.809 -31.825 1.00 83.62 1056 ARG A C 1
ATOM 8377 O O . ARG A 1 1056 ? 46.582 -3.503 -32.435 1.00 83.62 1056 ARG A O 1
ATOM 8384 N N . SER A 1 1057 ? 44.592 -4.540 -32.356 1.00 86.94 1057 SER A N 1
ATOM 8385 C CA . SER A 1 1057 ? 44.574 -5.077 -33.715 1.00 86.94 1057 SER A CA 1
ATOM 8386 C C . SER A 1 1057 ? 43.187 -4.893 -34.343 1.00 86.94 1057 SER A C 1
ATOM 8388 O O . SER A 1 1057 ? 42.250 -4.382 -33.721 1.00 86.94 1057 SER A O 1
ATOM 8390 N N . THR A 1 1058 ? 43.035 -5.245 -35.616 1.00 86.88 1058 THR A N 1
ATOM 8391 C CA . THR A 1 1058 ? 41.734 -5.236 -36.295 1.00 86.88 1058 THR A CA 1
ATOM 8392 C C . THR A 1 1058 ? 41.662 -6.439 -37.216 1.00 86.88 1058 THR A C 1
ATOM 8394 O O . THR A 1 1058 ? 42.486 -6.577 -38.118 1.00 86.88 1058 THR A O 1
ATOM 8397 N N . ALA A 1 1059 ? 40.687 -7.306 -36.965 1.00 89.62 1059 ALA A N 1
ATOM 8398 C CA . ALA A 1 1059 ? 40.280 -8.340 -37.905 1.00 89.62 1059 ALA A CA 1
ATOM 8399 C C . ALA A 1 1059 ? 39.193 -7.777 -38.831 1.00 89.62 1059 ALA A C 1
ATOM 8401 O O . ALA A 1 1059 ? 38.563 -6.762 -38.524 1.00 89.62 1059 ALA A O 1
ATOM 8402 N N . ALA A 1 1060 ? 38.964 -8.434 -39.959 1.00 90.00 1060 ALA A N 1
ATOM 8403 C CA . ALA A 1 1060 ? 37.895 -8.109 -40.884 1.00 90.00 1060 ALA A CA 1
ATOM 8404 C C . ALA A 1 1060 ? 37.133 -9.381 -41.257 1.00 90.00 1060 ALA A C 1
ATOM 8406 O O . ALA A 1 1060 ? 37.748 -10.403 -41.561 1.00 90.00 1060 ALA A O 1
ATOM 8407 N N . PHE A 1 1061 ? 35.807 -9.297 -41.264 1.00 89.69 1061 PHE A N 1
ATOM 8408 C CA . PHE A 1 1061 ? 34.952 -10.300 -41.889 1.00 89.69 1061 PHE A CA 1
ATOM 8409 C C . PHE A 1 1061 ? 34.484 -9.798 -43.245 1.00 89.69 1061 PHE A C 1
ATOM 8411 O O . PHE A 1 1061 ? 34.040 -8.654 -43.340 1.00 89.69 1061 PHE A O 1
ATOM 8418 N N . THR A 1 1062 ? 34.515 -10.653 -44.259 1.00 90.38 1062 THR A N 1
ATOM 8419 C CA . THR A 1 1062 ? 33.829 -10.423 -45.529 1.00 90.38 1062 THR A CA 1
ATOM 8420 C C . THR A 1 1062 ? 32.561 -11.266 -45.554 1.00 90.38 1062 THR A C 1
ATOM 8422 O O . THR A 1 1062 ? 32.618 -12.491 -45.474 1.00 90.38 1062 THR A O 1
ATOM 8425 N N . VAL A 1 1063 ? 31.410 -10.600 -45.626 1.00 87.81 1063 VAL A N 1
ATOM 8426 C CA . VAL A 1 1063 ? 30.099 -11.228 -45.808 1.00 87.81 1063 VAL A CA 1
ATOM 8427 C C . VAL A 1 1063 ? 29.776 -11.210 -47.295 1.00 87.81 1063 VAL A C 1
ATOM 8429 O O . VAL A 1 1063 ? 29.683 -10.135 -47.887 1.00 87.81 1063 VAL A O 1
ATOM 8432 N N . HIS A 1 1064 ? 29.614 -12.387 -47.882 1.00 88.25 1064 HIS A N 1
ATOM 8433 C CA . HIS A 1 1064 ? 29.219 -12.605 -49.267 1.00 88.25 1064 HIS A CA 1
ATOM 8434 C C . HIS A 1 1064 ? 27.728 -12.916 -49.344 1.00 88.25 1064 HIS A C 1
ATOM 8436 O O . HIS A 1 1064 ? 27.211 -13.694 -48.539 1.00 88.25 1064 HIS A O 1
ATOM 8442 N N . ARG A 1 1065 ? 27.063 -12.390 -50.371 1.00 85.81 1065 ARG A N 1
ATOM 8443 C CA . ARG A 1 1065 ? 25.796 -12.923 -50.874 1.00 85.81 1065 ARG A CA 1
ATOM 8444 C C . ARG A 1 1065 ? 26.114 -13.890 -52.020 1.00 85.81 1065 ARG A C 1
ATOM 8446 O O . ARG A 1 1065 ? 26.787 -13.489 -52.959 1.00 85.81 1065 ARG A O 1
ATOM 8453 N N . LYS A 1 1066 ? 25.696 -15.159 -51.950 1.00 84.00 1066 LYS A N 1
ATOM 8454 C CA . LYS A 1 1066 ? 26.156 -16.190 -52.911 1.00 84.00 1066 LYS A CA 1
ATOM 8455 C C . LYS A 1 1066 ? 25.552 -16.046 -54.314 1.00 84.00 1066 LYS A C 1
ATOM 8457 O O . LYS A 1 1066 ? 26.134 -16.546 -55.271 1.00 84.00 1066 LYS A O 1
ATOM 8462 N N . ASP A 1 1067 ? 24.402 -15.384 -54.443 1.00 73.94 1067 ASP A N 1
ATOM 8463 C CA . ASP A 1 1067 ? 23.691 -15.177 -55.711 1.00 73.94 1067 ASP A CA 1
ATOM 8464 C C . ASP A 1 1067 ? 24.041 -13.855 -56.429 1.00 73.94 1067 ASP A C 1
ATOM 8466 O O . ASP A 1 1067 ? 23.511 -13.586 -57.508 1.00 73.94 1067 ASP A O 1
ATOM 8470 N N . THR A 1 1068 ? 24.946 -13.036 -55.877 1.00 77.00 1068 THR A N 1
ATOM 8471 C CA . THR A 1 1068 ? 25.440 -11.793 -56.503 1.00 77.00 1068 THR A CA 1
ATOM 8472 C C . THR A 1 1068 ? 26.952 -11.618 -56.291 1.00 77.00 1068 THR A C 1
ATOM 8474 O O . THR A 1 1068 ? 27.600 -12.423 -55.632 1.00 77.00 1068 THR A O 1
ATOM 8477 N N . GLU A 1 1069 ? 27.543 -10.553 -56.844 1.00 77.12 1069 GLU A N 1
ATOM 8478 C CA . GLU A 1 1069 ? 28.918 -10.134 -56.508 1.00 77.12 1069 GLU A CA 1
ATOM 8479 C C . GLU A 1 1069 ? 28.969 -9.220 -55.257 1.00 77.12 1069 GLU A C 1
ATOM 8481 O O . GLU A 1 1069 ? 30.007 -8.627 -54.958 1.00 77.12 1069 GLU A O 1
ATOM 8486 N N . ASP A 1 1070 ? 27.858 -9.072 -54.517 1.00 77.31 1070 ASP A N 1
ATOM 8487 C CA . ASP A 1 1070 ? 27.789 -8.179 -53.355 1.00 77.31 1070 ASP A CA 1
ATOM 8488 C C . ASP A 1 1070 ? 28.611 -8.721 -52.176 1.00 77.31 1070 ASP A C 1
ATOM 8490 O O . ASP A 1 1070 ? 28.382 -9.829 -51.676 1.00 77.31 1070 ASP A O 1
ATOM 8494 N N . VAL A 1 1071 ? 29.518 -7.882 -51.670 1.00 81.81 1071 VAL A N 1
ATOM 8495 C CA . VAL A 1 1071 ? 30.332 -8.162 -50.481 1.00 81.81 1071 VAL A CA 1
ATOM 8496 C C . VAL A 1 1071 ? 30.313 -7.007 -49.483 1.00 81.81 1071 VAL A C 1
ATOM 8498 O O . VAL A 1 1071 ? 30.255 -5.833 -49.853 1.00 81.81 1071 VAL A O 1
ATOM 8501 N N . ILE A 1 1072 ? 30.390 -7.339 -48.193 1.00 82.38 1072 ILE A N 1
ATOM 8502 C CA . ILE A 1 1072 ? 30.426 -6.381 -47.082 1.00 82.38 1072 ILE A CA 1
ATOM 8503 C C . ILE A 1 1072 ? 31.640 -6.684 -46.212 1.00 82.38 1072 ILE A C 1
ATOM 8505 O O . ILE A 1 1072 ? 31.752 -7.790 -45.691 1.00 82.38 1072 ILE A O 1
ATOM 8509 N N . THR A 1 1073 ? 32.506 -5.698 -45.981 1.00 83.81 1073 THR A N 1
ATOM 8510 C CA . THR A 1 1073 ? 33.619 -5.841 -45.032 1.00 83.81 1073 THR A CA 1
ATOM 8511 C C . THR A 1 1073 ? 33.258 -5.230 -43.680 1.00 83.81 1073 THR A C 1
ATOM 8513 O O . THR A 1 1073 ? 33.064 -4.020 -43.570 1.00 83.81 1073 THR A O 1
ATOM 8516 N N . ILE A 1 1074 ? 33.203 -6.057 -42.637 1.00 84.38 1074 ILE A N 1
ATOM 8517 C CA . ILE A 1 1074 ? 32.962 -5.649 -41.249 1.00 84.38 1074 ILE A CA 1
ATOM 8518 C C . ILE A 1 1074 ? 34.307 -5.591 -40.526 1.00 84.38 1074 ILE A C 1
ATOM 8520 O O . ILE A 1 1074 ? 34.985 -6.609 -40.399 1.00 84.38 1074 ILE A O 1
ATOM 8524 N N . LEU A 1 1075 ? 34.689 -4.416 -40.022 1.00 85.25 1075 LEU A N 1
ATOM 8525 C CA . LEU A 1 1075 ? 35.908 -4.257 -39.226 1.00 85.25 1075 LEU A CA 1
ATOM 8526 C C . LEU A 1 1075 ? 35.641 -4.578 -37.754 1.00 85.25 1075 LEU A C 1
ATOM 8528 O O . LEU A 1 1075 ? 34.776 -3.977 -37.116 1.00 85.25 1075 LEU A O 1
ATOM 8532 N N . LEU A 1 1076 ? 36.429 -5.499 -37.208 1.00 85.19 1076 LEU A N 1
ATOM 8533 C CA . LEU A 1 1076 ? 36.355 -5.958 -35.832 1.00 85.19 1076 LEU A CA 1
ATOM 8534 C C . LEU A 1 1076 ? 37.578 -5.453 -35.045 1.00 85.19 1076 LEU A C 1
ATOM 8536 O O . LEU A 1 1076 ? 38.640 -6.080 -35.100 1.00 85.19 1076 LEU A O 1
ATOM 8540 N N . PRO A 1 1077 ? 37.464 -4.343 -34.290 1.00 84.19 1077 PRO A N 1
ATOM 8541 C CA . PRO A 1 1077 ? 38.543 -3.892 -33.420 1.00 84.19 1077 PRO A CA 1
ATOM 8542 C C . PRO A 1 1077 ? 38.744 -4.901 -32.284 1.00 84.19 1077 PRO A C 1
ATOM 8544 O O . PRO A 1 1077 ? 37.801 -5.266 -31.569 1.00 84.19 1077 PRO A O 1
ATOM 8547 N N . ILE A 1 1078 ? 39.977 -5.366 -32.110 1.00 81.12 1078 ILE A N 1
ATOM 8548 C CA . ILE A 1 1078 ? 40.351 -6.327 -31.072 1.00 81.12 1078 ILE A CA 1
ATOM 8549 C C . ILE A 1 1078 ? 41.449 -5.719 -30.209 1.00 81.12 1078 ILE A C 1
ATOM 8551 O O . ILE A 1 1078 ? 42.337 -5.010 -30.678 1.00 81.12 1078 ILE A O 1
ATOM 8555 N N . PHE A 1 1079 ? 41.353 -5.984 -28.913 1.00 82.88 1079 PHE A N 1
ATOM 8556 C CA . PHE A 1 1079 ? 42.376 -5.656 -27.942 1.00 82.88 1079 PHE A CA 1
ATOM 8557 C C . PHE A 1 1079 ? 42.665 -6.933 -27.160 1.00 82.88 1079 PHE A C 1
ATOM 8559 O O . PHE A 1 1079 ? 41.844 -7.349 -26.346 1.00 82.88 1079 PHE A O 1
ATOM 8566 N N . ASN A 1 1080 ? 43.787 -7.583 -27.470 1.00 84.25 1080 ASN A N 1
ATOM 8567 C CA . ASN A 1 1080 ? 44.325 -8.673 -26.663 1.00 84.25 1080 ASN A CA 1
ATOM 8568 C C . ASN A 1 1080 ? 45.367 -8.033 -25.738 1.00 84.25 1080 ASN A C 1
ATOM 8570 O O . ASN A 1 1080 ? 46.449 -7.690 -26.222 1.00 84.25 1080 ASN A O 1
ATOM 8574 N N . PRO A 1 1081 ? 45.058 -7.763 -24.460 1.00 77.44 1081 PRO A N 1
ATOM 8575 C CA . PRO A 1 1081 ? 45.983 -7.041 -23.600 1.00 77.44 1081 PRO A CA 1
ATOM 8576 C C . PRO A 1 1081 ? 47.338 -7.765 -23.492 1.00 77.44 1081 PRO A C 1
ATOM 8578 O O . PRO A 1 1081 ? 47.394 -8.998 -23.587 1.00 77.44 1081 PRO A O 1
ATOM 8581 N N . PRO A 1 1082 ? 48.446 -7.020 -23.300 1.00 75.44 1082 PRO A N 1
ATOM 8582 C CA . PRO A 1 1082 ? 49.700 -7.633 -22.879 1.00 75.44 1082 PRO A CA 1
ATOM 8583 C C . PRO A 1 1082 ? 49.469 -8.399 -21.574 1.00 75.44 1082 PRO A C 1
ATOM 8585 O O . PRO A 1 1082 ? 48.624 -8.005 -20.767 1.00 75.44 1082 PRO A O 1
ATOM 8588 N N . ASP A 1 1083 ? 50.217 -9.481 -21.366 1.00 75.94 1083 ASP A N 1
ATOM 8589 C CA . ASP A 1 1083 ? 50.062 -10.281 -20.152 1.00 75.94 1083 ASP A CA 1
ATOM 8590 C C . ASP A 1 1083 ? 50.334 -9.394 -18.925 1.00 75.94 1083 ASP A C 1
ATOM 8592 O O . ASP A 1 1083 ? 51.339 -8.666 -18.902 1.00 75.94 1083 ASP A O 1
ATOM 8596 N N . PRO A 1 1084 ? 49.422 -9.366 -17.937 1.00 69.38 1084 PRO A N 1
ATOM 8597 C CA . PRO A 1 1084 ? 49.523 -8.426 -16.837 1.00 69.38 1084 PRO A CA 1
ATOM 8598 C C . PRO A 1 1084 ? 50.774 -8.727 -16.009 1.00 69.38 1084 PRO A C 1
ATOM 8600 O O . PRO A 1 1084 ? 51.067 -9.871 -15.672 1.00 69.38 1084 PRO A O 1
ATOM 8603 N N . LYS A 1 1085 ? 51.512 -7.672 -15.648 1.00 69.88 1085 LYS A N 1
ATOM 8604 C CA . LYS A 1 1085 ? 52.704 -7.765 -14.782 1.00 69.88 1085 LYS A CA 1
ATOM 8605 C C . LYS A 1 1085 ? 52.361 -8.067 -13.315 1.00 69.88 1085 LYS A C 1
ATOM 8607 O O . LYS A 1 1085 ? 53.261 -8.207 -12.493 1.00 69.88 1085 LYS A O 1
ATOM 8612 N N . GLU A 1 1086 ? 51.073 -8.119 -12.997 1.00 72.38 1086 GLU A N 1
ATOM 8613 C CA . GLU A 1 1086 ? 50.494 -8.326 -11.676 1.00 72.38 1086 GLU A CA 1
ATOM 8614 C C . GLU A 1 1086 ? 49.459 -9.450 -11.745 1.00 72.38 1086 GLU A C 1
ATOM 8616 O O . GLU A 1 1086 ? 48.829 -9.652 -12.783 1.00 72.38 1086 GLU A O 1
ATOM 8621 N N . ASP A 1 1087 ? 49.214 -10.118 -10.619 1.00 78.44 1087 ASP A N 1
ATOM 8622 C CA . ASP A 1 1087 ? 48.058 -11.001 -10.502 1.00 78.44 1087 ASP A CA 1
ATOM 8623 C C . ASP A 1 1087 ? 46.750 -10.182 -10.500 1.00 78.44 1087 ASP A C 1
ATOM 8625 O O . ASP A 1 1087 ? 46.588 -9.221 -9.731 1.00 78.44 1087 ASP A O 1
ATOM 8629 N N . LEU A 1 1088 ? 45.831 -10.564 -11.391 1.00 78.69 1088 LEU A N 1
ATOM 8630 C CA . LEU A 1 1088 ? 44.501 -9.971 -11.554 1.00 78.69 1088 LEU A CA 1
ATOM 8631 C C . LEU A 1 1088 ? 43.383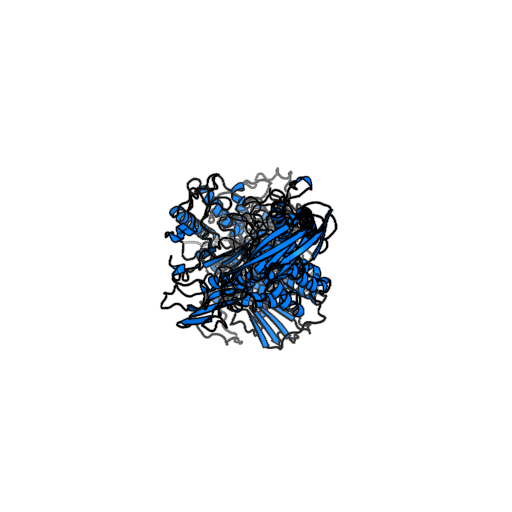 -10.829 -10.941 1.00 78.69 1088 LEU A C 1
ATOM 8633 O O . LEU A 1 1088 ? 42.224 -10.407 -10.971 1.00 78.69 1088 LEU A O 1
ATOM 8637 N N . VAL A 1 1089 ? 43.691 -12.008 -10.385 1.00 77.44 1089 VAL A N 1
ATOM 8638 C CA . VAL A 1 1089 ? 42.703 -12.866 -9.718 1.00 77.44 1089 VAL A CA 1
ATOM 8639 C C . VAL A 1 1089 ? 41.970 -12.072 -8.629 1.00 77.44 1089 VAL A C 1
ATOM 8641 O O . VAL A 1 1089 ? 42.569 -11.377 -7.812 1.00 77.44 1089 VAL A O 1
ATOM 8644 N N . GLY A 1 1090 ? 40.637 -12.137 -8.654 1.00 73.69 1090 GLY A N 1
ATOM 8645 C CA . GLY A 1 1090 ? 39.758 -11.421 -7.724 1.00 73.69 1090 GLY A CA 1
ATOM 8646 C C . GLY A 1 1090 ? 39.460 -9.954 -8.070 1.00 73.69 1090 GLY A C 1
ATOM 8647 O O . GLY A 1 1090 ? 38.486 -9.417 -7.543 1.00 73.69 1090 GLY A O 1
ATOM 8648 N N . ARG A 1 1091 ? 40.208 -9.302 -8.975 1.00 83.56 1091 ARG A N 1
ATOM 8649 C CA . ARG A 1 1091 ? 39.940 -7.904 -9.375 1.00 83.56 1091 ARG A CA 1
ATOM 8650 C C . ARG A 1 1091 ? 38.785 -7.805 -10.379 1.00 83.56 1091 ARG A C 1
ATOM 8652 O O . ARG A 1 1091 ? 38.499 -8.740 -11.127 1.00 83.56 1091 ARG A O 1
ATOM 8659 N N . ARG A 1 1092 ? 38.128 -6.642 -10.442 1.00 89.69 1092 ARG A N 1
ATOM 8660 C CA . ARG A 1 1092 ? 37.198 -6.299 -11.537 1.00 89.69 1092 ARG A CA 1
ATOM 8661 C C . ARG A 1 1092 ? 37.991 -5.704 -12.704 1.00 89.69 1092 ARG A C 1
ATOM 8663 O O . ARG A 1 1092 ? 38.726 -4.745 -12.509 1.00 89.69 1092 ARG A O 1
ATOM 8670 N N . ILE A 1 1093 ? 37.888 -6.284 -13.897 1.00 86.69 1093 ILE A N 1
ATOM 8671 C CA . ILE A 1 1093 ? 38.726 -5.920 -15.053 1.00 86.69 1093 ILE A CA 1
ATOM 8672 C C . ILE A 1 1093 ? 37.902 -5.083 -16.039 1.00 86.69 1093 ILE A C 1
ATOM 8674 O O . ILE A 1 1093 ? 36.763 -5.434 -16.347 1.00 86.69 1093 ILE A O 1
ATOM 8678 N N . GLU A 1 1094 ? 38.475 -3.982 -16.527 1.00 84.62 1094 GLU A N 1
ATOM 8679 C CA . GLU A 1 1094 ? 37.888 -3.132 -17.568 1.00 84.62 1094 GLU A CA 1
ATOM 8680 C C . GLU A 1 1094 ? 37.550 -3.920 -18.842 1.00 84.62 1094 GLU A C 1
ATOM 8682 O O . GLU A 1 1094 ? 38.322 -4.760 -19.305 1.00 84.62 1094 GLU A O 1
ATOM 8687 N N . SER A 1 1095 ? 36.423 -3.590 -19.471 1.00 77.62 1095 SER A N 1
ATOM 8688 C CA . SER A 1 1095 ? 36.146 -3.997 -20.845 1.00 77.62 1095 SER A CA 1
ATOM 8689 C C . SER A 1 1095 ? 35.350 -2.942 -21.592 1.00 77.62 1095 SER A C 1
ATOM 8691 O O . SER A 1 1095 ? 34.489 -2.274 -21.025 1.00 77.62 1095 SER A O 1
ATOM 8693 N N . GLY A 1 1096 ? 35.646 -2.773 -22.882 1.00 72.44 1096 GLY A N 1
ATOM 8694 C CA . GLY A 1 1096 ? 34.953 -1.806 -23.736 1.00 72.44 1096 GLY A CA 1
ATOM 8695 C C . GLY A 1 1096 ? 35.071 -0.344 -23.280 1.00 72.44 1096 GLY A C 1
ATOM 8696 O O . GLY A 1 1096 ? 34.231 0.462 -23.670 1.00 72.44 1096 GLY A O 1
ATOM 8697 N N . GLY A 1 1097 ? 36.080 0.003 -22.468 1.00 77.12 1097 GLY A N 1
ATOM 8698 C CA . GLY A 1 1097 ? 36.234 1.334 -21.868 1.00 77.12 1097 GLY A CA 1
ATOM 8699 C C . GLY A 1 1097 ? 35.493 1.532 -20.540 1.00 77.12 1097 GLY A C 1
ATOM 8700 O O . GLY A 1 1097 ? 35.369 2.667 -20.089 1.00 77.12 1097 GLY A O 1
ATOM 8701 N N . VAL A 1 1098 ? 34.946 0.469 -19.934 1.00 84.56 1098 VAL A N 1
ATOM 8702 C CA . VAL A 1 1098 ? 34.095 0.551 -18.736 1.00 84.56 1098 VAL A CA 1
ATOM 8703 C C . VAL A 1 1098 ? 34.494 -0.500 -17.696 1.00 84.56 1098 VAL A C 1
ATOM 8705 O O . VAL A 1 1098 ? 34.772 -1.655 -18.019 1.00 84.56 1098 VAL A O 1
ATOM 8708 N N . VAL A 1 1099 ? 34.456 -0.106 -16.422 1.00 88.62 1099 VAL A N 1
ATOM 8709 C CA . VAL A 1 1099 ? 34.388 -1.011 -15.266 1.00 88.62 1099 VAL A CA 1
ATOM 8710 C C . VAL A 1 1099 ? 33.013 -0.811 -14.628 1.00 88.62 1099 VAL A C 1
ATOM 8712 O O . VAL A 1 1099 ? 32.647 0.318 -14.315 1.00 88.62 1099 VAL A O 1
ATOM 8715 N N . SER A 1 1100 ? 32.249 -1.889 -14.439 1.00 91.19 1100 SER A N 1
ATOM 8716 C CA . SER A 1 1100 ? 30.959 -1.859 -13.736 1.00 91.19 1100 SER A CA 1
ATOM 8717 C C . SER A 1 1100 ? 30.985 -2.846 -12.573 1.00 91.19 1100 SER A C 1
ATOM 8719 O O . SER A 1 1100 ? 31.490 -3.962 -12.715 1.00 91.19 1100 SER A O 1
ATOM 8721 N N . ILE A 1 1101 ? 30.511 -2.410 -11.404 1.00 93.94 1101 ILE A N 1
ATOM 8722 C CA . ILE A 1 1101 ? 30.610 -3.139 -10.135 1.00 93.94 1101 ILE A CA 1
ATOM 8723 C C . ILE A 1 1101 ? 29.306 -2.927 -9.357 1.00 93.94 1101 ILE A C 1
ATOM 8725 O O . ILE A 1 1101 ? 28.949 -1.792 -9.053 1.00 93.94 1101 ILE A O 1
ATOM 8729 N N . GLU A 1 1102 ? 28.606 -4.013 -9.023 1.00 95.75 1102 GLU A N 1
ATOM 8730 C CA . GLU A 1 1102 ? 27.492 -3.977 -8.061 1.00 95.75 1102 GLU A CA 1
ATOM 8731 C C . GLU A 1 1102 ? 28.025 -3.580 -6.675 1.00 95.75 1102 GLU A C 1
ATOM 8733 O O . GLU A 1 1102 ? 29.086 -4.055 -6.267 1.00 95.75 1102 GLU A O 1
ATOM 8738 N N . ALA A 1 1103 ? 27.301 -2.744 -5.928 1.00 95.25 1103 ALA A N 1
ATOM 8739 C CA . ALA A 1 1103 ? 27.817 -2.138 -4.693 1.00 95.25 1103 ALA A CA 1
ATOM 8740 C C . ALA A 1 1103 ? 28.231 -3.158 -3.609 1.00 95.25 1103 ALA A C 1
ATOM 8742 O O . ALA A 1 1103 ? 29.167 -2.908 -2.855 1.00 95.25 1103 ALA A O 1
ATOM 8743 N N . ALA A 1 1104 ? 27.584 -4.326 -3.546 1.00 95.69 1104 ALA A N 1
ATOM 8744 C CA . ALA A 1 1104 ? 27.956 -5.396 -2.615 1.00 95.69 1104 ALA A CA 1
ATOM 8745 C C . ALA A 1 1104 ? 29.279 -6.105 -2.973 1.00 95.69 1104 ALA A C 1
ATOM 8747 O O . ALA A 1 1104 ? 29.889 -6.747 -2.123 1.00 95.69 1104 ALA A O 1
ATOM 8748 N N . HIS A 1 1105 ? 29.780 -5.966 -4.204 1.00 95.12 1105 HIS A N 1
ATOM 8749 C CA . HIS A 1 1105 ? 31.022 -6.597 -4.664 1.00 95.12 1105 HIS A CA 1
ATOM 8750 C C . HIS A 1 1105 ? 32.283 -5.782 -4.310 1.00 95.12 1105 HIS A C 1
ATOM 8752 O O . HIS A 1 1105 ? 33.175 -5.604 -5.146 1.00 95.12 1105 HIS A O 1
ATOM 8758 N N . TYR A 1 1106 ? 32.358 -5.287 -3.075 1.00 94.50 1106 TYR A N 1
ATOM 8759 C CA . TYR A 1 1106 ? 33.565 -4.678 -2.513 1.00 94.50 1106 TYR A CA 1
ATOM 8760 C C . TYR A 1 1106 ? 34.637 -5.742 -2.212 1.00 94.50 1106 TYR A C 1
ATOM 8762 O O . TYR A 1 1106 ? 34.329 -6.896 -1.923 1.00 94.50 1106 TYR A O 1
ATOM 8770 N N . SER A 1 1107 ? 35.914 -5.360 -2.270 1.00 93.50 1107 SER A N 1
ATOM 8771 C CA . SER A 1 1107 ? 37.047 -6.233 -1.929 1.00 93.50 1107 SER A CA 1
ATOM 8772 C C . SER A 1 1107 ? 37.419 -6.181 -0.445 1.00 93.50 1107 SER A C 1
ATOM 8774 O O . SER A 1 1107 ? 37.972 -7.145 0.080 1.00 93.50 1107 SER A O 1
ATOM 8776 N N . ALA A 1 1108 ? 37.100 -5.082 0.249 1.00 93.81 1108 ALA A N 1
ATOM 8777 C CA . ALA A 1 1108 ? 37.229 -4.973 1.700 1.00 93.81 1108 ALA A CA 1
ATOM 8778 C C . ALA A 1 1108 ? 36.211 -3.991 2.302 1.00 93.81 1108 ALA A C 1
ATOM 8780 O O . ALA A 1 1108 ? 35.792 -3.027 1.655 1.00 93.81 1108 ALA A O 1
ATOM 8781 N N . LEU A 1 1109 ? 35.865 -4.233 3.566 1.00 94.81 1109 LEU A N 1
ATOM 8782 C CA . LEU A 1 1109 ? 34.988 -3.414 4.402 1.00 94.81 1109 LEU A CA 1
ATOM 8783 C C . LEU A 1 1109 ? 35.758 -3.000 5.662 1.00 94.81 1109 LEU A C 1
ATOM 8785 O O . LEU A 1 1109 ? 36.223 -3.850 6.418 1.00 94.81 1109 LEU A O 1
ATOM 8789 N N . GLU A 1 1110 ? 35.881 -1.695 5.891 1.00 93.81 1110 GLU A N 1
ATOM 8790 C CA . GLU A 1 1110 ? 36.439 -1.124 7.119 1.00 93.81 1110 GLU A CA 1
ATOM 8791 C C . GLU A 1 1110 ? 35.294 -0.640 8.018 1.00 93.81 1110 GLU A C 1
ATOM 8793 O O . GLU A 1 1110 ? 34.577 0.291 7.655 1.00 93.81 1110 GLU A O 1
ATOM 8798 N N . THR A 1 1111 ? 35.126 -1.247 9.194 1.00 91.88 1111 THR A N 1
ATOM 8799 C CA . THR A 1 1111 ? 34.151 -0.826 10.219 1.00 91.88 1111 THR A CA 1
ATOM 8800 C C . THR A 1 1111 ? 34.754 0.196 11.181 1.00 91.88 1111 THR A C 1
ATOM 8802 O O . THR A 1 1111 ? 35.949 0.124 11.467 1.00 91.88 1111 THR A O 1
ATOM 8805 N N . ASN A 1 1112 ? 33.943 1.080 11.769 1.00 90.19 1112 ASN A N 1
ATOM 8806 C CA . ASN A 1 1112 ? 34.412 2.052 12.762 1.00 90.19 1112 ASN A CA 1
ATOM 8807 C C . ASN A 1 1112 ? 33.430 2.159 13.940 1.00 90.19 1112 ASN A C 1
ATOM 8809 O O . ASN A 1 1112 ? 32.255 2.425 13.726 1.00 90.19 1112 ASN A O 1
ATOM 8813 N N . ASN A 1 1113 ? 33.891 1.944 15.178 1.00 87.19 1113 ASN A N 1
ATOM 8814 C CA . ASN A 1 1113 ? 33.100 2.093 16.414 1.00 87.19 1113 ASN A CA 1
ATOM 8815 C C . ASN A 1 1113 ? 31.705 1.420 16.399 1.00 87.19 1113 ASN A C 1
ATOM 8817 O O . ASN A 1 1113 ? 30.725 1.995 16.863 1.00 87.19 1113 ASN A O 1
ATOM 8821 N N . GLY A 1 1114 ? 31.604 0.202 15.852 1.00 86.81 1114 GLY A N 1
ATOM 8822 C CA . GLY A 1 1114 ? 30.334 -0.534 15.729 1.00 86.81 1114 GLY A CA 1
ATOM 8823 C C . GLY A 1 1114 ? 29.446 -0.105 14.552 1.00 86.81 1114 GLY A C 1
ATOM 8824 O O . GLY A 1 1114 ? 28.412 -0.722 14.317 1.00 86.81 1114 GLY A O 1
ATOM 8825 N N . ILE A 1 1115 ? 29.865 0.904 13.787 1.00 93.62 1115 ILE A N 1
ATOM 8826 C CA . ILE A 1 1115 ? 29.226 1.354 12.550 1.00 93.62 1115 ILE A CA 1
ATOM 8827 C C . ILE A 1 1115 ? 29.845 0.600 11.369 1.00 93.62 1115 ILE A C 1
ATOM 8829 O O . ILE A 1 1115 ? 31.072 0.484 11.250 1.00 93.62 1115 ILE A O 1
ATOM 8833 N N . SER A 1 1116 ? 28.994 0.108 10.472 1.00 94.88 1116 SER A N 1
ATOM 8834 C CA . SER A 1 1116 ? 29.394 -0.642 9.280 1.00 94.88 1116 SER A CA 1
ATOM 8835 C C . SER A 1 1116 ? 28.509 -0.291 8.091 1.00 94.88 1116 SER A C 1
ATOM 8837 O O . SER A 1 1116 ? 27.407 0.226 8.253 1.00 94.88 1116 SER A O 1
ATOM 8839 N N . TYR A 1 1117 ? 28.963 -0.629 6.889 1.00 95.50 1117 TYR A N 1
ATOM 8840 C CA . TYR A 1 1117 ? 28.041 -0.869 5.786 1.00 95.50 1117 TYR A CA 1
ATOM 8841 C C . TYR A 1 1117 ? 27.483 -2.294 5.873 1.00 95.50 1117 TYR A C 1
ATOM 8843 O O . TYR A 1 1117 ? 28.177 -3.205 6.332 1.00 95.50 1117 TYR A O 1
ATOM 8851 N N . VAL A 1 1118 ? 26.242 -2.475 5.427 1.00 95.69 1118 VAL A N 1
ATOM 8852 C CA . VAL A 1 1118 ? 25.582 -3.775 5.252 1.00 95.69 1118 VAL A CA 1
ATOM 8853 C C . VAL A 1 1118 ? 24.975 -3.858 3.857 1.00 95.69 1118 VAL A C 1
ATOM 8855 O O . VAL A 1 1118 ? 24.490 -2.859 3.317 1.00 95.69 1118 VAL A O 1
ATOM 8858 N N . GLU A 1 1119 ? 24.996 -5.050 3.273 1.00 96.88 1119 GLU A N 1
ATOM 8859 C CA . GLU A 1 1119 ? 24.227 -5.339 2.068 1.00 96.88 1119 GLU A CA 1
ATOM 8860 C C . GLU A 1 1119 ? 22.729 -5.415 2.399 1.00 96.88 1119 GLU A C 1
ATOM 8862 O O . GLU A 1 1119 ? 22.326 -5.982 3.416 1.00 96.88 1119 GLU A O 1
ATOM 8867 N N . VAL A 1 1120 ? 21.908 -4.856 1.512 1.00 96.94 1120 VAL A N 1
ATOM 8868 C CA . VAL A 1 1120 ? 20.461 -5.060 1.453 1.00 96.94 1120 VAL A CA 1
ATOM 8869 C C . VAL A 1 1120 ? 20.175 -5.842 0.167 1.00 96.94 1120 VAL A C 1
ATOM 8871 O O . VAL A 1 1120 ? 20.140 -5.237 -0.915 1.00 96.94 1120 VAL A O 1
ATOM 8874 N N . PRO A 1 1121 ? 20.028 -7.180 0.249 1.00 95.25 1121 PRO A N 1
ATOM 8875 C CA . PRO A 1 1121 ? 19.829 -8.029 -0.920 1.00 95.25 1121 PRO A CA 1
ATOM 8876 C C . PRO A 1 1121 ? 18.629 -7.568 -1.746 1.00 95.25 1121 PRO A C 1
ATOM 8878 O O . PRO A 1 1121 ? 17.609 -7.167 -1.189 1.00 95.25 1121 PRO A O 1
ATOM 8881 N N . LEU A 1 1122 ? 18.737 -7.633 -3.077 1.00 92.69 1122 LEU A N 1
ATOM 8882 C CA . LEU A 1 1122 ? 17.631 -7.384 -4.014 1.00 92.69 1122 LEU A CA 1
ATOM 8883 C C . LEU A 1 1122 ? 17.031 -5.961 -3.969 1.00 92.69 1122 LEU A C 1
ATOM 8885 O O . LEU A 1 1122 ? 16.068 -5.685 -4.682 1.00 92.69 1122 LEU A O 1
ATOM 8889 N N . TYR A 1 1123 ? 17.606 -5.035 -3.195 1.00 95.56 1123 TYR A N 1
ATOM 8890 C CA . TYR A 1 1123 ? 17.227 -3.621 -3.171 1.00 95.56 1123 TYR A CA 1
ATOM 8891 C C . TYR A 1 1123 ? 17.680 -2.897 -4.450 1.00 95.56 1123 TYR A C 1
ATOM 8893 O O . TYR A 1 1123 ? 18.815 -3.045 -4.901 1.00 95.56 1123 TYR A O 1
ATOM 8901 N N . GLY A 1 1124 ? 16.818 -2.047 -5.017 1.00 94.69 1124 GLY A N 1
ATOM 8902 C CA . GLY A 1 1124 ? 17.139 -1.255 -6.207 1.00 94.69 1124 GLY A CA 1
ATOM 8903 C C . GLY A 1 1124 ? 16.758 -1.950 -7.518 1.00 94.69 1124 GLY A C 1
ATOM 8904 O O . GLY A 1 1124 ? 15.678 -2.529 -7.620 1.00 94.69 1124 GLY A O 1
ATOM 8905 N N . LYS A 1 1125 ? 17.597 -1.818 -8.556 1.00 95.56 1125 LYS A N 1
ATOM 8906 C CA . LYS A 1 1125 ? 17.269 -2.204 -9.951 1.00 95.56 1125 LYS A CA 1
ATOM 8907 C C . LYS A 1 1125 ? 18.002 -3.448 -10.475 1.00 95.56 1125 LYS A C 1
ATOM 8909 O O . LYS A 1 1125 ? 17.605 -3.990 -11.513 1.00 95.56 1125 LYS A O 1
ATOM 8914 N N . THR A 1 1126 ? 19.062 -3.864 -9.785 1.00 94.62 1126 THR A N 1
ATOM 8915 C CA . THR A 1 1126 ? 20.005 -4.922 -10.183 1.00 94.62 1126 THR A CA 1
ATOM 8916 C C . THR A 1 1126 ? 20.218 -5.905 -9.021 1.00 94.62 1126 THR A C 1
ATOM 8918 O O . THR A 1 1126 ? 19.232 -6.441 -8.521 1.00 94.62 1126 THR A O 1
ATOM 8921 N N . HIS A 1 1127 ? 21.454 -6.193 -8.609 1.00 94.31 1127 HIS A N 1
ATOM 8922 C CA . HIS A 1 1127 ? 21.761 -7.222 -7.616 1.00 94.31 1127 HIS A CA 1
ATOM 8923 C C . HIS A 1 1127 ? 21.284 -6.878 -6.192 1.00 94.31 1127 HIS A C 1
ATOM 8925 O O . HIS A 1 1127 ? 20.498 -7.627 -5.609 1.00 94.31 1127 HIS A O 1
ATOM 8931 N N . SER A 1 1128 ? 21.748 -5.755 -5.640 1.00 96.19 1128 SER A N 1
ATOM 8932 C CA . SER A 1 1128 ? 21.505 -5.349 -4.251 1.00 96.19 1128 SER A CA 1
ATOM 8933 C C . SER A 1 1128 ? 21.903 -3.890 -4.002 1.00 96.19 1128 SER A C 1
ATOM 8935 O O . SER A 1 1128 ? 22.538 -3.239 -4.837 1.00 96.19 1128 SER A O 1
ATOM 8937 N N . GLY A 1 1129 ? 21.527 -3.363 -2.834 1.00 95.69 1129 GLY A N 1
ATOM 8938 C CA . GLY A 1 1129 ? 22.005 -2.080 -2.320 1.00 95.69 1129 GLY A CA 1
ATOM 8939 C C . GLY A 1 1129 ? 22.997 -2.270 -1.176 1.00 95.69 1129 GLY A C 1
ATOM 8940 O O . GLY A 1 1129 ? 23.017 -3.314 -0.533 1.00 95.69 1129 GLY A O 1
ATOM 8941 N N . VAL A 1 1130 ? 23.782 -1.238 -0.865 1.00 96.50 1130 VAL A N 1
ATOM 8942 C CA . VAL A 1 1130 ? 24.601 -1.197 0.356 1.00 96.50 1130 VAL A CA 1
ATOM 8943 C C . VAL A 1 1130 ? 24.236 0.053 1.152 1.00 96.50 1130 VAL A C 1
ATOM 8945 O O . VAL A 1 1130 ? 24.152 1.149 0.595 1.00 96.50 1130 VAL A O 1
ATOM 8948 N N . LYS A 1 1131 ? 23.964 -0.119 2.448 1.00 94.69 1131 LYS A N 1
ATOM 8949 C CA . LYS A 1 1131 ? 23.463 0.924 3.356 1.00 94.69 1131 LYS A CA 1
ATOM 8950 C C . LYS A 1 1131 ? 24.332 1.011 4.607 1.00 94.69 1131 LYS A C 1
ATOM 8952 O O . LYS A 1 1131 ? 24.967 0.041 5.007 1.00 94.69 1131 LYS A O 1
ATOM 8957 N N . LEU A 1 1132 ? 24.373 2.198 5.201 1.00 93.69 1132 LEU A N 1
ATOM 8958 C CA . LEU A 1 1132 ? 25.081 2.470 6.449 1.00 93.69 1132 LEU A CA 1
ATOM 8959 C C . LEU A 1 1132 ? 24.239 1.976 7.638 1.00 93.69 1132 LEU A C 1
ATOM 8961 O O . LEU A 1 1132 ? 23.019 2.133 7.625 1.00 93.69 1132 LEU A O 1
ATOM 8965 N N . TRP A 1 1133 ? 24.878 1.369 8.639 1.00 93.81 1133 TRP A N 1
ATOM 8966 C CA . TRP A 1 1133 ? 24.204 0.694 9.749 1.00 93.81 1133 TRP A CA 1
ATOM 8967 C C . TRP A 1 1133 ? 24.844 1.014 11.111 1.00 93.81 1133 TRP A C 1
ATOM 8969 O O . TRP A 1 1133 ? 26.077 0.989 11.198 1.00 93.81 1133 TRP A O 1
ATOM 8979 N N . PRO A 1 1134 ? 24.052 1.238 12.184 1.00 93.38 1134 PRO A N 1
ATOM 8980 C CA . PRO A 1 1134 ? 22.579 1.307 12.217 1.00 93.38 1134 PRO A CA 1
ATOM 8981 C C . PRO A 1 1134 ? 21.991 2.466 11.394 1.00 93.38 1134 PRO A C 1
ATOM 8983 O O . PRO A 1 1134 ? 22.626 3.507 11.255 1.00 93.38 1134 PRO A O 1
ATOM 8986 N N . VAL A 1 1135 ? 20.773 2.317 10.860 1.00 91.56 1135 VAL A N 1
ATOM 8987 C CA . VAL A 1 1135 ? 20.151 3.357 10.002 1.00 91.56 1135 VAL A CA 1
ATOM 8988 C C . VAL A 1 1135 ? 19.792 4.642 10.764 1.00 91.56 1135 VAL A C 1
ATOM 8990 O O . VAL A 1 1135 ? 19.680 5.715 10.174 1.00 91.56 1135 VAL A O 1
ATOM 8993 N N . GLY A 1 1136 ? 19.642 4.548 12.089 1.00 87.00 1136 GLY A N 1
ATOM 8994 C CA . GLY A 1 1136 ? 19.299 5.661 12.973 1.00 87.00 1136 GLY A CA 1
ATOM 8995 C C . GLY A 1 1136 ? 20.434 6.653 13.265 1.00 87.00 1136 GLY A C 1
ATOM 8996 O O . GLY A 1 1136 ? 20.164 7.682 13.883 1.00 87.00 1136 GLY A O 1
ATOM 8997 N N . ILE A 1 1137 ? 21.677 6.408 12.830 1.00 88.88 1137 ILE A N 1
ATOM 8998 C CA . ILE A 1 1137 ? 22.832 7.245 13.210 1.00 88.88 1137 ILE A CA 1
ATOM 8999 C C . ILE A 1 1137 ? 22.800 8.673 12.629 1.00 88.88 1137 ILE A C 1
ATOM 9001 O O . ILE A 1 1137 ? 22.016 9.002 11.731 1.00 88.88 1137 ILE A O 1
ATOM 9005 N N . GLU A 1 1138 ? 23.655 9.537 13.178 1.00 83.94 1138 GLU A N 1
ATOM 9006 C CA . GLU A 1 1138 ? 23.902 10.898 12.690 1.00 83.94 1138 GLU A CA 1
ATOM 9007 C C . GLU A 1 1138 ? 24.971 10.942 11.582 1.00 83.94 1138 GLU A C 1
ATOM 9009 O O . GLU A 1 1138 ? 25.688 9.971 11.331 1.00 83.94 1138 GLU A O 1
ATOM 9014 N N . SER A 1 1139 ? 25.083 12.092 10.913 1.00 86.00 1139 SER A N 1
ATOM 9015 C CA . SER A 1 1139 ? 26.057 12.335 9.844 1.00 86.00 1139 SER A CA 1
ATOM 9016 C C . SER A 1 1139 ? 27.503 12.158 10.320 1.00 86.00 1139 SER A C 1
ATOM 9018 O O . SER A 1 1139 ? 27.947 12.809 11.263 1.00 86.00 1139 SER A O 1
ATOM 9020 N N . LEU A 1 1140 ? 28.264 11.319 9.614 1.00 90.00 1140 LEU A N 1
ATOM 9021 C CA . LEU A 1 1140 ? 29.659 11.007 9.935 1.00 90.00 1140 LEU A CA 1
ATOM 9022 C C . LEU A 1 1140 ? 30.643 11.868 9.131 1.00 90.00 1140 LEU A C 1
ATOM 9024 O O . LEU A 1 1140 ? 30.339 12.345 8.037 1.00 90.00 1140 LEU A O 1
ATOM 9028 N N . THR A 1 1141 ? 31.860 12.025 9.651 1.00 91.38 1141 THR A N 1
ATOM 9029 C CA . THR A 1 1141 ? 32.981 12.643 8.931 1.00 91.38 1141 THR A CA 1
ATOM 9030 C C . THR A 1 1141 ? 33.837 11.560 8.259 1.00 91.38 1141 THR A C 1
ATOM 9032 O O . THR A 1 1141 ? 33.780 10.396 8.659 1.00 91.38 1141 THR A O 1
ATOM 9035 N N . PRO A 1 1142 ? 34.706 11.896 7.285 1.00 89.56 1142 PRO A N 1
ATOM 9036 C CA . PRO A 1 1142 ? 35.593 10.911 6.654 1.00 89.56 1142 PRO A CA 1
ATOM 9037 C C . PRO A 1 1142 ? 36.545 10.166 7.610 1.00 89.56 1142 PRO A C 1
ATOM 9039 O O . PRO A 1 1142 ? 37.066 9.116 7.243 1.00 89.56 1142 PRO A O 1
ATOM 9042 N N . SER A 1 1143 ? 36.789 10.691 8.819 1.00 88.88 1143 SER A N 1
ATOM 9043 C CA . SER A 1 1143 ? 37.587 10.024 9.859 1.00 88.88 1143 SER A CA 1
ATOM 9044 C C . SER A 1 1143 ? 36.767 9.137 10.804 1.00 88.88 1143 SER A C 1
ATOM 9046 O O . SER A 1 1143 ? 37.350 8.288 11.477 1.00 88.88 1143 SER A O 1
ATOM 9048 N N . THR A 1 1144 ? 35.440 9.306 10.863 1.00 89.38 1144 THR A N 1
ATOM 9049 C CA . THR A 1 1144 ? 34.536 8.505 11.711 1.00 89.38 1144 THR A CA 1
ATOM 9050 C C . THR A 1 1144 ? 33.657 7.529 10.926 1.00 89.38 1144 THR A C 1
ATOM 9052 O O . THR A 1 1144 ? 33.130 6.586 11.508 1.00 89.38 1144 THR A O 1
ATOM 9055 N N . ALA A 1 1145 ? 33.530 7.700 9.610 1.00 93.75 1145 ALA A N 1
ATOM 9056 C CA . ALA A 1 1145 ? 32.776 6.800 8.745 1.00 93.75 1145 ALA A CA 1
ATOM 9057 C C . ALA A 1 1145 ? 33.476 5.438 8.528 1.00 93.75 1145 ALA A C 1
ATOM 9059 O O . ALA A 1 1145 ? 34.710 5.388 8.447 1.00 93.75 1145 ALA A O 1
ATOM 9060 N N . PRO A 1 1146 ? 32.713 4.336 8.371 1.00 95.19 1146 PRO A N 1
ATOM 9061 C CA . PRO A 1 1146 ? 33.222 3.105 7.770 1.00 95.19 1146 PRO A CA 1
ATOM 9062 C C . PRO A 1 1146 ? 33.535 3.315 6.278 1.00 95.19 1146 PRO A C 1
ATOM 9064 O O . PRO A 1 1146 ? 33.135 4.320 5.681 1.00 95.19 1146 PRO A O 1
ATOM 9067 N N . LYS A 1 1147 ? 34.229 2.360 5.646 1.00 94.62 1147 LYS A N 1
ATOM 9068 C CA . LYS A 1 1147 ? 34.614 2.437 4.223 1.00 94.62 1147 LYS A CA 1
ATOM 9069 C C . LYS A 1 1147 ? 34.361 1.134 3.473 1.00 94.62 1147 LYS A C 1
ATOM 9071 O O . LYS A 1 1147 ? 34.519 0.050 4.026 1.00 94.62 1147 LYS A O 1
ATOM 9076 N N . LEU A 1 1148 ? 34.049 1.269 2.187 1.00 94.88 1148 LEU A N 1
ATOM 9077 C CA . LEU A 1 1148 ? 34.050 0.188 1.203 1.00 94.88 1148 LEU A CA 1
ATOM 9078 C C . LEU A 1 1148 ? 35.226 0.405 0.255 1.00 94.88 1148 LEU A C 1
ATOM 9080 O O . LEU A 1 1148 ? 35.408 1.512 -0.258 1.00 94.88 1148 LEU A O 1
ATOM 9084 N N . ARG A 1 1149 ? 36.010 -0.643 0.014 1.00 94.69 1149 ARG A N 1
ATOM 9085 C CA . ARG A 1 1149 ? 37.103 -0.647 -0.962 1.00 94.69 1149 ARG A CA 1
ATOM 9086 C C . ARG A 1 1149 ? 36.718 -1.513 -2.155 1.00 94.69 1149 ARG A C 1
ATOM 9088 O O . ARG A 1 1149 ? 36.179 -2.598 -1.976 1.00 94.69 1149 ARG A O 1
ATOM 9095 N N . TYR A 1 1150 ? 37.053 -1.057 -3.357 1.00 94.19 1150 TYR A N 1
ATOM 9096 C CA . TYR A 1 1150 ? 36.854 -1.801 -4.598 1.00 94.19 1150 TYR A CA 1
ATOM 9097 C C . TYR A 1 1150 ? 38.176 -1.848 -5.360 1.00 94.19 1150 TYR A C 1
ATOM 9099 O O . TYR A 1 1150 ? 38.715 -0.801 -5.719 1.00 94.19 1150 TYR A O 1
ATOM 9107 N N . ASP A 1 1151 ? 38.694 -3.049 -5.612 1.00 91.75 1151 ASP A N 1
ATOM 9108 C CA . ASP A 1 1151 ? 39.902 -3.241 -6.415 1.00 91.75 1151 ASP A CA 1
ATOM 9109 C C . ASP A 1 1151 ? 39.529 -3.585 -7.864 1.00 91.75 1151 ASP A C 1
ATOM 9111 O O . ASP A 1 1151 ? 38.901 -4.611 -8.155 1.00 91.75 1151 ASP A O 1
ATOM 9115 N N . PHE A 1 1152 ? 39.938 -2.718 -8.788 1.00 90.50 1152 PHE A N 1
ATOM 9116 C CA . PHE A 1 1152 ? 39.736 -2.895 -10.221 1.00 90.50 1152 PHE A CA 1
ATOM 9117 C C . PHE A 1 1152 ? 41.038 -2.697 -11.003 1.00 90.50 1152 PHE A C 1
ATOM 9119 O O . PHE A 1 1152 ? 42.017 -2.157 -10.491 1.00 90.50 1152 PHE A O 1
ATOM 9126 N N . PHE A 1 1153 ? 41.046 -3.164 -12.247 1.00 86.69 1153 PHE A N 1
ATOM 9127 C CA . PHE A 1 1153 ? 42.148 -3.009 -13.187 1.00 86.69 1153 PHE A CA 1
ATOM 9128 C C . PHE A 1 1153 ? 41.653 -2.334 -14.468 1.00 86.69 1153 PHE A C 1
ATOM 9130 O O . PHE A 1 1153 ? 40.642 -2.751 -15.035 1.00 86.69 1153 PHE A O 1
ATOM 9137 N N . THR A 1 1154 ? 42.381 -1.317 -14.925 1.00 84.56 1154 THR A N 1
ATOM 9138 C CA . THR A 1 1154 ? 42.160 -0.631 -16.204 1.00 84.56 1154 THR A CA 1
ATOM 9139 C C . THR A 1 1154 ? 43.397 -0.765 -17.084 1.00 84.56 1154 THR A C 1
ATOM 9141 O O . THR A 1 1154 ? 44.526 -0.773 -16.599 1.00 84.56 1154 THR A O 1
ATOM 9144 N N . PHE A 1 1155 ? 43.166 -0.891 -18.387 1.00 77.00 1155 PHE A N 1
ATOM 9145 C CA . PHE A 1 1155 ? 44.191 -0.932 -19.424 1.00 77.00 1155 PHE A CA 1
ATOM 9146 C C . PHE A 1 1155 ? 44.578 0.469 -19.931 1.00 77.00 1155 PHE A C 1
ATOM 9148 O O . PHE A 1 1155 ? 45.424 0.579 -20.818 1.00 77.00 1155 PHE A O 1
ATOM 9155 N N . VAL A 1 1156 ? 43.962 1.529 -19.395 1.00 71.62 1156 VAL A N 1
ATOM 9156 C CA . VAL A 1 1156 ? 44.323 2.930 -19.646 1.00 71.62 1156 VAL A CA 1
ATOM 9157 C C . VAL A 1 1156 ? 45.377 3.361 -18.623 1.00 71.62 1156 VAL A C 1
ATOM 9159 O O . VAL A 1 1156 ? 45.180 3.196 -17.418 1.00 71.62 1156 VAL A O 1
ATOM 9162 N N . GLU A 1 1157 ? 46.506 3.916 -19.073 1.00 64.31 1157 GLU A N 1
ATOM 9163 C CA . GLU A 1 1157 ? 47.542 4.388 -18.151 1.00 64.31 1157 GLU A CA 1
ATOM 9164 C C . GLU A 1 1157 ? 47.096 5.657 -17.408 1.00 64.31 1157 GLU A C 1
ATOM 9166 O O . GLU A 1 1157 ? 46.500 6.565 -17.979 1.00 64.31 1157 GLU A O 1
ATOM 9171 N N . TYR A 1 1158 ? 47.444 5.769 -16.122 1.00 53.62 1158 TYR A N 1
ATOM 9172 C CA . TYR A 1 1158 ? 47.041 6.895 -15.261 1.00 53.62 1158 TYR A CA 1
ATOM 9173 C C . TYR A 1 1158 ? 47.498 8.283 -15.765 1.00 53.62 1158 TYR A C 1
ATOM 9175 O O . TYR A 1 1158 ? 46.892 9.293 -15.407 1.00 53.62 1158 TYR A O 1
ATOM 9183 N N . GLN A 1 1159 ? 48.545 8.348 -16.596 1.00 52.53 1159 GLN A N 1
ATOM 9184 C CA . GLN A 1 1159 ? 48.977 9.587 -17.260 1.00 52.53 1159 GLN A CA 1
ATOM 9185 C C . GLN A 1 1159 ? 47.925 10.083 -18.270 1.00 52.53 1159 GLN A C 1
ATOM 9187 O O . GLN A 1 1159 ? 47.629 11.275 -18.294 1.00 52.53 1159 GLN A O 1
ATOM 9192 N N . ASP A 1 1160 ? 47.299 9.170 -19.022 1.00 53.94 1160 ASP A N 1
ATOM 9193 C CA . ASP A 1 1160 ? 46.291 9.475 -20.049 1.00 53.94 1160 ASP A CA 1
ATOM 9194 C C . ASP A 1 1160 ? 44.912 9.820 -19.455 1.00 53.94 1160 ASP A C 1
ATOM 9196 O O . ASP A 1 1160 ? 44.049 10.338 -20.155 1.00 53.94 1160 ASP A O 1
ATOM 9200 N N . VAL A 1 1161 ? 44.692 9.553 -18.161 1.00 50.97 1161 VAL A N 1
ATOM 9201 C CA . VAL A 1 1161 ? 43.447 9.879 -17.428 1.00 50.97 1161 VAL A CA 1
ATOM 9202 C C . VAL A 1 1161 ? 43.480 11.298 -16.830 1.00 50.97 1161 VAL A C 1
ATOM 9204 O O . VAL A 1 1161 ? 42.460 11.812 -16.371 1.00 50.97 1161 VAL A O 1
ATOM 9207 N N . LYS A 1 1162 ? 44.654 11.944 -16.805 1.00 35.53 1162 LYS A N 1
ATOM 9208 C CA . LYS A 1 1162 ? 44.846 13.312 -16.284 1.00 35.53 1162 LYS A CA 1
ATOM 9209 C C . LYS A 1 1162 ? 44.855 14.408 -17.356 1.00 35.53 1162 LYS A C 1
ATOM 9211 O O . LYS A 1 1162 ? 44.906 15.581 -16.978 1.00 35.53 1162 LYS A O 1
ATOM 9216 N N . ALA A 1 1163 ? 44.860 14.028 -18.631 1.00 33.12 1163 ALA A N 1
ATOM 9217 C CA . ALA A 1 1163 ? 44.824 14.916 -19.793 1.00 33.12 1163 ALA A CA 1
ATOM 9218 C C . ALA A 1 1163 ? 43.403 15.010 -20.375 1.00 33.12 1163 ALA A C 1
ATOM 9220 O O . ALA A 1 1163 ? 43.096 16.089 -20.929 1.00 33.12 1163 ALA A O 1
#

Organism: Colletotrichum kahawae (NCBI:txid34407)

Radius of gyration: 41.0 Å; chains: 1; bounding box: 125×69×133 Å

Sequence (1163 aa):
MDSHGIILDDDARRLASGDETSCSLCNILSNATFSSPISDSKVQGFELRAFSYLQNGIGVRHATPGAQDSLMFLVTLKNQVIFDEDFFYDYGYEGNSYVVCADGQPGLLKPQEIPELFDHSRACLGSTIDAITLTKLLGYQYLWVDKYCIDQSNVSELSDQISKMDLIYNNAEATIVAAAGPDETYGLPGVNTTTRSKQDVVHVDGTAIFNMGPHPAVYIERESRWWKRGWTFQEGLLSRRRITFTETQAFFECNTASWTESLGGIEFVKDRQLLDWTKWKNGVFLLSHYMGQPENHAATEATGGGVNELAETPAVDSSIARSLFDFFRLIQQYTTRSLTYDSDSLNAAAAVKRAATSLSIDFGRVLGKNSTVVYDTLNTSTTFPILVIGTLGYSPLLSGLKLQTSSIQGKWESCTHEVIKDPFPGITSALSVVGSDKRGTVYGIYALSEQIGVSPWYFWADVPVTPSPSLHLSPAGTVHTQGSPSVKYRGIFINDEETCLTSWARGRFPLASSDRNRPFTSSFYALVFELILRLKGNYLWPAMKNSMFYVDDVANGALADEFGVVMGTSHHEPMARAYREQERDLDGRWFWSLNKENLTVFMREGAERSKGWETVYTMGMRGEGDTESPTLTAPQLEEIIAVQQEILNATHGSLASGLPKVWALYKVSLTTKYGYENVFAEYKKQEVGKYYQQGLQVPDDVTLLWTDDNFGSLLRTPYPNETSRTGGAGVYYHVNYVGRPKIYEWINTIQLVKTWEQMHLAYEKGAREVWIVNVGDIKPLEIPMAHFLDMAYDMSLHLTPTSATTWVETWTSKTFSPDVASAVADILNRYGRLVNRRKYETLNMPPFVYSTLFYDEATTALAEWGALLEDTLRLYEGLEEPWRDAFYQMILHPVEAGKTVNELYIKAELGKLYKAQRRTATNRLAAEARTAFARDKEISAKYNGINGGKWKGIMCQVYIGYTLWYEPSSDVMPKLEYVSDADVPPSGLWELRGRVQWRRWIDVFCRAHGTFEWRIEANVSWVGVDKDEGTLEAPGGMDEARVNIEVDWSSAPKGRSTAAFTVHRKDTEDVITILLPIFNPPDPKEDLVGRRIESGGVVSIEAAHYSALETNNGISYVEVPLYGKTHSGVKLWPVGIESLTPSTAPKLRYDFFTFVEYQDVKA

Foldseek 3Di:
DYDDDDDDDDPPPDPPDDDPDDQLVLLQLVVPPLPDDDDPPPQVVLVLVLVVVVLLQLDLDDDDPDPPPPPDDPFAQQKKFFADPPPCVPPPPPDAFFDPDLHDDDDDDDDPPNDDHPDDDDDDAAAVVLVVLVCVSSVTDGMHGRVRRFDPPDPVRNVVVSSCLLVRQQNTSEMEGEQEDPGRNQHFDPRPDHDADDWDWDADPNDIDIDPPPQPLVCSQPPGPLLQAQCSLSNLASHQKYWYGYSHWIKIAGPQDIGTSVPSPPPPDPDPVPPPCVVCNVPDRRSCVLSQDDDPDPDDDDDDDDDDDDDDDDDDPPSVVVSLVSSLVNLVSSQPGNHPDPSSDRLQVLLLVVLVQVLQVLCCQAQVHGDDDDPPDDDLQDQEEEEAADEPPNDPLCVQADDDCPQQAPAALKWKWAWAACSDHNYGIYTYIYHNGSLNRSLSSLVVSLVSQNALCCPVQVQHGHYDNDDDDDDHGDMDMAGFFLFRAFEEEAEQQPPFLQVLLVVPAAFFPDPQRGSLELVNVVSVLSSCSSLVHQEYAYYALRDWQCRSYVCRQVSSQSNRRAYEHDQAQFQQGGLCVCVPQQDDDLDCVPRVVSVLVVNLVNNLSNVSGRYAGRAFHAHRPPHHDPHDDLVVRVVRRVSNLVSLCVNHPPCSLVHHYEHELDDFDFDQDDDPDPDGDGPRDDGSVVSVVVPRDDQLLYEYEFEAPLPLHTPDADDPVNLPRNNWYAYEYEQFDADPPAGAAQAGLAQLLSNLVRVLLNSLSNRRHHYYYHCHSVPPSVLSSSSSSVCSRDVVCRQDLCSSLVVQLVSCCSRPNNVCSNVQSVLSLLSNLLSLLDHLLCCQPPPHSFDPAPPCGLVVSLVSLVVSLVSLVVVLVPDDPSCNSSSLRHGNLSSLLVSLSSLLNSLQVNLVVCVVQLFQCSVVSLVSNVVSVVVNVVSLVVNCPPPNSSSNRNNPDERADDPGNDGDPHHDRDDGDHHAQVVDDPDDDRDDPFADDPKGKDKDFDNYADKWKKAKDKPDPQKDWPDGIDMAGPDPGHGIDIIIMGGNLVPDDAAKDKIWMWMDTPVDRDIDIDIDIDHSHDDDPDDCPLAQEDDSNDTDDDPVSFPDKFAAPPKTKDWNASPHNDGTDIDIPPSSDDDDDPVRHIDTHHGHDYPDDPVNVVD

Secondary structure (DSSP, 8-state):
------PPP-GGGTT-SS-S---HHHHHHHHS--------TTTHHHHHHHHHHHHHHS------TT-TT--S-SS-TTEEEEE-TTHHHHTT--SS-----SSSSSS---TT-GGG-TTSS-PPPHHHHHHHHHHHHTT--EEEEHHHHS-TT-HHHHHHHHTTHHHHHHH-SEEEEE-SSSSTTS--TTTSSSPPPPPPEEEETTEEEE---S-HHHHHHHH-TTTTSSTHHHHHHH-SEEEEE-SS-EEEEETTEEEEHHHHT------TTS--TTTTTT---TTHHHHT--------------------S----HHHHHHHHHHHHHHHHHHTS--SSGGGS-HHHHHHHHHHHHHHHHHHHHHSSPPPP--S---TT--S-EEEEEETTT-HHHHTS----TTTTT-SS-EEEEEEEEEETTEEEEEEEEESSHHHHHHHHHHHHHHTT--TTTTTT-PPPPP-S---PPPTT-EEEE---SSSEEEEE--S-TTHHHHHHHTTSPPPSSTT--S-SHHHHHHHHHHHHHTT--EEEPP-SS--HHHH-THHHHHHHHHTPEE---TTS-TT--GGGHHHH--S-S-HHHHHHHHHHHHHHHHHHTTTS-B-EEPS---GGGPPPSS--HHHHHHHHHHHHHHHHHHHGGGGGGS-EEEEE----EEE---SSS---EEE---HHHHHHTT----TTEEEEEEB-SSS-BS----TTTTT-TT-EEEEEESSB-SSS--B-SS----HHHHHHHHHHHHHTTEEEEEEEE-TTSTT-HHHHHHHHHHHH-GGGG-STTHHHHHHHHHHHHHT-HHHHHHHHHHHHHHHHHHTT--GGGSSSSSPSS-SSSTTHHHHHHHHHHHHHHHHHHHHHHS-HHHHHHHIIIIIHHHHHHHHHHHHHHHHHHHHHHHHHT-THHHHHHHHHHHHHHHHHHHHHHHTTHHHHTTTTSS----S---SSS--SS--PPPPP---GGGS-SS----------SSEEEEEE-SSSEEEEEEEEESSTTEEES-SEEEEEETTS--EEEEEEEE-TTTSPBEEEEEEEEEEETTSS-EEEEEEEEEEPPPPSS--TTSEE-BTTB----TT--SEEE-BTTBEEEEEET-SSSSEEEEEESTTPPPPPTTTS-EEE--EE-SS-TTTT--

InterPro domains:
  IPR010730 Heterokaryon incompatibility [PF06985] (129-235)
  IPR029018 Beta-hexosaminidase-like, domain 2 [G3DSA:3.30.379.10] (320-485)
  IPR031924 Glycosyl hydrolase family 115 [PF15979] (482-841)
  IPR041437 Gylcosyl hydrolase 115 C-terminal domain [PF17829] (1093-1156)
  IPR042301 Glycosyl hydrolase 115 superfamily [G3DSA:3.20.20.520] (487-797)

pLDDT: mean 77.57, std 22.78, range [23.06, 98.88]